Protein AF-0000000072925938 (afdb_homodimer)

Structure (mmCIF, N/CA/C/O backbone):
data_AF-0000000072925938-model_v1
#
loop_
_entity.id
_entity.type
_entity.pdbx_description
1 polymer 'Zn(2)-C6 fungal-type domain-containing protein'
#
loop_
_atom_site.group_PDB
_atom_site.id
_atom_site.type_symbol
_atom_site.label_atom_id
_atom_site.label_alt_id
_atom_site.label_comp_id
_atom_site.label_asym_id
_atom_site.label_entity_id
_atom_site.label_seq_id
_atom_site.pdbx_PDB_ins_code
_atom_site.Cartn_x
_atom_site.Cartn_y
_atom_site.Cartn_z
_atom_site.occupancy
_atom_site.B_iso_or_equiv
_atom_site.auth_seq_id
_atom_site.auth_comp_id
_atom_site.auth_asym_id
_atom_site.auth_atom_id
_atom_site.pdbx_PDB_model_num
ATOM 1 N N . MET A 1 1 ? 4.621 -10.234 61.438 1 23.11 1 MET A N 1
ATOM 2 C CA . MET A 1 1 ? 5.895 -9.688 60.969 1 23.11 1 MET A CA 1
ATOM 3 C C . MET A 1 1 ? 5.965 -9.656 59.469 1 23.11 1 MET A C 1
ATOM 5 O O . MET A 1 1 ? 5.719 -10.672 58.812 1 23.11 1 MET A O 1
ATOM 9 N N . PRO A 1 2 ? 5.773 -8.562 58.719 1 25.73 2 PRO A N 1
ATOM 10 C CA . PRO A 1 2 ? 5.188 -8.398 57.406 1 25.73 2 PRO A CA 1
ATOM 11 C C . PRO A 1 2 ? 6.152 -8.781 56.281 1 25.73 2 PRO A C 1
ATOM 13 O O . PRO A 1 2 ? 7.355 -8.531 56.375 1 25.73 2 PRO A O 1
ATOM 16 N N . ARG A 1 3 ? 5.883 -10.008 55.75 1 31.05 3 ARG A N 1
ATOM 17 C CA . ARG A 1 3 ? 6.832 -10.688 54.875 1 31.05 3 ARG A CA 1
ATOM 18 C C . ARG A 1 3 ? 7.336 -9.758 53.781 1 31.05 3 ARG A C 1
ATOM 20 O O . ARG A 1 3 ? 6.543 -9.18 53.031 1 31.05 3 ARG A O 1
ATOM 27 N N . THR A 1 4 ? 8.453 -9.047 54 1 25.92 4 THR A N 1
ATOM 28 C CA . THR A 1 4 ? 9.188 -8.047 53.25 1 25.92 4 THR A CA 1
ATOM 29 C C . THR A 1 4 ? 9.602 -8.609 51.875 1 25.92 4 THR A C 1
ATOM 31 O O . THR A 1 4 ? 10.406 -9.539 51.812 1 25.92 4 THR A O 1
ATOM 34 N N . THR A 1 5 ? 8.617 -8.797 51.062 1 29.7 5 THR A N 1
ATOM 35 C CA . THR A 1 5 ? 8.609 -9.43 49.75 1 29.7 5 THR A CA 1
ATOM 36 C C . THR A 1 5 ? 9.773 -8.922 48.875 1 29.7 5 THR A C 1
ATOM 38 O O . THR A 1 5 ? 9.883 -7.723 48.625 1 29.7 5 THR A O 1
ATOM 41 N N . GLY A 1 6 ? 10.852 -9.562 49.031 1 28.44 6 GLY A N 1
ATOM 42 C CA . GLY A 1 6 ? 12.18 -9.266 48.531 1 28.44 6 GLY A CA 1
ATOM 43 C C . GLY A 1 6 ? 12.211 -9.047 47.031 1 28.44 6 GLY A C 1
ATOM 44 O O . GLY A 1 6 ? 11.398 -9.617 46.281 1 28.44 6 GLY A O 1
ATOM 45 N N . GLU A 1 7 ? 12.633 -7.898 46.562 1 31.97 7 GLU A N 1
ATOM 46 C CA . GLU A 1 7 ? 12.734 -7.242 45.25 1 31.97 7 GLU A CA 1
ATOM 47 C C . GLU A 1 7 ? 13.57 -8.062 44.281 1 31.97 7 GLU A C 1
ATOM 49 O O . GLU A 1 7 ? 14.656 -8.539 44.625 1 31.97 7 GLU A O 1
ATOM 54 N N . PRO A 1 8 ? 12.898 -8.852 43.375 1 36.12 8 PRO A N 1
ATOM 55 C CA . PRO A 1 8 ? 13.648 -9.734 42.5 1 36.12 8 PRO A CA 1
ATOM 56 C C . PRO A 1 8 ? 14.852 -9.047 41.844 1 36.12 8 PRO A C 1
ATOM 58 O O . PRO A 1 8 ? 14.742 -7.898 41.406 1 36.12 8 PRO A O 1
ATOM 61 N N . ARG A 1 9 ? 16.031 -9.359 42.125 1 37.72 9 ARG A N 1
ATOM 62 C CA . ARG A 1 9 ? 17.344 -8.812 41.781 1 37.72 9 ARG A CA 1
ATOM 63 C C . ARG A 1 9 ? 17.578 -8.859 40.281 1 37.72 9 ARG A C 1
ATOM 65 O O . ARG A 1 9 ? 17.484 -9.922 39.656 1 37.72 9 ARG A O 1
ATOM 72 N N . VAL A 1 10 ? 17.188 -7.906 39.562 1 43.09 10 VAL A N 1
ATOM 73 C CA . VAL A 1 10 ? 17.438 -7.695 38.156 1 43.09 10 VAL A CA 1
ATOM 74 C C . VAL A 1 10 ? 18.922 -7.898 37.844 1 43.09 10 VAL A C 1
ATOM 76 O O . VAL A 1 10 ? 19.766 -7.191 38.406 1 43.09 10 VAL A O 1
ATOM 79 N N . ARG A 1 11 ? 19.406 -9.023 37.375 1 50.69 11 ARG A N 1
ATOM 80 C CA . ARG A 1 11 ? 20.781 -9.461 37.188 1 50.69 11 ARG A CA 1
ATOM 81 C C . ARG A 1 11 ? 21.469 -8.633 36.094 1 50.69 11 ARG A C 1
ATOM 83 O O . ARG A 1 11 ? 21.016 -8.578 34.969 1 50.69 11 ARG A O 1
ATOM 90 N N . ARG A 1 12 ? 22.156 -7.555 36.406 1 53.34 12 ARG A N 1
ATOM 91 C CA . ARG A 1 12 ? 22.906 -6.629 35.562 1 53.34 12 ARG A CA 1
ATOM 92 C C . ARG A 1 12 ? 24.25 -7.211 35.156 1 53.34 12 ARG A C 1
ATOM 94 O O . ARG A 1 12 ? 24.938 -7.836 35.969 1 53.34 12 ARG A O 1
ATOM 101 N N . SER A 1 13 ? 24.531 -7.242 33.969 1 69 13 SER A N 1
ATOM 102 C CA . SER A 1 13 ? 25.797 -7.762 33.469 1 69 13 SER A CA 1
ATOM 103 C C . SER A 1 13 ? 26.953 -6.832 33.812 1 69 13 SER A C 1
ATOM 105 O O . SER A 1 13 ? 26.766 -5.617 33.906 1 69 13 SER A O 1
ATOM 107 N N . CYS A 1 14 ? 28.031 -7.227 34.125 1 69.19 14 CYS A N 1
ATOM 108 C CA . CYS A 1 14 ? 29.188 -6.41 34.5 1 69.19 14 CYS A CA 1
ATOM 109 C C . CYS A 1 14 ? 29.828 -5.781 33.25 1 69.19 14 CYS A C 1
ATOM 111 O O . CYS A 1 14 ? 29.594 -6.223 32.125 1 69.19 14 CYS A O 1
ATOM 113 N N . GLU A 1 15 ? 30.547 -4.754 33.344 1 73.12 15 GLU A N 1
ATOM 114 C CA . GLU A 1 15 ? 31.125 -3.947 32.281 1 73.12 15 GLU A CA 1
ATOM 115 C C . GLU A 1 15 ? 32.062 -4.781 31.406 1 73.12 15 GLU A C 1
ATOM 117 O O . GLU A 1 15 ? 32.062 -4.625 30.188 1 73.12 15 GLU A O 1
ATOM 122 N N . ARG A 1 16 ? 32.688 -5.648 31.906 1 72.44 16 ARG A N 1
ATOM 123 C CA . ARG A 1 16 ? 33.688 -6.41 31.156 1 72.44 16 ARG A CA 1
ATOM 124 C C . ARG A 1 16 ? 33.031 -7.473 30.281 1 72.44 16 ARG A C 1
ATOM 126 O O . ARG A 1 16 ? 33.438 -7.676 29.141 1 72.44 16 ARG A O 1
ATOM 133 N N . CYS A 1 17 ? 32.219 -8.156 30.812 1 70.81 17 CYS A N 1
ATOM 134 C CA . CYS A 1 17 ? 31.5 -9.148 30.031 1 70.81 17 CYS A CA 1
ATOM 135 C C . CYS A 1 17 ? 30.75 -8.484 28.891 1 70.81 17 CYS A C 1
ATOM 137 O O . CYS A 1 17 ? 30.625 -9.062 27.797 1 70.81 17 CYS A O 1
ATOM 139 N N . ARG A 1 18 ? 30.266 -7.242 29.109 1 70.88 18 ARG A N 1
ATOM 140 C CA . ARG A 1 18 ? 29.641 -6.422 28.078 1 70.88 18 ARG A CA 1
ATOM 141 C C . ARG A 1 18 ? 30.641 -6.059 26.984 1 70.88 18 ARG A C 1
ATOM 143 O O . ARG A 1 18 ? 30.312 -6.102 25.797 1 70.88 18 ARG A O 1
ATOM 150 N N . GLU A 1 19 ? 31.766 -5.723 27.281 1 71.75 19 GLU A N 1
ATOM 151 C CA . GLU A 1 19 ? 32.812 -5.309 26.344 1 71.75 19 GLU A CA 1
ATOM 152 C C . GLU A 1 19 ? 33.281 -6.488 25.484 1 71.75 19 GLU A C 1
ATOM 154 O O . GLU A 1 19 ? 33.562 -6.324 24.297 1 71.75 19 GLU A O 1
ATOM 159 N N . LYS A 1 20 ? 33.344 -7.586 26.078 1 69.75 20 LYS A N 1
ATOM 160 C CA . LYS A 1 20 ? 33.875 -8.758 25.375 1 69.75 20 LYS A CA 1
ATOM 161 C C . LYS A 1 20 ? 32.75 -9.586 24.781 1 69.75 20 LYS A C 1
ATOM 163 O O . LYS A 1 20 ? 32.969 -10.664 24.219 1 69.75 20 LYS A O 1
ATOM 168 N N . LYS A 1 21 ? 31.609 -8.953 24.859 1 59.66 21 LYS A N 1
ATOM 169 C CA . LYS A 1 21 ? 30.344 -9.461 24.344 1 59.66 21 LYS A CA 1
ATOM 170 C C . LYS A 1 21 ? 30.172 -10.938 24.672 1 59.66 21 LYS A C 1
ATOM 172 O O . LYS A 1 21 ? 29.734 -11.719 23.812 1 59.66 21 LYS A O 1
ATOM 177 N N . ILE A 1 22 ? 30.469 -11.234 25.875 1 74.38 22 ILE A N 1
ATOM 178 C CA . ILE A 1 22 ? 30.281 -12.602 26.344 1 74.38 22 ILE A CA 1
ATOM 179 C C . ILE A 1 22 ? 29.172 -12.641 27.391 1 74.38 22 ILE A C 1
ATOM 181 O O . ILE A 1 22 ? 28.891 -11.641 28.047 1 74.38 22 ILE A O 1
ATOM 185 N N . LYS A 1 23 ? 28.547 -13.688 27.516 1 69.75 23 LYS A N 1
ATOM 186 C CA . LYS A 1 23 ? 27.453 -13.867 28.469 1 69.75 23 LYS A CA 1
ATOM 187 C C . LYS A 1 23 ? 27.969 -13.844 29.906 1 69.75 23 LYS A C 1
ATOM 189 O O . LYS A 1 23 ? 28.656 -14.766 30.344 1 69.75 23 LYS A O 1
ATOM 194 N N . CYS A 1 24 ? 27.516 -12.695 30.578 1 67.94 24 CYS A N 1
ATOM 195 C CA . CYS A 1 24 ? 28.016 -12.422 31.922 1 67.94 24 CYS A CA 1
ATOM 196 C C . CYS A 1 24 ? 27.188 -13.18 32.969 1 67.94 24 CYS A C 1
ATOM 198 O O . CYS A 1 24 ? 25.969 -13.141 32.938 1 67.94 24 CYS A O 1
ATOM 200 N N . PRO A 1 25 ? 27.562 -13.992 33.812 1 74.88 25 PRO A N 1
ATOM 201 C CA . PRO A 1 25 ? 26.797 -14.695 34.844 1 74.88 25 PRO A CA 1
ATOM 202 C C . PRO A 1 25 ? 26.25 -13.758 35.906 1 74.88 25 PRO A C 1
ATOM 204 O O . PRO A 1 25 ? 25.422 -14.172 36.719 1 74.88 25 PRO A O 1
ATOM 207 N N . ALA A 1 26 ? 26.469 -12.398 35.875 1 66.25 26 ALA A N 1
ATOM 208 C CA . ALA A 1 26 ? 25.984 -11.289 36.688 1 66.25 26 ALA A CA 1
ATOM 209 C C . ALA A 1 26 ? 26.062 -11.633 38.188 1 66.25 26 ALA A C 1
ATOM 211 O O . ALA A 1 26 ? 25.219 -11.195 38.969 1 66.25 26 ALA A O 1
ATOM 212 N N . GLU A 1 27 ? 27.031 -12.414 38.5 1 73.12 27 GLU A N 1
ATOM 213 C CA . GLU A 1 27 ? 27.219 -12.75 39.906 1 73.12 27 GLU A CA 1
ATOM 214 C C . GLU A 1 27 ? 27.844 -11.586 40.688 1 73.12 27 GLU A C 1
ATOM 216 O O . GLU A 1 27 ? 28.656 -10.844 40.125 1 73.12 27 GLU A O 1
ATOM 221 N N . LYS A 1 28 ? 27.266 -11.055 41.906 1 67.94 28 LYS A N 1
ATOM 222 C CA . LYS A 1 28 ? 27.859 -10.047 42.75 1 67.94 28 LYS A CA 1
ATOM 223 C C . LYS A 1 28 ? 28.688 -10.695 43.875 1 67.94 28 LYS A C 1
ATOM 225 O O . LYS A 1 28 ? 28.375 -11.805 44.312 1 67.94 28 LYS A O 1
ATOM 230 N N . PRO A 1 29 ? 29.641 -9.945 44.094 1 64.56 29 PRO A N 1
ATOM 231 C CA . PRO A 1 29 ? 30.141 -8.625 43.719 1 64.56 29 PRO A CA 1
ATOM 232 C C . PRO A 1 29 ? 30.938 -8.656 42.406 1 64.56 29 PRO A C 1
ATOM 234 O O . PRO A 1 29 ? 31.203 -7.609 41.812 1 64.56 29 PRO A O 1
ATOM 237 N N . GLY A 1 30 ? 31.312 -9.852 41.906 1 69.88 30 GLY A N 1
ATOM 238 C CA . GLY A 1 30 ? 32.062 -10 40.688 1 69.88 30 GLY A CA 1
ATOM 239 C C . GLY A 1 30 ? 31.703 -11.258 39.906 1 69.88 30 GLY A C 1
ATOM 240 O O . GLY A 1 30 ? 31.5 -12.32 40.5 1 69.88 30 GLY A O 1
ATOM 241 N N . CYS A 1 31 ? 31.531 -11.141 38.719 1 71.38 31 CYS A N 1
ATOM 242 C CA . CYS A 1 31 ? 31.125 -12.297 37.938 1 71.38 31 CYS A CA 1
ATOM 243 C C . CYS A 1 31 ? 32.281 -13.258 37.719 1 71.38 31 CYS A C 1
ATOM 245 O O . CYS A 1 31 ? 33.438 -12.875 37.844 1 71.38 31 CYS A O 1
ATOM 247 N N . SER A 1 32 ? 32 -14.602 37.562 1 76.81 32 SER A N 1
ATOM 248 C CA . SER A 1 32 ? 32.969 -15.68 37.5 1 76.81 32 SER A CA 1
ATOM 249 C C . SER A 1 32 ? 33.969 -15.43 36.375 1 76.81 32 SER A C 1
ATOM 251 O O . SER A 1 32 ? 35.156 -15.805 36.469 1 76.81 32 SER A O 1
ATOM 253 N N . HIS A 1 33 ? 33.562 -14.734 35.375 1 76.19 33 HIS A N 1
ATOM 254 C CA . HIS A 1 33 ? 34.438 -14.461 34.25 1 76.19 33 HIS A CA 1
ATOM 255 C C . HIS A 1 33 ? 35.531 -13.469 34.625 1 76.19 33 HIS A C 1
ATOM 257 O O . HIS A 1 33 ? 36.688 -13.648 34.281 1 76.19 33 HIS A O 1
ATOM 263 N N . CYS A 1 34 ? 35.094 -12.508 35.25 1 71.19 34 CYS A N 1
ATOM 264 C CA . CYS A 1 34 ? 36.031 -11.5 35.719 1 71.19 34 CYS A CA 1
ATOM 265 C C . CYS A 1 34 ? 36.969 -12.078 36.75 1 71.19 34 CYS A C 1
ATOM 267 O O . CYS A 1 34 ? 38.156 -11.727 36.781 1 71.19 34 CYS A O 1
ATOM 269 N N . ARG A 1 35 ? 36.562 -12.977 37.531 1 76.38 35 ARG A N 1
ATOM 270 C CA . ARG A 1 35 ? 37.375 -13.625 38.562 1 76.38 35 ARG A CA 1
ATOM 271 C C . ARG A 1 35 ? 38.469 -14.461 37.906 1 76.38 35 ARG A C 1
ATOM 273 O O . ARG A 1 35 ? 39.625 -14.43 38.344 1 76.38 35 ARG A O 1
ATOM 280 N N . ILE A 1 36 ? 38.062 -15.281 37 1 74.75 36 ILE A N 1
ATOM 281 C CA . ILE A 1 36 ? 39.031 -16.156 36.344 1 74.75 36 ILE A CA 1
ATOM 282 C C . ILE A 1 36 ? 40.094 -15.305 35.656 1 74.75 36 ILE A C 1
ATOM 284 O O . ILE A 1 36 ? 41.281 -15.656 35.656 1 74.75 36 ILE A O 1
ATOM 288 N N . ALA A 1 37 ? 39.656 -14.203 35.062 1 71.94 37 ALA A N 1
ATOM 289 C CA . ALA A 1 37 ? 40.562 -13.32 34.344 1 71.94 37 ALA A CA 1
ATOM 290 C C . ALA A 1 37 ? 41.281 -12.375 35.281 1 71.94 37 ALA A C 1
ATOM 292 O O . ALA A 1 37 ? 42.094 -11.547 34.844 1 71.94 37 ALA A O 1
ATOM 293 N N . ASN A 1 38 ? 41.188 -12.438 36.625 1 67.38 38 ASN A N 1
ATOM 294 C CA . ASN A 1 38 ? 41.781 -11.641 37.719 1 67.38 38 ASN A CA 1
ATOM 295 C C . ASN A 1 38 ? 41.594 -10.148 37.469 1 67.38 38 ASN A C 1
ATOM 297 O O . ASN A 1 38 ? 42.5 -9.359 37.625 1 67.38 38 ASN A O 1
ATOM 301 N N . GLN A 1 39 ? 40.594 -9.852 36.906 1 64.44 39 GLN A N 1
ATOM 302 C CA . GLN A 1 39 ? 40.344 -8.438 36.656 1 64.44 39 GLN A CA 1
ATOM 303 C C . GLN A 1 39 ? 39.156 -7.953 37.5 1 64.44 39 GLN A C 1
ATOM 305 O O . GLN A 1 39 ? 38.312 -8.758 37.938 1 64.44 39 GLN A O 1
ATOM 310 N N . THR A 1 40 ? 39 -6.637 37.969 1 70.12 40 THR A N 1
ATOM 311 C CA . THR A 1 40 ? 37.969 -6.023 38.812 1 70.12 40 THR A CA 1
ATOM 312 C C . THR A 1 40 ? 36.625 -6.016 38.094 1 70.12 40 THR A C 1
ATOM 314 O O . THR A 1 40 ? 36.531 -5.539 36.938 1 70.12 40 THR A O 1
ATOM 317 N N . CYS A 1 41 ? 35.406 -6.688 38.469 1 65.56 41 CYS A N 1
ATOM 318 C CA . CYS A 1 41 ? 34.031 -6.781 37.969 1 65.56 41 CYS A CA 1
ATOM 319 C C . CYS A 1 41 ? 33.219 -5.551 38.375 1 65.56 41 CYS A C 1
ATOM 321 O O . CYS A 1 41 ? 33.031 -5.273 39.562 1 65.56 41 CYS A O 1
ATOM 323 N N . THR A 1 42 ? 32.969 -4.551 37.688 1 70.5 42 THR A N 1
ATOM 324 C CA . THR A 1 42 ? 32.25 -3.336 38.031 1 70.5 42 THR A CA 1
ATOM 325 C C . THR A 1 42 ? 30.812 -3.391 37.5 1 70.5 42 THR A C 1
ATOM 327 O O . THR A 1 42 ? 30.609 -3.768 36.344 1 70.5 42 THR A O 1
ATOM 330 N N . TYR A 1 43 ? 29.812 -3.33 38.312 1 64.25 43 TYR A N 1
ATOM 331 C CA . TYR A 1 43 ? 28.406 -3.174 37.938 1 64.25 43 TYR A CA 1
ATOM 332 C C . TYR A 1 43 ? 28 -1.704 37.906 1 64.25 43 TYR A C 1
ATOM 334 O O . TYR A 1 43 ? 28.297 -0.962 38.844 1 64.25 43 TYR A O 1
ATOM 342 N N . LEU A 1 44 ? 27.516 -1.13 36.875 1 51.97 44 LEU A N 1
ATOM 343 C CA . LEU A 1 44 ? 27.125 0.279 36.844 1 51.97 44 LEU A CA 1
ATOM 344 C C . LEU A 1 44 ? 25.859 0.516 37.656 1 51.97 44 LEU A C 1
ATOM 346 O O . LEU A 1 44 ? 24.906 -0.258 37.562 1 51.97 44 LEU A O 1
ATOM 350 N N . PRO A 1 45 ? 25.75 1.286 38.75 1 41.75 45 PRO A N 1
ATOM 351 C CA . PRO A 1 45 ? 24.547 1.639 39.5 1 41.75 45 PRO A CA 1
ATOM 352 C C . PRO A 1 45 ? 23.438 2.23 38.625 1 41.75 45 PRO A C 1
ATOM 354 O O . PRO A 1 45 ? 23.719 2.713 37.531 1 41.75 45 PRO A O 1
ATOM 357 N N . ARG A 1 46 ? 22.219 2.125 39.125 1 39.91 46 ARG A N 1
ATOM 358 C CA . ARG A 1 46 ? 21.031 2.82 38.594 1 39.91 46 ARG A CA 1
ATOM 359 C C . ARG A 1 46 ? 21.219 4.332 38.656 1 39.91 46 ARG A C 1
ATOM 361 O O . ARG A 1 46 ? 21.188 4.926 39.75 1 39.91 46 ARG A O 1
ATOM 368 N N . ASN A 1 47 ? 21.922 5.273 38.281 1 27.5 47 ASN A N 1
ATOM 369 C CA . ASN A 1 47 ? 21.812 6.703 38.531 1 27.5 47 ASN A CA 1
ATOM 370 C C . ASN A 1 47 ? 20.453 7.238 38.062 1 27.5 47 ASN A C 1
ATOM 372 O O . ASN A 1 47 ? 20.047 7.027 36.938 1 27.5 47 ASN A O 1
ATOM 376 N N . HIS A 1 48 ? 19.328 7.305 38.969 1 27.36 48 HIS A N 1
ATOM 377 C CA . HIS A 1 48 ? 18.25 8.281 38.906 1 27.36 48 HIS A CA 1
ATOM 378 C C . HIS A 1 48 ? 18.781 9.672 38.562 1 27.36 48 HIS A C 1
ATOM 380 O O . HIS A 1 48 ? 18.062 10.664 38.688 1 27.36 48 HIS A O 1
ATOM 386 N N . VAL A 1 49 ? 19.656 9.938 37.938 1 24.86 49 VAL A N 1
ATOM 387 C CA . VAL A 1 49 ? 20.062 11.336 37.875 1 24.86 49 VAL A CA 1
ATOM 388 C C . VAL A 1 49 ? 18.906 12.172 37.312 1 24.86 49 VAL A C 1
ATOM 390 O O . VAL A 1 49 ? 18.328 11.82 36.281 1 24.86 49 VAL A O 1
ATOM 393 N N . SER A 1 50 ? 17.984 12.797 38.156 1 23.34 50 SER A N 1
ATOM 394 C CA . SER A 1 50 ? 17.391 14.117 38 1 23.34 50 SER A CA 1
ATOM 395 C C . SER A 1 50 ? 18.344 15.094 37.344 1 23.34 50 SER A C 1
ATOM 397 O O . SER A 1 50 ? 18.125 16.312 37.375 1 23.34 50 SER A O 1
ATOM 399 N N . SER A 1 51 ? 19.094 14.711 36.625 1 21.2 51 SER A N 1
ATOM 400 C CA . SER A 1 51 ? 20.25 15.539 36.281 1 21.2 51 SER A CA 1
ATOM 401 C C . SER A 1 51 ? 19.812 16.906 35.75 1 21.2 51 SER A C 1
ATOM 403 O O . SER A 1 51 ? 18.969 16.984 34.844 1 21.2 51 SER A O 1
ATOM 405 N N . ASN A 1 52 ? 19.594 17.859 36.781 1 18.69 52 ASN A N 1
ATOM 406 C CA . ASN A 1 52 ? 19.719 19.297 36.562 1 18.69 52 ASN A CA 1
ATOM 407 C C . ASN A 1 52 ? 20.781 19.625 35.5 1 18.69 52 ASN A C 1
ATOM 409 O O . ASN A 1 52 ? 21.953 19.297 35.688 1 18.69 52 ASN A O 1
ATOM 413 N N . ARG A 1 53 ? 20.391 19.422 34.469 1 21.69 53 ARG A N 1
ATOM 414 C CA . ARG A 1 53 ? 21.203 19.75 33.312 1 21.69 53 ARG A CA 1
ATOM 415 C C . ARG A 1 53 ? 21.984 21.047 33.531 1 21.69 53 ARG A C 1
ATOM 417 O O . ARG A 1 53 ? 21.469 21.984 34.125 1 21.69 53 ARG A O 1
ATOM 424 N N . ARG A 1 54 ? 23.328 21.047 33.438 1 21.3 54 ARG A N 1
ATOM 425 C CA . ARG A 1 54 ? 24.547 21.844 33.469 1 21.3 54 ARG A CA 1
ATOM 426 C C . ARG A 1 54 ? 24.359 23.172 32.75 1 21.3 54 ARG A C 1
ATOM 428 O O . ARG A 1 54 ? 23.844 23.203 31.641 1 21.3 54 ARG A O 1
ATOM 435 N N . SER A 1 55 ? 24.359 24.359 33.438 1 18.08 55 SER A N 1
ATOM 436 C CA . SER A 1 55 ? 24.453 25.781 33.156 1 18.08 55 SER A CA 1
ATOM 437 C C . SER A 1 55 ? 25.656 26.094 32.281 1 18.08 55 SER A C 1
ATOM 439 O O . SER A 1 55 ? 25.906 27.266 31.953 1 18.08 55 SER A O 1
ATOM 441 N N . PHE A 1 56 ? 26.547 25.203 32.062 1 17.64 56 PHE A N 1
ATOM 442 C CA . PHE A 1 56 ? 27.875 25.688 31.75 1 17.64 56 PHE A CA 1
ATOM 443 C C . PHE A 1 56 ? 27.844 26.656 30.594 1 17.64 56 PHE A C 1
ATOM 445 O O . PHE A 1 56 ? 27.312 26.344 29.516 1 17.64 56 PHE A O 1
ATOM 452 N N . ALA A 1 57 ? 27.906 27.891 30.859 1 16.72 57 ALA A N 1
ATOM 453 C CA . ALA A 1 57 ? 28.281 29.188 30.281 1 16.72 57 ALA A CA 1
ATOM 454 C C . ALA A 1 57 ? 29.516 29.062 29.406 1 16.72 57 ALA A C 1
ATOM 456 O O . ALA A 1 57 ? 30.516 28.469 29.828 1 16.72 57 ALA A O 1
ATOM 457 N N . ARG A 1 58 ? 29.375 28.953 28.172 1 18.12 58 ARG A N 1
ATOM 458 C CA . ARG A 1 58 ? 30.344 28.969 27.062 1 18.12 58 ARG A CA 1
ATOM 459 C C . ARG A 1 58 ? 31.438 30 27.328 1 18.12 58 ARG A C 1
ATOM 461 O O . ARG A 1 58 ? 31.234 31.203 27.094 1 18.12 58 ARG A O 1
ATOM 468 N N . SER A 1 59 ? 32.031 30.078 28.422 1 15.98 59 SER A N 1
ATOM 469 C CA . SER A 1 59 ? 33.031 31.141 28.5 1 15.98 59 SER A CA 1
ATOM 470 C C . SER A 1 59 ? 34.031 31.062 27.344 1 15.98 59 SER A C 1
ATOM 472 O O . SER A 1 59 ? 34.688 30.031 27.141 1 15.98 59 SER A O 1
ATOM 474 N N . PHE A 1 60 ? 33.719 31.875 26.438 1 17.69 60 PHE A N 1
ATOM 475 C CA . PHE A 1 60 ? 34.5 32.281 25.281 1 17.69 60 PHE A CA 1
ATOM 476 C C . PHE A 1 60 ? 35.906 32.75 25.703 1 17.69 60 PHE A C 1
ATOM 478 O O . PHE A 1 60 ? 36.312 33.875 25.375 1 17.69 60 PHE A O 1
ATOM 485 N N . ARG A 1 61 ? 36.531 32.281 26.438 1 16.31 61 ARG A N 1
ATOM 486 C CA . ARG A 1 61 ? 37.656 33.156 26.766 1 16.31 61 ARG A CA 1
ATOM 487 C C . ARG A 1 61 ? 38.688 33.188 25.656 1 16.31 61 ARG A C 1
ATOM 489 O O . ARG A 1 61 ? 39.531 34.094 25.562 1 16.31 61 ARG A O 1
ATOM 496 N N . PRO A 1 62 ? 39.062 32.312 24.828 1 16.05 62 PRO A N 1
ATOM 497 C CA . PRO A 1 62 ? 40.531 32.312 24.922 1 16.05 62 PRO A CA 1
ATOM 498 C C . PRO A 1 62 ? 41.125 33.688 24.625 1 16.05 62 PRO A C 1
ATOM 500 O O . PRO A 1 62 ? 40.5 34.531 24 1 16.05 62 PRO A O 1
ATOM 503 N N . LEU A 1 63 ? 42.469 33.938 24.781 1 14.95 63 LEU A N 1
ATOM 504 C CA . LEU A 1 63 ? 43.625 34.781 25.047 1 14.95 63 LEU A CA 1
ATOM 505 C C . LEU A 1 63 ? 44.188 35.375 23.75 1 14.95 63 LEU A C 1
ATOM 507 O O . LEU A 1 63 ? 44.625 36.5 23.734 1 14.95 63 LEU A O 1
ATOM 511 N N . LYS A 1 64 ? 44.594 34.625 22.719 1 15.16 64 LYS A N 1
ATOM 512 C CA . LYS A 1 64 ? 45.938 34.969 22.281 1 15.16 64 LYS A CA 1
ATOM 513 C C . LYS A 1 64 ? 46.062 36.438 21.906 1 15.16 64 LYS A C 1
ATOM 515 O O . LYS A 1 64 ? 45.062 37.062 21.547 1 15.16 64 LYS A O 1
ATOM 520 N N . ALA A 1 65 ? 47.344 36.906 21.25 1 15.4 65 ALA A N 1
ATOM 521 C CA . ALA A 1 65 ? 48.438 37.844 21.234 1 15.4 65 ALA A CA 1
ATOM 522 C C . ALA A 1 65 ? 48.125 39.031 20.344 1 15.4 65 ALA A C 1
ATOM 524 O O . ALA A 1 65 ? 47.219 38.969 19.5 1 15.4 65 ALA A O 1
ATOM 525 N N . GLN A 1 66 ? 49.25 40.031 20.031 1 15.21 66 GLN A N 1
ATOM 526 C CA . GLN A 1 66 ? 49.844 41.344 19.938 1 15.21 66 GLN A CA 1
ATOM 527 C C . GLN A 1 66 ? 49.812 41.875 18.5 1 15.21 66 GLN A C 1
ATOM 529 O O . GLN A 1 66 ? 49.469 43.031 18.25 1 15.21 66 GLN A O 1
ATOM 534 N N . HIS A 1 67 ? 50.625 41.375 17.453 1 14.59 67 HIS A N 1
ATOM 535 C CA . HIS A 1 67 ? 51.594 42.25 16.828 1 14.59 67 HIS A CA 1
ATOM 536 C C . HIS A 1 67 ? 50.906 43.219 15.883 1 14.59 67 HIS A C 1
ATOM 538 O O . HIS A 1 67 ? 49.812 42.969 15.414 1 14.59 67 HIS A O 1
ATOM 544 N N . ALA A 1 68 ? 51.719 44.375 15.32 1 15.55 68 ALA A N 1
ATOM 545 C CA . ALA A 1 68 ? 52 45.781 14.93 1 15.55 68 ALA A CA 1
ATOM 546 C C . ALA A 1 68 ? 51.688 46 13.461 1 15.55 68 ALA A C 1
ATOM 548 O O . ALA A 1 68 ? 51.062 47 13.117 1 15.55 68 ALA A O 1
ATOM 549 N N . SER A 1 69 ? 52.344 45.562 12.289 1 14.51 69 SER A N 1
ATOM 550 C CA . SER A 1 69 ? 53.094 46.531 11.516 1 14.51 69 SER A CA 1
ATOM 551 C C . SER A 1 69 ? 52.25 47.125 10.398 1 14.51 69 SER A C 1
ATOM 553 O O . SER A 1 69 ? 52.344 48.312 10.109 1 14.51 69 SER A O 1
ATOM 555 N N . ILE A 1 70 ? 51.5 46.469 9.414 1 14.75 70 ILE A N 1
ATOM 556 C CA . ILE A 1 70 ? 52.094 46.844 8.133 1 14.75 70 ILE A CA 1
ATOM 557 C C . ILE A 1 70 ? 51.562 48.188 7.68 1 14.75 70 ILE A C 1
ATOM 559 O O . ILE A 1 70 ? 50.469 48.594 8.055 1 14.75 70 ILE A O 1
ATOM 563 N N . SER A 1 71 ? 51.938 48.562 6.246 1 14.76 71 SER A N 1
ATOM 564 C CA . SER A 1 71 ? 52.531 49.656 5.504 1 14.76 71 SER A CA 1
ATOM 565 C C . SER A 1 71 ? 51.469 50.625 4.973 1 14.76 71 SER A C 1
ATOM 567 O O . SER A 1 71 ? 50.281 50.281 4.914 1 14.76 71 SER A O 1
ATOM 569 N N . PRO A 1 72 ? 51.906 51.406 3.762 1 14.82 72 PRO A N 1
ATOM 570 C CA . PRO A 1 72 ? 52.031 52.781 3.316 1 14.82 72 PRO A CA 1
ATOM 571 C C . PRO A 1 72 ? 50.781 53.25 2.545 1 14.82 72 PRO A C 1
ATOM 573 O O . PRO A 1 72 ? 49.906 52.438 2.219 1 14.82 72 PRO A O 1
ATOM 576 N N . THR A 1 73 ? 51.062 54.031 1.238 1 13.91 73 THR A N 1
ATOM 577 C CA . THR A 1 73 ? 51.031 55.375 0.673 1 13.91 73 THR A CA 1
ATOM 578 C C . THR A 1 73 ? 49.969 55.469 -0.417 1 13.91 73 THR A C 1
ATOM 580 O O . THR A 1 73 ? 49.219 56.438 -0.481 1 13.91 73 THR A O 1
ATOM 583 N N . ALA A 1 74 ? 50.094 54.781 -1.78 1 13.87 74 ALA A N 1
ATOM 584 C CA . ALA A 1 74 ? 50.375 55.656 -2.924 1 13.87 74 ALA A CA 1
ATOM 585 C C . ALA A 1 74 ? 49.062 56.312 -3.41 1 13.87 74 ALA A C 1
ATOM 587 O O . ALA A 1 74 ? 47.969 55.781 -3.188 1 13.87 74 ALA A O 1
ATOM 588 N N . SER A 1 75 ? 49.156 57.312 -4.527 1 14.16 75 SER A N 1
ATOM 589 C CA . SER A 1 75 ? 48.906 58.625 -5.121 1 14.16 75 SER A CA 1
ATOM 590 C C . SER A 1 75 ? 47.781 58.562 -6.148 1 14.16 75 SER A C 1
ATOM 592 O O . SER A 1 75 ? 46.875 59.375 -6.105 1 14.16 75 SER A O 1
ATOM 594 N N . SER A 1 76 ? 48.062 58.062 -7.516 1 14.16 76 SER A N 1
ATOM 595 C CA . SER A 1 76 ? 48.094 59.062 -8.578 1 14.16 76 SER A CA 1
ATOM 596 C C . SER A 1 76 ? 46.688 59.281 -9.133 1 14.16 76 SER A C 1
ATOM 598 O O . SER A 1 76 ? 45.75 58.562 -8.805 1 14.16 76 SER A O 1
ATOM 600 N N . HIS A 1 77 ? 46.562 59.156 -10.609 1 14.01 77 HIS A N 1
ATOM 601 C CA . HIS A 1 77 ? 46.469 60.094 -11.695 1 14.01 77 HIS A CA 1
ATOM 602 C C . HIS A 1 77 ? 45.062 60.188 -12.234 1 14.01 77 HIS A C 1
ATOM 604 O O . HIS A 1 77 ? 44.469 61.281 -12.305 1 14.01 77 HIS A O 1
ATOM 610 N N . GLU A 1 78 ? 44.812 59.688 -13.547 1 13.94 78 GLU A N 1
ATOM 611 C CA . GLU A 1 78 ? 44.656 60.562 -14.711 1 13.94 78 GLU A CA 1
ATOM 612 C C . GLU A 1 78 ? 43.188 60.781 -15.023 1 13.94 78 GLU A C 1
ATOM 614 O O . GLU A 1 78 ? 42.312 60.062 -14.531 1 13.94 78 GLU A O 1
ATOM 619 N N . PRO A 1 79 ? 42.938 60.781 -16.406 1 14.27 79 PRO A N 1
ATOM 620 C CA . PRO A 1 79 ? 42.594 61.812 -17.375 1 14.27 79 PRO A CA 1
ATOM 621 C C . PRO A 1 79 ? 41.094 61.875 -17.703 1 14.27 79 PRO A C 1
ATOM 623 O O . PRO A 1 79 ? 40.344 60.969 -17.297 1 14.27 79 PRO A O 1
ATOM 626 N N . ASP A 1 80 ? 40.75 61.844 -19.094 1 13.43 80 ASP A N 1
ATOM 627 C CA . ASP A 1 80 ? 40.312 62.844 -20.047 1 13.43 80 ASP A CA 1
ATOM 628 C C . ASP A 1 80 ? 38.875 62.625 -20.484 1 13.43 80 ASP A C 1
ATOM 630 O O . ASP A 1 80 ? 38.094 63.562 -20.547 1 13.43 80 ASP A O 1
ATOM 634 N N . GLN A 1 81 ? 38.531 61.531 -21.172 1 13.7 81 GLN A N 1
ATOM 635 C CA . GLN A 1 81 ? 38.188 61.812 -22.547 1 13.7 81 GLN A CA 1
ATOM 636 C C . GLN A 1 81 ? 36.781 62.406 -22.625 1 13.7 81 GLN A C 1
ATOM 638 O O . GLN A 1 81 ? 35.969 62.219 -21.719 1 13.7 81 GLN A O 1
ATOM 643 N N . ALA A 1 82 ? 36.312 62.406 -23.938 1 13.88 82 ALA A N 1
ATOM 644 C CA . ALA A 1 82 ? 35.906 63.281 -25.047 1 13.88 82 ALA A CA 1
ATOM 645 C C . ALA A 1 82 ? 34.406 63.5 -25.062 1 13.88 82 ALA A C 1
ATOM 647 O O . ALA A 1 82 ? 33.656 62.719 -24.5 1 13.88 82 ALA A O 1
ATOM 648 N N . PHE A 1 83 ? 33.812 63.844 -26.203 1 13.83 83 PHE A N 1
ATOM 649 C CA . PHE A 1 83 ? 33.25 65 -26.859 1 13.83 83 PHE A CA 1
ATOM 650 C C . PHE A 1 83 ? 31.75 64.875 -27.047 1 13.83 83 PHE A C 1
ATOM 652 O O . PHE A 1 83 ? 30.984 65.75 -26.641 1 13.83 83 PHE A O 1
ATOM 659 N N . GLY A 1 84 ? 31.312 64.312 -28.234 1 13.75 84 GLY A N 1
ATOM 660 C CA . GLY A 1 84 ? 30.75 65.188 -29.25 1 13.75 84 GLY A CA 1
ATOM 661 C C . GLY A 1 84 ? 29.25 65.438 -29.062 1 13.75 84 GLY A C 1
ATOM 662 O O . GLY A 1 84 ? 28.609 64.75 -28.281 1 13.75 84 GLY A O 1
ATOM 663 N N . ASN A 1 85 ? 28.484 65.75 -30.203 1 14.03 85 ASN A N 1
ATOM 664 C CA . ASN A 1 85 ? 27.859 66.875 -30.859 1 14.03 85 ASN A CA 1
ATOM 665 C C . ASN A 1 85 ? 26.344 66.812 -30.812 1 14.03 85 ASN A C 1
ATOM 667 O O . ASN A 1 85 ? 25.672 67.75 -30.453 1 14.03 85 ASN A O 1
ATOM 671 N N . ARG A 1 86 ? 25.75 66 -31.781 1 14.15 86 ARG A N 1
ATOM 672 C CA . ARG A 1 86 ? 25.016 66.688 -32.844 1 14.15 86 ARG A CA 1
ATOM 673 C C . ARG A 1 86 ? 23.656 67.188 -32.312 1 14.15 86 ARG A C 1
ATOM 675 O O . ARG A 1 86 ? 23.094 66.562 -31.391 1 14.15 86 ARG A O 1
ATOM 682 N N . HIS A 1 87 ? 22.828 67.875 -33.125 1 13.91 87 HIS A N 1
ATOM 683 C CA . HIS A 1 87 ? 22.125 69.125 -33.312 1 13.91 87 HIS A CA 1
ATOM 684 C C . HIS A 1 87 ? 20.641 69 -32.969 1 13.91 87 HIS A C 1
ATOM 686 O O . HIS A 1 87 ? 20.125 69.75 -32.156 1 13.91 87 HIS A O 1
ATOM 692 N N . GLN A 1 88 ? 19.719 68.938 -34 1 14.05 88 GLN A N 1
ATOM 693 C CA . GLN A 1 88 ? 18.969 70.125 -34.406 1 14.05 88 GLN A CA 1
ATOM 694 C C . GLN A 1 88 ? 17.578 70.188 -33.781 1 14.05 88 GLN A C 1
ATOM 696 O O . GLN A 1 88 ? 17.141 69.125 -33.219 1 14.05 88 GLN A O 1
ATOM 701 N N . SER A 1 89 ? 16.438 70.375 -34.625 1 14.36 89 SER A N 1
ATOM 702 C CA . SER A 1 89 ? 15.617 71.562 -34.844 1 14.36 89 SER A CA 1
ATOM 703 C C . SER A 1 89 ? 14.266 71.438 -34.125 1 14.36 89 SER A C 1
ATOM 705 O O . SER A 1 89 ? 13.891 70.375 -33.688 1 14.36 89 SER A O 1
ATOM 707 N N . GLN A 1 90 ? 13.062 71.812 -34.875 1 14.51 90 GLN A N 1
ATOM 708 C CA . GLN A 1 90 ? 12.25 73 -34.812 1 14.51 90 GLN A CA 1
ATOM 709 C C . GLN A 1 90 ? 10.93 72.75 -34.094 1 14.51 90 GLN A C 1
ATOM 711 O O . GLN A 1 90 ? 10.586 73.5 -33.156 1 14.51 90 GLN A O 1
ATOM 716 N N . GLU A 1 91 ? 9.812 72.312 -34.875 1 15.12 91 GLU A N 1
ATOM 717 C CA . GLU A 1 91 ? 8.688 73.188 -35.156 1 15.12 91 GLU A CA 1
ATOM 718 C C . GLU A 1 91 ? 7.609 73.062 -34.094 1 15.12 91 GLU A C 1
ATOM 720 O O . GLU A 1 91 ? 7.441 72 -33.5 1 15.12 91 GLU A O 1
ATOM 725 N N . VAL A 1 92 ? 6.727 74.125 -33.781 1 15.9 92 VAL A N 1
ATOM 726 C CA . VAL A 1 92 ? 6.055 75.062 -32.875 1 15.9 92 VAL A CA 1
ATOM 727 C C . VAL A 1 92 ? 4.629 74.625 -32.594 1 15.9 92 VAL A C 1
ATOM 729 O O . VAL A 1 92 ? 4.105 74.812 -31.5 1 15.9 92 VAL A O 1
ATOM 732 N N . ASN A 1 93 ? 3.887 74.062 -33.594 1 15.13 93 ASN A N 1
ATOM 733 C CA . ASN A 1 93 ? 2.662 74.812 -33.844 1 15.13 93 ASN A CA 1
ATOM 734 C C . ASN A 1 93 ? 1.66 74.625 -32.719 1 15.13 93 ASN A C 1
ATOM 736 O O . ASN A 1 93 ? 1.733 73.688 -31.938 1 15.13 93 ASN A O 1
ATOM 740 N N . THR A 1 94 ? 0.368 75.312 -32.75 1 15.7 94 THR A N 1
ATOM 741 C CA . THR A 1 94 ? -0.539 76.312 -32.188 1 15.7 94 THR A CA 1
ATOM 742 C C . THR A 1 94 ? -1.756 75.625 -31.562 1 15.7 94 THR A C 1
ATOM 744 O O . THR A 1 94 ? -2.773 76.312 -31.312 1 15.7 94 THR A O 1
ATOM 747 N N . TRP A 1 95 ? -1.676 74.5 -30.875 1 14.78 95 TRP A N 1
ATOM 748 C CA . TRP A 1 95 ? -2.994 73.938 -30.609 1 14.78 95 TRP A CA 1
ATOM 749 C C . TRP A 1 95 ? -3.783 74.875 -29.656 1 14.78 95 TRP A C 1
ATOM 751 O O . TRP A 1 95 ? -3.365 75.062 -28.516 1 14.78 95 TRP A O 1
ATOM 761 N N . ASN A 1 96 ? -4.57 75.688 -30.156 1 15.03 96 ASN A N 1
ATOM 762 C CA . ASN A 1 96 ? -5.363 76.812 -29.609 1 15.03 96 ASN A CA 1
ATOM 763 C C . ASN A 1 96 ? -6.258 76.312 -28.469 1 15.03 96 ASN A C 1
ATOM 765 O O . ASN A 1 96 ? -6.172 76.875 -27.359 1 15.03 96 ASN A O 1
ATOM 769 N N . SER A 1 97 ? -7.645 76.375 -28.609 1 15.7 97 SER A N 1
ATOM 770 C CA . SER A 1 97 ? -8.562 77.375 -28.062 1 15.7 97 SER A CA 1
ATOM 771 C C . SER A 1 97 ? -9.219 76.875 -26.781 1 15.7 97 SER A C 1
ATOM 773 O O . SER A 1 97 ? -9.172 77.562 -25.75 1 15.7 97 SER A O 1
ATOM 775 N N . HIS A 1 98 ? -10.523 76.312 -26.797 1 15.8 98 HIS A N 1
ATOM 776 C CA . HIS A 1 98 ? -11.695 77.062 -26.344 1 15.8 98 HIS A CA 1
ATOM 777 C C . HIS A 1 98 ? -12.039 76.688 -24.906 1 15.8 98 HIS A C 1
ATOM 779 O O . HIS A 1 98 ? -12.156 77.562 -24.062 1 15.8 98 HIS A O 1
ATOM 785 N N . THR A 1 99 ? -13.18 75.938 -24.578 1 17.39 99 THR A N 1
ATOM 786 C CA . THR A 1 99 ? -14.391 76.5 -23.984 1 17.39 99 THR A CA 1
ATOM 787 C C . THR A 1 99 ? -14.391 76.312 -22.484 1 17.39 99 THR A C 1
ATOM 789 O O . THR A 1 99 ? -13.695 75.438 -21.953 1 17.39 99 THR A O 1
ATOM 792 N N . ASN A 1 100 ? -15.438 76.812 -21.641 1 16.77 100 ASN A N 1
ATOM 793 C CA . ASN A 1 100 ? -15.922 77.688 -20.562 1 16.77 100 ASN A CA 1
ATOM 794 C C . ASN A 1 100 ? -16.328 76.875 -19.344 1 16.77 100 ASN A C 1
ATOM 796 O O . ASN A 1 100 ? -17.031 77.375 -18.453 1 16.77 100 ASN A O 1
ATOM 800 N N . SER A 1 101 ? -15.844 75.688 -19.062 1 18.28 101 SER A N 1
ATOM 801 C CA . SER A 1 101 ? -16.719 75 -18.156 1 18.28 101 SER A CA 1
ATOM 802 C C . SER A 1 101 ? -16.75 75.625 -16.781 1 18.28 101 SER A C 1
ATOM 804 O O . SER A 1 101 ? -15.695 75.938 -16.203 1 18.28 101 SER A O 1
ATOM 806 N N . PRO A 1 102 ? -17.922 76.188 -16.312 1 17.64 102 PRO A N 1
ATOM 807 C CA . PRO A 1 102 ? -18.156 77.062 -15.133 1 17.64 102 PRO A CA 1
ATOM 808 C C . PRO A 1 102 ? -17.766 76.312 -13.828 1 17.64 102 PRO A C 1
ATOM 810 O O . PRO A 1 102 ? -17.781 75.125 -13.766 1 17.64 102 PRO A O 1
ATOM 813 N N . ARG A 1 103 ? -17.125 77 -13.008 1 20.86 103 ARG A N 1
ATOM 814 C CA . ARG A 1 103 ? -16.453 76.938 -11.711 1 20.86 103 ARG A CA 1
ATOM 815 C C . ARG A 1 103 ? -17.469 76.75 -10.586 1 20.86 103 ARG A C 1
ATOM 817 O O . ARG A 1 103 ? -18.094 77.688 -10.117 1 20.86 103 ARG A O 1
ATOM 824 N N . ILE A 1 104 ? -18.391 75.75 -10.703 1 19.5 104 ILE A N 1
ATOM 825 C CA . ILE A 1 104 ? -19.359 75.812 -9.602 1 19.5 104 ILE A CA 1
ATOM 826 C C . ILE A 1 104 ? -18.609 75.75 -8.273 1 19.5 104 ILE A C 1
ATOM 828 O O . ILE A 1 104 ? -17.812 74.812 -8.031 1 19.5 104 ILE A O 1
ATOM 832 N N . HIS A 1 105 ? -18.531 76.812 -7.52 1 19.89 105 HIS A N 1
ATOM 833 C CA . HIS A 1 105 ? -17.891 77.312 -6.297 1 19.89 105 HIS A CA 1
ATOM 834 C C . HIS A 1 105 ? -18.453 76.562 -5.07 1 19.89 105 HIS A C 1
ATOM 836 O O . HIS A 1 105 ? -18.297 77.062 -3.945 1 19.89 105 HIS A O 1
ATOM 842 N N . GLN A 1 106 ? -19.078 75.438 -5.117 1 22.45 106 GLN A N 1
ATOM 843 C CA . GLN A 1 106 ? -19.844 75.125 -3.908 1 22.45 106 GLN A CA 1
ATOM 844 C C . GLN A 1 106 ? -18.953 75.188 -2.674 1 22.45 106 GLN A C 1
ATOM 846 O O . GLN A 1 106 ? -17.844 74.625 -2.689 1 22.45 106 GLN A O 1
ATOM 851 N N . GLN A 1 107 ? -19.172 76.125 -1.755 1 22.33 107 GLN A N 1
ATOM 852 C CA . GLN A 1 107 ? -18.562 76.5 -0.486 1 22.33 107 GLN A CA 1
ATOM 853 C C . GLN A 1 107 ? -18.531 75.375 0.493 1 22.33 107 GLN A C 1
ATOM 855 O O . GLN A 1 107 ? -19.578 74.812 0.862 1 22.33 107 GLN A O 1
ATOM 860 N N . LEU A 1 108 ? -17.609 74.438 0.396 1 26.75 108 LEU A N 1
ATOM 861 C CA . LEU A 1 108 ? -17.438 73.312 1.284 1 26.75 108 LEU A CA 1
ATOM 862 C C . LEU A 1 108 ? -17.359 73.75 2.74 1 26.75 108 LEU A C 1
ATOM 864 O O . LEU A 1 108 ? -16.562 74.625 3.08 1 26.75 108 LEU A O 1
ATOM 868 N N . PRO A 1 109 ? -18.484 73.812 3.5 1 30.88 109 PRO A N 1
ATOM 869 C CA . PRO A 1 109 ? -18.5 74.312 4.875 1 30.88 109 PRO A CA 1
ATOM 870 C C . PRO A 1 109 ? -17.328 73.812 5.711 1 30.88 109 PRO A C 1
ATOM 872 O O . PRO A 1 109 ? -16.734 72.75 5.391 1 30.88 109 PRO A O 1
ATOM 875 N N . PRO A 1 110 ? -16.734 74.625 6.609 1 29.02 110 PRO A N 1
ATOM 876 C CA . PRO A 1 110 ? -15.531 74.375 7.391 1 29.02 110 PRO A CA 1
ATOM 877 C C . PRO A 1 110 ? -15.672 73.188 8.352 1 29.02 110 PRO A C 1
ATOM 879 O O . PRO A 1 110 ? -16.641 73.125 9.109 1 29.02 110 PRO A O 1
ATOM 882 N N . ILE A 1 111 ? -15.438 72 8.086 1 31.11 111 ILE A N 1
ATOM 883 C CA . ILE A 1 111 ? -15.391 70.75 8.844 1 31.11 111 ILE A CA 1
ATOM 884 C C . ILE A 1 111 ? -14.625 70.938 10.148 1 31.11 111 ILE A C 1
ATOM 886 O O . ILE A 1 111 ? -13.398 70.812 10.188 1 31.11 111 ILE A O 1
ATOM 890 N N . THR A 1 112 ? -14.594 72.125 10.758 1 32.62 112 THR A N 1
ATOM 891 C CA . THR A 1 112 ? -13.867 72.375 12.008 1 32.62 112 THR A CA 1
ATOM 892 C C . THR A 1 112 ? -14.305 71.375 13.078 1 32.62 112 THR A C 1
ATOM 894 O O . THR A 1 112 ? -13.617 71.188 14.078 1 32.62 112 THR A O 1
ATOM 897 N N . ALA A 1 113 ? -15.625 71.25 13.391 1 34.06 113 ALA A N 1
ATOM 898 C CA . ALA A 1 113 ? -16.188 70.938 14.695 1 34.06 113 ALA A CA 1
ATOM 899 C C . ALA A 1 113 ? -15.625 69.625 15.219 1 34.06 113 ALA A C 1
ATOM 901 O O . ALA A 1 113 ? -15.242 69.5 16.391 1 34.06 113 ALA A O 1
ATOM 902 N N . MET A 1 114 ? -16.422 68.562 14.891 1 32.56 114 MET A N 1
ATOM 903 C CA . MET A 1 114 ? -16.469 67.312 15.688 1 32.56 114 MET A CA 1
ATOM 904 C C . MET A 1 114 ? -15.117 66.625 15.719 1 32.56 114 MET A C 1
ATOM 906 O O . MET A 1 114 ? -14.844 65.75 14.906 1 32.56 114 MET A O 1
ATOM 910 N N . LEU A 1 115 ? -14.102 67.312 15.672 1 35.97 115 LEU A N 1
ATOM 911 C CA . LEU A 1 115 ? -12.836 66.625 15.977 1 35.97 115 LEU A CA 1
ATOM 912 C C . LEU A 1 115 ? -12.93 65.812 17.281 1 35.97 115 LEU A C 1
ATOM 914 O O . LEU A 1 115 ? -12.828 66.438 18.359 1 35.97 115 LEU A O 1
ATOM 918 N N . SER A 1 116 ? -14.055 65.188 17.531 1 38.28 116 SER A N 1
ATOM 919 C CA . SER A 1 116 ? -14.031 64.25 18.656 1 38.28 116 SER A CA 1
ATOM 920 C C . SER A 1 116 ? -12.609 63.781 18.969 1 38.28 116 SER A C 1
ATOM 922 O O . SER A 1 116 ? -11.852 63.438 18.062 1 38.28 116 SER A O 1
ATOM 924 N N . GLU A 1 117 ? -11.945 64.25 19.891 1 43.16 117 GLU A N 1
ATOM 925 C CA . GLU A 1 117 ? -10.617 63.906 20.391 1 43.16 117 GLU A CA 1
ATOM 926 C C . GLU A 1 117 ? -10.312 62.438 20.234 1 43.16 117 GLU A C 1
ATOM 928 O O . GLU A 1 117 ? -10.656 61.625 21.109 1 43.16 117 GLU A O 1
ATOM 933 N N . THR A 1 118 ? -10.703 61.719 19.281 1 54.31 118 THR A N 1
ATOM 934 C CA . THR A 1 118 ? -10.414 60.312 19.016 1 54.31 118 THR A CA 1
ATOM 935 C C . THR A 1 118 ? -8.984 60 19.422 1 54.31 118 THR A C 1
ATOM 937 O O . THR A 1 118 ? -8.023 60.562 18.891 1 54.31 118 THR A O 1
ATOM 940 N N . SER A 1 119 ? -8.859 59.625 20.719 1 76.81 119 SER A N 1
ATOM 941 C CA . SER A 1 119 ? -7.609 59.219 21.375 1 76.81 119 SER A CA 1
ATOM 942 C C . SER A 1 119 ? -6.781 58.312 20.484 1 76.81 119 SER A C 1
ATOM 944 O O . SER A 1 119 ? -7.312 57.375 19.875 1 76.81 119 SER A O 1
ATOM 946 N N . SER A 1 120 ? -5.781 58.875 19.938 1 88.62 120 SER A N 1
ATOM 947 C CA . SER A 1 120 ? -4.809 58.125 19.141 1 88.62 120 SER A CA 1
ATOM 948 C C . SER A 1 120 ? -3.799 57.406 20.031 1 88.62 120 SER A C 1
ATOM 950 O O . SER A 1 120 ? -3.584 57.812 21.172 1 88.62 120 SER A O 1
ATOM 952 N N . TRP A 1 121 ? -3.387 56.281 19.578 1 92.88 121 TRP A N 1
ATOM 953 C CA . TRP A 1 121 ? -2.396 55.5 20.297 1 92.88 121 TRP A CA 1
ATOM 954 C C . TRP A 1 121 ? -1.101 56.281 20.484 1 92.88 121 TRP A C 1
ATOM 956 O O . TRP A 1 121 ? -0.67 57 19.578 1 92.88 121 TRP A O 1
ATOM 966 N N . SER A 1 122 ? -0.532 56.219 21.609 1 92.81 122 SER A N 1
ATOM 967 C CA . SER A 1 122 ? 0.807 56.688 21.938 1 92.81 122 SER A CA 1
ATOM 968 C C . SER A 1 122 ? 1.399 55.906 23.109 1 92.81 122 SER A C 1
ATOM 970 O O . SER A 1 122 ? 0.671 55.25 23.844 1 92.81 122 SER A O 1
ATOM 972 N N . PRO A 1 123 ? 2.67 55.938 23.25 1 91.81 123 PRO A N 1
ATOM 973 C CA . PRO A 1 123 ? 3.26 55.219 24.391 1 91.81 123 PRO A CA 1
ATOM 974 C C . PRO A 1 123 ? 2.707 55.719 25.734 1 91.81 123 PRO A C 1
ATOM 976 O O . PRO A 1 123 ? 2.689 54.969 26.703 1 91.81 123 PRO A O 1
ATOM 979 N N . ALA A 1 124 ? 2.268 56.906 25.734 1 91.25 124 ALA A N 1
ATOM 980 C CA . ALA A 1 124 ? 1.684 57.469 26.953 1 91.25 124 ALA A CA 1
ATOM 981 C C . ALA A 1 124 ? 0.234 57.031 27.125 1 91.25 124 ALA A C 1
ATOM 983 O O . ALA A 1 124 ? -0.312 57.062 28.234 1 91.25 124 ALA A O 1
ATOM 984 N N . ASN A 1 125 ? -0.314 56.656 26 1 92 125 ASN A N 1
ATOM 985 C CA . ASN A 1 125 ? -1.677 56.125 25.969 1 92 125 ASN A CA 1
ATOM 986 C C . ASN A 1 125 ? -1.766 54.844 25.172 1 92 125 ASN A C 1
ATOM 988 O O . ASN A 1 125 ? -2.416 54.781 24.141 1 92 125 ASN A O 1
ATOM 992 N N . PRO A 1 126 ? -1.26 53.844 25.734 1 93.56 126 PRO A N 1
ATOM 993 C CA . PRO A 1 126 ? -1.082 52.625 24.953 1 93.56 126 PRO A CA 1
ATOM 994 C C . PRO A 1 126 ? -2.34 51.75 24.922 1 93.56 126 PRO A C 1
ATOM 996 O O . PRO A 1 126 ? -2.465 50.875 24.062 1 93.56 126 PRO A O 1
ATOM 999 N N . GLU A 1 127 ? -3.35 52.031 25.781 1 93.06 127 GLU A N 1
ATOM 1000 C CA . GLU A 1 127 ? -4.5 51.156 25.875 1 93.06 127 GLU A CA 1
ATOM 1001 C C . GLU A 1 127 ? -5.621 51.594 24.938 1 93.06 127 GLU A C 1
ATOM 1003 O O . GLU A 1 127 ? -6.047 52.75 24.984 1 93.06 127 GLU A O 1
ATOM 1008 N N . PRO A 1 128 ? -6.047 50.719 24.141 1 92.69 128 PRO A N 1
ATOM 1009 C CA . PRO A 1 128 ? -7.176 51.094 23.266 1 92.69 128 PRO A CA 1
ATOM 1010 C C . PRO A 1 128 ? -8.5 51.156 24.031 1 92.69 128 PRO A C 1
ATOM 1012 O O . PRO A 1 128 ? -8.625 50.562 25.109 1 92.69 128 PRO A O 1
ATOM 1015 N N . PRO A 1 129 ? -9.422 51.812 23.375 1 89.81 129 PRO A N 1
ATOM 1016 C CA . PRO A 1 129 ? -10.758 51.844 23.984 1 89.81 129 PRO A CA 1
ATOM 1017 C C . PRO A 1 129 ? -11.391 50.469 24.078 1 89.81 129 PRO A C 1
ATOM 1019 O O . PRO A 1 129 ? -11.07 49.562 23.281 1 89.81 129 PRO A O 1
ATOM 1022 N N . SER A 1 130 ? -12.305 50.312 24.984 1 86.12 130 SER A N 1
ATOM 1023 C CA . SER A 1 130 ? -12.891 49 25.297 1 86.12 130 SER A CA 1
ATOM 1024 C C . SER A 1 130 ? -13.672 48.438 24.109 1 86.12 130 SER A C 1
ATOM 1026 O O . SER A 1 130 ? -13.75 47.219 23.922 1 86.12 130 SER A O 1
ATOM 1028 N N . ASP A 1 131 ? -14.258 49.25 23.375 1 85.94 131 ASP A N 1
ATOM 1029 C CA . ASP A 1 131 ? -15.047 48.812 22.234 1 85.94 131 ASP A CA 1
ATOM 1030 C C . ASP A 1 131 ? -14.164 48.188 21.156 1 85.94 131 ASP A C 1
ATOM 1032 O O . ASP A 1 131 ? -14.609 47.312 20.422 1 85.94 131 ASP A O 1
ATOM 1036 N N . LEU A 1 132 ? -12.914 48.594 21.156 1 91.12 132 LEU A N 1
ATOM 1037 C CA . LEU A 1 132 ? -11.977 48.094 20.156 1 91.12 132 LEU A CA 1
ATOM 1038 C C . LEU A 1 132 ? -11.523 46.688 20.531 1 91.12 132 LEU A C 1
ATOM 1040 O O . LEU A 1 132 ? -11.094 45.906 19.672 1 91.12 132 LEU A O 1
ATOM 1044 N N . LEU A 1 133 ? -11.609 46.375 21.766 1 90.94 133 LEU A N 1
ATOM 1045 C CA . LEU A 1 133 ? -11.164 45.062 22.219 1 90.94 133 LEU A CA 1
ATOM 1046 C C . LEU A 1 133 ? -12.016 43.938 21.625 1 90.94 133 LEU A C 1
ATOM 1048 O O . LEU A 1 133 ? -11.531 42.844 21.375 1 90.94 133 LEU A O 1
ATOM 1052 N N . THR A 1 134 ? -13.273 44.25 21.375 1 90.75 134 THR A N 1
ATOM 1053 C CA . THR A 1 134 ? -14.164 43.281 20.75 1 90.75 134 THR A CA 1
ATOM 1054 C C . THR A 1 134 ? -13.711 43 19.312 1 90.75 134 THR A C 1
ATOM 1056 O O . THR A 1 134 ? -13.805 41.844 18.859 1 90.75 134 THR A O 1
ATOM 1059 N N . ASP A 1 135 ? -13.258 43.969 18.703 1 93.06 135 ASP A N 1
ATOM 1060 C CA . ASP A 1 135 ? -12.758 43.812 17.344 1 93.06 135 ASP A CA 1
ATOM 1061 C C . ASP A 1 135 ? -11.523 42.906 17.328 1 93.06 135 ASP A C 1
ATOM 1063 O O . ASP A 1 135 ? -11.344 42.094 16.406 1 93.06 135 ASP A O 1
ATOM 1067 N N . PHE A 1 136 ? -10.734 43.062 18.266 1 94.44 136 PHE A N 1
ATOM 1068 C CA . PHE A 1 136 ? -9.523 42.25 18.359 1 94.44 136 PHE A CA 1
ATOM 1069 C C . PHE A 1 136 ? -9.859 40.812 18.625 1 94.44 136 PHE A C 1
ATOM 1071 O O . PHE A 1 136 ? -9.203 39.906 18.109 1 94.44 136 PHE A O 1
ATOM 1078 N N . VAL A 1 137 ? -10.828 40.531 19.438 1 94.19 137 VAL A N 1
ATOM 1079 C CA . VAL A 1 137 ? -11.266 39.188 19.703 1 94.19 137 VAL A CA 1
ATOM 1080 C C . VAL A 1 137 ? -11.82 38.562 18.422 1 94.19 137 VAL A C 1
ATOM 1082 O O . VAL A 1 137 ? -11.578 37.375 18.156 1 94.19 137 VAL A O 1
ATOM 1085 N N . ASN A 1 138 ? -12.547 39.344 17.688 1 92.81 138 ASN A N 1
ATOM 1086 C CA . ASN A 1 138 ? -13.055 38.844 16.406 1 92.81 138 ASN A CA 1
ATOM 1087 C C . ASN A 1 138 ? -11.914 38.531 15.438 1 92.81 138 ASN A C 1
ATOM 1089 O O . ASN A 1 138 ? -11.992 37.562 14.688 1 92.81 138 ASN A O 1
ATOM 1093 N N . ALA A 1 139 ? -10.898 39.344 15.5 1 93.69 139 ALA A N 1
ATOM 1094 C CA . ALA A 1 139 ? -9.727 39.094 14.672 1 93.69 139 ALA A CA 1
ATOM 1095 C C . ALA A 1 139 ? -9.047 37.781 15.102 1 93.69 139 ALA A C 1
ATOM 1097 O O . ALA A 1 139 ? -8.562 37.031 14.258 1 93.69 139 ALA A O 1
ATOM 1098 N N . TYR A 1 140 ? -8.984 37.594 16.344 1 94.88 140 TYR A N 1
ATOM 1099 C CA . TYR A 1 140 ? -8.43 36.344 16.859 1 94.88 140 TYR A CA 1
ATOM 1100 C C . TYR A 1 140 ? -9.234 35.156 16.359 1 94.88 140 TYR A C 1
ATOM 1102 O O . TYR A 1 140 ? -8.664 34.188 15.875 1 94.88 140 TYR A O 1
ATOM 1110 N N . ARG A 1 141 ? -10.516 35.219 16.438 1 93.44 141 ARG A N 1
ATOM 1111 C CA . ARG A 1 141 ? -11.414 34.156 16.031 1 93.44 141 ARG A CA 1
ATOM 1112 C C . ARG A 1 141 ? -11.266 33.844 14.547 1 93.44 141 ARG A C 1
ATOM 1114 O O . ARG A 1 141 ? -11.234 32.688 14.141 1 93.44 141 ARG A O 1
ATOM 1121 N N . GLU A 1 142 ? -11.008 34.812 13.805 1 92 142 GLU A N 1
ATOM 1122 C CA . GLU A 1 142 ? -11.055 34.656 12.352 1 92 142 GLU A CA 1
ATOM 1123 C C . GLU A 1 142 ? -9.672 34.344 11.789 1 92 142 GLU A C 1
ATOM 1125 O O . GLU A 1 142 ? -9.555 33.625 10.781 1 92 142 GLU A O 1
ATOM 1130 N N . LYS A 1 143 ? -8.648 34.875 12.469 1 93.56 143 LYS A N 1
ATOM 1131 C CA . LYS A 1 143 ? -7.352 34.875 11.797 1 93.56 143 LYS A CA 1
ATOM 1132 C C . LYS A 1 143 ? -6.34 34.031 12.578 1 93.56 143 LYS A C 1
ATOM 1134 O O . LYS A 1 143 ? -5.344 33.562 12.016 1 93.56 143 LYS A O 1
ATOM 1139 N N . ILE A 1 144 ? -6.574 33.812 13.805 1 93.31 144 ILE A N 1
ATOM 1140 C CA . ILE A 1 144 ? -5.523 33.219 14.633 1 93.31 144 ILE A CA 1
ATOM 1141 C C . ILE A 1 144 ? -5.984 31.875 15.188 1 93.31 144 ILE A C 1
ATOM 1143 O O . ILE A 1 144 ? -5.195 30.938 15.289 1 93.31 144 ILE A O 1
ATOM 1147 N N . TYR A 1 145 ? -7.254 31.781 15.516 1 92.62 145 TYR A N 1
ATOM 1148 C CA . TYR A 1 145 ? -7.793 30.547 16.078 1 92.62 145 TYR A CA 1
ATOM 1149 C C . TYR A 1 145 ? -7.602 29.375 15.117 1 92.62 145 TYR A C 1
ATOM 1151 O O . TYR A 1 145 ? -8.156 29.375 14.023 1 92.62 145 TYR A O 1
ATOM 1159 N N . PHE A 1 146 ? -6.789 28.422 15.461 1 91.62 146 PHE A N 1
ATOM 1160 C CA . PHE A 1 146 ? -6.352 27.281 14.664 1 91.62 146 PHE A CA 1
ATOM 1161 C C . PHE A 1 146 ? -5.727 27.734 13.352 1 91.62 146 PHE A C 1
ATOM 1163 O O . PHE A 1 146 ? -5.918 27.109 12.312 1 91.62 146 PHE A O 1
ATOM 1170 N N . GLN A 1 147 ? -5.016 28.828 13.5 1 92.38 147 GLN A N 1
ATOM 1171 C CA . GLN A 1 147 ? -4.277 29.359 12.359 1 92.38 147 GLN A CA 1
ATOM 1172 C C . GLN A 1 147 ? -3.057 30.156 12.82 1 92.38 147 GLN A C 1
ATOM 1174 O O . GLN A 1 147 ? -2.842 31.281 12.375 1 92.38 147 GLN A O 1
ATOM 1179 N N . PRO A 1 148 ? -2.445 29.625 13.93 1 91 148 PRO A N 1
ATOM 1180 C CA . PRO A 1 148 ? -2.455 28.172 14.125 1 91 148 PRO A CA 1
ATOM 1181 C C . PRO A 1 148 ? -2.934 27.766 15.516 1 91 148 PRO A C 1
ATOM 1183 O O . PRO A 1 148 ? -3.064 26.578 15.805 1 91 148 PRO A O 1
ATOM 1186 N N . LEU A 1 149 ? -3.256 28.734 16.375 1 94.31 149 LEU A N 1
ATOM 1187 C CA . LEU A 1 149 ? -3.301 28.391 17.797 1 94.31 149 LEU A CA 1
ATOM 1188 C C . LEU A 1 149 ? -4.734 28.406 18.312 1 94.31 149 LEU A C 1
ATOM 1190 O O . LEU A 1 149 ? -5.43 29.422 18.172 1 94.31 149 LEU A O 1
ATOM 1194 N N . PRO A 1 150 ? -5.129 27.344 18.922 1 95.56 150 PRO A N 1
ATOM 1195 C CA . PRO A 1 150 ? -6.363 27.406 19.719 1 95.56 150 PRO A CA 1
ATOM 1196 C C . PRO A 1 150 ? -6.117 27.797 21.172 1 95.56 150 PRO A C 1
ATOM 1198 O O . PRO A 1 150 ? -6.629 27.156 22.094 1 95.56 150 PRO A O 1
ATOM 1201 N N . LEU A 1 151 ? -5.457 28.922 21.375 1 96.69 151 LEU A N 1
ATOM 1202 C CA . LEU A 1 151 ? -4.93 29.328 22.672 1 96.69 151 LEU A CA 1
ATOM 1203 C C . LEU A 1 151 ? -6.059 29.75 23.609 1 96.69 151 LEU A C 1
ATOM 1205 O O . LEU A 1 151 ? -6 29.5 24.812 1 96.69 151 LEU A O 1
ATOM 1209 N N . PHE A 1 152 ? -7.047 30.453 23.031 1 95.62 152 PHE A N 1
ATOM 1210 C CA . PHE A 1 152 ? -8.156 30.969 23.844 1 95.62 152 PHE A CA 1
ATOM 1211 C C . PHE A 1 152 ? -9.492 30.469 23.297 1 95.62 152 PHE A C 1
ATOM 1213 O O . PHE A 1 152 ? -9.641 30.281 22.078 1 95.62 152 PHE A O 1
ATOM 1220 N N . ASP A 1 153 ? -10.344 30.203 24.234 1 92.81 153 ASP A N 1
ATOM 1221 C CA . ASP A 1 153 ? -11.742 30.125 23.812 1 92.81 153 ASP A CA 1
ATOM 1222 C C . ASP A 1 153 ? -12.281 31.5 23.422 1 92.81 153 ASP A C 1
ATOM 1224 O O . ASP A 1 153 ? -12.305 32.406 24.25 1 92.81 153 ASP A O 1
ATOM 1228 N N . PRO A 1 154 ? -12.719 31.641 22.266 1 90.5 154 PRO A N 1
ATOM 1229 C CA . PRO A 1 154 ? -13.094 32.969 21.812 1 90.5 154 PRO A CA 1
ATOM 1230 C C . PRO A 1 154 ? -14.211 33.594 22.641 1 90.5 154 PRO A C 1
ATOM 1232 O O . PRO A 1 154 ? -14.195 34.812 22.906 1 90.5 154 PRO A O 1
ATOM 1235 N N . LYS A 1 155 ? -15.148 32.812 23.062 1 87.5 155 LYS A N 1
ATOM 1236 C CA . LYS A 1 155 ? -16.25 33.344 23.875 1 87.5 155 LYS A CA 1
ATOM 1237 C C . LYS A 1 155 ? -15.742 33.812 25.234 1 87.5 155 LYS A C 1
ATOM 1239 O O . LYS A 1 155 ? -16.141 34.875 25.719 1 87.5 155 LYS A O 1
ATOM 1244 N N . ARG A 1 156 ? -14.898 33.094 25.703 1 88.81 156 ARG A N 1
ATOM 1245 C CA . ARG A 1 156 ? -14.352 33.438 27.016 1 88.81 156 ARG A CA 1
ATOM 1246 C C . ARG A 1 156 ? -13.391 34.625 26.922 1 88.81 156 ARG A C 1
ATOM 1248 O O . ARG A 1 156 ? -13.289 35.438 27.844 1 88.81 156 ARG A O 1
ATOM 1255 N N . LEU A 1 157 ? -12.664 34.656 25.875 1 92.06 157 LEU A N 1
ATOM 1256 C CA . LEU A 1 157 ? -11.711 35.719 25.656 1 92.06 157 LEU A CA 1
ATOM 1257 C C . LEU A 1 157 ? -12.422 37.062 25.594 1 92.06 157 LEU A C 1
ATOM 1259 O O . LEU A 1 157 ? -11.914 38.062 26.094 1 92.06 157 LEU A O 1
ATOM 1263 N N . GLN A 1 158 ? -13.555 37.094 25.016 1 88.88 158 GLN A N 1
ATOM 1264 C CA . GLN A 1 158 ? -14.336 38.312 24.891 1 88.88 158 GLN A CA 1
ATOM 1265 C C . GLN A 1 158 ? -14.703 38.875 26.266 1 88.88 158 GLN A C 1
ATOM 1267 O O . GLN A 1 158 ? -14.672 40.094 26.469 1 88.88 158 GLN A O 1
ATOM 1272 N N . LEU A 1 159 ? -14.898 38 27.156 1 87.5 159 LEU A N 1
ATOM 1273 C CA . LEU A 1 159 ? -15.32 38.406 28.5 1 87.5 159 LEU A CA 1
ATOM 1274 C C . LEU A 1 159 ? -14.125 38.781 29.344 1 87.5 159 LEU A C 1
ATOM 1276 O O . LEU A 1 159 ? -14.242 39.625 30.25 1 87.5 159 LEU A O 1
ATOM 1280 N N . LYS A 1 160 ? -12.984 38.312 28.984 1 88.19 160 LYS A N 1
ATOM 1281 C CA . LYS A 1 160 ? -11.859 38.406 29.906 1 88.19 160 LYS A CA 1
ATOM 1282 C C . LYS A 1 160 ? -10.805 39.375 29.359 1 88.19 160 LYS A C 1
ATOM 1284 O O . LYS A 1 160 ? -9.828 39.688 30.047 1 88.19 160 LYS A O 1
ATOM 1289 N N . THR A 1 161 ? -10.922 39.875 28.281 1 87.44 161 THR A N 1
ATOM 1290 C CA . THR A 1 161 ? -9.875 40.656 27.625 1 87.44 161 THR A CA 1
ATOM 1291 C C . THR A 1 161 ? -9.477 41.844 28.469 1 87.44 161 THR A C 1
ATOM 1293 O O . THR A 1 161 ? -8.297 42.219 28.531 1 87.44 161 THR A O 1
ATOM 1296 N N . GLY A 1 162 ? -10.43 42.406 29.109 1 82.88 162 GLY A N 1
ATOM 1297 C CA . GLY A 1 162 ? -10.156 43.594 29.922 1 82.88 162 GLY A CA 1
ATOM 1298 C C . GLY A 1 162 ? -9.484 43.25 31.234 1 82.88 162 GLY A C 1
ATOM 1299 O O . GLY A 1 162 ? -8.844 44.125 31.844 1 82.88 162 GLY A O 1
ATOM 1300 N N . THR A 1 163 ? -9.547 42.031 31.609 1 88.25 163 THR A N 1
ATOM 1301 C CA . THR A 1 163 ? -9.039 41.656 32.938 1 88.25 163 THR A CA 1
ATOM 1302 C C . THR A 1 163 ? -7.73 40.875 32.812 1 88.25 163 THR A C 1
ATOM 1304 O O . THR A 1 163 ? -7.133 40.5 33.812 1 88.25 163 THR A O 1
ATOM 1307 N N . LEU A 1 164 ? -7.301 40.781 31.688 1 93.75 164 LEU A N 1
ATOM 1308 C CA . LEU A 1 164 ? -6.043 40.062 31.484 1 93.75 164 LEU A CA 1
ATOM 1309 C C . LEU A 1 164 ? -4.863 40.875 31.969 1 93.75 164 LEU A C 1
ATOM 1311 O O . LEU A 1 164 ? -4.902 42.125 31.906 1 93.75 164 LEU A O 1
ATOM 1315 N N . PRO A 1 165 ? -3.891 40.156 32.469 1 96 165 PRO A N 1
ATOM 1316 C CA . PRO A 1 165 ? -2.684 40.906 32.781 1 96 165 PRO A CA 1
ATOM 1317 C C . PRO A 1 165 ? -2.178 41.719 31.594 1 96 165 PRO A C 1
ATOM 1319 O O . PRO A 1 165 ? -2.277 41.281 30.453 1 96 165 PRO A O 1
ATOM 1322 N N . GLN A 1 166 ? -1.531 42.781 31.891 1 95.75 166 GLN A N 1
ATOM 1323 C CA . GLN A 1 166 ? -1.12 43.75 30.875 1 95.75 166 GLN A CA 1
ATOM 1324 C C . GLN A 1 166 ? -0.192 43.094 29.844 1 95.75 166 GLN A C 1
ATOM 1326 O O . GLN A 1 166 ? -0.324 43.312 28.641 1 95.75 166 GLN A O 1
ATOM 1331 N N . TYR A 1 167 ? 0.779 42.281 30.328 1 97.12 167 TYR A N 1
ATOM 1332 C CA . TYR A 1 167 ? 1.742 41.656 29.422 1 97.12 167 TYR A CA 1
ATOM 1333 C C . TYR A 1 167 ? 1.052 40.719 28.453 1 97.12 167 TYR A C 1
ATOM 1335 O O . TYR A 1 167 ? 1.458 40.594 27.297 1 97.12 167 TYR A O 1
ATOM 1343 N N . LEU A 1 168 ? 0.038 40.062 28.906 1 97.88 168 LEU A N 1
ATOM 1344 C CA . LEU A 1 168 ? -0.717 39.156 28.031 1 97.88 168 LEU A CA 1
ATOM 1345 C C . LEU A 1 168 ? -1.588 39.969 27.062 1 97.88 168 LEU A C 1
ATOM 1347 O O . LEU A 1 168 ? -1.664 39.625 25.875 1 97.88 168 LEU A O 1
ATOM 1351 N N . ARG A 1 169 ? -2.242 40.938 27.562 1 96.56 169 ARG A N 1
ATOM 1352 C CA . ARG A 1 169 ? -3.076 41.781 26.734 1 96.56 169 ARG A CA 1
ATOM 1353 C C . ARG A 1 169 ? -2.25 42.438 25.625 1 96.56 169 ARG A C 1
ATOM 1355 O O . ARG A 1 169 ? -2.674 42.5 24.469 1 96.56 169 ARG A O 1
ATOM 1362 N N . TRP A 1 170 ? -1.076 42.938 26 1 97.44 170 TRP A N 1
ATOM 1363 C CA . TRP A 1 170 ? -0.216 43.625 25.031 1 97.44 170 TRP A CA 1
ATOM 1364 C C . TRP A 1 170 ? 0.319 42.625 24 1 97.44 170 TRP A C 1
ATOM 1366 O O . TRP A 1 170 ? 0.469 42.938 22.812 1 97.44 170 TRP A O 1
ATOM 1376 N N . SER A 1 171 ? 0.688 41.375 24.469 1 98 171 SER A N 1
ATOM 1377 C CA . SER A 1 171 ? 1.07 40.344 23.5 1 98 171 SER A CA 1
ATOM 1378 C C . SER A 1 171 ? -0.061 40.062 22.516 1 98 171 SER A C 1
ATOM 1380 O O . SER A 1 171 ? 0.178 39.875 21.328 1 98 171 SER A O 1
ATOM 1382 N N . PHE A 1 172 ? -1.245 40.031 23.062 1 97.25 172 PHE A N 1
ATOM 1383 C CA . PHE A 1 172 ? -2.441 39.75 22.266 1 97.25 172 PHE A CA 1
ATOM 1384 C C . PHE A 1 172 ? -2.686 40.875 21.266 1 97.25 172 PHE A C 1
ATOM 1386 O O . PHE A 1 172 ? -2.969 40.594 20.094 1 97.25 172 PHE A O 1
ATOM 1393 N N . LEU A 1 173 ? -2.568 42.094 21.703 1 96.56 173 LEU A N 1
ATOM 1394 C CA . LEU A 1 173 ? -2.771 43.25 20.828 1 96.56 173 LEU A CA 1
ATOM 1395 C C . LEU A 1 173 ? -1.703 43.312 19.75 1 96.56 173 LEU A C 1
ATOM 1397 O O . LEU A 1 173 ? -2.008 43.594 18.578 1 96.56 173 LEU A O 1
ATOM 1401 N N . ALA A 1 174 ? -0.472 43.031 20.156 1 97.31 174 ALA A N 1
ATOM 1402 C CA . ALA A 1 174 ? 0.63 43.031 19.203 1 97.31 174 ALA A CA 1
ATOM 1403 C C . ALA A 1 174 ? 0.371 42.062 18.047 1 97.31 174 ALA A C 1
ATOM 1405 O O . ALA A 1 174 ? 0.549 42.438 16.875 1 97.31 174 ALA A O 1
ATOM 1406 N N . LEU A 1 175 ? -0.078 40.906 18.391 1 96.94 175 LEU A N 1
ATOM 1407 C CA . LEU A 1 175 ? -0.317 39.906 17.359 1 96.94 175 LEU A CA 1
ATOM 1408 C C . LEU A 1 175 ? -1.543 40.25 16.531 1 96.94 175 LEU A C 1
ATOM 1410 O O . LEU A 1 175 ? -1.513 40.156 15.297 1 96.94 175 LEU A O 1
ATOM 1414 N N . SER A 1 176 ? -2.596 40.688 17.156 1 95.31 176 SER A N 1
ATOM 1415 C CA . SER A 1 176 ? -3.861 40.938 16.469 1 95.31 176 SER A CA 1
ATOM 1416 C C . SER A 1 176 ? -3.748 42.125 15.523 1 95.31 176 SER A C 1
ATOM 1418 O O . SER A 1 176 ? -4.422 42.188 14.5 1 95.31 176 SER A O 1
ATOM 1420 N N . LEU A 1 177 ? -2.867 43.031 15.805 1 95.5 177 LEU A N 1
ATOM 1421 C CA . LEU A 1 177 ? -2.701 44.25 15 1 95.5 177 LEU A CA 1
ATOM 1422 C C . LEU A 1 177 ? -2.111 43.906 13.633 1 95.5 177 LEU A C 1
ATOM 1424 O O . LEU A 1 177 ? -2.186 44.719 12.703 1 95.5 177 LEU A O 1
ATOM 1428 N N . HIS A 1 178 ? -1.582 42.75 13.516 1 93.25 178 HIS A N 1
ATOM 1429 C CA . HIS A 1 178 ? -1.096 42.312 12.219 1 93.25 178 HIS A CA 1
ATOM 1430 C C . HIS A 1 178 ? -2.252 41.969 11.281 1 93.25 178 HIS A C 1
ATOM 1432 O O . HIS A 1 178 ? -2.064 41.844 10.07 1 93.25 178 HIS A O 1
ATOM 1438 N N . TYR A 1 179 ? -3.477 41.875 11.844 1 92.06 179 TYR A N 1
ATOM 1439 C CA . TYR A 1 179 ? -4.578 41.344 11.047 1 92.06 179 TYR A CA 1
ATOM 1440 C C . TYR A 1 179 ? -5.719 42.375 10.961 1 92.06 179 TYR A C 1
ATOM 1442 O O . TYR A 1 179 ? -6.699 42.156 10.25 1 92.06 179 TYR A O 1
ATOM 1450 N N . THR A 1 180 ? -5.609 43.406 11.703 1 91.06 180 THR A N 1
ATOM 1451 C CA . THR A 1 180 ? -6.691 44.375 11.727 1 91.06 180 THR A CA 1
ATOM 1452 C C . THR A 1 180 ? -6.141 45.781 11.672 1 91.06 180 THR A C 1
ATOM 1454 O O . THR A 1 180 ? -4.965 46.031 11.969 1 91.06 180 THR A O 1
ATOM 1457 N N . SER A 1 181 ? -7.055 46.656 11.242 1 90.5 181 SER A N 1
ATOM 1458 C CA . SER A 1 181 ? -6.738 48.062 11.203 1 90.5 181 SER A CA 1
ATOM 1459 C C . SER A 1 181 ? -7.812 48.906 11.906 1 90.5 181 SER A C 1
ATOM 1461 O O . SER A 1 181 ? -9.008 48.656 11.742 1 90.5 181 SER A O 1
ATOM 1463 N N . HIS A 1 182 ? -7.324 49.75 12.742 1 92.38 182 HIS A N 1
ATOM 1464 C CA . HIS A 1 182 ? -8.234 50.594 13.5 1 92.38 182 HIS A CA 1
ATOM 1465 C C . HIS A 1 182 ? -7.766 52.062 13.5 1 92.38 182 HIS A C 1
ATOM 1467 O O . HIS A 1 182 ? -6.562 52.312 13.469 1 92.38 182 HIS A O 1
ATOM 1473 N N . ASN A 1 183 ? -8.727 52.938 13.656 1 90.88 183 ASN A N 1
ATOM 1474 C CA . ASN A 1 183 ? -8.43 54.344 13.656 1 90.88 183 ASN A CA 1
ATOM 1475 C C . ASN A 1 183 ? -7.547 54.75 14.828 1 90.88 183 ASN A C 1
ATOM 1477 O O . ASN A 1 183 ? -6.727 55.656 14.719 1 90.88 183 ASN A O 1
ATOM 1481 N N . PHE A 1 184 ? -7.68 54.031 15.875 1 94.06 184 PHE A N 1
ATOM 1482 C CA . PHE A 1 184 ? -6.902 54.312 17.078 1 94.06 184 PHE A CA 1
ATOM 1483 C C . PHE A 1 184 ? -5.41 54.188 16.797 1 94.06 184 PHE A C 1
ATOM 1485 O O . PHE A 1 184 ? -4.602 54.906 17.375 1 94.06 184 PHE A O 1
ATOM 1492 N N . TYR A 1 185 ? -5.02 53.312 15.875 1 94.69 185 TYR A N 1
ATOM 1493 C CA . TYR A 1 185 ? -3.617 53.031 15.578 1 94.69 185 TYR A CA 1
ATOM 1494 C C . TYR A 1 185 ? -3.223 53.625 14.227 1 94.69 185 TYR A C 1
ATOM 1496 O O . TYR A 1 185 ? -2.152 53.312 13.703 1 94.69 185 TYR A O 1
ATOM 1504 N N . TYR A 1 186 ? -3.98 54.406 13.648 1 91.38 186 TYR A N 1
ATOM 1505 C CA . TYR A 1 186 ? -3.811 54.844 12.266 1 91.38 186 TYR A CA 1
ATOM 1506 C C . TYR A 1 186 ? -2.428 55.438 12.047 1 91.38 186 TYR A C 1
ATOM 1508 O O . TYR A 1 186 ? -2.08 56.469 12.664 1 91.38 186 TYR A O 1
ATOM 1516 N N . GLY A 1 187 ? -1.667 54.812 11.211 1 90.25 187 GLY A N 1
ATOM 1517 C CA . GLY A 1 187 ? -0.348 55.312 10.828 1 90.25 187 GLY A CA 1
ATOM 1518 C C . GLY A 1 187 ? 0.732 54.938 11.828 1 90.25 187 GLY A C 1
ATOM 1519 O O . GLY A 1 187 ? 1.916 55.188 11.586 1 90.25 187 GLY A O 1
ATOM 1520 N N . LEU A 1 188 ? 0.377 54.375 12.93 1 93.44 188 LEU A N 1
ATOM 1521 C CA . LEU A 1 188 ? 1.334 54.094 13.984 1 93.44 188 LEU A CA 1
ATOM 1522 C C . LEU A 1 188 ? 1.298 52.594 14.344 1 93.44 188 LEU A C 1
ATOM 1524 O O . LEU A 1 188 ? 1.686 52.219 15.453 1 93.44 188 LEU A O 1
ATOM 1528 N N . GLU A 1 189 ? 0.777 51.844 13.5 1 94.06 189 GLU A N 1
ATOM 1529 C CA . GLU A 1 189 ? 0.586 50.406 13.766 1 94.06 189 GLU A CA 1
ATOM 1530 C C . GLU A 1 189 ? 1.914 49.719 14.078 1 94.06 189 GLU A C 1
ATOM 1532 O O . GLU A 1 189 ? 2.031 49 15.07 1 94.06 189 GLU A O 1
ATOM 1537 N N . ALA A 1 190 ? 2.902 50 13.312 1 94 190 ALA A N 1
ATOM 1538 C CA . ALA A 1 190 ? 4.199 49.344 13.477 1 94 190 ALA A CA 1
ATOM 1539 C C . ALA A 1 190 ? 4.84 49.719 14.805 1 94 190 ALA A C 1
ATOM 1541 O O . ALA A 1 190 ? 5.43 48.875 15.484 1 94 190 ALA A O 1
ATOM 1542 N N . LYS A 1 191 ? 4.719 50.906 15.102 1 95.06 191 LYS A N 1
ATOM 1543 C CA . LYS A 1 191 ? 5.277 51.375 16.359 1 95.06 191 LYS A CA 1
ATOM 1544 C C . LYS A 1 191 ? 4.547 50.781 17.547 1 95.06 191 LYS A C 1
ATOM 1546 O O . LYS A 1 191 ? 5.164 50.438 18.578 1 95.06 191 LYS A O 1
ATOM 1551 N N . ALA A 1 192 ? 3.27 50.75 17.391 1 96.81 192 ALA A N 1
ATOM 1552 C CA . ALA A 1 192 ? 2.471 50.156 18.453 1 96.81 192 ALA A CA 1
ATOM 1553 C C . ALA A 1 192 ? 2.834 48.688 18.672 1 96.81 192 ALA A C 1
ATOM 1555 O O . ALA A 1 192 ? 2.98 48.219 19.797 1 96.81 192 ALA A O 1
ATOM 1556 N N . ILE A 1 193 ? 2.945 47.969 17.578 1 97.12 193 ILE A N 1
ATOM 1557 C CA . ILE A 1 193 ? 3.309 46.531 17.641 1 97.12 193 ILE A CA 1
ATOM 1558 C C . ILE A 1 193 ? 4.664 46.375 18.344 1 97.12 193 ILE A C 1
ATOM 1560 O O . ILE A 1 193 ? 4.82 45.562 19.234 1 97.12 193 ILE A O 1
ATOM 1564 N N . GLU A 1 194 ? 5.586 47.156 17.984 1 96.38 194 GLU A N 1
ATOM 1565 C CA . GLU A 1 194 ? 6.918 47.094 18.578 1 96.38 194 GLU A CA 1
ATOM 1566 C C . GLU A 1 194 ? 6.879 47.438 20.062 1 96.38 194 GLU A C 1
ATOM 1568 O O . GLU A 1 194 ? 7.527 46.75 20.875 1 96.38 194 GLU A O 1
ATOM 1573 N N . TYR A 1 195 ? 6.145 48.406 20.312 1 97 195 TYR A N 1
ATOM 1574 C CA . TYR A 1 195 ? 6.012 48.812 21.703 1 97 195 TYR A CA 1
ATOM 1575 C C . TYR A 1 195 ? 5.41 47.688 22.547 1 97 195 TYR A C 1
ATOM 1577 O O . TYR A 1 195 ? 5.945 47.344 23.609 1 97 195 TYR A O 1
ATOM 1585 N N . TYR A 1 196 ? 4.27 47.188 22.125 1 97.94 196 TYR A N 1
ATOM 1586 C CA . TYR A 1 196 ? 3.586 46.125 22.859 1 97.94 196 TYR A CA 1
ATOM 1587 C C . TYR A 1 196 ? 4.477 44.906 23 1 97.94 196 TYR A C 1
ATOM 1589 O O . TYR A 1 196 ? 4.586 44.312 24.078 1 97.94 196 TYR A O 1
ATOM 1597 N N . THR A 1 197 ? 5.141 44.5 21.922 1 97.88 197 THR A N 1
ATOM 1598 C CA . THR A 1 197 ? 5.969 43.281 21.906 1 97.88 197 THR A CA 1
ATOM 1599 C C . THR A 1 197 ? 7.152 43.438 22.859 1 97.88 197 THR A C 1
ATOM 1601 O O . THR A 1 197 ? 7.422 42.531 23.656 1 97.88 197 THR A O 1
ATOM 1604 N N . THR A 1 198 ? 7.812 44.531 22.766 1 97 198 THR A N 1
ATOM 1605 C CA . THR A 1 198 ? 9.008 44.75 23.578 1 97 198 THR A CA 1
ATOM 1606 C C . THR A 1 198 ? 8.641 44.844 25.062 1 97 198 THR A C 1
ATOM 1608 O O . THR A 1 198 ? 9.32 44.281 25.906 1 97 198 THR A O 1
ATOM 1611 N N . SER A 1 199 ? 7.621 45.562 25.312 1 97.38 199 SER A N 1
ATOM 1612 C CA . SER A 1 199 ? 7.191 45.75 26.688 1 97.38 199 SER A CA 1
ATOM 1613 C C . SER A 1 199 ? 6.727 44.438 27.312 1 97.38 199 SER A C 1
ATOM 1615 O O . SER A 1 199 ? 7.102 44.125 28.438 1 97.38 199 SER A O 1
ATOM 1617 N N . ALA A 1 200 ? 5.91 43.781 26.609 1 98.19 200 ALA A N 1
ATOM 1618 C CA . ALA A 1 200 ? 5.414 42.5 27.094 1 98.19 200 ALA A CA 1
ATOM 1619 C C . ALA A 1 200 ? 6.547 41.469 27.234 1 98.19 200 ALA A C 1
ATOM 1621 O O . ALA A 1 200 ? 6.613 40.719 28.219 1 98.19 200 ALA A O 1
ATOM 1622 N N . ARG A 1 201 ? 7.426 41.406 26.297 1 97.81 201 ARG A N 1
ATOM 1623 C CA . ARG A 1 201 ? 8.523 40.438 26.266 1 97.81 201 ARG A CA 1
ATOM 1624 C C . ARG A 1 201 ? 9.422 40.594 27.484 1 97.81 201 ARG A C 1
ATOM 1626 O O . ARG A 1 201 ? 9.82 39.625 28.109 1 97.81 201 ARG A O 1
ATOM 1633 N N . SER A 1 202 ? 9.711 41.781 27.766 1 96.44 202 SER A N 1
ATOM 1634 C CA . SER A 1 202 ? 10.594 42.062 28.906 1 96.44 202 SER A CA 1
ATOM 1635 C C . SER A 1 202 ? 10.023 41.469 30.188 1 96.44 202 SER A C 1
ATOM 1637 O O . SER A 1 202 ? 10.742 40.812 30.953 1 96.44 202 SER A O 1
ATOM 1639 N N . VAL A 1 203 ? 8.789 41.656 30.359 1 97.5 203 VAL A N 1
ATOM 1640 C CA . VAL A 1 203 ? 8.133 41.188 31.578 1 97.5 203 VAL A CA 1
ATOM 1641 C C . VAL A 1 203 ? 8.031 39.656 31.562 1 97.5 203 VAL A C 1
ATOM 1643 O O . VAL A 1 203 ? 8.367 39 32.562 1 97.5 203 VAL A O 1
ATOM 1646 N N . VAL A 1 204 ? 7.645 39.125 30.5 1 98.12 204 VAL A N 1
ATOM 1647 C CA . VAL A 1 204 ? 7.324 37.719 30.391 1 98.12 204 VAL A CA 1
ATOM 1648 C C . VAL A 1 204 ? 8.609 36.875 30.438 1 98.12 204 VAL A C 1
ATOM 1650 O O . VAL A 1 204 ? 8.648 35.812 31.062 1 98.12 204 VAL A O 1
ATOM 1653 N N . VAL A 1 205 ? 9.633 37.281 29.781 1 97.06 205 VAL A N 1
ATOM 1654 C CA . VAL A 1 205 ? 10.906 36.562 29.75 1 97.06 205 VAL A CA 1
ATOM 1655 C C . VAL A 1 205 ? 11.508 36.531 31.156 1 97.06 205 VAL A C 1
ATOM 1657 O O . VAL A 1 205 ? 12.07 35.531 31.578 1 97.06 205 VAL A O 1
ATOM 1660 N N . ASP A 1 206 ? 11.375 37.625 31.812 1 96.5 206 ASP A N 1
ATOM 1661 C CA . ASP A 1 206 ? 11.867 37.688 33.188 1 96.5 206 ASP A CA 1
ATOM 1662 C C . ASP A 1 206 ? 11.133 36.656 34.062 1 96.5 206 ASP A C 1
ATOM 1664 O O . ASP A 1 206 ? 11.758 35.969 34.844 1 96.5 206 ASP A O 1
ATOM 1668 N N . MET A 1 207 ? 9.883 36.656 33.906 1 97.19 207 MET A N 1
ATOM 1669 C CA . MET A 1 207 ? 9.07 35.719 34.688 1 97.19 207 MET A CA 1
ATOM 1670 C C . MET A 1 207 ? 9.398 34.281 34.344 1 97.19 207 MET A C 1
ATOM 1672 O O . MET A 1 207 ? 9.492 33.406 35.219 1 97.19 207 MET A O 1
ATOM 1676 N N . ALA A 1 208 ? 9.539 34.031 33.062 1 96.44 208 ALA A N 1
ATOM 1677 C CA . ALA A 1 208 ? 9.859 32.688 32.594 1 96.44 208 ALA A CA 1
ATOM 1678 C C . ALA A 1 208 ? 11.234 32.25 33.094 1 96.44 208 ALA A C 1
ATOM 1680 O O . ALA A 1 208 ? 11.43 31.078 33.438 1 96.44 208 ALA A O 1
ATOM 1681 N N . ALA A 1 209 ? 12.141 33.156 33.031 1 92.81 209 ALA A N 1
ATOM 1682 C CA . ALA A 1 209 ? 13.508 32.844 33.438 1 92.81 209 ALA A CA 1
ATOM 1683 C C . ALA A 1 209 ? 13.555 32.469 34.938 1 92.81 209 ALA A C 1
ATOM 1685 O O . ALA A 1 209 ? 14.406 31.656 35.344 1 92.81 209 ALA A O 1
ATOM 1686 N N . GLU A 1 210 ? 12.695 33 35.656 1 94.31 210 GLU A N 1
ATOM 1687 C CA . GLU A 1 210 ? 12.609 32.656 37.062 1 94.31 210 GLU A CA 1
ATOM 1688 C C . GLU A 1 210 ? 11.867 31.359 37.281 1 94.31 210 GLU A C 1
ATOM 1690 O O . GLU A 1 210 ? 11.789 30.859 38.406 1 94.31 210 GLU A O 1
ATOM 1695 N N . GLY A 1 211 ? 11.32 30.812 36.25 1 91.31 211 GLY A N 1
ATOM 1696 C CA . GLY A 1 211 ? 10.609 29.547 36.344 1 91.31 211 GLY A CA 1
ATOM 1697 C C . GLY A 1 211 ? 9.188 29.703 36.875 1 91.31 211 GLY A C 1
ATOM 1698 O O . GLY A 1 211 ? 8.648 28.781 37.469 1 91.31 211 GLY A O 1
ATOM 1699 N N . LEU A 1 212 ? 8.602 30.844 36.719 1 93.81 212 LEU A N 1
ATOM 1700 C CA . LEU A 1 212 ? 7.238 31.078 37.188 1 93.81 212 LEU A CA 1
ATOM 1701 C C . LEU A 1 212 ? 6.223 30.438 36.25 1 93.81 212 LEU A C 1
ATOM 1703 O O . LEU A 1 212 ? 5.961 30.953 35.188 1 93.81 212 LEU A O 1
ATOM 1707 N N . VAL A 1 213 ? 5.641 29.375 36.781 1 94.19 213 VAL A N 1
ATOM 1708 C CA . VAL A 1 213 ? 4.688 28.625 35.969 1 94.19 213 VAL A CA 1
ATOM 1709 C C . VAL A 1 213 ? 3.303 29.266 36.094 1 94.19 213 VAL A C 1
ATOM 1711 O O . VAL A 1 213 ? 2.518 28.906 36.969 1 94.19 213 VAL A O 1
ATOM 1714 N N . LYS A 1 214 ? 3.029 30.172 35.25 1 95.44 214 LYS A N 1
ATOM 1715 C CA . LYS A 1 214 ? 1.72 30.812 35.156 1 95.44 214 LYS A CA 1
ATOM 1716 C C . LYS A 1 214 ? 1.124 30.625 33.75 1 95.44 214 LYS A C 1
ATOM 1718 O O . LYS A 1 214 ? 1.828 30.75 32.75 1 95.44 214 LYS A O 1
ATOM 1723 N N . LEU A 1 215 ? -0.112 30.359 33.781 1 95.62 215 LEU A N 1
ATOM 1724 C CA . LEU A 1 215 ? -0.81 30.141 32.531 1 95.62 215 LEU A CA 1
ATOM 1725 C C . LEU A 1 215 ? -0.663 31.344 31.594 1 95.62 215 LEU A C 1
ATOM 1727 O O . LEU A 1 215 ? -0.357 31.188 30.422 1 95.62 215 LEU A O 1
ATOM 1731 N N . GLU A 1 216 ? -0.853 32.5 32.156 1 97.19 216 GLU A N 1
ATOM 1732 C CA . GLU A 1 216 ? -0.838 33.719 31.391 1 97.19 216 GLU A CA 1
ATOM 1733 C C . GLU A 1 216 ? 0.55 34 30.812 1 97.19 216 GLU A C 1
ATOM 1735 O O . GLU A 1 216 ? 0.678 34.562 29.719 1 97.19 216 GLU A O 1
ATOM 1740 N N . VAL A 1 217 ? 1.537 33.594 31.5 1 97.88 217 VAL A N 1
ATOM 1741 C CA . VAL A 1 217 ? 2.904 33.75 31.031 1 97.88 217 VAL A CA 1
ATOM 1742 C C . VAL A 1 217 ? 3.141 32.875 29.812 1 97.88 217 VAL A C 1
ATOM 1744 O O . VAL A 1 217 ? 3.688 33.312 28.797 1 97.88 217 VAL A O 1
ATOM 1747 N N . MET A 1 218 ? 2.705 31.625 29.906 1 98 218 MET A N 1
ATOM 1748 C CA . MET A 1 218 ? 2.871 30.688 28.812 1 98 218 MET A CA 1
ATOM 1749 C C . MET A 1 218 ? 2.064 31.125 27.594 1 98 218 MET A C 1
ATOM 1751 O O . MET A 1 218 ? 2.537 31.016 26.469 1 98 218 MET A O 1
ATOM 1755 N N . GLN A 1 219 ? 0.913 31.578 27.844 1 98.12 219 GLN A N 1
ATOM 1756 C CA . GLN A 1 219 ? 0.083 32.094 26.766 1 98.12 219 GLN A CA 1
ATOM 1757 C C . GLN A 1 219 ? 0.752 33.281 26.062 1 98.12 219 GLN A C 1
ATOM 1759 O O . GLN A 1 219 ? 0.75 33.344 24.828 1 98.12 219 GLN A O 1
ATOM 1764 N N . ALA A 1 220 ? 1.304 34.125 26.875 1 98.5 220 ALA A N 1
ATOM 1765 C CA . ALA A 1 220 ? 1.99 35.281 26.312 1 98.5 220 ALA A CA 1
ATOM 1766 C C . ALA A 1 220 ? 3.199 34.875 25.484 1 98.5 220 ALA A C 1
ATOM 1768 O O . ALA A 1 220 ? 3.463 35.438 24.422 1 98.5 220 ALA A O 1
ATOM 1769 N N . LEU A 1 221 ? 3.9 33.875 25.953 1 98.44 221 LEU A N 1
ATOM 1770 C CA . LEU A 1 221 ? 5.055 33.375 25.234 1 98.44 221 LEU A CA 1
ATOM 1771 C C . LEU A 1 221 ? 4.641 32.812 23.859 1 98.44 221 LEU A C 1
ATOM 1773 O O . LEU A 1 221 ? 5.34 33.031 22.875 1 98.44 221 LEU A O 1
ATOM 1777 N N . CYS A 1 222 ? 3.527 32.156 23.797 1 98.19 222 CYS A N 1
ATOM 1778 C CA . CYS A 1 222 ? 3.023 31.625 22.547 1 98.19 222 CYS A CA 1
ATOM 1779 C C . CYS A 1 222 ? 2.717 32.75 21.562 1 98.19 222 CYS A C 1
ATOM 1781 O O . CYS A 1 222 ? 3.084 32.656 20.391 1 98.19 222 CYS A O 1
ATOM 1783 N N . LEU A 1 223 ? 2.062 33.781 22.047 1 98.31 223 LEU A N 1
ATOM 1784 C CA . LEU A 1 223 ? 1.688 34.906 21.188 1 98.31 223 LEU A CA 1
ATOM 1785 C C . LEU A 1 223 ? 2.926 35.656 20.703 1 98.31 223 LEU A C 1
ATOM 1787 O O . LEU A 1 223 ? 3.008 36.031 19.531 1 98.31 223 LEU A O 1
ATOM 1791 N N . LEU A 1 224 ? 3.848 35.844 21.594 1 98.25 224 LEU A N 1
ATOM 1792 C CA . LEU A 1 224 ? 5.074 36.531 21.234 1 98.25 224 LEU A CA 1
ATOM 1793 C C . LEU A 1 224 ? 5.891 35.75 20.234 1 98.25 224 LEU A C 1
ATOM 1795 O O . LEU A 1 224 ? 6.543 36.312 19.359 1 98.25 224 LEU A O 1
ATOM 1799 N N . ALA A 1 225 ? 5.891 34.438 20.375 1 97.19 225 ALA A N 1
ATOM 1800 C CA . ALA A 1 225 ? 6.566 33.562 19.406 1 97.19 225 ALA A CA 1
ATOM 1801 C C . ALA A 1 225 ? 6.023 33.812 18 1 97.19 225 ALA A C 1
ATOM 1803 O O . ALA A 1 225 ? 6.789 33.906 17.031 1 97.19 225 ALA A O 1
ATOM 1804 N N . LEU A 1 226 ? 4.734 33.906 17.906 1 97.19 226 LEU A N 1
ATOM 1805 C CA . LEU A 1 226 ? 4.113 34.125 16.594 1 97.19 226 LEU A CA 1
ATOM 1806 C C . LEU A 1 226 ? 4.469 35.5 16.047 1 97.19 226 LEU A C 1
ATOM 1808 O O . LEU A 1 226 ? 4.742 35.656 14.859 1 97.19 226 LEU A O 1
ATOM 1812 N N . CYS A 1 227 ? 4.449 36.469 16.953 1 96.56 227 CYS A N 1
ATOM 1813 C CA . CYS A 1 227 ? 4.852 37.812 16.547 1 96.56 227 CYS A CA 1
ATOM 1814 C C . CYS A 1 227 ? 6.27 37.812 15.984 1 96.56 227 CYS A C 1
ATOM 1816 O O . CYS A 1 227 ? 6.535 38.438 14.945 1 96.56 227 CYS A O 1
ATOM 1818 N N . ASP A 1 228 ? 7.121 37.125 16.625 1 95.12 228 ASP A N 1
ATOM 1819 C CA . ASP A 1 228 ? 8.516 37.062 16.203 1 95.12 228 ASP A CA 1
ATOM 1820 C C . ASP A 1 228 ? 8.664 36.344 14.875 1 95.12 228 ASP A C 1
ATOM 1822 O O . ASP A 1 228 ? 9.477 36.719 14.031 1 95.12 228 ASP A O 1
ATOM 1826 N N . HIS A 1 229 ? 7.906 35.312 14.688 1 93.75 229 HIS A N 1
ATOM 1827 C CA . HIS A 1 229 ? 7.949 34.625 13.406 1 93.75 229 HIS A CA 1
ATOM 1828 C C . HIS A 1 229 ? 7.457 35.5 12.273 1 93.75 229 HIS A C 1
ATOM 1830 O O . HIS A 1 229 ? 8.023 35.5 11.18 1 93.75 229 HIS A O 1
ATOM 1836 N N . ILE A 1 230 ? 6.398 36.219 12.516 1 94.62 230 ILE A N 1
ATOM 1837 C CA . ILE A 1 230 ? 5.848 37.125 11.516 1 94.62 230 ILE A CA 1
ATOM 1838 C C . ILE A 1 230 ? 6.867 38.219 11.188 1 94.62 230 ILE A C 1
ATOM 1840 O O . ILE A 1 230 ? 6.992 38.625 10.039 1 94.62 230 ILE A O 1
ATOM 1844 N N . ALA A 1 231 ? 7.633 38.625 12.203 1 93.38 231 ALA A N 1
ATOM 1845 C CA . ALA A 1 231 ? 8.625 39.688 12.047 1 93.38 231 ALA A CA 1
ATOM 1846 C C . ALA A 1 231 ? 9.914 39.156 11.438 1 93.38 231 ALA A C 1
ATOM 1848 O O . ALA A 1 231 ? 10.852 39.906 11.164 1 93.38 231 ALA A O 1
ATOM 1849 N N . GLY A 1 232 ? 10.062 37.781 11.297 1 89.69 232 GLY A N 1
ATOM 1850 C CA . GLY A 1 232 ? 11.242 37.188 10.695 1 89.69 232 GLY A CA 1
ATOM 1851 C C . GLY A 1 232 ? 12.344 36.906 11.703 1 89.69 232 GLY A C 1
ATOM 1852 O O . GLY A 1 232 ? 13.5 36.719 11.328 1 89.69 232 GLY A O 1
ATOM 1853 N N . LYS A 1 233 ? 11.977 37.031 12.945 1 91.62 233 LYS A N 1
ATOM 1854 C CA . LYS A 1 233 ? 12.945 36.75 14 1 91.62 233 LYS A CA 1
ATOM 1855 C C . LYS A 1 233 ? 12.805 35.312 14.516 1 91.62 233 LYS A C 1
ATOM 1857 O O . LYS A 1 233 ? 12.422 35.094 15.664 1 91.62 233 LYS A O 1
ATOM 1862 N N . SER A 1 234 ? 13.305 34.406 13.766 1 88.69 234 SER A N 1
ATOM 1863 C CA . SER A 1 234 ? 13.039 32.969 13.984 1 88.69 234 SER A CA 1
ATOM 1864 C C . SER A 1 234 ? 13.758 32.469 15.227 1 88.69 234 SER A C 1
ATOM 1866 O O . SER A 1 234 ? 13.211 31.656 15.984 1 88.69 234 SER A O 1
ATOM 1868 N N . SER A 1 235 ? 14.953 32.875 15.43 1 88 235 SER A N 1
ATOM 1869 C CA . SER A 1 235 ? 15.711 32.406 16.594 1 88 235 SER A CA 1
ATOM 1870 C C . SER A 1 235 ? 15.031 32.812 17.891 1 88 235 SER A C 1
ATOM 1872 O O . SER A 1 235 ? 14.922 31.984 18.812 1 88 235 SER A O 1
ATOM 1874 N N . ARG A 1 236 ? 14.664 34.031 17.891 1 93.19 236 ARG A N 1
ATOM 1875 C CA . ARG A 1 236 ? 13.969 34.5 19.078 1 93.19 236 ARG A CA 1
ATOM 1876 C C . ARG A 1 236 ? 12.648 33.781 19.281 1 93.19 236 ARG A C 1
ATOM 1878 O O . ARG A 1 236 ? 12.281 33.438 20.406 1 93.19 236 ARG A O 1
ATOM 1885 N N . ALA A 1 237 ? 11.938 33.594 18.203 1 93.75 237 ALA A N 1
ATOM 1886 C CA . ALA A 1 237 ? 10.688 32.844 18.266 1 93.75 237 ALA A CA 1
ATOM 1887 C C . ALA A 1 237 ? 10.914 31.438 18.844 1 93.75 237 ALA A C 1
ATOM 1889 O O . ALA A 1 237 ? 10.125 30.969 19.672 1 93.75 237 ALA A O 1
ATOM 1890 N N . TRP A 1 238 ? 11.984 30.812 18.531 1 90.81 238 TRP A N 1
ATOM 1891 C CA . TRP A 1 238 ? 12.32 29.484 19.016 1 90.81 238 TRP A CA 1
ATOM 1892 C C . TRP A 1 238 ? 12.562 29.484 20.516 1 90.81 238 TRP A C 1
ATOM 1894 O O . TRP A 1 238 ? 12.164 28.562 21.219 1 90.81 238 TRP A O 1
ATOM 1904 N N . MET A 1 239 ? 13.172 30.547 20.906 1 91.94 239 MET A N 1
ATOM 1905 C CA . MET A 1 239 ? 13.445 30.656 22.328 1 91.94 239 MET A CA 1
ATOM 1906 C C . MET A 1 239 ? 12.156 30.812 23.125 1 91.94 239 MET A C 1
ATOM 1908 O O . MET A 1 239 ? 12.016 30.25 24.203 1 91.94 239 MET A O 1
ATOM 1912 N N . MET A 1 240 ? 11.281 31.609 22.531 1 95.88 240 MET A N 1
ATOM 1913 C CA . MET A 1 240 ? 9.992 31.781 23.188 1 95.88 240 MET A CA 1
ATOM 1914 C C . MET A 1 240 ? 9.258 30.453 23.297 1 95.88 240 MET A C 1
ATOM 1916 O O . MET A 1 240 ? 8.703 30.125 24.359 1 95.88 240 MET A O 1
ATOM 1920 N N . ILE A 1 241 ? 9.266 29.688 22.234 1 94.44 241 ILE A N 1
ATOM 1921 C CA . ILE A 1 241 ? 8.602 28.391 22.203 1 94.44 241 ILE A CA 1
ATOM 1922 C C . ILE A 1 241 ? 9.273 27.453 23.203 1 94.44 241 ILE A C 1
ATOM 1924 O O . ILE A 1 241 ? 8.602 26.734 23.938 1 94.44 241 ILE A O 1
ATOM 1928 N N . GLY A 1 242 ? 10.57 27.469 23.219 1 91.94 242 GLY A N 1
ATOM 1929 C CA . GLY A 1 242 ? 11.312 26.625 24.141 1 91.94 242 GLY A CA 1
ATOM 1930 C C . GLY A 1 242 ? 11.016 26.938 25.594 1 91.94 242 GLY A C 1
ATOM 1931 O O . GLY A 1 242 ? 10.859 26.016 26.406 1 91.94 242 GLY A O 1
ATOM 1932 N N . MET A 1 243 ? 10.953 28.203 25.891 1 95.38 243 MET A N 1
ATOM 1933 C CA . MET A 1 243 ? 10.633 28.609 27.25 1 95.38 243 MET A CA 1
ATOM 1934 C C . MET A 1 243 ? 9.234 28.156 27.641 1 95.38 243 MET A C 1
ATOM 1936 O O . MET A 1 243 ? 9.023 27.656 28.75 1 95.38 243 MET A O 1
ATOM 1940 N N . ALA A 1 244 ? 8.328 28.359 26.734 1 96.5 244 ALA A N 1
ATOM 1941 C CA . ALA A 1 244 ? 6.957 27.922 27 1 96.5 244 ALA A CA 1
ATOM 1942 C C . ALA A 1 244 ? 6.906 26.422 27.234 1 96.5 244 ALA A C 1
ATOM 1944 O O . ALA A 1 244 ? 6.219 25.953 28.141 1 96.5 244 ALA A O 1
ATOM 1945 N N . ALA A 1 245 ? 7.602 25.672 26.438 1 94.12 245 ALA A N 1
ATOM 1946 C CA . ALA A 1 245 ? 7.621 24.219 26.531 1 94.12 245 ALA A CA 1
ATOM 1947 C C . ALA A 1 245 ? 8.234 23.766 27.859 1 94.12 245 ALA A C 1
ATOM 1949 O O . ALA A 1 245 ? 7.758 22.812 28.469 1 94.12 245 ALA A O 1
ATOM 1950 N N . LYS A 1 246 ? 9.289 24.422 28.25 1 92.62 246 LYS A N 1
ATOM 1951 C CA . LYS A 1 246 ? 9.938 24.078 29.516 1 92.62 246 LYS A CA 1
ATOM 1952 C C . LYS A 1 246 ? 9.031 24.359 30.703 1 92.62 246 LYS A C 1
ATOM 1954 O O . LYS A 1 246 ? 8.969 23.562 31.656 1 92.62 246 LYS A O 1
ATOM 1959 N N . LEU A 1 247 ? 8.438 25.516 30.625 1 95.5 247 LEU A N 1
ATOM 1960 C CA . LEU A 1 247 ? 7.496 25.844 31.703 1 95.5 247 LEU A CA 1
ATOM 1961 C C . LEU A 1 247 ? 6.367 24.828 31.766 1 95.5 247 LEU A C 1
ATOM 1963 O O . LEU A 1 247 ? 5.961 24.406 32.844 1 95.5 247 LEU A O 1
ATOM 1967 N N . GLU A 1 248 ? 5.871 24.469 30.594 1 94.19 248 GLU A N 1
ATOM 1968 C CA . GLU A 1 248 ? 4.816 23.453 30.547 1 94.19 248 GLU A CA 1
ATOM 1969 C C . GLU A 1 248 ? 5.301 22.125 31.125 1 94.19 248 GLU A C 1
ATOM 1971 O O . GLU A 1 248 ? 4.551 21.422 31.812 1 94.19 248 GLU A O 1
ATOM 1976 N N . SER A 1 249 ? 6.48 21.75 30.859 1 89.56 249 SER A N 1
ATOM 1977 C CA . SER A 1 249 ? 7.055 20.531 31.406 1 89.56 249 SER A CA 1
ATOM 1978 C C . SER A 1 249 ? 7.113 20.562 32.938 1 89.56 249 SER A C 1
ATOM 1980 O O . SER A 1 249 ? 6.887 19.547 33.594 1 89.56 249 SER A O 1
ATOM 1982 N N . ILE A 1 250 ? 7.496 21.719 33.406 1 89.44 250 ILE A N 1
ATOM 1983 C CA . ILE A 1 250 ? 7.535 21.891 34.844 1 89.44 250 ILE A CA 1
ATOM 1984 C C . ILE A 1 250 ? 6.129 21.719 35.438 1 89.44 250 ILE A C 1
ATOM 1986 O O . ILE A 1 250 ? 5.945 21.047 36.438 1 89.44 250 ILE A O 1
ATOM 1990 N N . ARG A 1 251 ? 5.215 22.312 34.781 1 90.12 251 ARG A N 1
ATOM 1991 C CA . ARG A 1 251 ? 3.834 22.203 35.25 1 90.12 251 ARG A CA 1
ATOM 1992 C C . ARG A 1 251 ? 3.375 20.75 35.281 1 90.12 251 ARG A C 1
ATOM 1994 O O . ARG A 1 251 ? 2.723 20.312 36.219 1 90.12 251 ARG A O 1
ATOM 2001 N N . LEU A 1 252 ? 3.607 20.047 34.219 1 87.88 252 LEU A N 1
ATOM 2002 C CA . LEU A 1 252 ? 3.205 18.641 34.094 1 87.88 252 LEU A CA 1
ATOM 2003 C C . LEU A 1 252 ? 3.863 17.797 35.188 1 87.88 252 LEU A C 1
ATOM 2005 O O . LEU A 1 252 ? 3.246 16.859 35.719 1 87.88 252 LEU A O 1
ATOM 2009 N N . SER A 1 253 ? 5.066 18.062 35.469 1 83.44 253 SER A N 1
ATOM 2010 C CA . SER A 1 253 ? 5.781 17.328 36.5 1 83.44 253 SER A CA 1
ATOM 2011 C C . SER A 1 253 ? 5.156 17.547 37.875 1 83.44 253 SER A C 1
ATOM 2013 O O . SER A 1 253 ? 5.105 16.641 38.688 1 83.44 253 SER A O 1
ATOM 2015 N N . ASP A 1 254 ? 4.75 18.703 38.062 1 81.19 254 ASP A N 1
ATOM 2016 C CA . ASP A 1 254 ? 4.109 19.062 39.344 1 81.19 254 ASP A CA 1
ATOM 2017 C C . ASP A 1 254 ? 2.73 18.422 39.438 1 81.19 254 ASP A C 1
ATOM 2019 O O . ASP A 1 254 ? 2.295 18.047 40.531 1 81.19 254 ASP A O 1
ATOM 2023 N N . SER A 1 255 ? 2.012 18.438 38.344 1 76.06 255 SER A N 1
ATOM 2024 C CA . SER A 1 255 ? 0.68 17.828 38.312 1 76.06 255 SER A CA 1
ATOM 2025 C C . SER A 1 255 ? 0.746 16.328 38.562 1 76.06 255 SER A C 1
ATOM 2027 O O . SER A 1 255 ? -0.184 15.742 39.125 1 76.06 255 SER A O 1
ATOM 2029 N N . LYS A 1 256 ? 1.615 15.703 37.969 1 67.62 256 LYS A N 1
ATOM 2030 C CA . LYS A 1 256 ? 1.821 14.273 38.219 1 67.62 256 LYS A CA 1
ATOM 2031 C C . LYS A 1 256 ? 1.892 13.953 39.688 1 67.62 256 LYS A C 1
ATOM 2033 O O . LYS A 1 256 ? 1.339 12.945 40.156 1 67.62 256 LYS A O 1
ATOM 2038 N N . VAL A 1 257 ? 2.518 14.844 40.281 1 57.75 257 VAL A N 1
ATOM 2039 C CA . VAL A 1 257 ? 2.711 14.664 41.719 1 57.75 257 VAL A CA 1
ATOM 2040 C C . VAL A 1 257 ? 1.382 14.852 42.438 1 57.75 257 VAL A C 1
ATOM 2042 O O . VAL A 1 257 ? 1.079 14.133 43.406 1 57.75 257 VAL A O 1
ATOM 2045 N N . SER A 1 258 ? 0.625 15.703 41.844 1 61.03 258 SER A N 1
ATOM 2046 C CA . SER A 1 258 ? -0.624 15.992 42.531 1 61.03 258 SER A CA 1
ATOM 2047 C C . SER A 1 258 ? -1.75 15.086 42.062 1 61.03 258 SER A C 1
ATOM 2049 O O . SER A 1 258 ? -2.799 15 42.719 1 61.03 258 SER A O 1
ATOM 2051 N N . GLY A 1 259 ? -1.481 14.195 41.062 1 58.78 259 GLY A N 1
ATOM 2052 C CA . GLY A 1 259 ? -2.477 13.281 40.531 1 58.78 259 GLY A CA 1
ATOM 2053 C C . GLY A 1 259 ? -3.611 13.984 39.812 1 58.78 259 GLY A C 1
ATOM 2054 O O . GLY A 1 259 ? -4.617 13.359 39.469 1 58.78 259 GLY A O 1
ATOM 2055 N N . SER A 1 260 ? -3.676 15.336 39.812 1 55.81 260 SER A N 1
ATOM 2056 C CA . SER A 1 260 ? -4.852 16.016 39.281 1 55.81 260 SER A CA 1
ATOM 2057 C C . SER A 1 260 ? -4.723 16.281 37.781 1 55.81 260 SER A C 1
ATOM 2059 O O . SER A 1 260 ? -3.77 16.938 37.344 1 55.81 260 SER A O 1
ATOM 2061 N N . ARG A 1 261 ? -5.145 15.484 36.938 1 59.38 261 ARG A N 1
ATOM 2062 C CA . ARG A 1 261 ? -5.293 15.844 35.531 1 59.38 261 ARG A CA 1
ATOM 2063 C C . ARG A 1 261 ? -6.145 17.094 35.375 1 59.38 261 ARG A C 1
ATOM 2065 O O . ARG A 1 261 ? -7.301 17.125 35.812 1 59.38 261 ARG A O 1
ATOM 2072 N N . GLN A 1 262 ? -5.512 18.188 35.375 1 59.62 262 GLN A N 1
ATOM 2073 C CA . GLN A 1 262 ? -6.23 19.469 35.375 1 59.62 262 GLN A CA 1
ATOM 2074 C C . GLN A 1 262 ? -7.195 19.547 34.188 1 59.62 262 GLN A C 1
ATOM 2076 O O . GLN A 1 262 ? -6.789 19.391 33.031 1 59.62 262 GLN A O 1
ATOM 2081 N N . SER A 1 263 ? -8.461 19.438 34.469 1 64.88 263 SER A N 1
ATOM 2082 C CA . SER A 1 263 ? -9.617 19.438 33.562 1 64.88 263 SER A CA 1
ATOM 2083 C C . SER A 1 263 ? -9.953 20.844 33.094 1 64.88 263 SER A C 1
ATOM 2085 O O . SER A 1 263 ? -11 21.062 32.5 1 64.88 263 SER A O 1
ATOM 2087 N N . ASP A 1 264 ? -8.961 21.719 33.281 1 86.25 264 ASP A N 1
ATOM 2088 C CA . ASP A 1 264 ? -9.266 23.094 32.875 1 86.25 264 ASP A CA 1
ATOM 2089 C C . ASP A 1 264 ? -9.008 23.297 31.391 1 86.25 264 ASP A C 1
ATOM 2091 O O . ASP A 1 264 ? -7.906 23.031 30.906 1 86.25 264 ASP A O 1
ATOM 2095 N N . ASP A 1 265 ? -9.938 23.766 30.734 1 92.06 265 ASP A N 1
ATOM 2096 C CA . ASP A 1 265 ? -9.883 23.953 29.281 1 92.06 265 ASP A CA 1
ATOM 2097 C C . ASP A 1 265 ? -8.766 24.922 28.891 1 92.06 265 ASP A C 1
ATOM 2099 O O . ASP A 1 265 ? -8.086 24.734 27.891 1 92.06 265 ASP A O 1
ATOM 2103 N N . ALA A 1 266 ? -8.609 25.969 29.703 1 92.88 266 ALA A N 1
ATOM 2104 C CA . ALA A 1 266 ? -7.582 26.953 29.391 1 92.88 266 ALA A CA 1
ATOM 2105 C C . ALA A 1 266 ? -6.188 26.328 29.469 1 92.88 266 ALA A C 1
ATOM 2107 O O . ALA A 1 266 ? -5.316 26.656 28.656 1 92.88 266 ALA A O 1
ATOM 2108 N N . VAL A 1 267 ? -6 25.469 30.391 1 93.38 267 VAL A N 1
ATOM 2109 C CA . VAL A 1 267 ? -4.723 24.781 30.547 1 93.38 267 VAL A CA 1
ATOM 2110 C C . VAL A 1 267 ? -4.496 23.828 29.375 1 93.38 267 VAL A C 1
ATOM 2112 O O . VAL A 1 267 ? -3.395 23.766 28.828 1 93.38 267 VAL A O 1
ATOM 2115 N N . SER A 1 268 ? -5.547 23.172 29.047 1 93.88 268 SER A N 1
ATOM 2116 C CA . SER A 1 268 ? -5.469 22.25 27.922 1 93.88 268 SER A CA 1
ATOM 2117 C C . SER A 1 268 ? -5.129 23 26.625 1 93.88 268 SER A C 1
ATOM 2119 O O . SER A 1 268 ? -4.25 22.578 25.875 1 93.88 268 SER A O 1
ATOM 2121 N N . ARG A 1 269 ? -5.785 24.031 26.422 1 95.69 269 ARG A N 1
ATOM 2122 C CA . ARG A 1 269 ? -5.559 24.828 25.234 1 95.69 269 ARG A CA 1
ATOM 2123 C C . ARG A 1 269 ? -4.121 25.344 25.172 1 95.69 269 ARG A C 1
ATOM 2125 O O . ARG A 1 269 ? -3.5 25.344 24.109 1 95.69 269 ARG A O 1
ATOM 2132 N N . CYS A 1 270 ? -3.674 25.766 26.266 1 96.19 270 CYS A N 1
ATOM 2133 C CA . CYS A 1 270 ? -2.309 26.281 26.328 1 96.19 270 CYS A CA 1
ATOM 2134 C C . CYS A 1 270 ? -1.303 25.172 26.016 1 96.19 270 CYS A C 1
ATOM 2136 O O . CYS A 1 270 ? -0.403 25.359 25.188 1 96.19 270 CYS A O 1
ATOM 2138 N N . HIS A 1 271 ? -1.448 24.031 26.641 1 94.56 271 HIS A N 1
ATOM 2139 C CA . HIS A 1 271 ? -0.573 22.891 26.406 1 94.56 271 HIS A CA 1
ATOM 2140 C C . HIS A 1 271 ? -0.516 22.531 24.922 1 94.56 271 HIS A C 1
ATOM 2142 O O . HIS A 1 271 ? 0.57 22.406 24.359 1 94.56 271 HIS A O 1
ATOM 2148 N N . TRP A 1 272 ? -1.638 22.391 24.375 1 95 272 TRP A N 1
ATOM 2149 C CA . TRP A 1 272 ? -1.711 21.906 23 1 95 272 TRP A CA 1
ATOM 2150 C C . TRP A 1 272 ? -1.274 23 22.031 1 95 272 TRP A C 1
ATOM 2152 O O . TRP A 1 272 ? -0.77 22.703 20.938 1 95 272 TRP A O 1
ATOM 2162 N N . SER A 1 273 ? -1.484 24.281 22.359 1 96.62 273 SER A N 1
ATOM 2163 C CA . SER A 1 273 ? -0.96 25.359 21.531 1 96.62 273 SER A CA 1
ATOM 2164 C C . SER A 1 273 ? 0.564 25.344 21.5 1 96.62 273 SER A C 1
ATOM 2166 O O . SER A 1 273 ? 1.166 25.562 20.438 1 96.62 273 SER A O 1
ATOM 2168 N N . ILE A 1 274 ? 1.188 25.094 22.609 1 95.88 274 ILE A N 1
ATOM 2169 C CA . ILE A 1 274 ? 2.643 24.984 22.641 1 95.88 274 ILE A CA 1
ATOM 2170 C C . ILE A 1 274 ? 3.084 23.797 21.797 1 95.88 274 ILE A C 1
ATOM 2172 O O . ILE A 1 274 ? 4.043 23.906 21.016 1 95.88 274 ILE A O 1
ATOM 2176 N N . ALA A 1 275 ? 2.342 22.734 21.906 1 93.62 275 ALA A N 1
ATOM 2177 C CA . ALA A 1 275 ? 2.648 21.547 21.125 1 93.62 275 ALA A CA 1
ATOM 2178 C C . ALA A 1 275 ? 2.543 21.828 19.625 1 93.62 275 ALA A C 1
ATOM 2180 O O . ALA A 1 275 ? 3.359 21.344 18.844 1 93.62 275 ALA A O 1
ATOM 2181 N N . ILE A 1 276 ? 1.559 22.578 19.25 1 95 276 ILE A N 1
ATOM 2182 C CA . ILE A 1 276 ? 1.362 22.938 17.859 1 95 276 ILE A CA 1
ATOM 2183 C C . ILE A 1 276 ? 2.533 23.797 17.375 1 95 276 ILE A C 1
ATOM 2185 O O . ILE A 1 276 ? 3.061 23.594 16.281 1 95 276 ILE A O 1
ATOM 2189 N N . LEU A 1 277 ? 2.904 24.734 18.188 1 94.19 277 LEU A N 1
ATOM 2190 C CA . LEU A 1 277 ? 4.016 25.609 17.828 1 94.19 277 LEU A CA 1
ATOM 2191 C C . LEU A 1 277 ? 5.297 24.797 17.625 1 94.19 277 LEU A C 1
ATOM 2193 O O . LEU A 1 277 ? 6.043 25.047 16.688 1 94.19 277 LEU A O 1
ATOM 2197 N N . GLU A 1 278 ? 5.496 23.859 18.469 1 90.38 278 GLU A N 1
ATOM 2198 C CA . GLU A 1 278 ? 6.66 22.984 18.312 1 90.38 278 GLU A CA 1
ATOM 2199 C C . GLU A 1 278 ? 6.598 22.203 17.016 1 90.38 278 GLU A C 1
ATOM 2201 O O . GLU A 1 278 ? 7.582 22.141 16.266 1 90.38 278 GLU A O 1
ATOM 2206 N N . SER A 1 279 ? 5.469 21.703 16.781 1 87.88 279 SER A N 1
ATOM 2207 C CA . SER A 1 279 ? 5.293 20.875 15.586 1 87.88 279 SER A CA 1
ATOM 2208 C C . SER A 1 279 ? 5.414 21.703 14.312 1 87.88 279 SER A C 1
ATOM 2210 O O . SER A 1 279 ? 5.852 21.203 13.273 1 87.88 279 SER A O 1
ATOM 2212 N N . THR A 1 280 ? 5.02 22.922 14.414 1 89.88 280 THR A N 1
ATOM 2213 C CA . THR A 1 280 ? 4.98 23.812 13.25 1 89.88 280 THR A CA 1
ATOM 2214 C C . THR A 1 280 ? 6.367 24.375 12.953 1 89.88 280 THR A C 1
ATOM 2216 O O . THR A 1 280 ? 6.785 24.438 11.797 1 89.88 280 THR A O 1
ATOM 2219 N N . PHE A 1 281 ? 7.078 24.688 14.023 1 88.56 281 PHE A N 1
ATOM 2220 C CA . PHE A 1 281 ? 8.266 25.5 13.781 1 88.56 281 PHE A CA 1
ATOM 2221 C C . PHE A 1 281 ? 9.523 24.75 14.219 1 88.56 281 PHE A C 1
ATOM 2223 O O . PHE A 1 281 ? 10.625 25.078 13.773 1 88.56 281 PHE A O 1
ATOM 2230 N N . THR A 1 282 ? 9.32 23.844 15.102 1 81.44 282 THR A N 1
ATOM 2231 C CA . THR A 1 282 ? 10.469 23.078 15.578 1 81.44 282 THR A CA 1
ATOM 2232 C C . THR A 1 282 ? 10.117 21.594 15.719 1 81.44 282 THR A C 1
ATOM 2234 O O . THR A 1 282 ? 10.281 21.016 16.781 1 81.44 282 THR A O 1
ATOM 2237 N N . PRO A 1 283 ? 9.75 20.969 14.711 1 72.94 283 PRO A N 1
ATOM 2238 C CA . PRO A 1 283 ? 9.211 19.609 14.828 1 72.94 283 PRO A CA 1
ATOM 2239 C C . PRO A 1 283 ? 10.242 18.609 15.32 1 72.94 283 PRO A C 1
ATOM 2241 O O . PRO A 1 283 ? 9.883 17.531 15.812 1 72.94 283 PRO A O 1
ATOM 2244 N N . HIS A 1 284 ? 11.43 18.906 15.273 1 69.69 284 HIS A N 1
ATOM 2245 C CA . HIS A 1 284 ? 12.477 18 15.719 1 69.69 284 HIS A CA 1
ATOM 2246 C C . HIS A 1 284 ? 12.625 18.031 17.234 1 69.69 284 HIS A C 1
ATOM 2248 O O . HIS A 1 284 ? 13.281 17.156 17.828 1 69.69 284 HIS A O 1
ATOM 2254 N N . CYS A 1 285 ? 12.016 19 17.812 1 68.94 285 CYS A N 1
ATOM 2255 C CA . CYS A 1 285 ? 12.078 19.125 19.266 1 68.94 285 CYS A CA 1
ATOM 2256 C C . CYS A 1 285 ? 10.711 18.891 19.906 1 68.94 285 CYS A C 1
ATOM 2258 O O . CYS A 1 285 ? 10.359 19.516 20.891 1 68.94 285 CYS A O 1
ATOM 2260 N N . ASN A 1 286 ? 10.055 18 19.203 1 72.75 286 ASN A N 1
ATOM 2261 C CA . ASN A 1 286 ? 8.719 17.766 19.734 1 72.75 286 ASN A CA 1
ATOM 2262 C C . ASN A 1 286 ? 8.766 17.016 21.047 1 72.75 286 ASN A C 1
ATOM 2264 O O . ASN A 1 286 ? 9.234 15.867 21.109 1 72.75 286 ASN A O 1
ATOM 2268 N N . THR A 1 287 ? 8.266 17.609 22.078 1 74.81 287 THR A N 1
ATOM 2269 C CA . THR A 1 287 ? 8.406 17.047 23.406 1 74.81 287 THR A CA 1
ATOM 2270 C C . THR A 1 287 ? 7.039 16.844 24.062 1 74.81 287 THR A C 1
ATOM 2272 O O . THR A 1 287 ? 6.91 16.094 25.031 1 74.81 287 THR A O 1
ATOM 2275 N N . LEU A 1 288 ? 6.051 17.453 23.453 1 81.31 288 LEU A N 1
ATOM 2276 C CA . LEU A 1 288 ? 4.852 17.578 24.266 1 81.31 288 LEU A CA 1
ATOM 2277 C C . LEU A 1 288 ? 3.738 16.688 23.75 1 81.31 288 LEU A C 1
ATOM 2279 O O . LEU A 1 288 ? 2.775 16.406 24.469 1 81.31 288 LEU A O 1
ATOM 2283 N N . PHE A 1 289 ? 3.754 16.234 22.562 1 75.88 289 PHE A N 1
ATOM 2284 C CA . PHE A 1 289 ? 2.646 15.453 22.031 1 75.88 289 PHE A CA 1
ATOM 2285 C C . PHE A 1 289 ? 2.609 14.062 22.656 1 75.88 289 PHE A C 1
ATOM 2287 O O . PHE A 1 289 ? 1.534 13.5 22.844 1 75.88 289 PHE A O 1
ATOM 2294 N N . GLU A 1 290 ? 3.693 13.531 23 1 74.31 290 GLU A N 1
ATOM 2295 C CA . GLU A 1 290 ? 3.707 12.141 23.453 1 74.31 290 GLU A CA 1
ATOM 2296 C C . GLU A 1 290 ? 4.023 12.055 24.938 1 74.31 290 GLU A C 1
ATOM 2298 O O . GLU A 1 290 ? 4.43 10.992 25.438 1 74.31 290 GLU A O 1
ATOM 2303 N N . VAL A 1 291 ? 3.639 13.023 25.562 1 75.62 291 VAL A N 1
ATOM 2304 C CA . VAL A 1 291 ? 3.953 13.008 26.984 1 75.62 291 VAL A CA 1
ATOM 2305 C C . VAL A 1 291 ? 2.889 12.219 27.734 1 75.62 291 VAL A C 1
ATOM 2307 O O . VAL A 1 291 ? 1.703 12.289 27.406 1 75.62 291 VAL A O 1
ATOM 2310 N N . ALA A 1 292 ? 3.18 11.383 28.641 1 69.69 292 ALA A N 1
ATOM 2311 C CA . ALA A 1 292 ? 2.328 10.453 29.375 1 69.69 292 ALA A CA 1
ATOM 2312 C C . ALA A 1 292 ? 1.226 11.203 30.125 1 69.69 292 ALA A C 1
ATOM 2314 O O . ALA A 1 292 ? 0.085 10.734 30.188 1 69.69 292 ALA A O 1
ATOM 2315 N N . HIS A 1 293 ? 1.388 12.359 30.562 1 77.62 293 HIS A N 1
ATOM 2316 C CA . HIS A 1 293 ? 0.413 13.07 31.391 1 77.62 293 HIS A CA 1
ATOM 2317 C C . HIS A 1 293 ? -0.042 14.352 30.703 1 77.62 293 HIS A C 1
ATOM 2319 O O . HIS A 1 293 ? -0.224 15.383 31.375 1 77.62 293 HIS A O 1
ATOM 2325 N N . ALA A 1 294 ? -0.291 14.078 29.438 1 83.88 294 ALA A N 1
ATOM 2326 C CA . ALA A 1 294 ? -0.797 15.242 28.734 1 83.88 294 ALA A CA 1
ATOM 2327 C C . ALA A 1 294 ? -2.24 15.547 29.125 1 83.88 294 ALA A C 1
ATOM 2329 O O . ALA A 1 294 ? -3.012 14.633 29.422 1 83.88 294 ALA A O 1
ATOM 2330 N N . PRO A 1 295 ? -2.518 16.781 29.266 1 87.69 295 PRO A N 1
ATOM 2331 C CA . PRO A 1 295 ? -3.918 17.125 29.531 1 87.69 295 PRO A CA 1
ATOM 2332 C C . PRO A 1 295 ? -4.871 16.609 28.453 1 87.69 295 PRO A C 1
ATOM 2334 O O . PRO A 1 295 ? -4.426 16.188 27.391 1 87.69 295 PRO A O 1
ATOM 2337 N N . ASN A 1 296 ? -6.105 16.578 28.844 1 87.69 296 ASN A N 1
ATOM 2338 C CA . ASN A 1 296 ? -7.117 16.219 27.859 1 87.69 296 ASN A CA 1
ATOM 2339 C C . ASN A 1 296 ? -7.113 17.188 26.672 1 87.69 296 ASN A C 1
ATOM 2341 O O . ASN A 1 296 ? -6.637 18.312 26.797 1 87.69 296 ASN A O 1
ATOM 2345 N N . TYR A 1 297 ? -7.637 16.766 25.641 1 89.94 297 TYR A N 1
ATOM 2346 C CA . TYR A 1 297 ? -7.789 17.672 24.516 1 89.94 297 TYR A CA 1
ATOM 2347 C C . TYR A 1 297 ? -8.75 18.797 24.844 1 89.94 297 TYR A C 1
ATOM 2349 O O . TYR A 1 297 ? -9.672 18.625 25.641 1 89.94 297 TYR A O 1
ATOM 2357 N N . PRO A 1 298 ? -8.422 19.922 24.234 1 90.81 298 PRO A N 1
ATOM 2358 C CA . PRO A 1 298 ? -9.367 21.031 24.438 1 90.81 298 PRO A CA 1
ATOM 2359 C C . PRO A 1 298 ? -10.781 20.688 24 1 90.81 298 PRO A C 1
ATOM 2361 O O . PRO A 1 298 ? -10.969 19.844 23.109 1 90.81 298 PRO A O 1
ATOM 2364 N N . LYS A 1 299 ? -11.695 21.297 24.625 1 87.38 299 LYS A N 1
ATOM 2365 C CA . LYS A 1 299 ? -13.086 21.078 24.266 1 87.38 299 LYS A CA 1
ATOM 2366 C C . LYS A 1 299 ? -13.336 21.469 22.797 1 87.38 299 LYS A C 1
ATOM 2368 O O . LYS A 1 299 ? -12.891 22.516 22.344 1 87.38 299 LYS A O 1
ATOM 2373 N N . SER A 1 300 ? -14.023 20.531 22.156 1 87.56 300 SER A N 1
ATOM 2374 C CA . SER A 1 300 ? -14.32 20.766 20.75 1 87.56 300 SER A CA 1
ATOM 2375 C C . SER A 1 300 ? -15.68 21.438 20.578 1 87.56 300 SER A C 1
ATOM 2377 O O . SER A 1 300 ? -16.594 21.203 21.359 1 87.56 300 SER A O 1
ATOM 2379 N N . VAL A 1 301 ? -15.711 22.328 19.625 1 88.81 301 VAL A N 1
ATOM 2380 C CA . VAL A 1 301 ? -17.016 22.875 19.266 1 88.81 301 VAL A CA 1
ATOM 2381 C C . VAL A 1 301 ? -17.875 21.797 18.609 1 88.81 301 VAL A C 1
ATOM 2383 O O . VAL A 1 301 ? -17.344 20.875 17.984 1 88.81 301 VAL A O 1
ATOM 2386 N N . PRO A 1 302 ? -19.078 21.891 18.828 1 87.69 302 PRO A N 1
ATOM 2387 C CA . PRO A 1 302 ? -19.953 20.891 18.188 1 87.69 302 PRO A CA 1
ATOM 2388 C C . PRO A 1 302 ? -20 21.047 16.672 1 87.69 302 PRO A C 1
ATOM 2390 O O . PRO A 1 302 ? -19.766 22.125 16.141 1 87.69 302 PRO A O 1
ATOM 2393 N N . ARG A 1 303 ? -20.312 19.984 16.094 1 89.62 303 ARG A N 1
ATOM 2394 C CA . ARG A 1 303 ? -20.531 19.984 14.648 1 89.62 303 ARG A CA 1
ATOM 2395 C C . ARG A 1 303 ? -21.703 20.875 14.266 1 89.62 303 ARG A C 1
ATOM 2397 O O . ARG A 1 303 ? -22.719 20.891 14.953 1 89.62 303 ARG A O 1
ATOM 2404 N N . PRO A 1 304 ? -21.438 21.594 13.156 1 89.62 304 PRO A N 1
ATOM 2405 C CA . PRO A 1 304 ? -22.531 22.469 12.742 1 89.62 304 PRO A CA 1
ATOM 2406 C C . PRO A 1 304 ? -23.828 21.703 12.477 1 89.62 304 PRO A C 1
ATOM 2408 O O . PRO A 1 304 ? -23.797 20.609 11.891 1 89.62 304 PRO A O 1
ATOM 2411 N N . THR A 1 305 ? -24.906 22.156 12.93 1 81.44 305 THR A N 1
ATOM 2412 C CA . THR A 1 305 ? -26.219 21.516 12.844 1 81.44 305 THR A CA 1
ATOM 2413 C C . THR A 1 305 ? -26.656 21.391 11.383 1 81.44 305 THR A C 1
ATOM 2415 O O . THR A 1 305 ? -27.5 20.547 11.055 1 81.44 305 THR A O 1
ATOM 2418 N N . THR A 1 306 ? -26.156 22.219 10.547 1 78.56 306 THR A N 1
ATOM 2419 C CA . THR A 1 306 ? -26.531 22.219 9.141 1 78.56 306 THR A CA 1
ATOM 2420 C C . THR A 1 306 ? -26.031 20.953 8.445 1 78.56 306 THR A C 1
ATOM 2422 O O . THR A 1 306 ? -26.5 20.594 7.367 1 78.56 306 THR A O 1
ATOM 2425 N N . LEU A 1 307 ? -25.062 20.328 8.992 1 79.12 307 LEU A N 1
ATOM 2426 C CA . LEU A 1 307 ? -24.453 19.172 8.367 1 79.12 307 LEU A CA 1
ATOM 2427 C C . LEU A 1 307 ? -25.297 17.922 8.602 1 79.12 307 LEU A C 1
ATOM 2429 O O . LEU A 1 307 ? -25.062 16.875 7.973 1 79.12 307 LEU A O 1
ATOM 2433 N N . HIS A 1 308 ? -26.344 18.109 9.406 1 62.59 308 HIS A N 1
ATOM 2434 C CA . HIS A 1 308 ? -27.203 16.969 9.688 1 62.59 308 HIS A CA 1
ATOM 2435 C C . HIS A 1 308 ? -28.109 16.656 8.492 1 62.59 308 HIS A C 1
ATOM 2437 O O . HIS A 1 308 ? -28.75 17.547 7.934 1 62.59 308 HIS A O 1
ATOM 2443 N N . GLY A 1 309 ? -27.797 15.586 7.621 1 56.38 309 GLY A N 1
ATOM 2444 C CA . GLY A 1 309 ? -28.672 15.156 6.539 1 56.38 309 GLY A CA 1
ATOM 2445 C C . GLY A 1 309 ? -28 15.18 5.184 1 56.38 309 GLY A C 1
ATOM 2446 O O . GLY A 1 309 ? -28.641 14.938 4.156 1 56.38 309 GLY A O 1
ATOM 2447 N N . MET A 1 310 ? -26.859 15.742 5.168 1 51.47 310 MET A N 1
ATOM 2448 C CA . MET A 1 310 ? -26.344 15.977 3.82 1 51.47 310 MET A CA 1
ATOM 2449 C C . MET A 1 310 ? -25.922 14.664 3.162 1 51.47 310 MET A C 1
ATOM 2451 O O . MET A 1 310 ? -25.562 13.703 3.85 1 51.47 310 MET A O 1
ATOM 2455 N N . LYS A 1 311 ? -26.234 14.672 1.821 1 50.91 311 LYS A N 1
ATOM 2456 C CA . LYS A 1 311 ? -26.125 13.578 0.854 1 50.91 311 LYS A CA 1
ATOM 2457 C C . LYS A 1 311 ? -24.703 13.047 0.784 1 50.91 311 LYS A C 1
ATOM 2459 O O . LYS A 1 311 ? -23.734 13.82 0.857 1 50.91 311 LYS A O 1
ATOM 2464 N N . ALA A 1 312 ? -24.594 11.875 0.981 1 52.53 312 ALA A N 1
ATOM 2465 C CA . ALA A 1 312 ? -23.312 11.172 0.934 1 52.53 312 ALA A CA 1
ATOM 2466 C C . ALA A 1 312 ? -22.656 11.328 -0.432 1 52.53 312 ALA A C 1
ATOM 2468 O O . ALA A 1 312 ? -23.281 11.086 -1.465 1 52.53 312 ALA A O 1
ATOM 2469 N N . TYR A 1 313 ? -21.656 12.297 -0.688 1 49.75 313 TYR A N 1
ATOM 2470 C CA . TYR A 1 313 ? -20.891 12.625 -1.891 1 49.75 313 TYR A CA 1
ATOM 2471 C C . TYR A 1 313 ? -20.484 11.359 -2.633 1 49.75 313 TYR A C 1
ATOM 2473 O O . TYR A 1 313 ? -20.312 11.375 -3.854 1 49.75 313 TYR A O 1
ATOM 2481 N N . CYS A 1 314 ? -20.266 10.297 -1.954 1 53.53 314 CYS A N 1
ATOM 2482 C CA . CYS A 1 314 ? -19.844 9.109 -2.68 1 53.53 314 CYS A CA 1
ATOM 2483 C C . CYS A 1 314 ? -20.688 7.902 -2.291 1 53.53 314 CYS A C 1
ATOM 2485 O O . CYS A 1 314 ? -20.531 7.363 -1.192 1 53.53 314 CYS A O 1
ATOM 2487 N N . ALA A 1 315 ? -21.688 7.684 -3.217 1 52.41 315 ALA A N 1
ATOM 2488 C CA . ALA A 1 315 ? -22.641 6.605 -2.963 1 52.41 315 ALA A CA 1
ATOM 2489 C C . ALA A 1 315 ? -21.922 5.309 -2.615 1 52.41 315 ALA A C 1
ATOM 2491 O O . ALA A 1 315 ? -22.438 4.484 -1.855 1 52.41 315 ALA A O 1
ATOM 2492 N N . ASP A 1 316 ? -20.734 5.273 -3.242 1 55.12 316 ASP A N 1
ATOM 2493 C CA . ASP A 1 316 ? -20.062 3.994 -3.062 1 55.12 316 ASP A CA 1
ATOM 2494 C C . ASP A 1 316 ? -19.328 3.947 -1.724 1 55.12 316 ASP A C 1
ATOM 2496 O O . ASP A 1 316 ? -18.922 2.875 -1.27 1 55.12 316 ASP A O 1
ATOM 2500 N N . LEU A 1 317 ? -19.125 5.215 -1.243 1 58.56 317 LEU A N 1
ATOM 2501 C CA . LEU A 1 317 ? -18.422 5.227 0.036 1 58.56 317 LEU A CA 1
ATOM 2502 C C . LEU A 1 317 ? -19.375 4.895 1.181 1 58.56 317 LEU A C 1
ATOM 2504 O O . LEU A 1 317 ? -20.453 5.477 1.285 1 58.56 317 LEU A O 1
ATOM 2508 N N . THR A 1 318 ? -19.453 3.654 1.49 1 52.44 318 THR A N 1
ATOM 2509 C CA . THR A 1 318 ? -20.406 3.262 2.523 1 52.44 318 THR A CA 1
ATOM 2510 C C . THR A 1 318 ? -19.906 3.668 3.906 1 52.44 318 THR A C 1
ATOM 2512 O O . THR A 1 318 ? -18.734 3.502 4.215 1 52.44 318 THR A O 1
ATOM 2515 N N . ASP A 1 319 ? -20.547 4.738 4.469 1 51.19 319 ASP A N 1
ATOM 2516 C CA . ASP A 1 319 ? -20.266 5.09 5.859 1 51.19 319 ASP A CA 1
ATOM 2517 C C . ASP A 1 319 ? -20.719 3.975 6.805 1 51.19 319 ASP A C 1
ATOM 2519 O O . ASP A 1 319 ? -20.906 4.207 8 1 51.19 319 ASP A O 1
ATOM 2523 N N . ALA A 1 320 ? -21.078 2.992 6.172 1 48.62 320 ALA A N 1
ATOM 2524 C CA . ALA A 1 320 ? -21.641 1.922 6.988 1 48.62 320 ALA A CA 1
ATOM 2525 C C . ALA A 1 320 ? -20.75 1.612 8.188 1 48.62 320 ALA A C 1
ATOM 2527 O O . ALA A 1 320 ? -21.219 1.137 9.219 1 48.62 320 ALA A O 1
ATOM 2528 N N . TYR A 1 321 ? -19.469 2.018 7.98 1 49.06 321 TYR A N 1
ATOM 2529 C CA . TYR A 1 321 ? -18.578 1.636 9.062 1 49.06 321 TYR A CA 1
ATOM 2530 C C . TYR A 1 321 ? -18.547 2.695 10.156 1 49.06 321 TYR A C 1
ATOM 2532 O O . TYR A 1 321 ? -17.75 2.623 11.086 1 49.06 321 TYR A O 1
ATOM 2540 N N . GLU A 1 322 ? -19.438 3.725 10.086 1 53.88 322 GLU A N 1
ATOM 2541 C CA . GLU A 1 322 ? -19.422 4.926 10.914 1 53.88 322 GLU A CA 1
ATOM 2542 C C . GLU A 1 322 ? -19.859 4.617 12.344 1 53.88 322 GLU A C 1
ATOM 2544 O O . GLU A 1 322 ? -19.453 5.297 13.281 1 53.88 322 GLU A O 1
ATOM 2549 N N . ALA A 1 323 ? -20.719 3.541 12.484 1 50.94 323 ALA A N 1
ATOM 2550 C CA . ALA A 1 323 ? -21.562 3.611 13.664 1 50.94 323 ALA A CA 1
ATOM 2551 C C . ALA A 1 323 ? -20.734 3.494 14.945 1 50.94 323 ALA A C 1
ATOM 2553 O O . ALA A 1 323 ? -21.156 3.975 16 1 50.94 323 ALA A O 1
ATOM 2554 N N . ASN A 1 324 ? -19.391 2.971 14.781 1 57.34 324 ASN A N 1
ATOM 2555 C CA . ASN A 1 324 ? -18.922 2.623 16.109 1 57.34 324 ASN A CA 1
ATOM 2556 C C . ASN A 1 324 ? -17.719 3.473 16.531 1 57.34 324 ASN A C 1
ATOM 2558 O O . ASN A 1 324 ? -17.109 3.234 17.562 1 57.34 324 ASN A O 1
ATOM 2562 N N . VAL A 1 325 ? -17.422 4.516 15.742 1 67.56 325 VAL A N 1
ATOM 2563 C CA . VAL A 1 325 ? -16.25 5.234 16.203 1 67.56 325 VAL A CA 1
ATOM 2564 C C . VAL A 1 325 ? -16.656 6.41 17.078 1 67.56 325 VAL A C 1
ATOM 2566 O O . VAL A 1 325 ? -17.562 7.172 16.734 1 67.56 325 VAL A O 1
ATOM 2569 N N . GLN A 1 326 ? -16.156 6.352 18.328 1 78.75 326 GLN A N 1
ATOM 2570 C CA . GLN A 1 326 ? -16.391 7.48 19.219 1 78.75 326 GLN A CA 1
ATOM 2571 C C . GLN A 1 326 ? -15.891 8.781 18.609 1 78.75 326 GLN A C 1
ATOM 2573 O O . GLN A 1 326 ? -14.773 8.844 18.094 1 78.75 326 GLN A O 1
ATOM 2578 N N . ASP A 1 327 ? -16.766 9.719 18.609 1 87 327 ASP A N 1
ATOM 2579 C CA . ASP A 1 327 ? -16.375 11.031 18.094 1 87 327 ASP A CA 1
ATOM 2580 C C . ASP A 1 327 ? -15.68 11.852 19.172 1 87 327 ASP A C 1
ATOM 2582 O O . ASP A 1 327 ? -16.328 12.406 20.062 1 87 327 ASP A O 1
ATOM 2586 N N . VAL A 1 328 ? -14.43 12.008 19.062 1 88.75 328 VAL A N 1
ATOM 2587 C CA . VAL A 1 328 ? -13.641 12.727 20.062 1 88.75 328 VAL A CA 1
ATOM 2588 C C . VAL A 1 328 ? -13.672 14.219 19.766 1 88.75 328 VAL A C 1
ATOM 2590 O O . VAL A 1 328 ? -13.133 15.023 20.531 1 88.75 328 VAL A O 1
ATOM 2593 N N . GLY A 1 329 ? -14.305 14.602 18.688 1 93 329 GLY A N 1
ATOM 2594 C CA . GLY A 1 329 ? -14.391 16 18.312 1 93 329 GLY A CA 1
ATOM 2595 C C . GLY A 1 329 ? -13.367 16.406 17.281 1 93 329 GLY A C 1
ATOM 2596 O O . GLY A 1 329 ? -12.352 15.734 17.094 1 93 329 GLY A O 1
ATOM 2597 N N . ILE A 1 330 ? -13.617 17.484 16.609 1 95.06 330 ILE A N 1
ATOM 2598 C CA . ILE A 1 330 ? -12.797 17.922 15.477 1 95.06 330 ILE A CA 1
ATOM 2599 C C . ILE A 1 330 ? -11.438 18.391 15.977 1 95.06 330 ILE A C 1
ATOM 2601 O O . ILE A 1 330 ? -10.422 18.203 15.305 1 95.06 330 ILE A O 1
ATOM 2605 N N . VAL A 1 331 ? -11.391 18.984 17.172 1 94.88 331 VAL A N 1
ATOM 2606 C CA . VAL A 1 331 ? -10.148 19.516 17.719 1 94.88 331 VAL A CA 1
ATOM 2607 C C . VAL A 1 331 ? -9.203 18.375 18.062 1 94.88 331 VAL A C 1
ATOM 2609 O O . VAL A 1 331 ? -8.031 18.391 17.672 1 94.88 331 VAL A O 1
ATOM 2612 N N . ALA A 1 332 ? -9.711 17.422 18.734 1 94 332 ALA A N 1
ATOM 2613 C CA . ALA A 1 332 ? -8.898 16.266 19.094 1 94 332 ALA A CA 1
ATOM 2614 C C . ALA A 1 332 ? -8.422 15.523 17.844 1 94 332 ALA A C 1
ATOM 2616 O O . ALA A 1 332 ? -7.277 15.078 17.766 1 94 332 ALA A O 1
ATOM 2617 N N . THR A 1 333 ? -9.328 15.367 16.891 1 95.06 333 THR A N 1
ATOM 2618 C CA . THR A 1 333 ? -8.977 14.727 15.633 1 95.06 333 THR A CA 1
ATOM 2619 C C . THR A 1 333 ? -7.848 15.484 14.938 1 95.06 333 THR A C 1
ATOM 2621 O O . THR A 1 333 ? -6.875 14.875 14.484 1 95.06 333 THR A O 1
ATOM 2624 N N . CYS A 1 334 ? -8.016 16.719 14.922 1 95.69 334 CYS A N 1
ATOM 2625 C CA . CYS A 1 334 ? -7.012 17.562 14.297 1 95.69 334 CYS A CA 1
ATOM 2626 C C . CYS A 1 334 ? -5.668 17.438 15 1 95.69 334 CYS A C 1
ATOM 2628 O O . CYS A 1 334 ? -4.633 17.297 14.352 1 95.69 334 CYS A O 1
ATOM 2630 N N . LEU A 1 335 ? -5.645 17.422 16.297 1 94.56 335 LEU A N 1
ATOM 2631 C CA . LEU A 1 335 ? -4.418 17.328 17.094 1 94.56 335 LEU A CA 1
ATOM 2632 C C . LEU A 1 335 ? -3.738 15.984 16.875 1 94.56 335 LEU A C 1
ATOM 2634 O O . LEU A 1 335 ? -2.51 15.891 16.891 1 94.56 335 LEU A O 1
ATOM 2638 N N . GLY A 1 336 ? -4.531 14.984 16.672 1 93.56 336 GLY A N 1
ATOM 2639 C CA . GLY A 1 336 ? -3.965 13.68 16.359 1 93.56 336 GLY A CA 1
ATOM 2640 C C . GLY A 1 336 ? -3.127 13.688 15.086 1 93.56 336 GLY A C 1
ATOM 2641 O O . GLY A 1 336 ? -2.021 13.148 15.062 1 93.56 336 GLY A O 1
ATOM 2642 N N . TYR A 1 337 ? -3.592 14.312 14.102 1 95.75 337 TYR A N 1
ATOM 2643 C CA . TYR A 1 337 ? -2.885 14.359 12.828 1 95.75 337 TYR A CA 1
ATOM 2644 C C . TYR A 1 337 ? -1.675 15.281 12.906 1 95.75 337 TYR A C 1
ATOM 2646 O O . TYR A 1 337 ? -0.661 15.047 12.242 1 95.75 337 TYR A O 1
ATOM 2654 N N . ILE A 1 338 ? -1.773 16.344 13.727 1 93.94 338 ILE A N 1
ATOM 2655 C CA . ILE A 1 338 ? -0.619 17.203 13.938 1 93.94 338 ILE A CA 1
ATOM 2656 C C . ILE A 1 338 ? 0.507 16.422 14.602 1 93.94 338 ILE A C 1
ATOM 2658 O O . ILE A 1 338 ? 1.677 16.578 14.242 1 93.94 338 ILE A O 1
ATOM 2662 N N . SER A 1 339 ? 0.113 15.586 15.477 1 90.69 339 SER A N 1
ATOM 2663 C CA . SER A 1 339 ? 1.096 14.75 16.156 1 90.69 339 SER A CA 1
ATOM 2664 C C . SER A 1 339 ? 1.826 13.844 15.172 1 90.69 339 SER A C 1
ATOM 2666 O O . SER A 1 339 ? 3.055 13.75 15.203 1 90.69 339 SER A O 1
ATOM 2668 N N . VAL A 1 340 ? 1.103 13.203 14.344 1 93.06 340 VAL A N 1
ATOM 2669 C CA . VAL A 1 340 ? 1.701 12.297 13.367 1 93.06 340 VAL A CA 1
ATOM 2670 C C . VAL A 1 340 ? 2.559 13.094 12.383 1 93.06 340 VAL A C 1
ATOM 2672 O O . VAL A 1 340 ? 3.617 12.625 11.953 1 93.06 340 VAL A O 1
ATOM 2675 N N . TRP A 1 341 ? 2.09 14.25 12.055 1 93.81 341 TRP A N 1
ATOM 2676 C CA . TRP A 1 341 ? 2.875 15.133 11.195 1 93.81 341 TRP A CA 1
ATOM 2677 C C . TRP A 1 341 ? 4.254 15.391 11.797 1 93.81 341 TRP A C 1
ATOM 2679 O O . TRP A 1 341 ? 5.27 15.281 11.109 1 93.81 341 TRP A O 1
ATOM 2689 N N . GLY A 1 342 ? 4.258 15.703 13.086 1 89.75 342 GLY A N 1
ATOM 2690 C CA . GLY A 1 342 ? 5.527 15.906 13.766 1 89.75 342 GLY A CA 1
ATOM 2691 C C . GLY A 1 342 ? 6.445 14.703 13.68 1 89.75 342 GLY A C 1
ATOM 2692 O O . GLY A 1 342 ? 7.652 14.852 13.461 1 89.75 342 GLY A O 1
ATOM 2693 N N . SER A 1 343 ? 5.891 13.539 13.75 1 90.44 343 SER A N 1
ATOM 2694 C CA . SER A 1 343 ? 6.672 12.312 13.68 1 90.44 343 SER A CA 1
ATOM 2695 C C . SER A 1 343 ? 7.238 12.102 12.281 1 90.44 343 SER A C 1
ATOM 2697 O O . SER A 1 343 ? 8.359 11.617 12.125 1 90.44 343 SER A O 1
ATOM 2699 N N . ILE A 1 344 ? 6.5 12.422 11.32 1 93.44 344 ILE A N 1
ATOM 2700 C CA . ILE A 1 344 ? 6.926 12.227 9.938 1 93.44 344 ILE A CA 1
ATOM 2701 C C . ILE A 1 344 ? 8.055 13.195 9.602 1 93.44 344 ILE A C 1
ATOM 2703 O O . ILE A 1 344 ? 9.039 12.82 8.969 1 93.44 344 ILE A O 1
ATOM 2707 N N . ILE A 1 345 ? 7.918 14.398 10.055 1 91.56 345 ILE A N 1
ATOM 2708 C CA . ILE A 1 345 ? 8.969 15.375 9.82 1 91.56 345 ILE A CA 1
ATOM 2709 C C . ILE A 1 345 ? 10.258 14.938 10.516 1 91.56 345 ILE A C 1
ATOM 2711 O O . ILE A 1 345 ? 11.352 15.094 9.969 1 91.56 345 ILE A O 1
ATOM 2715 N N . SER A 1 346 ? 10.102 14.414 11.695 1 87.81 346 SER A N 1
ATOM 2716 C CA . SER A 1 346 ? 11.266 13.867 12.383 1 87.81 346 SER A CA 1
ATOM 2717 C C . SER A 1 346 ? 11.906 12.742 11.586 1 87.81 346 SER A C 1
ATOM 2719 O O . SER A 1 346 ? 13.133 12.656 11.5 1 87.81 346 SER A O 1
ATOM 2721 N N . TYR A 1 347 ? 11.109 11.922 11 1 92.31 347 TYR A N 1
ATOM 2722 C CA . TYR A 1 347 ? 11.594 10.836 10.156 1 92.31 347 TYR A CA 1
ATOM 2723 C C . TYR A 1 347 ? 12.352 11.375 8.953 1 92.31 347 TYR A C 1
ATOM 2725 O O . TYR A 1 347 ? 13.422 10.867 8.609 1 92.31 347 TYR A O 1
ATOM 2733 N N . LEU A 1 348 ? 11.852 12.391 8.336 1 92 348 LEU A N 1
ATOM 2734 C CA . LEU A 1 348 ? 12.523 12.992 7.195 1 92 348 LEU A CA 1
ATOM 2735 C C . LEU A 1 348 ? 13.883 13.555 7.602 1 92 348 LEU A C 1
ATOM 2737 O O . LEU A 1 348 ? 14.859 13.422 6.855 1 92 348 LEU A O 1
ATOM 2741 N N . ARG A 1 349 ? 13.914 14.094 8.703 1 87.94 349 ARG A N 1
ATOM 2742 C CA . ARG A 1 349 ? 15.18 14.641 9.195 1 87.94 349 ARG A CA 1
ATOM 2743 C C . ARG A 1 349 ? 16.188 13.531 9.453 1 87.94 349 ARG A C 1
ATOM 2745 O O . ARG A 1 349 ? 17.391 13.695 9.18 1 87.94 349 ARG A O 1
ATOM 2752 N N . ASP A 1 350 ? 15.664 12.492 9.977 1 87.81 350 ASP A N 1
ATOM 2753 C CA . ASP A 1 350 ? 16.547 11.352 10.203 1 87.81 350 ASP A CA 1
ATOM 2754 C C . ASP A 1 350 ? 17.141 10.852 8.891 1 87.81 350 ASP A C 1
ATOM 2756 O O . ASP A 1 350 ? 18.344 10.555 8.812 1 87.81 350 ASP A O 1
ATOM 2760 N N . ILE A 1 351 ? 16.344 10.742 7.926 1 89.19 351 ILE A N 1
ATOM 2761 C CA . ILE A 1 351 ? 16.812 10.289 6.621 1 89.19 351 ILE A CA 1
ATOM 2762 C C . ILE A 1 351 ? 17.812 11.297 6.055 1 89.19 351 ILE A C 1
ATOM 2764 O O . ILE A 1 351 ? 18.859 10.906 5.523 1 89.19 351 ILE A O 1
ATOM 2768 N N . ARG A 1 352 ? 17.5 12.555 6.215 1 85.69 352 ARG A N 1
ATOM 2769 C CA . ARG A 1 352 ? 18.391 13.609 5.746 1 85.69 352 ARG A CA 1
ATOM 2770 C C . ARG A 1 352 ? 19.75 13.523 6.434 1 85.69 352 ARG A C 1
ATOM 2772 O O . ARG A 1 352 ? 20.781 13.75 5.805 1 85.69 352 ARG A O 1
ATOM 2779 N N . ASN A 1 353 ? 19.688 13.156 7.707 1 84.81 353 ASN A N 1
ATOM 2780 C CA . ASN A 1 353 ? 20.906 13.125 8.508 1 84.81 353 ASN A CA 1
ATOM 2781 C C . ASN A 1 353 ? 21.641 11.789 8.375 1 84.81 353 ASN A C 1
ATOM 2783 O O . ASN A 1 353 ? 22.609 11.531 9.086 1 84.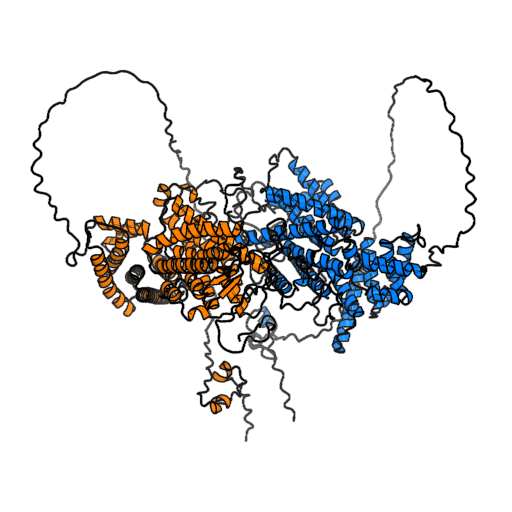81 353 ASN A O 1
ATOM 2787 N N . GLY A 1 354 ? 21.094 10.859 7.578 1 83.94 354 GLY A N 1
ATOM 2788 C CA . GLY A 1 354 ? 21.875 9.688 7.227 1 83.94 354 GLY A CA 1
ATOM 2789 C C . GLY A 1 354 ? 21.297 8.398 7.773 1 83.94 354 GLY A C 1
ATOM 2790 O O . GLY A 1 354 ? 21.953 7.355 7.738 1 83.94 354 GLY A O 1
ATOM 2791 N N . ALA A 1 355 ? 20.156 8.492 8.391 1 84.31 355 ALA A N 1
ATOM 2792 C CA . ALA A 1 355 ? 19.516 7.258 8.844 1 84.31 355 ALA A CA 1
ATOM 2793 C C . ALA A 1 355 ? 19.281 6.305 7.676 1 84.31 355 ALA A C 1
ATOM 2795 O O . ALA A 1 355 ? 18.906 6.73 6.582 1 84.31 355 ALA A O 1
ATOM 2796 N N . ASN A 1 356 ? 19.625 5.016 7.941 1 82.12 356 ASN A N 1
ATOM 2797 C CA . ASN A 1 356 ? 19.469 3.998 6.906 1 82.12 356 ASN A CA 1
ATOM 2798 C C . ASN A 1 356 ? 18.438 2.953 7.289 1 82.12 356 ASN A C 1
ATOM 2800 O O . ASN A 1 356 ? 18.438 2.451 8.414 1 82.12 356 ASN A O 1
ATOM 2804 N N . GLU A 1 357 ? 17.516 2.779 6.367 1 84.88 357 GLU A N 1
ATOM 2805 C CA . GLU A 1 357 ? 16.531 1.719 6.562 1 84.88 357 GLU A CA 1
ATOM 2806 C C . GLU A 1 357 ? 15.93 1.268 5.23 1 84.88 357 GLU A C 1
ATOM 2808 O O . GLU A 1 357 ? 16.031 1.977 4.23 1 84.88 357 GLU A O 1
ATOM 2813 N N . TYR A 1 358 ? 15.484 0.077 5.277 1 87.12 358 TYR A N 1
ATOM 2814 C CA . TYR A 1 358 ? 14.648 -0.4 4.184 1 87.12 358 TYR A CA 1
ATOM 2815 C C . TYR A 1 358 ? 13.172 -0.159 4.484 1 87.12 358 TYR A C 1
ATOM 2817 O O . TYR A 1 358 ? 12.586 -0.839 5.328 1 87.12 358 TYR A O 1
ATOM 2825 N N . PRO A 1 359 ? 12.625 0.809 3.787 1 88.19 359 PRO A N 1
ATOM 2826 C CA . PRO A 1 359 ? 11.305 1.312 4.18 1 88.19 359 PRO A CA 1
ATOM 2827 C C . PRO A 1 359 ? 10.227 0.23 4.145 1 88.19 359 PRO A C 1
ATOM 2829 O O . PRO A 1 359 ? 9.234 0.327 4.863 1 88.19 359 PRO A O 1
ATOM 2832 N N . TRP A 1 360 ? 10.375 -0.832 3.393 1 88.44 360 TRP A N 1
ATOM 2833 C CA . TRP A 1 360 ? 9.32 -1.827 3.25 1 88.44 360 TRP A CA 1
ATOM 2834 C C . TRP A 1 360 ? 9.398 -2.867 4.363 1 88.44 360 TRP A C 1
ATOM 2836 O O . TRP A 1 360 ? 8.492 -3.688 4.52 1 88.44 360 TRP A O 1
ATOM 2846 N N . LEU A 1 361 ? 10.43 -2.871 5.094 1 89.5 361 LEU A N 1
ATOM 2847 C CA . LEU A 1 361 ? 10.562 -3.832 6.184 1 89.5 361 LEU A CA 1
ATOM 2848 C C . LEU A 1 361 ? 9.625 -3.49 7.332 1 89.5 361 LEU A C 1
ATOM 2850 O O . LEU A 1 361 ? 9.344 -2.316 7.582 1 89.5 361 LEU A O 1
ATOM 2854 N N . ALA A 1 362 ? 9.227 -4.465 8.094 1 88.62 362 ALA A N 1
ATOM 2855 C CA . ALA A 1 362 ? 8.273 -4.305 9.188 1 88.62 362 ALA A CA 1
ATOM 2856 C C . ALA A 1 362 ? 8.891 -3.488 10.328 1 88.62 362 ALA A C 1
ATOM 2858 O O . ALA A 1 362 ? 8.172 -2.809 11.062 1 88.62 362 ALA A O 1
ATOM 2859 N N . THR A 1 363 ? 10.18 -3.488 10.422 1 88.69 363 THR A N 1
ATOM 2860 C CA . THR A 1 363 ? 10.859 -2.832 11.523 1 88.69 363 THR A CA 1
ATOM 2861 C C . THR A 1 363 ? 11.281 -1.415 11.141 1 88.69 363 THR A C 1
ATOM 2863 O O . THR A 1 363 ? 11.805 -0.668 11.969 1 88.69 363 THR A O 1
ATOM 2866 N N . SER A 1 364 ? 11.062 -1.078 9.938 1 91.12 364 SER A N 1
ATOM 2867 C CA . SER A 1 364 ? 11.477 0.243 9.484 1 91.12 364 SER A CA 1
ATOM 2868 C C . SER A 1 364 ? 10.609 1.339 10.094 1 91.12 364 SER A C 1
ATOM 2870 O O . SER A 1 364 ? 9.461 1.095 10.461 1 91.12 364 SER A O 1
ATOM 2872 N N . ARG A 1 365 ? 11.172 2.494 10.281 1 93.12 365 ARG A N 1
ATOM 2873 C CA . ARG A 1 365 ? 10.422 3.646 10.766 1 93.12 365 ARG A CA 1
ATOM 2874 C C . ARG A 1 365 ? 9.312 4.027 9.789 1 93.12 365 ARG A C 1
ATOM 2876 O O . ARG A 1 365 ? 8.234 4.453 10.203 1 93.12 365 ARG A O 1
ATOM 2883 N N . HIS A 1 366 ? 9.562 3.893 8.539 1 93.62 366 HIS A N 1
ATOM 2884 C CA . HIS A 1 366 ? 8.539 4.145 7.531 1 93.62 366 HIS A CA 1
ATOM 2885 C C . HIS A 1 366 ? 7.297 3.289 7.777 1 93.62 366 HIS A C 1
ATOM 2887 O O . HIS A 1 366 ? 6.176 3.799 7.766 1 93.62 366 HIS A O 1
ATOM 2893 N N . ASN A 1 367 ? 7.531 2.053 7.961 1 93.44 367 ASN A N 1
ATOM 2894 C CA . ASN A 1 367 ? 6.418 1.141 8.195 1 93.44 367 ASN A CA 1
ATOM 2895 C C . ASN A 1 367 ? 5.715 1.445 9.516 1 93.44 367 ASN A C 1
ATOM 2897 O O . ASN A 1 367 ? 4.492 1.347 9.609 1 93.44 367 ASN A O 1
ATOM 2901 N N . GLN A 1 368 ? 6.473 1.818 10.508 1 93.69 368 GLN A N 1
ATOM 2902 C CA . GLN A 1 368 ? 5.879 2.176 11.797 1 93.69 368 GLN A CA 1
ATOM 2903 C C . GLN A 1 368 ? 4.961 3.385 11.664 1 93.69 368 GLN A C 1
ATOM 2905 O O . GLN A 1 368 ? 3.881 3.42 12.258 1 93.69 368 GLN A O 1
ATOM 2910 N N . LEU A 1 369 ? 5.391 4.324 10.945 1 95.75 369 LEU A N 1
ATOM 2911 C CA . LEU A 1 369 ? 4.594 5.527 10.742 1 95.75 369 LEU A CA 1
ATOM 2912 C C . LEU A 1 369 ? 3.361 5.23 9.898 1 95.75 369 LEU A C 1
ATOM 2914 O O . LEU A 1 369 ? 2.295 5.805 10.117 1 95.75 369 LEU A O 1
ATOM 2918 N N . THR A 1 370 ? 3.525 4.266 8.922 1 95.31 370 THR A N 1
ATOM 2919 C CA . THR A 1 370 ? 2.375 3.838 8.133 1 95.31 370 THR A CA 1
ATOM 2920 C C . THR A 1 370 ? 1.313 3.201 9.023 1 95.31 370 THR A C 1
ATOM 2922 O O . THR A 1 370 ? 0.125 3.502 8.891 1 95.31 370 THR A O 1
ATOM 2925 N N . VAL A 1 371 ? 1.757 2.398 9.938 1 93.56 371 VAL A N 1
ATOM 2926 C CA . VAL A 1 371 ? 0.85 1.741 10.875 1 93.56 371 VAL A CA 1
ATOM 2927 C C . VAL A 1 371 ? 0.196 2.783 11.781 1 93.56 371 VAL A C 1
ATOM 2929 O O . VAL A 1 371 ? -1.004 2.707 12.055 1 93.56 371 VAL A O 1
ATOM 2932 N N . LYS A 1 372 ? 0.984 3.746 12.203 1 93.81 372 LYS A N 1
ATOM 2933 C CA . LYS A 1 372 ? 0.458 4.816 13.047 1 93.81 372 LYS A CA 1
ATOM 2934 C C . LYS A 1 372 ? -0.643 5.59 12.328 1 93.81 372 LYS A C 1
ATOM 2936 O O . LYS A 1 372 ? -1.647 5.961 12.938 1 93.81 372 LYS A O 1
ATOM 2941 N N . LEU A 1 373 ? -0.446 5.844 11.07 1 95.38 373 LEU A N 1
ATOM 2942 C CA . LEU A 1 373 ? -1.445 6.539 10.273 1 95.38 373 LEU A CA 1
ATOM 2943 C C . LEU A 1 373 ? -2.715 5.703 10.141 1 95.38 373 LEU A C 1
ATOM 2945 O O . LEU A 1 373 ? -3.824 6.23 10.25 1 95.38 373 LEU A O 1
ATOM 2949 N N . TYR A 1 374 ? -2.531 4.379 9.945 1 92.06 374 TYR A N 1
ATOM 2950 C CA . TYR A 1 374 ? -3.684 3.492 9.859 1 92.06 374 TYR A CA 1
ATOM 2951 C C . TYR A 1 374 ? -4.465 3.475 11.164 1 92.06 374 TYR A C 1
ATOM 2953 O O . TYR A 1 374 ? -5.695 3.539 11.164 1 92.06 374 TYR A O 1
ATOM 2961 N N . GLU A 1 375 ? -3.785 3.469 12.195 1 90 375 GLU A N 1
ATOM 2962 C CA . GLU A 1 375 ? -4.441 3.451 13.5 1 90 375 GLU A CA 1
ATOM 2963 C C . GLU A 1 375 ? -5.168 4.766 13.766 1 90 375 GLU A C 1
ATOM 2965 O O . GLU A 1 375 ? -6.258 4.773 14.336 1 90 375 GLU A O 1
ATOM 2970 N N . LEU A 1 376 ? -4.52 5.812 13.391 1 92.75 376 LEU A N 1
ATOM 2971 C CA . LEU A 1 376 ? -5.156 7.113 13.547 1 92.75 376 LEU A CA 1
ATOM 2972 C C . LEU A 1 376 ? -6.434 7.199 12.719 1 92.75 376 LEU A C 1
ATOM 2974 O O . LEU A 1 376 ? -7.445 7.727 13.18 1 92.75 376 LEU A O 1
ATOM 2978 N N . GLU A 1 377 ? -6.438 6.684 11.531 1 89.44 377 GLU A N 1
ATOM 2979 C CA . GLU A 1 377 ? -7.621 6.648 10.68 1 89.44 377 GLU A CA 1
ATOM 2980 C C . GLU A 1 377 ? -8.742 5.828 11.312 1 89.44 377 GLU A C 1
ATOM 2982 O O . GLU A 1 377 ? -9.914 6.168 11.18 1 89.44 377 GLU A O 1
ATOM 2987 N N . ASN A 1 378 ? -8.289 4.82 11.961 1 83.56 378 ASN A N 1
ATOM 2988 C CA . ASN A 1 378 ? -9.25 3.908 12.562 1 83.56 378 ASN A CA 1
ATOM 2989 C C . ASN A 1 378 ? -10.039 4.586 13.68 1 83.56 378 ASN A C 1
ATOM 2991 O O . ASN A 1 378 ? -11.188 4.215 13.945 1 83.56 378 ASN A O 1
ATOM 2995 N N . ILE A 1 379 ? -9.453 5.535 14.289 1 85.31 379 ILE A N 1
ATOM 2996 C CA . ILE A 1 379 ? -10.141 6.16 15.414 1 85.31 379 ILE A CA 1
ATOM 2997 C C . ILE A 1 379 ? -10.711 7.508 14.984 1 85.31 379 ILE A C 1
ATOM 2999 O O . ILE A 1 379 ? -11.305 8.227 15.797 1 85.31 379 ILE A O 1
ATOM 3003 N N . THR A 1 380 ? -10.516 7.875 13.75 1 89.62 380 THR A N 1
ATOM 3004 C CA . THR A 1 380 ? -11.062 9.125 13.242 1 89.62 380 THR A CA 1
ATOM 3005 C C . THR A 1 380 ? -12.547 8.969 12.914 1 89.62 380 THR A C 1
ATOM 3007 O O . THR A 1 380 ? -12.93 8.078 12.156 1 89.62 380 THR A O 1
ATOM 3010 N N . SER A 1 381 ? -13.32 9.844 13.523 1 87.06 381 SER A N 1
ATOM 3011 C CA . SER A 1 381 ? -14.758 9.789 13.297 1 87.06 381 SER A CA 1
ATOM 3012 C C . SER A 1 381 ? -15.102 10.141 11.852 1 87.06 381 SER A C 1
ATOM 3014 O O . SER A 1 381 ? -14.602 11.133 11.312 1 87.06 381 SER A O 1
ATOM 3016 N N . HIS A 1 382 ? -16 9.469 11.242 1 80.81 382 HIS A N 1
ATOM 3017 C CA . HIS A 1 382 ? -16.422 9.688 9.867 1 80.81 382 HIS A CA 1
ATOM 3018 C C . HIS A 1 382 ? -17.234 10.969 9.734 1 80.81 382 HIS A C 1
ATOM 3020 O O . HIS A 1 382 ? -17.391 11.508 8.633 1 80.81 382 HIS A O 1
ATOM 3026 N N . ARG A 1 383 ? -17.672 11.414 10.828 1 84 383 ARG A N 1
ATOM 3027 C CA . ARG A 1 383 ? -18.516 12.602 10.828 1 84 383 ARG A CA 1
ATOM 3028 C C . ARG A 1 383 ? -17.75 13.828 10.336 1 84 383 ARG A C 1
ATOM 3030 O O . ARG A 1 383 ? -18.359 14.781 9.836 1 84 383 ARG A O 1
ATOM 3037 N N . HIS A 1 384 ? -16.469 13.734 10.445 1 90.06 384 HIS A N 1
ATOM 3038 C CA . HIS A 1 384 ? -15.656 14.906 10.125 1 90.06 384 HIS A CA 1
ATOM 3039 C C . HIS A 1 384 ? -15.008 14.766 8.75 1 90.06 384 HIS A C 1
ATOM 3041 O O . HIS A 1 384 ? -14.32 15.68 8.289 1 90.06 384 HIS A O 1
ATOM 3047 N N . LEU A 1 385 ? -15.281 13.648 8.148 1 89.06 385 LEU A N 1
ATOM 3048 C CA . LEU A 1 385 ? -14.734 13.469 6.812 1 89.06 385 LEU A CA 1
ATOM 3049 C C . LEU A 1 385 ? -15.539 14.25 5.781 1 89.06 385 LEU A C 1
ATOM 3051 O O . LEU A 1 385 ? -16.703 14.578 6.02 1 89.06 385 LEU A O 1
ATOM 3055 N N . ILE A 1 386 ? -14.945 14.578 4.707 1 86.06 386 ILE A N 1
ATOM 3056 C CA . ILE A 1 386 ? -15.5 15.477 3.701 1 86.06 386 ILE A CA 1
ATOM 3057 C C . ILE A 1 386 ? -16.859 14.953 3.23 1 86.06 386 ILE A C 1
ATOM 3059 O O . ILE A 1 386 ? -17.75 15.734 2.91 1 86.06 386 ILE A O 1
ATOM 3063 N N . ARG A 1 387 ? -17.047 13.719 3.293 1 79.31 387 ARG A N 1
ATOM 3064 C CA . ARG A 1 387 ? -18.297 13.109 2.865 1 79.31 387 ARG A CA 1
ATOM 3065 C C . ARG A 1 387 ? -19.453 13.531 3.77 1 79.31 387 ARG A C 1
ATOM 3067 O O . ARG A 1 387 ? -20.578 13.742 3.303 1 79.31 387 ARG A O 1
ATOM 3074 N N . ASN A 1 388 ? -19.094 13.562 5.016 1 82.06 388 ASN A N 1
ATOM 3075 C CA . ASN A 1 388 ? -20.125 13.867 6 1 82.06 388 ASN A CA 1
ATOM 3076 C C . ASN A 1 388 ? -20.062 15.328 6.438 1 82.06 388 ASN A C 1
ATOM 3078 O O . ASN A 1 388 ? -20.953 15.797 7.148 1 82.06 388 ASN A O 1
ATOM 3082 N N . ALA A 1 389 ? -19.062 15.953 6.047 1 88.88 389 ALA A N 1
ATOM 3083 C CA . ALA A 1 389 ? -18.891 17.391 6.234 1 88.88 389 ALA A CA 1
ATOM 3084 C C . ALA A 1 389 ? -18.484 18.078 4.934 1 88.88 389 ALA A C 1
ATOM 3086 O O . ALA A 1 389 ? -17.328 18.484 4.781 1 88.88 389 ALA A O 1
ATOM 3087 N N . PRO A 1 390 ? -19.531 18.25 4.035 1 88.88 390 PRO A N 1
ATOM 3088 C CA . PRO A 1 390 ? -19.234 18.719 2.682 1 88.88 390 PRO A CA 1
ATOM 3089 C C . PRO A 1 390 ? -18.859 20.203 2.635 1 88.88 390 PRO A C 1
ATOM 3091 O O . PRO A 1 390 ? -19.688 21.031 2.264 1 88.88 390 PRO A O 1
ATOM 3094 N N . PHE A 1 391 ? -17.672 20.5 2.838 1 91.19 391 PHE A N 1
ATOM 3095 C CA . PHE A 1 391 ? -17.109 21.844 2.875 1 91.19 391 PHE A CA 1
ATOM 3096 C C . PHE A 1 391 ? -17.375 22.578 1.564 1 91.19 391 PHE A C 1
ATOM 3098 O O . PHE A 1 391 ? -17.766 23.75 1.569 1 91.19 391 PHE A O 1
ATOM 3105 N N . PRO A 1 392 ? -17.25 21.859 0.41 1 87.06 392 PRO A N 1
ATOM 3106 C CA . PRO A 1 392 ? -17.422 22.578 -0.859 1 87.06 392 PRO A CA 1
ATOM 3107 C C . PRO A 1 392 ? -18.875 23.016 -1.099 1 87.06 392 PRO A C 1
ATOM 3109 O O . PRO A 1 392 ? -19.125 23.891 -1.92 1 87.06 392 PRO A O 1
ATOM 3112 N N . ASP A 1 393 ? -19.797 22.453 -0.352 1 86.31 393 ASP A N 1
ATOM 3113 C CA . ASP A 1 393 ? -21.203 22.75 -0.577 1 86.31 393 ASP A CA 1
ATOM 3114 C C . ASP A 1 393 ? -21.719 23.781 0.417 1 86.31 393 ASP A C 1
ATOM 3116 O O . ASP A 1 393 ? -22.875 24.234 0.323 1 86.31 393 ASP A O 1
ATOM 3120 N N . GLN A 1 394 ? -20.859 24.219 1.32 1 91.25 394 GLN A N 1
ATOM 3121 C CA . GLN A 1 394 ? -21.297 25.172 2.334 1 91.25 394 GLN A CA 1
ATOM 3122 C C . GLN A 1 394 ? -21.156 26.609 1.83 1 91.25 394 GLN A C 1
ATOM 3124 O O . GLN A 1 394 ? -20.156 26.953 1.203 1 91.25 394 GLN A O 1
ATOM 3129 N N . PRO A 1 395 ? -22.219 27.328 2.07 1 92.12 395 PRO A N 1
ATOM 3130 C CA . PRO A 1 395 ? -22.078 28.75 1.708 1 92.12 395 PRO A CA 1
ATOM 3131 C C . PRO A 1 395 ? -21.062 29.484 2.584 1 92.12 395 PRO A C 1
ATOM 3133 O O . PRO A 1 395 ? -20.859 29.109 3.744 1 92.12 395 PRO A O 1
ATOM 3136 N N . PRO A 1 396 ? -20.469 30.547 2.102 1 93.62 396 PRO A N 1
ATOM 3137 C CA . PRO A 1 396 ? -19.453 31.281 2.848 1 93.62 396 PRO A CA 1
ATOM 3138 C C . PRO A 1 396 ? -19.969 31.797 4.191 1 93.62 396 PRO A C 1
ATOM 3140 O O . PRO A 1 396 ? -19.203 31.875 5.16 1 93.62 396 PRO A O 1
ATOM 3143 N N . SER A 1 397 ? -21.219 32.156 4.262 1 93.19 397 SER A N 1
ATOM 3144 C CA . SER A 1 397 ? -21.781 32.656 5.512 1 93.19 397 SER A CA 1
ATOM 3145 C C . SER A 1 397 ? -21.75 31.578 6.598 1 93.19 397 SER A C 1
ATOM 3147 O O . SER A 1 397 ? -21.422 31.875 7.75 1 93.19 397 SER A O 1
ATOM 3149 N N . GLU A 1 398 ? -22.031 30.406 6.168 1 92.56 398 GLU A N 1
ATOM 3150 C CA . GLU A 1 398 ? -22 29.297 7.105 1 92.56 398 GLU A CA 1
ATOM 3151 C C . GLU A 1 398 ? -20.578 29 7.57 1 92.56 398 GLU A C 1
ATOM 3153 O O . GLU A 1 398 ? -20.344 28.719 8.742 1 92.56 398 GLU A O 1
ATOM 3158 N N . LEU A 1 399 ? -19.641 29.094 6.699 1 94.62 399 LEU A N 1
ATOM 3159 C CA . LEU A 1 399 ? -18.234 28.828 7.012 1 94.62 399 LEU A CA 1
ATOM 3160 C C . LEU A 1 399 ? -17.688 29.875 7.98 1 94.62 399 LEU A C 1
ATOM 3162 O O . LEU A 1 399 ? -16.938 29.547 8.898 1 94.62 399 LEU A O 1
ATOM 3166 N N . SER A 1 400 ? -18.172 31.078 7.836 1 92.12 400 SER A N 1
ATOM 3167 C CA . SER A 1 400 ? -17.75 32.156 8.719 1 92.12 400 SER A CA 1
ATOM 3168 C C . SER A 1 400 ? -18.391 32.062 10.094 1 92.12 400 SER A C 1
ATOM 3170 O O . SER A 1 400 ? -17.75 32.312 11.117 1 92.12 400 SER A O 1
ATOM 3172 N N . GLU A 1 401 ? -19.641 31.609 10.094 1 92.38 401 GLU A N 1
ATOM 3173 C CA . GLU A 1 401 ? -20.391 31.5 11.344 1 92.38 401 GLU A CA 1
ATOM 3174 C C . GLU A 1 401 ? -19.844 30.375 12.211 1 92.38 401 GLU A C 1
ATOM 3176 O O . GLU A 1 401 ? -19.859 30.469 13.445 1 92.38 401 GLU A O 1
ATOM 3181 N N . ASN A 1 402 ? -19.422 29.375 11.555 1 94.12 402 ASN A N 1
ATOM 3182 C CA . ASN A 1 402 ? -18.906 28.219 12.281 1 94.12 402 ASN A CA 1
ATOM 3183 C C . ASN A 1 402 ? -17.422 28.016 12.039 1 94.12 402 ASN A C 1
ATOM 3185 O O . ASN A 1 402 ? -16.953 26.891 11.883 1 94.12 402 ASN A O 1
ATOM 3189 N N . ARG A 1 403 ? -16.75 29.078 12 1 93.75 403 ARG A N 1
ATOM 3190 C CA . ARG A 1 403 ? -15.328 29.062 11.68 1 93.75 403 ARG A CA 1
ATOM 3191 C C . ARG A 1 403 ? -14.547 28.234 12.695 1 93.75 403 ARG A C 1
ATOM 3193 O O . ARG A 1 403 ? -13.547 27.594 12.344 1 93.75 403 ARG A O 1
ATOM 3200 N N . GLU A 1 404 ? -15.016 28.172 13.922 1 93.56 404 GLU A N 1
ATOM 3201 C CA . GLU A 1 404 ? -14.328 27.438 14.977 1 93.56 404 GLU A CA 1
ATOM 3202 C C . GLU A 1 404 ? -14.328 25.938 14.695 1 93.56 404 GLU A C 1
ATOM 3204 O O . GLU A 1 404 ? -13.484 25.203 15.203 1 93.56 404 GLU A O 1
ATOM 3209 N N . TYR A 1 405 ? -15.227 25.5 13.891 1 95.25 405 TYR A N 1
ATOM 3210 C CA . TYR A 1 405 ? -15.266 24.109 13.445 1 95.25 405 TYR A CA 1
ATOM 3211 C C . TYR A 1 405 ? -14.469 23.922 12.164 1 95.25 405 TYR A C 1
ATOM 3213 O O . TYR A 1 405 ? -13.703 22.969 12.023 1 95.25 405 TYR A O 1
ATOM 3221 N N . TRP A 1 406 ? -14.594 24.828 11.305 1 96.25 406 TRP A N 1
ATOM 3222 C CA . TRP A 1 406 ? -14.094 24.625 9.953 1 96.25 406 TRP A CA 1
ATOM 3223 C C . TRP A 1 406 ? -12.586 24.859 9.883 1 96.25 406 TRP A C 1
ATOM 3225 O O . TRP A 1 406 ? -11.891 24.25 9.07 1 96.25 406 TRP A O 1
ATOM 3235 N N . ALA A 1 407 ? -12.062 25.766 10.727 1 96.31 407 ALA A N 1
ATOM 3236 C CA . ALA A 1 407 ? -10.625 26.016 10.719 1 96.31 407 ALA A CA 1
ATOM 3237 C C . ALA A 1 407 ? -9.844 24.75 11.078 1 96.31 407 ALA A C 1
ATOM 3239 O O . ALA A 1 407 ? -8.977 24.312 10.32 1 96.31 407 ALA A O 1
ATOM 3240 N N . PRO A 1 408 ? -10.219 24.125 12.211 1 96.5 408 PRO A N 1
ATOM 3241 C CA . PRO A 1 408 ? -9.523 22.875 12.492 1 96.5 408 PRO A CA 1
ATOM 3242 C C . PRO A 1 408 ? -9.875 21.766 11.492 1 96.5 408 PRO A C 1
ATOM 3244 O O . PRO A 1 408 ? -9.055 20.891 11.219 1 96.5 408 PRO A O 1
ATOM 3247 N N . TRP A 1 409 ? -11.047 21.766 10.891 1 96.88 409 TRP A N 1
ATOM 3248 C CA . TRP A 1 409 ? -11.445 20.797 9.891 1 96.88 409 TRP A CA 1
ATOM 3249 C C . TRP A 1 409 ? -10.539 20.859 8.672 1 96.88 409 TRP A C 1
ATOM 3251 O O . TRP A 1 409 ? -10.062 19.828 8.18 1 96.88 409 TRP A O 1
ATOM 3261 N N . VAL A 1 410 ? -10.273 22.078 8.203 1 97.5 410 VAL A N 1
ATOM 3262 C CA . VAL A 1 410 ? -9.414 22.266 7.039 1 97.5 410 VAL A CA 1
ATOM 3263 C C . VAL A 1 410 ? -8.008 21.75 7.344 1 97.5 410 VAL A C 1
ATOM 3265 O O . VAL A 1 410 ? -7.414 21.031 6.531 1 97.5 410 VAL A O 1
ATOM 3268 N N . LEU A 1 411 ? -7.566 22.109 8.492 1 97.62 411 LEU A N 1
ATOM 3269 C CA . LEU A 1 411 ? -6.234 21.656 8.883 1 97.62 411 LEU A CA 1
ATOM 3270 C C . LEU A 1 411 ? -6.176 20.141 8.953 1 97.62 411 LEU A C 1
ATOM 3272 O O . LEU A 1 411 ? -5.23 19.531 8.453 1 97.62 411 LEU A O 1
ATOM 3276 N N . PHE A 1 412 ? -7.168 19.594 9.531 1 96.88 412 PHE A N 1
ATOM 3277 C CA . PHE A 1 412 ? -7.273 18.141 9.656 1 96.88 412 PHE A CA 1
ATOM 3278 C C . PHE A 1 412 ? -7.289 17.484 8.281 1 96.88 412 PHE A C 1
ATOM 3280 O O . PHE A 1 412 ? -6.535 16.547 8.031 1 96.88 412 PHE A O 1
ATOM 3287 N N . GLN A 1 413 ? -8.094 17.953 7.391 1 97.31 413 GLN A N 1
ATOM 3288 C CA . GLN A 1 413 ? -8.219 17.359 6.062 1 97.31 413 GLN A CA 1
ATOM 3289 C C . GLN A 1 413 ? -6.91 17.469 5.285 1 97.31 413 GLN A C 1
ATOM 3291 O O . GLN A 1 413 ? -6.5 16.516 4.621 1 97.31 413 GLN A O 1
ATOM 3296 N N . VAL A 1 414 ? -6.289 18.578 5.387 1 98.12 414 VAL A N 1
ATOM 3297 C CA . VAL A 1 414 ? -5.027 18.781 4.68 1 98.12 414 VAL A CA 1
ATOM 3298 C C . VAL A 1 414 ? -3.963 17.844 5.238 1 98.12 414 VAL A C 1
ATOM 3300 O O . VAL A 1 414 ? -3.254 17.188 4.477 1 98.12 414 VAL A O 1
ATOM 3303 N N . LEU A 1 415 ? -3.912 17.766 6.535 1 97.88 415 LEU A N 1
ATOM 3304 C CA . LEU A 1 415 ? -2.877 16.953 7.152 1 97.88 415 LEU A CA 1
ATOM 3305 C C . LEU A 1 415 ? -3.145 15.461 6.918 1 97.88 415 LEU A C 1
ATOM 3307 O O . LEU A 1 415 ? -2.209 14.672 6.785 1 97.88 415 LEU A O 1
ATOM 3311 N N . MET A 1 416 ? -4.395 15.078 6.859 1 97.38 416 MET A N 1
ATOM 3312 C CA . MET A 1 416 ? -4.742 13.688 6.598 1 97.38 416 MET A CA 1
ATOM 3313 C C . MET A 1 416 ? -4.148 13.219 5.273 1 97.38 416 MET A C 1
ATOM 3315 O O . MET A 1 416 ? -3.65 12.094 5.176 1 97.38 416 MET A O 1
ATOM 3319 N N . HIS A 1 417 ? -4.113 14.047 4.328 1 97.62 417 HIS A N 1
ATOM 3320 C CA . HIS A 1 417 ? -3.572 13.703 3.02 1 97.62 417 HIS A CA 1
ATOM 3321 C C . HIS A 1 417 ? -2.084 14.031 2.939 1 97.62 417 HIS A C 1
ATOM 3323 O O . HIS A 1 417 ? -1.301 13.242 2.408 1 97.62 417 HIS A O 1
ATOM 3329 N N . ALA A 1 418 ? -1.713 15.133 3.488 1 98.19 418 ALA A N 1
ATOM 3330 C CA . ALA A 1 418 ? -0.319 15.555 3.379 1 98.19 418 ALA A CA 1
ATOM 3331 C C . ALA A 1 418 ? 0.612 14.57 4.074 1 98.19 418 ALA A C 1
ATOM 3333 O O . ALA A 1 418 ? 1.727 14.32 3.609 1 98.19 418 ALA A O 1
ATOM 3334 N N . THR A 1 419 ? 0.176 14.055 5.195 1 97.44 419 THR A N 1
ATOM 3335 C CA . THR A 1 419 ? 1.015 13.109 5.922 1 97.44 419 THR A CA 1
ATOM 3336 C C . THR A 1 419 ? 1.292 11.875 5.07 1 97.44 419 THR A C 1
ATOM 3338 O O . THR A 1 419 ? 2.426 11.391 5.02 1 97.44 419 THR A O 1
ATOM 3341 N N . GLN A 1 420 ? 0.3 11.391 4.375 1 96.88 420 GLN A N 1
ATOM 3342 C CA . GLN A 1 420 ? 0.465 10.242 3.496 1 96.88 420 GLN A CA 1
ATOM 3343 C C . GLN A 1 420 ? 1.355 10.578 2.305 1 96.88 420 GLN A C 1
ATOM 3345 O O . GLN A 1 420 ? 2.217 9.789 1.92 1 96.88 420 GLN A O 1
ATOM 3350 N N . ALA A 1 421 ? 1.158 11.695 1.755 1 97.5 421 ALA A N 1
ATOM 3351 C CA . ALA A 1 421 ? 1.939 12.117 0.596 1 97.5 421 ALA A CA 1
ATOM 3352 C C . ALA A 1 421 ? 3.418 12.258 0.951 1 97.5 421 ALA A C 1
ATOM 3354 O O . ALA A 1 421 ? 4.281 11.742 0.239 1 97.5 421 ALA A O 1
ATOM 3355 N N . ILE A 1 422 ? 3.678 12.852 2.055 1 97.19 422 ILE A N 1
ATOM 3356 C CA . ILE A 1 422 ? 5.047 13.18 2.432 1 97.19 422 ILE A CA 1
ATOM 3357 C C . ILE A 1 422 ? 5.773 11.922 2.898 1 97.19 422 ILE A C 1
ATOM 3359 O O . ILE A 1 422 ? 6.957 11.734 2.613 1 97.19 422 ILE A O 1
ATOM 3363 N N . LEU A 1 423 ? 5.062 11.094 3.615 1 96.56 423 LEU A N 1
ATOM 3364 C CA . LEU A 1 423 ? 5.664 9.828 4.039 1 96.56 423 LEU A CA 1
ATOM 3365 C C . LEU A 1 423 ? 6.109 9.008 2.834 1 96.56 423 LEU A C 1
ATOM 3367 O O . LEU A 1 423 ? 7.113 8.297 2.9 1 96.56 423 LEU A O 1
ATOM 3371 N N . ASN A 1 424 ? 5.402 9.133 1.737 1 95.06 424 ASN A N 1
ATOM 3372 C CA . ASN A 1 424 ? 5.684 8.375 0.525 1 95.06 424 ASN A CA 1
ATOM 3373 C C . ASN A 1 424 ? 6.371 9.234 -0.53 1 95.06 424 ASN A C 1
ATOM 3375 O O . ASN A 1 424 ? 6.316 8.922 -1.722 1 95.06 424 ASN A O 1
ATOM 3379 N N . ASN A 1 425 ? 6.988 10.336 -0.137 1 94.69 425 ASN A N 1
ATOM 3380 C CA . ASN A 1 425 ? 7.684 11.227 -1.062 1 94.69 425 ASN A CA 1
ATOM 3381 C C . ASN A 1 425 ? 8.805 10.5 -1.803 1 94.69 425 ASN A C 1
ATOM 3383 O O . ASN A 1 425 ? 9.727 9.969 -1.179 1 94.69 425 ASN A O 1
ATOM 3387 N N . PRO A 1 426 ? 8.727 10.477 -3.113 1 87.19 426 PRO A N 1
ATOM 3388 C CA . PRO A 1 426 ? 9.703 9.703 -3.883 1 87.19 426 PRO A CA 1
ATOM 3389 C C . PRO A 1 426 ? 11.133 10.18 -3.658 1 87.19 426 PRO A C 1
ATOM 3391 O O . PRO A 1 426 ? 12.07 9.367 -3.697 1 87.19 426 PRO A O 1
ATOM 3394 N N . PHE A 1 427 ? 11.383 11.43 -3.459 1 89.19 427 PHE A N 1
ATOM 3395 C CA . PHE A 1 427 ? 12.719 11.953 -3.193 1 89.19 427 PHE A CA 1
ATOM 3396 C C . PHE A 1 427 ? 13.281 11.375 -1.903 1 89.19 427 PHE A C 1
ATOM 3398 O O . PHE A 1 427 ? 14.438 10.938 -1.864 1 89.19 427 PHE A O 1
ATOM 3405 N N . VAL A 1 428 ? 12.438 11.375 -0.932 1 89.25 428 VAL A N 1
ATOM 3406 C CA . VAL A 1 428 ? 12.852 10.852 0.368 1 89.25 428 VAL A CA 1
ATOM 3407 C C . VAL A 1 428 ? 13.141 9.359 0.258 1 89.25 428 VAL A C 1
ATOM 3409 O O . VAL A 1 428 ? 14.141 8.875 0.792 1 89.25 428 VAL A O 1
ATOM 3412 N N . GLN A 1 429 ? 12.297 8.641 -0.454 1 84.38 429 GLN A N 1
ATOM 3413 C CA . GLN A 1 429 ? 12.453 7.195 -0.589 1 84.38 429 GLN A CA 1
ATOM 3414 C C . GLN A 1 429 ? 13.703 6.852 -1.397 1 84.38 429 GLN A C 1
ATOM 3416 O O . GLN A 1 429 ? 14.391 5.867 -1.106 1 84.38 429 GLN A O 1
ATOM 3421 N N . LEU A 1 430 ? 13.945 7.641 -2.324 1 79.56 430 LEU A N 1
ATOM 3422 C CA . LEU A 1 430 ? 15.141 7.434 -3.127 1 79.56 430 LEU A CA 1
ATOM 3423 C C . LEU A 1 430 ? 16.406 7.66 -2.295 1 79.56 430 LEU A C 1
ATOM 3425 O O . LEU A 1 430 ? 17.375 6.91 -2.408 1 79.56 430 LEU A O 1
ATOM 3429 N N . VAL A 1 431 ? 16.359 8.68 -1.52 1 78.75 431 VAL A N 1
ATOM 3430 C CA . VAL A 1 431 ? 17.5 8.977 -0.654 1 78.75 431 VAL A CA 1
ATOM 3431 C C . VAL A 1 431 ? 17.688 7.848 0.356 1 78.75 431 VAL A C 1
ATOM 3433 O O . VAL A 1 431 ? 18.812 7.402 0.595 1 78.75 431 VAL A O 1
ATOM 3436 N N . ALA A 1 432 ? 16.625 7.367 0.898 1 76.19 432 ALA A N 1
ATOM 3437 C CA . ALA A 1 432 ? 16.688 6.285 1.875 1 76.19 432 ALA A CA 1
ATOM 3438 C C . ALA A 1 432 ? 17.266 5.016 1.252 1 76.19 432 ALA A C 1
ATOM 3440 O O . ALA A 1 432 ? 18.062 4.316 1.875 1 76.19 432 ALA A O 1
ATOM 3441 N N . LEU A 1 433 ? 16.844 4.727 0.109 1 71.81 433 LEU A N 1
ATOM 3442 C CA . LEU A 1 433 ? 17.266 3.504 -0.567 1 71.81 433 LEU A CA 1
ATOM 3443 C C . LEU A 1 433 ? 18.734 3.578 -0.961 1 71.81 433 LEU A C 1
ATOM 3445 O O . LEU A 1 433 ? 19.469 2.594 -0.839 1 71.81 433 LEU A O 1
ATOM 3449 N N . ARG A 1 434 ? 19.062 4.609 -1.381 1 67 434 ARG A N 1
ATOM 3450 C CA . ARG A 1 434 ? 20.438 4.801 -1.785 1 67 434 ARG A CA 1
ATOM 3451 C C . ARG A 1 434 ? 21.391 4.617 -0.602 1 67 434 ARG A C 1
ATOM 3453 O O . ARG A 1 434 ? 22.453 3.998 -0.736 1 67 434 ARG A O 1
ATOM 3460 N N . ARG A 1 435 ? 21.016 5.031 0.395 1 65.62 435 ARG A N 1
ATOM 3461 C CA . ARG A 1 435 ? 21.828 4.941 1.603 1 65.62 435 ARG A CA 1
ATOM 3462 C C . ARG A 1 435 ? 21.906 3.502 2.096 1 65.62 435 ARG A C 1
ATOM 3464 O O . ARG A 1 435 ? 22.938 3.088 2.643 1 65.62 435 ARG A O 1
ATOM 3471 N N . ALA A 1 436 ? 20.875 2.777 1.892 1 62.78 436 ALA A N 1
ATOM 3472 C CA . ALA A 1 436 ? 20.828 1.391 2.35 1 62.78 436 ALA A CA 1
ATOM 3473 C C . ALA A 1 436 ? 21.656 0.489 1.432 1 62.78 436 ALA A C 1
ATOM 3475 O O . ALA A 1 436 ? 21.844 -0.694 1.722 1 62.78 436 ALA A O 1
ATOM 3476 N N . GLY A 1 437 ? 22.359 0.998 0.537 1 57.75 437 GLY A N 1
ATOM 3477 C CA . GLY A 1 437 ? 23.266 0.263 -0.33 1 57.75 437 GLY A CA 1
ATOM 3478 C C . GLY A 1 437 ? 22.547 -0.615 -1.338 1 57.75 437 GLY A C 1
ATOM 3479 O O . GLY A 1 437 ? 23.188 -1.411 -2.037 1 57.75 437 GLY A O 1
ATOM 3480 N N . ARG A 1 438 ? 21.328 -0.796 -1.07 1 55.94 438 ARG A N 1
ATOM 3481 C CA . ARG A 1 438 ? 20.625 -1.689 -1.995 1 55.94 438 ARG A CA 1
ATOM 3482 C C . ARG A 1 438 ? 20.094 -0.924 -3.203 1 55.94 438 ARG A C 1
ATOM 3484 O O . ARG A 1 438 ? 19.516 0.146 -3.055 1 55.94 438 ARG A O 1
ATOM 3491 N N . ASN A 1 439 ? 20.703 -1.263 -4.258 1 54.75 439 ASN A N 1
ATOM 3492 C CA . ASN A 1 439 ? 20.359 -0.572 -5.492 1 54.75 439 ASN A CA 1
ATOM 3493 C C . ASN A 1 439 ? 18.891 -0.808 -5.875 1 54.75 439 ASN A C 1
ATOM 3495 O O . ASN A 1 439 ? 18.375 -0.15 -6.777 1 54.75 439 ASN A O 1
ATOM 3499 N N . PHE A 1 440 ? 18.234 -1.84 -5.109 1 61.66 440 PHE A N 1
ATOM 3500 C CA . PHE A 1 440 ? 16.938 -2.09 -5.719 1 61.66 440 PHE A CA 1
ATOM 3501 C C . PHE A 1 440 ? 15.836 -2.117 -4.656 1 61.66 440 PHE A C 1
ATOM 3503 O O . PHE A 1 440 ? 16.094 -2.455 -3.5 1 61.66 440 PHE A O 1
ATOM 3510 N N . GLN A 1 441 ? 14.836 -1.399 -5.031 1 72.5 441 GLN A N 1
ATOM 3511 C CA . GLN A 1 441 ? 13.594 -1.469 -4.27 1 72.5 441 GLN A CA 1
ATOM 3512 C C . GLN A 1 441 ? 12.57 -2.367 -4.961 1 72.5 441 GLN A C 1
ATOM 3514 O O . GLN A 1 441 ? 12.57 -2.488 -6.188 1 72.5 441 GLN A O 1
ATOM 3519 N N . PRO A 1 442 ? 11.883 -3.08 -4.066 1 83 442 PRO A N 1
ATOM 3520 C CA . PRO A 1 442 ? 10.797 -3.854 -4.672 1 83 442 PRO A CA 1
ATOM 3521 C C . PRO A 1 442 ? 9.891 -3.002 -5.559 1 83 442 PRO A C 1
ATOM 3523 O O . PRO A 1 442 ? 9.477 -1.913 -5.152 1 83 442 PRO A O 1
ATOM 3526 N N . ARG A 1 443 ? 9.648 -3.439 -6.684 1 83.81 443 ARG A N 1
ATOM 3527 C CA . ARG A 1 443 ? 8.883 -2.695 -7.676 1 83.81 443 ARG A CA 1
ATOM 3528 C C . ARG A 1 443 ? 7.473 -2.408 -7.18 1 83.81 443 ARG A C 1
ATOM 3530 O O . ARG A 1 443 ? 6.949 -1.311 -7.383 1 83.81 443 ARG A O 1
ATOM 3537 N N . SER A 1 444 ? 6.93 -3.355 -6.578 1 86.94 444 SER A N 1
ATOM 3538 C CA . SER A 1 444 ? 5.574 -3.17 -6.07 1 86.94 444 SER A CA 1
ATOM 3539 C C . SER A 1 444 ? 5.535 -2.117 -4.965 1 86.94 444 SER A C 1
ATOM 3541 O O . SER A 1 444 ? 4.582 -1.338 -4.879 1 86.94 444 SER A O 1
ATOM 3543 N N . PHE A 1 445 ? 6.566 -2.053 -4.137 1 88.31 445 PHE A N 1
ATOM 3544 C CA . PHE A 1 445 ? 6.648 -1.038 -3.092 1 88.31 445 PHE A CA 1
ATOM 3545 C C . PHE A 1 445 ? 6.789 0.353 -3.697 1 88.31 445 PHE A C 1
ATOM 3547 O O . PHE A 1 445 ? 6.109 1.291 -3.277 1 88.31 445 PHE A O 1
ATOM 3554 N N . LEU A 1 446 ? 7.605 0.424 -4.738 1 85.06 446 LEU A N 1
ATOM 3555 C CA . LEU A 1 446 ? 7.832 1.706 -5.398 1 85.06 446 LEU A CA 1
ATOM 3556 C C . LEU A 1 446 ? 6.559 2.195 -6.082 1 85.06 446 LEU A C 1
ATOM 3558 O O . LEU A 1 446 ? 6.227 3.381 -6.008 1 85.06 446 LEU A O 1
ATOM 3562 N N . GLN A 1 447 ? 5.922 1.276 -6.691 1 87.31 447 GLN A N 1
ATOM 3563 C CA . GLN A 1 447 ? 4.684 1.652 -7.363 1 87.31 447 GLN A CA 1
ATOM 3564 C C . GLN A 1 447 ? 3.652 2.17 -6.363 1 87.31 447 GLN A C 1
ATOM 3566 O O . GLN A 1 447 ? 3.008 3.193 -6.605 1 87.31 447 GLN A O 1
ATOM 3571 N N . ASN A 1 448 ? 3.543 1.508 -5.277 1 87.62 448 ASN A N 1
ATOM 3572 C CA . ASN A 1 448 ? 2.604 1.923 -4.238 1 87.62 448 ASN A CA 1
ATOM 3573 C C . ASN A 1 448 ? 2.973 3.287 -3.664 1 87.62 448 ASN A C 1
ATOM 3575 O O . ASN A 1 448 ? 2.096 4.121 -3.422 1 87.62 448 ASN A O 1
ATOM 3579 N N . THR A 1 449 ? 4.223 3.525 -3.447 1 88.69 449 THR A N 1
ATOM 3580 C CA . THR A 1 449 ? 4.715 4.773 -2.875 1 88.69 449 THR A CA 1
ATOM 3581 C C . THR A 1 449 ? 4.422 5.949 -3.805 1 88.69 449 THR A C 1
ATOM 3583 O O . THR A 1 449 ? 3.932 6.988 -3.365 1 88.69 449 THR A O 1
ATOM 3586 N N . VAL A 1 450 ? 4.656 5.746 -5.047 1 88.06 450 VAL A N 1
ATOM 3587 C CA . VAL A 1 450 ? 4.449 6.809 -6.023 1 88.06 450 VAL A CA 1
ATOM 3588 C C . VAL A 1 450 ? 2.953 7.086 -6.176 1 88.06 450 VAL A C 1
ATOM 3590 O O . VAL A 1 450 ? 2.533 8.242 -6.207 1 88.06 450 VAL A O 1
ATOM 3593 N N . ASP A 1 451 ? 2.172 6.07 -6.195 1 89.38 451 ASP A N 1
ATOM 3594 C CA . ASP A 1 451 ? 0.728 6.23 -6.328 1 89.38 451 ASP A CA 1
ATOM 3595 C C . ASP A 1 451 ? 0.146 6.984 -5.137 1 89.38 451 ASP A C 1
ATOM 3597 O O . ASP A 1 451 ? -0.688 7.875 -5.305 1 89.38 451 ASP A O 1
ATOM 3601 N N . GLN A 1 452 ? 0.625 6.633 -3.988 1 92.88 452 GLN A N 1
ATOM 3602 C CA . GLN A 1 452 ? 0.141 7.289 -2.781 1 92.88 452 GLN A CA 1
ATOM 3603 C C . GLN A 1 452 ? 0.571 8.758 -2.742 1 92.88 452 GLN A C 1
ATOM 3605 O O . GLN A 1 452 ? -0.227 9.633 -2.41 1 92.88 452 GLN A O 1
ATOM 3610 N N . ALA A 1 453 ? 1.799 9.008 -3.092 1 95.06 453 ALA A N 1
ATOM 3611 C CA . ALA A 1 453 ? 2.314 10.375 -3.082 1 95.06 453 ALA A CA 1
ATOM 3612 C C . ALA A 1 453 ? 1.516 11.266 -4.027 1 95.06 453 ALA A C 1
ATOM 3614 O O . ALA A 1 453 ? 1.077 12.352 -3.643 1 95.06 453 ALA A O 1
ATOM 3615 N N . LEU A 1 454 ? 1.231 10.742 -5.211 1 92.19 454 LEU A N 1
ATOM 3616 C CA . LEU A 1 454 ? 0.542 11.531 -6.227 1 92.19 454 LEU A CA 1
ATOM 3617 C C . LEU A 1 454 ? -0.924 11.734 -5.855 1 92.19 454 LEU A C 1
ATOM 3619 O O . LEU A 1 454 ? -1.446 12.844 -5.953 1 92.19 454 LEU A O 1
ATOM 3623 N N . PHE A 1 455 ? -1.534 10.688 -5.352 1 92.56 455 PHE A N 1
ATOM 3624 C CA . PHE A 1 455 ? -2.947 10.742 -4.992 1 92.56 455 PHE A CA 1
ATOM 3625 C C . PHE A 1 455 ? -3.184 11.758 -3.879 1 92.56 455 PHE A C 1
ATOM 3627 O O . PHE A 1 455 ? -4.055 12.617 -3.992 1 92.56 455 PHE A O 1
ATOM 3634 N N . HIS A 1 456 ? -2.432 11.688 -2.922 1 95.81 456 HIS A N 1
ATOM 3635 C CA . HIS A 1 456 ? -2.662 12.531 -1.75 1 95.81 456 HIS A CA 1
ATOM 3636 C C . HIS A 1 456 ? -2.174 13.953 -1.988 1 95.81 456 HIS A C 1
ATOM 3638 O O . HIS A 1 456 ? -2.758 14.906 -1.472 1 95.81 456 HIS A O 1
ATOM 3644 N N . ALA A 1 457 ? -1.115 14.148 -2.768 1 97.25 457 ALA A N 1
ATOM 3645 C CA . ALA A 1 457 ? -0.704 15.5 -3.121 1 97.25 457 ALA A CA 1
ATOM 3646 C C . ALA A 1 457 ? -1.787 16.219 -3.928 1 97.25 457 ALA A C 1
ATOM 3648 O O . ALA A 1 457 ? -2.021 17.406 -3.746 1 97.25 457 ALA A O 1
ATOM 3649 N N . GLU A 1 458 ? -2.391 15.477 -4.77 1 95.25 458 GLU A N 1
ATOM 3650 C CA . GLU A 1 458 ? -3.486 16.047 -5.543 1 95.25 458 GLU A CA 1
ATOM 3651 C C . GLU A 1 458 ? -4.648 16.453 -4.641 1 95.25 458 GLU A C 1
ATOM 3653 O O . GLU A 1 458 ? -5.285 17.484 -4.863 1 95.25 458 GLU A O 1
ATOM 3658 N N . TRP A 1 459 ? -4.91 15.633 -3.67 1 96.62 459 TRP A N 1
ATOM 3659 C CA . TRP A 1 459 ? -5.98 15.953 -2.73 1 96.62 459 TRP A CA 1
ATOM 3660 C C . TRP A 1 459 ? -5.68 17.25 -1.984 1 96.62 459 TRP A C 1
ATOM 3662 O O . TRP A 1 459 ? -6.578 18.062 -1.745 1 96.62 459 TRP A O 1
ATOM 3672 N N . VAL A 1 460 ? -4.473 17.438 -1.566 1 98.12 460 VAL A N 1
ATOM 3673 C CA . VAL A 1 460 ? -4.109 18.656 -0.87 1 98.12 460 VAL A CA 1
ATOM 3674 C C . VAL A 1 460 ? -4.352 19.859 -1.78 1 98.12 460 VAL A C 1
ATOM 3676 O O . VAL A 1 460 ? -4.891 20.891 -1.342 1 98.12 460 VAL A O 1
ATOM 3679 N N . SER A 1 461 ? -3.998 19.703 -3.066 1 97.25 461 SER A N 1
ATOM 3680 C CA . SER A 1 461 ? -4.254 20.781 -4.027 1 97.25 461 SER A CA 1
ATOM 3681 C C . SER A 1 461 ? -5.746 21.062 -4.16 1 97.25 461 SER A C 1
ATOM 3683 O O . SER A 1 461 ? -6.16 22.219 -4.25 1 97.25 461 SER A O 1
ATOM 3685 N N . ARG A 1 462 ? -6.484 20.047 -4.125 1 96.56 462 ARG A N 1
ATOM 3686 C CA . ARG A 1 462 ? -7.934 20.203 -4.238 1 96.56 462 ARG A CA 1
ATOM 3687 C C . ARG A 1 462 ? -8.508 20.906 -3.018 1 96.56 462 ARG A C 1
ATOM 3689 O O . ARG A 1 462 ? -9.398 21.75 -3.145 1 96.56 462 ARG A O 1
ATOM 3696 N N . LEU A 1 463 ? -8.023 20.562 -1.9 1 97.06 463 LEU A N 1
ATOM 3697 C CA . LEU A 1 463 ? -8.508 21.188 -0.669 1 97.06 463 LEU A CA 1
ATOM 3698 C C . LEU A 1 463 ? -8.18 22.688 -0.651 1 97.06 463 LEU A C 1
ATOM 3700 O O . LEU A 1 463 ? -9.016 23.5 -0.24 1 97.06 463 LEU A O 1
ATOM 3704 N N . VAL A 1 464 ? -7.023 22.969 -1.1 1 97.12 464 VAL A N 1
ATOM 3705 C CA . VAL A 1 464 ? -6.613 24.375 -1.19 1 97.12 464 VAL A CA 1
ATOM 3706 C C . VAL A 1 464 ? -7.516 25.109 -2.172 1 97.12 464 VAL A C 1
ATOM 3708 O O . VAL A 1 464 ? -7.938 26.234 -1.906 1 97.12 464 VAL A O 1
ATOM 3711 N N . ARG A 1 465 ? -7.793 24.5 -3.234 1 95.62 465 ARG A N 1
ATOM 3712 C CA . ARG A 1 465 ? -8.68 25.094 -4.23 1 95.62 465 ARG A CA 1
ATOM 3713 C C . ARG A 1 465 ? -10.078 25.297 -3.658 1 95.62 465 ARG A C 1
ATOM 3715 O O . ARG A 1 465 ? -10.703 26.328 -3.912 1 95.62 465 ARG A O 1
ATOM 3722 N N . MET A 1 466 ? -10.531 24.359 -2.885 1 95.38 466 MET A N 1
ATOM 3723 C CA . MET A 1 466 ? -11.844 24.469 -2.256 1 95.38 466 MET A CA 1
ATOM 3724 C C . MET A 1 466 ? -11.898 25.688 -1.332 1 95.38 466 MET A C 1
ATOM 3726 O O . MET A 1 466 ? -12.906 26.391 -1.288 1 95.38 466 MET A O 1
ATOM 3730 N N . CYS A 1 467 ? -10.828 25.875 -0.598 1 96.75 467 CYS A N 1
ATOM 3731 C CA . CYS A 1 467 ? -10.773 27.031 0.295 1 96.75 467 CYS A CA 1
ATOM 3732 C C . CYS A 1 467 ? -10.836 28.328 -0.491 1 96.75 467 CYS A C 1
ATOM 3734 O O . CYS A 1 467 ? -11.539 29.266 -0.103 1 96.75 467 CYS A O 1
ATOM 3736 N N . ALA A 1 468 ? -10.148 28.391 -1.596 1 95.25 468 ALA A N 1
ATOM 3737 C CA . ALA A 1 468 ? -10.156 29.578 -2.441 1 95.25 468 ALA A CA 1
ATOM 3738 C C . ALA A 1 468 ? -11.531 29.812 -3.057 1 95.25 468 ALA A C 1
ATOM 3740 O O . ALA A 1 468 ? -12.039 30.938 -3.064 1 95.25 468 ALA A O 1
ATOM 3741 N N . ASP A 1 469 ? -12.125 28.75 -3.494 1 93.44 469 ASP A N 1
ATOM 3742 C CA . ASP A 1 469 ? -13.422 28.844 -4.152 1 93.44 469 ASP A CA 1
ATOM 3743 C C . ASP A 1 469 ? -14.5 29.312 -3.176 1 93.44 469 ASP A C 1
ATOM 3745 O O . ASP A 1 469 ? -15.43 30.016 -3.564 1 93.44 469 ASP A O 1
ATOM 3749 N N . ARG A 1 470 ? -14.32 28.922 -1.951 1 95.19 470 ARG A N 1
ATOM 3750 C CA . ARG A 1 470 ? -15.328 29.266 -0.951 1 95.19 470 ARG A CA 1
ATOM 3751 C C . ARG A 1 470 ? -14.922 30.516 -0.17 1 95.19 470 ARG A C 1
ATOM 3753 O O . ARG A 1 470 ? -15.562 30.859 0.831 1 95.19 470 ARG A O 1
ATOM 3760 N N . GLN A 1 471 ? -13.883 31.125 -0.551 1 93.44 471 GLN A N 1
ATOM 3761 C CA . GLN A 1 471 ? -13.367 32.344 0.077 1 93.44 471 GLN A CA 1
ATOM 3762 C C . GLN A 1 471 ? -13.109 32.125 1.564 1 93.44 471 GLN A C 1
ATOM 3764 O O . GLN A 1 471 ? -13.445 32.969 2.391 1 93.44 471 GLN A O 1
ATOM 3769 N N . PHE A 1 472 ? -12.75 30.938 1.84 1 95.94 472 PHE A N 1
ATOM 3770 C CA . PHE A 1 472 ? -12.328 30.625 3.201 1 95.94 472 PHE A CA 1
ATOM 3771 C C . PHE A 1 472 ? -10.852 30.922 3.395 1 95.94 472 PHE A C 1
ATOM 3773 O O . PHE A 1 472 ? -9.992 30.203 2.881 1 95.94 472 PHE A O 1
ATOM 3780 N N . GLU A 1 473 ? -10.539 31.922 4.164 1 93.25 473 GLU A N 1
ATOM 3781 C CA . GLU A 1 473 ? -9.164 32.375 4.301 1 93.25 473 GLU A CA 1
ATOM 3782 C C . GLU A 1 473 ? -8.359 31.453 5.219 1 93.25 473 GLU A C 1
ATOM 3784 O O . GLU A 1 473 ? -8.773 31.188 6.348 1 93.25 473 GLU A O 1
ATOM 3789 N N . VAL A 1 474 ? -7.27 30.938 4.676 1 95.62 474 VAL A N 1
ATOM 3790 C CA . VAL A 1 474 ? -6.359 30.094 5.441 1 95.62 474 VAL A CA 1
ATOM 3791 C C . VAL A 1 474 ? -5.059 30.844 5.719 1 95.62 474 VAL A C 1
ATOM 3793 O O . VAL A 1 474 ? -4.34 31.219 4.789 1 95.62 474 VAL A O 1
ATOM 3796 N N . ASN A 1 475 ? -4.746 31.078 6.98 1 94.38 475 ASN A N 1
ATOM 3797 C CA . ASN A 1 475 ? -3.537 31.781 7.395 1 94.38 475 ASN A CA 1
ATOM 3798 C C . ASN A 1 475 ? -2.619 30.875 8.219 1 94.38 475 ASN A C 1
ATOM 3800 O O . ASN A 1 475 ? -1.67 31.359 8.844 1 94.38 475 ASN A O 1
ATOM 3804 N N . ASP A 1 476 ? -2.814 29.656 8.227 1 96.31 476 ASP A N 1
ATOM 3805 C CA . ASP A 1 476 ? -2.109 28.688 9.062 1 96.31 476 ASP A CA 1
ATOM 3806 C C . ASP A 1 476 ? -0.759 28.328 8.461 1 96.31 476 ASP A C 1
ATOM 3808 O O . ASP A 1 476 ? -0.699 27.719 7.383 1 96.31 476 ASP A O 1
ATOM 3812 N N . PRO A 1 477 ? 0.331 28.578 9.156 1 95.38 477 PRO A N 1
ATOM 3813 C CA . PRO A 1 477 ? 1.643 28.219 8.617 1 95.38 477 PRO A CA 1
ATOM 3814 C C . PRO A 1 477 ? 1.845 26.703 8.523 1 95.38 477 PRO A C 1
ATOM 3816 O O . PRO A 1 477 ? 2.635 26.234 7.695 1 95.38 477 PRO A O 1
ATOM 3819 N N . LEU A 1 478 ? 1.201 25.984 9.375 1 95.88 478 LEU A N 1
ATOM 3820 C CA . LEU A 1 478 ? 1.303 24.531 9.289 1 95.88 478 LEU A CA 1
ATOM 3821 C C . LEU A 1 478 ? 0.708 24.016 7.984 1 95.88 478 LEU A C 1
ATOM 3823 O O . LEU A 1 478 ? 1.257 23.094 7.363 1 95.88 478 LEU A O 1
ATOM 3827 N N . VAL A 1 479 ? -0.43 24.562 7.562 1 97.62 479 VAL A N 1
ATOM 3828 C CA . VAL A 1 479 ? -1.001 24.219 6.262 1 97.62 479 VAL A CA 1
ATOM 3829 C C . VAL A 1 479 ? -0.025 24.609 5.156 1 97.62 479 VAL A C 1
ATOM 3831 O O . VAL A 1 479 ? 0.164 23.859 4.195 1 97.62 479 VAL A O 1
ATOM 3834 N N . GLY A 1 480 ? 0.529 25.797 5.34 1 97.31 480 GLY A N 1
ATOM 3835 C CA . GLY A 1 480 ? 1.525 26.219 4.371 1 97.31 480 GLY A CA 1
ATOM 3836 C C . GLY A 1 480 ? 2.668 25.234 4.211 1 97.31 480 GLY A C 1
ATOM 3837 O O . GLY A 1 480 ? 3.064 24.906 3.09 1 97.31 480 GLY A O 1
ATOM 3838 N N . GLN A 1 481 ? 3.127 24.766 5.301 1 95.81 481 GLN A N 1
ATOM 3839 C CA . GLN A 1 481 ? 4.219 23.797 5.277 1 95.81 481 GLN A CA 1
ATOM 3840 C C . GLN A 1 481 ? 3.781 22.484 4.625 1 95.81 481 GLN A C 1
ATOM 3842 O O . GLN A 1 481 ? 4.547 21.875 3.877 1 95.81 481 GLN A O 1
ATOM 3847 N N . ALA A 1 482 ? 2.645 22.031 4.992 1 97.25 482 ALA A N 1
ATOM 3848 C CA . ALA A 1 482 ? 2.111 20.812 4.398 1 97.25 482 ALA A CA 1
ATOM 3849 C C . ALA A 1 482 ? 1.992 20.938 2.885 1 97.25 482 ALA A C 1
ATOM 3851 O O . ALA A 1 482 ? 2.363 20.031 2.145 1 97.25 482 ALA A O 1
ATOM 3852 N N . VAL A 1 483 ? 1.531 22.062 2.428 1 98.44 483 VAL A N 1
ATOM 3853 C CA . VAL A 1 483 ? 1.376 22.312 1 1 98.44 483 VAL A CA 1
ATOM 3854 C C . VAL A 1 483 ? 2.748 22.375 0.333 1 98.44 483 VAL A C 1
ATOM 3856 O O . VAL A 1 483 ? 2.941 21.828 -0.755 1 98.44 483 VAL A O 1
ATOM 3859 N N . ALA A 1 484 ? 3.648 23 1 1 97.69 484 ALA A N 1
ATOM 3860 C CA . ALA A 1 484 ? 5.004 23.078 0.457 1 97.69 484 ALA A CA 1
ATOM 3861 C C . ALA A 1 484 ? 5.594 21.688 0.276 1 97.69 484 ALA A C 1
ATOM 3863 O O . ALA A 1 484 ? 6.277 21.422 -0.715 1 97.69 484 ALA A O 1
ATOM 3864 N N . GLY A 1 485 ? 5.383 20.891 1.242 1 97.06 485 GLY A N 1
ATOM 3865 C CA . GLY A 1 485 ? 5.828 19.516 1.106 1 97.06 485 GLY A CA 1
ATOM 3866 C C . GLY A 1 485 ? 5.227 18.812 -0.094 1 97.06 485 GLY A C 1
ATOM 3867 O O . GLY A 1 485 ? 5.93 18.109 -0.826 1 97.06 485 GLY A O 1
ATOM 3868 N N . CYS A 1 486 ? 3.965 18.969 -0.294 1 98 486 CYS A N 1
ATOM 3869 C CA . CYS A 1 486 ? 3.281 18.328 -1.417 1 98 486 CYS A CA 1
ATOM 3870 C C . CYS A 1 486 ? 3.752 18.922 -2.742 1 98 486 CYS A C 1
ATOM 3872 O O . CYS A 1 486 ? 3.805 18.219 -3.754 1 98 486 CYS A O 1
ATOM 3874 N N . VAL A 1 487 ? 4.129 20.141 -2.721 1 97.81 487 VAL A N 1
ATOM 3875 C CA . VAL A 1 487 ? 4.648 20.828 -3.902 1 97.81 487 VAL A CA 1
ATOM 3876 C C . VAL A 1 487 ? 5.938 20.141 -4.363 1 97.81 487 VAL A C 1
ATOM 3878 O O . VAL A 1 487 ? 6.199 20.047 -5.566 1 97.81 487 VAL A O 1
ATOM 3881 N N . SER A 1 488 ? 6.734 19.734 -3.455 1 96.56 488 SER A N 1
ATOM 3882 C CA . SER A 1 488 ? 7.961 19.047 -3.82 1 96.56 488 SER A CA 1
ATOM 3883 C C . SER A 1 488 ? 7.664 17.812 -4.66 1 96.56 488 SER A C 1
ATOM 3885 O O . SER A 1 488 ? 8.414 17.484 -5.578 1 96.56 488 SER A O 1
ATOM 3887 N N . ILE A 1 489 ? 6.602 17.094 -4.383 1 96.81 489 ILE A N 1
ATOM 3888 C CA . ILE A 1 489 ? 6.176 15.922 -5.129 1 96.81 489 ILE A CA 1
ATOM 3889 C C . ILE A 1 489 ? 5.676 16.344 -6.512 1 96.81 489 ILE A C 1
ATOM 3891 O O . ILE A 1 489 ? 6.098 15.781 -7.527 1 96.81 489 ILE A O 1
ATOM 3895 N N . LEU A 1 490 ? 4.828 17.359 -6.477 1 97 490 LEU A N 1
ATOM 3896 C CA . LEU A 1 490 ? 4.227 17.828 -7.719 1 97 490 LEU A CA 1
ATOM 3897 C C . LEU A 1 490 ? 5.289 18.406 -8.648 1 97 490 LEU A C 1
ATOM 3899 O O . LEU A 1 490 ? 5.219 18.234 -9.867 1 97 490 LEU A O 1
ATOM 3903 N N . TRP A 1 491 ? 6.219 19.031 -8.055 1 96.19 491 TRP A N 1
ATOM 3904 C CA . TRP A 1 491 ? 7.297 19.594 -8.852 1 96.19 491 TRP A CA 1
ATOM 3905 C C . TRP A 1 491 ? 8.078 18.5 -9.578 1 96.19 491 TRP A C 1
ATOM 3907 O O . TRP A 1 491 ? 8.406 18.656 -10.758 1 96.19 491 TRP A O 1
ATOM 3917 N N . ILE A 1 492 ? 8.328 17.438 -8.969 1 92.06 492 ILE A N 1
ATOM 3918 C CA . ILE A 1 492 ? 9.07 16.328 -9.562 1 92.06 492 ILE A CA 1
ATOM 3919 C C . ILE A 1 492 ? 8.25 15.711 -10.695 1 92.06 492 ILE A C 1
ATOM 3921 O O . ILE A 1 492 ? 8.766 15.5 -11.797 1 92.06 492 ILE A O 1
ATOM 3925 N N . PHE A 1 493 ? 7 15.531 -10.508 1 92.94 493 PHE A N 1
ATOM 3926 C CA . PHE A 1 493 ? 6.207 14.719 -11.422 1 92.94 493 PHE A CA 1
ATOM 3927 C C . PHE A 1 493 ? 5.695 15.562 -12.586 1 92.94 493 PHE A C 1
ATOM 3929 O O . PHE A 1 493 ? 5.148 15.023 -13.555 1 92.94 493 PHE A O 1
ATOM 3936 N N . GLN A 1 494 ? 5.863 16.859 -12.484 1 93.31 494 GLN A N 1
ATOM 3937 C CA . GLN A 1 494 ? 5.523 17.672 -13.648 1 93.31 494 GLN A CA 1
ATOM 3938 C C . GLN A 1 494 ? 6.418 17.328 -14.836 1 93.31 494 GLN A C 1
ATOM 3940 O O . GLN A 1 494 ? 6.09 17.641 -15.984 1 93.31 494 GLN A O 1
ATOM 3945 N N . PHE A 1 495 ? 7.52 16.625 -14.516 1 88.75 495 PHE A N 1
ATOM 3946 C CA . PHE A 1 495 ? 8.484 16.266 -15.555 1 88.75 495 PHE A CA 1
ATOM 3947 C C . PHE A 1 495 ? 8.336 14.797 -15.938 1 88.75 495 PHE A C 1
ATOM 3949 O O . PHE A 1 495 ? 9.211 14.234 -16.609 1 88.75 495 PHE A O 1
ATOM 3956 N N . ALA A 1 496 ? 7.293 14.133 -15.461 1 83.38 496 ALA A N 1
ATOM 3957 C CA . ALA A 1 496 ? 7.062 12.734 -15.805 1 83.38 496 ALA A CA 1
ATOM 3958 C C . ALA A 1 496 ? 6.828 12.57 -17.312 1 83.38 496 ALA A C 1
ATOM 3960 O O . ALA A 1 496 ? 6.32 13.484 -17.969 1 83.38 496 ALA A O 1
ATOM 3961 N N . ARG A 1 497 ? 7.152 11.461 -17.828 1 78 497 ARG A N 1
ATOM 3962 C CA . ARG A 1 497 ? 6.949 11.164 -19.234 1 78 497 ARG A CA 1
ATOM 3963 C C . ARG A 1 497 ? 5.465 10.992 -19.547 1 78 497 ARG A C 1
ATOM 3965 O O . ARG A 1 497 ? 5.008 11.352 -20.641 1 78 497 ARG A O 1
ATOM 3972 N N . ASP A 1 498 ? 4.836 10.414 -18.625 1 76.75 498 ASP A N 1
ATOM 3973 C CA . ASP A 1 498 ? 3.389 10.281 -18.781 1 76.75 498 ASP A CA 1
ATOM 3974 C C . ASP A 1 498 ? 2.713 11.648 -18.812 1 76.75 498 ASP A C 1
ATOM 3976 O O . ASP A 1 498 ? 2.656 12.352 -17.797 1 76.75 498 ASP A O 1
ATOM 3980 N N . ARG A 1 499 ? 2.072 11.992 -19.859 1 82.81 499 ARG A N 1
ATOM 3981 C CA . ARG A 1 499 ? 1.512 13.328 -20.078 1 82.81 499 ARG A CA 1
ATOM 3982 C C . ARG A 1 499 ? 0.341 13.586 -19.125 1 82.81 499 ARG A C 1
ATOM 3984 O O . ARG A 1 499 ? 0.162 14.703 -18.641 1 82.81 499 ARG A O 1
ATOM 3991 N N . LYS A 1 500 ? -0.401 12.516 -18.891 1 82.25 500 LYS A N 1
ATOM 3992 C CA . LYS A 1 500 ? -1.538 12.703 -18 1 82.25 500 LYS A CA 1
ATOM 3993 C C . LYS A 1 500 ? -1.076 13.078 -16.594 1 82.25 500 LYS A C 1
ATOM 3995 O O . LYS A 1 500 ? -1.643 13.984 -15.969 1 82.25 500 LYS A O 1
ATOM 4000 N N . VAL A 1 501 ? -0.007 12.43 -16.234 1 88.5 501 VAL A N 1
ATOM 4001 C CA . VAL A 1 501 ? 0.533 12.68 -14.906 1 88.5 501 VAL A CA 1
ATOM 4002 C C . VAL A 1 501 ? 1.22 14.047 -14.883 1 88.5 501 VAL A C 1
ATOM 4004 O O . VAL A 1 501 ? 1.016 14.828 -13.953 1 88.5 501 VAL A O 1
ATOM 4007 N N . SER A 1 502 ? 1.98 14.383 -15.898 1 90.44 502 SER A N 1
ATOM 4008 C CA . SER A 1 502 ? 2.748 15.617 -15.93 1 90.44 502 SER A CA 1
ATOM 4009 C C . SER A 1 502 ? 1.832 16.844 -15.984 1 90.44 502 SER A C 1
ATOM 4011 O O . SER A 1 502 ? 2.061 17.828 -15.289 1 90.44 502 SER A O 1
ATOM 4013 N N . GLU A 1 503 ? 0.778 16.75 -16.75 1 91.31 503 GLU A N 1
ATOM 4014 C CA . GLU A 1 503 ? -0.145 17.875 -16.891 1 91.31 503 GLU A CA 1
ATOM 4015 C C . GLU A 1 503 ? -0.929 18.109 -15.594 1 91.31 503 GLU A C 1
ATOM 4017 O O . GLU A 1 503 ? -1.096 19.25 -15.164 1 91.31 503 GLU A O 1
ATOM 4022 N N . LYS A 1 504 ? -1.322 17.047 -15.047 1 91.38 504 LYS A N 1
ATOM 4023 C CA . LYS A 1 504 ? -2.055 17.172 -13.789 1 91.38 504 LYS A CA 1
ATOM 4024 C C . LYS A 1 504 ? -1.16 17.719 -12.68 1 91.38 504 LYS A C 1
ATOM 4026 O O . LYS A 1 504 ? -1.597 18.547 -11.875 1 91.38 504 LYS A O 1
ATOM 4031 N N . ALA A 1 505 ? 0.062 17.234 -12.672 1 94 505 ALA A N 1
ATOM 4032 C CA . ALA A 1 505 ? 1.018 17.719 -11.68 1 94 505 ALA A CA 1
ATOM 4033 C C . ALA A 1 505 ? 1.291 19.203 -11.859 1 94 505 ALA A C 1
ATOM 4035 O O . ALA A 1 505 ? 1.371 19.953 -10.875 1 94 505 ALA A O 1
ATOM 4036 N N . LYS A 1 506 ? 1.351 19.625 -13.055 1 95.19 506 LYS A N 1
ATOM 4037 C CA . LYS A 1 506 ? 1.599 21.031 -13.359 1 95.19 506 LYS A CA 1
ATOM 4038 C C . LYS A 1 506 ? 0.423 21.906 -12.922 1 95.19 506 LYS A C 1
ATOM 4040 O O . LYS A 1 506 ? 0.619 22.984 -12.352 1 95.19 506 LYS A O 1
ATOM 4045 N N . GLU A 1 507 ? -0.709 21.406 -13.203 1 95.69 507 GLU A N 1
ATOM 4046 C CA . GLU A 1 507 ? -1.907 22.141 -12.805 1 95.69 507 GLU A CA 1
ATOM 4047 C C . GLU A 1 507 ? -1.999 22.266 -11.289 1 95.69 507 GLU A C 1
ATOM 4049 O O . GLU A 1 507 ? -2.227 23.359 -10.766 1 95.69 507 GLU A O 1
ATOM 4054 N N . ASN A 1 508 ? -1.842 21.219 -10.633 1 96.69 508 ASN A N 1
ATOM 4055 C CA . ASN A 1 508 ? -1.901 21.203 -9.172 1 96.69 508 ASN A CA 1
ATOM 4056 C C . ASN A 1 508 ? -0.789 22.047 -8.562 1 96.69 508 ASN A C 1
ATOM 4058 O O . ASN A 1 508 ? -0.993 22.703 -7.535 1 96.69 508 ASN A O 1
ATOM 4062 N N . LEU A 1 509 ? 0.367 22.016 -9.188 1 97.44 509 LEU A N 1
ATOM 4063 C CA . LEU A 1 509 ? 1.486 22.844 -8.742 1 97.44 509 LEU A CA 1
ATOM 4064 C C . LEU A 1 509 ? 1.129 24.328 -8.797 1 97.44 509 LEU A C 1
ATOM 4066 O O . LEU A 1 509 ? 1.406 25.062 -7.855 1 97.44 509 LEU A O 1
ATOM 4070 N N . GLY A 1 510 ? 0.495 24.672 -9.828 1 96.75 510 GLY A N 1
ATOM 4071 C CA . GLY A 1 510 ? 0.075 26.047 -9.961 1 96.75 510 GLY A CA 1
ATOM 4072 C C . GLY A 1 510 ? -0.874 26.484 -8.859 1 96.75 510 GLY A C 1
ATOM 4073 O O . GLY A 1 510 ? -0.742 27.594 -8.328 1 96.75 510 GLY A O 1
ATOM 4074 N N . ILE A 1 511 ? -1.78 25.641 -8.523 1 97.56 511 ILE A N 1
ATOM 4075 C CA . ILE A 1 511 ? -2.752 25.922 -7.473 1 97.56 511 ILE A CA 1
ATOM 4076 C C . ILE A 1 511 ? -2.031 26.094 -6.137 1 97.56 511 ILE A C 1
ATOM 4078 O O . ILE A 1 511 ? -2.289 27.047 -5.402 1 97.56 511 ILE A O 1
ATOM 4082 N N . CYS A 1 512 ? -1.142 25.203 -5.844 1 98.12 512 CYS A N 1
ATOM 4083 C CA . CYS A 1 512 ? -0.424 25.219 -4.574 1 98.12 512 CYS A CA 1
ATOM 4084 C C . CYS A 1 512 ? 0.521 26.422 -4.5 1 98.12 512 CYS A C 1
ATOM 4086 O O . CYS A 1 512 ? 0.666 27.031 -3.443 1 98.12 512 CYS A O 1
ATOM 4088 N N . GLU A 1 513 ? 1.135 26.797 -5.625 1 97.38 513 GLU A N 1
ATOM 4089 C CA . GLU A 1 513 ? 2.035 27.953 -5.656 1 97.38 513 GLU A CA 1
ATOM 4090 C C . GLU A 1 513 ? 1.286 29.25 -5.359 1 97.38 513 GLU A C 1
ATOM 4092 O O . GLU A 1 513 ? 1.777 30.094 -4.613 1 97.38 513 GLU A O 1
ATOM 4097 N N . THR A 1 514 ? 0.157 29.344 -5.938 1 97.38 514 THR A N 1
ATOM 4098 C CA . THR A 1 514 ? -0.662 30.516 -5.691 1 97.38 514 THR A CA 1
ATOM 4099 C C . THR A 1 514 ? -1.039 30.625 -4.215 1 97.38 514 THR A C 1
ATOM 4101 O O . THR A 1 514 ? -0.999 31.703 -3.631 1 97.38 514 THR A O 1
ATOM 4104 N N . PHE A 1 515 ? -1.407 29.594 -3.699 1 98.12 515 PHE A N 1
ATOM 4105 C CA . PHE A 1 515 ? -1.766 29.531 -2.289 1 98.12 515 PHE A CA 1
ATOM 4106 C C . PHE A 1 515 ? -0.582 29.922 -1.411 1 98.12 515 PHE A C 1
ATOM 4108 O O . PHE A 1 515 ? -0.729 30.719 -0.479 1 98.12 515 PHE A O 1
ATOM 4115 N N . LEU A 1 516 ? 0.589 29.359 -1.684 1 98.19 516 LEU A N 1
ATOM 4116 C CA . LEU A 1 516 ? 1.789 29.641 -0.9 1 98.19 516 LEU A CA 1
ATOM 4117 C C . LEU A 1 516 ? 2.215 31.094 -1.052 1 98.19 516 LEU A C 1
ATOM 4119 O O . LEU A 1 516 ? 2.711 31.703 -0.1 1 98.19 516 LEU A O 1
ATOM 4123 N N . GLU A 1 517 ? 2.055 31.641 -2.213 1 97.38 517 GLU A N 1
ATOM 4124 C CA . GLU A 1 517 ? 2.379 33.031 -2.434 1 97.38 517 GLU A CA 1
ATOM 4125 C C . GLU A 1 517 ? 1.536 33.938 -1.54 1 97.38 517 GLU A C 1
ATOM 4127 O O . GLU A 1 517 ? 2.041 34.938 -0.987 1 97.38 517 GLU A O 1
ATOM 4132 N N . ARG A 1 518 ? 0.36 33.562 -1.443 1 96.12 518 ARG A N 1
ATOM 4133 C CA . ARG A 1 518 ? -0.517 34.344 -0.575 1 96.12 518 ARG A CA 1
ATOM 4134 C C . ARG A 1 518 ? -0.075 34.25 0.881 1 96.12 518 ARG A C 1
ATOM 4136 O O . ARG A 1 518 ? -0.01 35.25 1.586 1 96.12 518 ARG A O 1
ATOM 4143 N N . LEU A 1 519 ? 0.224 33.062 1.35 1 96.19 519 LEU A N 1
ATOM 4144 C CA . LEU A 1 519 ? 0.627 32.844 2.734 1 96.19 519 LEU A CA 1
ATOM 4145 C C . LEU A 1 519 ? 1.995 33.469 3.006 1 96.19 519 LEU A C 1
ATOM 4147 O O . LEU A 1 519 ? 2.309 33.812 4.148 1 96.19 519 LEU A O 1
ATOM 4151 N N . SER A 1 520 ? 2.803 33.562 1.978 1 95.44 520 SER A N 1
ATOM 4152 C CA . SER A 1 520 ? 4.168 34.062 2.102 1 95.44 520 SER A CA 1
ATOM 4153 C C . SER A 1 520 ? 4.191 35.531 2.506 1 95.44 520 SER A C 1
ATOM 4155 O O . SER A 1 520 ? 5.195 36.031 3.023 1 95.44 520 SER A O 1
ATOM 4157 N N . ARG A 1 521 ? 3.141 36.188 2.338 1 93.31 521 ARG A N 1
ATOM 4158 C CA . ARG A 1 521 ? 3.043 37.594 2.723 1 93.31 521 ARG A CA 1
ATOM 4159 C C . ARG A 1 521 ? 3.07 37.75 4.238 1 93.31 521 ARG A C 1
ATOM 4161 O O . ARG A 1 521 ? 3.553 38.781 4.758 1 93.31 521 ARG A O 1
ATOM 4168 N N . LYS A 1 522 ? 2.658 36.781 4.84 1 92.06 522 LYS A N 1
ATOM 4169 C CA . LYS A 1 522 ? 2.561 36.875 6.293 1 92.06 522 LYS A CA 1
ATOM 4170 C C . LYS A 1 522 ? 3.695 36.094 6.961 1 92.06 522 LYS A C 1
ATOM 4172 O O . LYS A 1 522 ? 4.109 36.406 8.07 1 92.06 522 LYS A O 1
ATOM 4177 N N . TRP A 1 523 ? 4.078 35.031 6.383 1 94.38 523 TRP A N 1
ATOM 4178 C CA . TRP A 1 523 ? 5.023 34.125 7.023 1 94.38 523 TRP A CA 1
ATOM 4179 C C . TRP A 1 523 ? 6.336 34.062 6.25 1 94.38 523 TRP A C 1
ATOM 4181 O O . TRP A 1 523 ? 6.422 33.438 5.207 1 94.38 523 TRP A O 1
ATOM 4191 N N . PRO A 1 524 ? 7.379 34.562 6.812 1 91.75 524 PRO A N 1
ATOM 4192 C CA . PRO A 1 524 ? 8.664 34.656 6.109 1 91.75 524 PRO A CA 1
ATOM 4193 C C . PRO A 1 524 ? 9.219 33.281 5.746 1 91.75 524 PRO A C 1
ATOM 4195 O O . PRO A 1 524 ? 9.859 33.125 4.703 1 91.75 524 PRO A O 1
ATOM 4198 N N . HIS A 1 525 ? 9.07 32.281 6.594 1 90.25 525 HIS A N 1
ATOM 4199 C CA . HIS A 1 525 ? 9.609 30.984 6.27 1 90.25 525 HIS A CA 1
ATOM 4200 C C . HIS A 1 525 ? 8.898 30.375 5.066 1 90.25 525 HIS A C 1
ATOM 4202 O O . HIS A 1 525 ? 9.477 29.562 4.344 1 90.25 525 HIS A O 1
ATOM 4208 N N . ILE A 1 526 ? 7.656 30.672 4.828 1 94.88 526 ILE A N 1
ATOM 4209 C CA . ILE A 1 526 ? 6.934 30.234 3.645 1 94.88 526 ILE A CA 1
ATOM 4210 C C . ILE A 1 526 ? 7.43 30.984 2.418 1 94.88 526 ILE A C 1
ATOM 4212 O O . ILE A 1 526 ? 7.504 30.438 1.32 1 94.88 526 ILE A O 1
ATOM 4216 N N . ALA A 1 527 ? 7.766 32.281 2.66 1 94.31 527 ALA A N 1
ATOM 4217 C CA . ALA A 1 527 ? 8.336 33.062 1.573 1 94.31 527 ALA A CA 1
ATOM 4218 C C . ALA A 1 527 ? 9.625 32.438 1.055 1 94.31 527 ALA A C 1
ATOM 4220 O O . ALA A 1 527 ? 9.898 32.469 -0.149 1 94.31 527 ALA A O 1
ATOM 4221 N N . GLU A 1 528 ? 10.375 31.953 1.908 1 92.69 528 GLU A N 1
ATOM 4222 C CA . GLU A 1 528 ? 11.602 31.266 1.521 1 92.69 528 GLU A CA 1
ATOM 4223 C C . GLU A 1 528 ? 11.297 30.062 0.639 1 92.69 528 GLU A C 1
ATOM 4225 O O . GLU A 1 528 ? 12.031 29.781 -0.315 1 92.69 528 GLU A O 1
ATOM 4230 N N . LYS A 1 529 ? 10.273 29.312 0.97 1 94.94 529 LYS A N 1
ATOM 4231 C CA . LYS A 1 529 ? 9.891 28.141 0.181 1 94.94 529 LYS A CA 1
ATOM 4232 C C . LYS A 1 529 ? 9.469 28.547 -1.229 1 94.94 529 LYS A C 1
ATOM 4234 O O . LYS A 1 529 ? 9.797 27.859 -2.199 1 94.94 529 LYS A O 1
ATOM 4239 N N . VAL A 1 530 ? 8.758 29.625 -1.3 1 95.38 530 VAL A N 1
ATOM 4240 C CA . VAL A 1 530 ? 8.32 30.125 -2.598 1 95.38 530 VAL A CA 1
ATOM 4241 C C . VAL A 1 530 ? 9.539 30.516 -3.436 1 95.38 530 VAL A C 1
ATOM 4243 O O . VAL A 1 530 ? 9.578 30.266 -4.641 1 95.38 530 VAL A O 1
ATOM 4246 N N . GLU A 1 531 ? 10.5 31.094 -2.787 1 93.62 531 GLU A N 1
ATOM 4247 C CA . GLU A 1 531 ? 11.719 31.484 -3.486 1 93.62 531 GLU A CA 1
ATOM 4248 C C . GLU A 1 531 ? 12.484 30.266 -3.98 1 93.62 531 GLU A C 1
ATOM 4250 O O . GLU A 1 531 ? 13.055 30.281 -5.074 1 93.62 531 GLU A O 1
ATOM 4255 N N . ILE A 1 532 ? 12.5 29.281 -3.191 1 93.44 532 ILE A N 1
ATOM 4256 C CA . ILE A 1 532 ? 13.164 28.031 -3.582 1 93.44 532 ILE A CA 1
ATOM 4257 C C . ILE A 1 532 ? 12.477 27.453 -4.82 1 93.44 532 ILE A C 1
ATOM 4259 O O . ILE A 1 532 ? 13.148 27.031 -5.766 1 93.44 532 ILE A O 1
ATOM 4263 N N . LEU A 1 533 ? 11.195 27.438 -4.828 1 93.94 533 LEU A N 1
ATOM 4264 C CA . LEU A 1 533 ? 10.438 26.922 -5.957 1 93.94 533 LEU A CA 1
ATOM 4265 C C . LEU A 1 533 ? 10.711 27.719 -7.223 1 93.94 533 LEU A C 1
ATOM 4267 O O . LEU A 1 533 ? 10.852 27.156 -8.305 1 93.94 533 LEU A O 1
ATOM 4271 N N . ARG A 1 534 ? 10.773 28.984 -7.078 1 92.44 534 ARG A N 1
ATOM 4272 C CA . ARG A 1 534 ? 11.078 29.844 -8.211 1 92.44 534 ARG A CA 1
ATOM 4273 C C . ARG A 1 534 ? 12.469 29.547 -8.766 1 92.44 534 ARG A C 1
ATOM 4275 O O . ARG A 1 534 ? 12.656 29.5 -9.984 1 92.44 534 ARG A O 1
ATOM 4282 N N . THR A 1 535 ? 13.367 29.359 -7.871 1 91.25 535 THR A N 1
ATOM 4283 C CA . THR A 1 535 ? 14.742 29.062 -8.266 1 91.25 535 THR A CA 1
ATOM 4284 C C . THR A 1 535 ? 14.82 27.719 -8.977 1 91.25 535 THR A C 1
ATOM 4286 O O . THR A 1 535 ? 15.523 27.594 -9.984 1 91.25 535 THR A O 1
ATOM 4289 N N . LEU A 1 536 ? 14.109 26.75 -8.477 1 90.88 536 LEU A N 1
ATOM 4290 C CA . LEU A 1 536 ? 14.078 25.422 -9.102 1 90.88 536 LEU A CA 1
ATOM 4291 C C . LEU A 1 536 ? 13.5 25.516 -10.516 1 90.88 536 LEU A C 1
ATOM 4293 O O . LEU A 1 536 ? 14.031 24.906 -11.445 1 90.88 536 LEU A O 1
ATOM 4297 N N . ASN A 1 537 ? 12.492 26.281 -10.648 1 88.06 537 ASN A N 1
ATOM 4298 C CA . ASN A 1 537 ? 11.852 26.453 -11.945 1 88.06 537 ASN A CA 1
ATOM 4299 C C . ASN A 1 537 ? 12.781 27.141 -12.945 1 88.06 537 ASN A C 1
ATOM 4301 O O . ASN A 1 537 ? 12.836 26.75 -14.117 1 88.06 537 ASN A O 1
ATOM 4305 N N . ILE A 1 538 ? 13.484 28.047 -12.477 1 85.56 538 ILE A N 1
ATOM 4306 C CA . ILE A 1 538 ? 14.406 28.781 -13.336 1 85.56 538 ILE A CA 1
ATOM 4307 C C . ILE A 1 538 ? 15.547 27.875 -13.781 1 85.56 538 ILE A C 1
ATOM 4309 O O . ILE A 1 538 ? 15.938 27.875 -14.945 1 85.56 538 ILE A O 1
ATOM 4313 N N . LYS A 1 539 ? 15.984 27.094 -12.953 1 83.5 539 LYS A N 1
ATOM 4314 C CA . LYS A 1 539 ? 17.094 26.188 -13.258 1 83.5 539 LYS A CA 1
ATOM 4315 C C . LYS A 1 539 ? 16.688 25.172 -14.328 1 83.5 539 LYS A C 1
ATOM 4317 O O . LYS A 1 539 ? 17.469 24.891 -15.242 1 83.5 539 LYS A O 1
ATOM 4322 N N . VAL A 1 540 ? 15.594 24.594 -14.195 1 82.25 540 VAL A N 1
ATOM 4323 C CA . VAL A 1 540 ? 15.148 23.578 -15.141 1 82.25 540 VAL A CA 1
ATOM 4324 C C . VAL A 1 540 ? 14.883 24.219 -16.5 1 82.25 540 VAL A C 1
ATOM 4326 O O . VAL A 1 540 ? 15.18 23.625 -17.547 1 82.25 540 VAL A O 1
ATOM 4329 N N . LYS A 1 541 ? 14.344 25.391 -16.516 1 78.69 541 LYS A N 1
ATOM 4330 C CA . LYS A 1 541 ? 14.086 26.094 -17.766 1 78.69 541 LYS A CA 1
ATOM 4331 C C . LYS A 1 541 ? 15.383 26.422 -18.484 1 78.69 541 LYS A C 1
ATOM 4333 O O . LYS A 1 541 ? 15.461 26.312 -19.719 1 78.69 541 LYS A O 1
ATOM 4338 N N . LYS A 1 542 ? 16.375 26.75 -17.797 1 75.81 542 LYS A N 1
ATOM 4339 C CA . LYS A 1 542 ? 17.672 27.078 -18.375 1 75.81 542 LYS A CA 1
ATOM 4340 C C . LYS A 1 542 ? 18.312 25.844 -18.984 1 75.81 542 LYS A C 1
ATOM 4342 O O . LYS A 1 542 ? 18.922 25.922 -20.062 1 75.81 542 LYS A O 1
ATOM 4347 N N . LYS A 1 543 ? 18.188 24.797 -18.375 1 72.06 543 LYS A N 1
ATOM 4348 C CA . LYS A 1 543 ? 18.797 23.562 -18.859 1 72.06 543 LYS A CA 1
ATOM 4349 C C . LYS A 1 543 ? 18.062 23.047 -20.109 1 72.06 543 LYS A C 1
ATOM 4351 O O . LYS A 1 543 ? 18.688 22.516 -21.031 1 72.06 543 LYS A O 1
ATOM 4356 N N . ARG A 1 544 ? 16.812 23.109 -20.109 1 69.25 544 ARG A N 1
ATOM 4357 C CA . ARG A 1 544 ? 16.031 22.641 -21.25 1 69.25 544 ARG A CA 1
ATOM 4358 C C . ARG A 1 544 ? 16.266 23.531 -22.469 1 69.25 544 ARG A C 1
ATOM 4360 O O . ARG A 1 544 ? 16.125 23.078 -23.609 1 69.25 544 ARG A O 1
ATOM 4367 N N . GLN A 1 545 ? 16.594 24.766 -22.344 1 62.09 545 GLN A N 1
ATOM 4368 C CA . GLN A 1 545 ? 16.859 25.688 -23.438 1 62.09 545 GLN A CA 1
ATOM 4369 C C . GLN A 1 545 ? 18.281 25.516 -23.984 1 62.09 545 GLN A C 1
ATOM 4371 O O . GLN A 1 545 ? 18.594 26.016 -25.062 1 62.09 545 GLN A O 1
ATOM 4376 N N . SER A 1 546 ? 19.109 24.781 -23.266 1 59.41 546 SER A N 1
ATOM 4377 C CA . SER A 1 546 ? 20.453 24.578 -23.781 1 59.41 546 SER A CA 1
ATOM 4378 C C . SER A 1 546 ? 20.453 23.578 -24.938 1 59.41 546 SER A C 1
ATOM 4380 O O . SER A 1 546 ? 19.766 22.547 -24.875 1 59.41 546 SER A O 1
ATOM 4382 N N . PRO A 1 547 ? 20.875 24 -26.25 1 54.09 547 PRO A N 1
ATOM 4383 C CA . PRO A 1 547 ? 20.875 23.219 -27.484 1 54.09 547 PRO A CA 1
ATOM 4384 C C . PRO A 1 547 ? 21.328 21.781 -27.266 1 54.09 547 PRO A C 1
ATOM 4386 O O . PRO A 1 547 ? 21.031 20.891 -28.078 1 54.09 547 PRO A O 1
ATOM 4389 N N . GLN A 1 548 ? 22.297 21.609 -26.516 1 48.31 548 GLN A N 1
ATOM 4390 C CA . GLN A 1 548 ? 22.859 20.266 -26.391 1 48.31 548 GLN A CA 1
ATOM 4391 C C . GLN A 1 548 ? 21.844 19.281 -25.844 1 48.31 548 GLN A C 1
ATOM 4393 O O . GLN A 1 548 ? 22 18.062 -25.984 1 48.31 548 GLN A O 1
ATOM 4398 N N . ASP A 1 549 ? 21.062 19.75 -25.047 1 49.41 549 ASP A N 1
ATOM 4399 C CA . ASP A 1 549 ? 20.094 18.875 -24.406 1 49.41 549 ASP A CA 1
ATOM 4400 C C . ASP A 1 549 ? 18.75 18.891 -25.156 1 49.41 549 ASP A C 1
ATOM 4402 O O . ASP A 1 549 ? 17.891 19.734 -24.875 1 49.41 549 ASP A O 1
ATOM 4406 N N . ASP A 1 550 ? 18.828 18.828 -26.391 1 43.56 550 ASP A N 1
ATOM 4407 C CA . ASP A 1 550 ? 17.719 18.766 -27.328 1 43.56 550 ASP A CA 1
ATOM 4408 C C . ASP A 1 550 ? 16.5 18.109 -26.672 1 43.56 550 ASP A C 1
ATOM 4410 O O . ASP A 1 550 ? 15.453 17.953 -27.312 1 43.56 550 ASP A O 1
ATOM 4414 N N . GLU A 1 551 ? 16.578 17.109 -25.766 1 45.25 551 GLU A N 1
ATOM 4415 C CA . GLU A 1 551 ? 15.438 16.219 -25.594 1 45.25 551 GLU A CA 1
ATOM 4416 C C . GLU A 1 551 ? 14.422 16.812 -24.609 1 45.25 551 GLU A C 1
ATOM 4418 O O . GLU A 1 551 ? 14.602 16.703 -23.391 1 45.25 551 GLU A O 1
ATOM 4423 N N . SER A 1 552 ? 13.773 17.938 -24.906 1 47.31 552 SER A N 1
ATOM 4424 C CA . SER A 1 552 ? 12.586 18.562 -24.328 1 47.31 552 SER A CA 1
ATOM 4425 C C . SER A 1 552 ? 11.781 17.562 -23.516 1 47.31 552 SER A C 1
ATOM 4427 O O . SER A 1 552 ? 10.969 17.953 -22.672 1 47.31 552 SER A O 1
ATOM 4429 N N . SER A 1 553 ? 11.734 16.359 -23.984 1 52.62 553 SER A N 1
ATOM 4430 C CA . SER A 1 553 ? 10.852 15.289 -23.531 1 52.62 553 SER A CA 1
ATOM 4431 C C . SER A 1 553 ? 11.547 14.383 -22.531 1 52.62 553 SER A C 1
ATOM 4433 O O . SER A 1 553 ? 11.078 13.273 -22.25 1 52.62 553 SER A O 1
ATOM 4435 N N . SER A 1 554 ? 12.672 15.039 -21.875 1 62.81 554 SER A N 1
ATOM 4436 C CA . SER A 1 554 ? 13.469 14.117 -21.078 1 62.81 554 SER A CA 1
ATOM 4437 C C . SER A 1 554 ? 12.922 14 -19.656 1 62.81 554 SER A C 1
ATOM 4439 O O . SER A 1 554 ? 12.617 15.008 -19.016 1 62.81 554 SER A O 1
ATOM 4441 N N . ALA A 1 555 ? 12.422 12.977 -19.219 1 72.44 555 ALA A N 1
ATOM 4442 C CA . ALA A 1 555 ? 11.984 12.625 -17.859 1 72.44 555 ALA A CA 1
ATOM 4443 C C . ALA A 1 555 ? 13.141 12.711 -16.875 1 72.44 555 ALA A C 1
ATOM 4445 O O . ALA A 1 555 ? 12.984 12.406 -15.688 1 72.44 555 ALA A O 1
ATOM 4446 N N . THR A 1 556 ? 14.32 13.398 -17.312 1 74.62 556 THR A N 1
ATOM 4447 C CA . THR A 1 556 ? 15.469 13.531 -16.438 1 74.62 556 THR A CA 1
ATOM 4448 C C . THR A 1 556 ? 15.633 14.969 -15.961 1 74.62 556 THR A C 1
ATOM 4450 O O . THR A 1 556 ? 15.594 15.898 -16.766 1 74.62 556 THR A O 1
ATOM 4453 N N . ILE A 1 557 ? 15.773 15.164 -14.688 1 80 557 ILE A N 1
ATOM 4454 C CA . ILE A 1 557 ? 15.891 16.5 -14.117 1 80 557 ILE A CA 1
ATOM 4455 C C . ILE A 1 557 ? 17.109 16.578 -13.203 1 80 557 ILE A C 1
ATOM 4457 O O . ILE A 1 557 ? 17.531 15.562 -12.633 1 80 557 ILE A O 1
ATOM 4461 N N . GLN A 1 558 ? 17.688 17.781 -13.148 1 82.25 558 GLN A N 1
ATOM 4462 C CA . GLN A 1 558 ? 18.812 18.047 -12.266 1 82.25 558 GLN A CA 1
ATOM 4463 C C . GLN A 1 558 ? 18.484 19.172 -11.281 1 82.25 558 GLN A C 1
ATOM 4465 O O . GLN A 1 558 ? 17.906 20.188 -11.664 1 82.25 558 GLN A O 1
ATOM 4470 N N . PHE A 1 559 ? 18.703 18.938 -10.031 1 83.94 559 PHE A N 1
ATOM 4471 C CA . PHE A 1 559 ? 18.422 19.922 -8.992 1 83.94 559 PHE A CA 1
ATOM 4472 C C . PHE A 1 559 ? 19.312 19.672 -7.773 1 83.94 559 PHE A C 1
ATOM 4474 O O . PHE A 1 559 ? 19.969 18.641 -7.68 1 83.94 559 PHE A O 1
ATOM 4481 N N . GLU A 1 560 ? 19.391 20.703 -6.945 1 83.69 560 GLU A N 1
ATOM 4482 C CA . GLU A 1 560 ? 20.109 20.562 -5.68 1 83.69 560 GLU A CA 1
ATOM 4483 C C . GLU A 1 560 ? 19.234 19.891 -4.625 1 83.69 560 GLU A C 1
ATOM 4485 O O . GLU A 1 560 ? 18.188 20.438 -4.238 1 83.69 560 GLU A O 1
ATOM 4490 N N . PRO A 1 561 ? 19.578 18.781 -4.066 1 85.88 561 PRO A N 1
ATOM 4491 C CA . PRO A 1 561 ? 18.781 18.062 -3.066 1 85.88 561 PRO A CA 1
ATOM 4492 C C . PRO A 1 561 ? 18.469 18.922 -1.838 1 85.88 561 PRO A C 1
ATOM 4494 O O . PRO A 1 561 ? 17.422 18.75 -1.22 1 85.88 561 PRO A O 1
ATOM 4497 N N . ASP A 1 562 ? 19.375 19.828 -1.529 1 87.5 562 ASP A N 1
ATOM 4498 C CA . ASP A 1 562 ? 19.156 20.656 -0.344 1 87.5 562 ASP A CA 1
ATOM 4499 C C . ASP A 1 562 ? 17.938 21.547 -0.512 1 87.5 562 ASP A C 1
ATOM 4501 O O . ASP A 1 562 ? 17.234 21.844 0.461 1 87.5 562 ASP A O 1
ATOM 4505 N N . MET A 1 563 ? 17.656 21.953 -1.714 1 91.06 563 MET A N 1
ATOM 4506 C CA . MET A 1 563 ? 16.469 22.75 -1.962 1 91.06 563 MET A CA 1
ATOM 4507 C C . MET A 1 563 ? 15.203 21.938 -1.713 1 91.06 563 MET A C 1
ATOM 4509 O O . MET A 1 563 ? 14.227 22.453 -1.16 1 91.06 563 MET A O 1
ATOM 4513 N N . MET A 1 564 ? 15.273 20.672 -2.115 1 91.69 564 MET A N 1
ATOM 4514 C CA . MET A 1 564 ? 14.133 19.781 -1.872 1 91.69 564 MET A CA 1
ATOM 4515 C C . MET A 1 564 ? 13.938 19.547 -0.378 1 91.69 564 MET A C 1
ATOM 4517 O O . MET A 1 564 ? 12.812 19.562 0.113 1 91.69 564 MET A O 1
ATOM 4521 N N . TRP A 1 565 ? 15.023 19.375 0.276 1 91.44 565 TRP A N 1
ATOM 4522 C CA . TRP A 1 565 ? 14.953 19.172 1.721 1 91.44 565 TRP A CA 1
ATOM 4523 C C . TRP A 1 565 ? 14.383 20.422 2.406 1 91.44 565 TRP A C 1
ATOM 4525 O O . TRP A 1 565 ? 13.633 20.297 3.383 1 91.44 565 TRP A O 1
ATOM 4535 N N . GLU A 1 566 ? 14.695 21.562 1.921 1 91.88 566 GLU A N 1
ATOM 4536 C CA . GLU A 1 566 ? 14.203 22.797 2.521 1 91.88 566 GLU A CA 1
ATOM 4537 C C . GLU A 1 566 ? 12.703 22.969 2.299 1 91.88 566 GLU A C 1
ATOM 4539 O O . GLU A 1 566 ? 12.016 23.578 3.123 1 91.88 566 GLU A O 1
ATOM 4544 N N . LEU A 1 567 ? 12.219 22.453 1.179 1 93.75 567 LEU A N 1
ATOM 4545 C CA . LEU A 1 567 ? 10.773 22.484 0.956 1 93.75 567 LEU A CA 1
ATOM 4546 C C . LEU A 1 567 ? 10.055 21.578 1.963 1 93.75 567 LEU A C 1
ATOM 4548 O O . LEU A 1 567 ? 8.922 21.859 2.348 1 93.75 567 LEU A O 1
ATOM 4552 N N . LEU A 1 568 ? 10.766 20.531 2.367 1 92.56 568 LEU A N 1
ATOM 4553 C CA . LEU A 1 568 ? 10.164 19.531 3.256 1 92.56 568 LEU A CA 1
ATOM 4554 C C . LEU A 1 568 ? 10.359 19.922 4.715 1 92.56 568 LEU A C 1
ATOM 4556 O O . LEU A 1 568 ? 9.547 19.562 5.574 1 92.56 568 LEU A O 1
ATOM 4560 N N . ASP A 1 569 ? 11.328 20.672 5.027 1 85.94 569 ASP A N 1
ATOM 4561 C CA . ASP A 1 569 ? 11.68 21.062 6.391 1 85.94 569 ASP A CA 1
ATOM 4562 C C . ASP A 1 569 ? 11.055 22.406 6.75 1 85.94 569 ASP A C 1
ATOM 4564 O O . ASP A 1 569 ? 11.289 23.422 6.07 1 85.94 569 ASP A O 1
ATOM 4568 N N . PRO A 1 570 ? 10.398 22.391 7.855 1 81.81 570 PRO A N 1
ATOM 4569 C CA . PRO A 1 570 ? 9.805 23.672 8.258 1 81.81 570 PRO A CA 1
ATOM 4570 C C . PRO A 1 570 ? 10.844 24.688 8.727 1 81.81 570 PRO A C 1
ATOM 4572 O O . PRO A 1 570 ? 10.57 25.891 8.773 1 81.81 570 PRO A O 1
ATOM 4575 N N . ALA A 1 571 ? 12.047 24.25 9 1 76.12 571 ALA A N 1
ATOM 4576 C CA . ALA A 1 571 ? 13.07 25.172 9.508 1 76.12 571 ALA A CA 1
ATOM 4577 C C . ALA A 1 571 ? 13.625 26.047 8.391 1 76.12 571 ALA A C 1
ATOM 4579 O O . ALA A 1 571 ? 13.758 25.594 7.25 1 76.12 571 ALA A O 1
ATOM 4580 N N . MET A 1 572 ? 13.844 27.266 8.719 1 70.75 572 MET A N 1
ATOM 4581 C CA . MET A 1 572 ? 14.453 28.188 7.766 1 70.75 572 MET A CA 1
ATOM 4582 C C . MET A 1 572 ? 15.961 27.984 7.695 1 70.75 572 MET A C 1
ATOM 4584 O O . MET A 1 572 ? 16.625 27.844 8.727 1 70.75 572 MET A O 1
ATOM 4588 N N . SER A 1 573 ? 16.391 27.812 6.566 1 67.5 573 SER A N 1
ATOM 4589 C CA . SER A 1 573 ? 17.828 27.656 6.418 1 67.5 573 SER A CA 1
ATOM 4590 C C . SER A 1 573 ? 18.531 29 6.273 1 67.5 573 SER A C 1
ATOM 4592 O O . SER A 1 573 ? 19.672 29.156 6.707 1 67.5 573 SER A O 1
ATOM 4594 N N . GLY A 1 574 ? 17.828 30.031 5.836 1 69.88 574 GLY A N 1
ATOM 4595 C CA . GLY A 1 574 ? 18.422 31.328 5.598 1 69.88 574 GLY A CA 1
ATOM 4596 C C . GLY A 1 574 ? 19.328 31.375 4.395 1 69.88 574 GLY A C 1
ATOM 4597 O O . GLY A 1 574 ? 19.984 32.375 4.129 1 69.88 574 GLY A O 1
ATOM 4598 N N . VAL A 1 575 ? 19.391 30.219 3.674 1 72.25 575 VAL A N 1
ATOM 4599 C CA . VAL A 1 575 ? 20.25 30.156 2.496 1 72.25 575 VAL A CA 1
ATOM 4600 C C . VAL A 1 575 ? 19.594 30.906 1.337 1 72.25 575 VAL A C 1
ATOM 4602 O O . VAL A 1 575 ? 18.406 30.734 1.068 1 72.25 575 VAL A O 1
ATOM 4605 N N . ASP A 1 576 ? 20.312 31.797 0.827 1 76.25 576 ASP A N 1
ATOM 4606 C CA . ASP A 1 576 ? 19.844 32.5 -0.355 1 76.25 576 ASP A CA 1
ATOM 4607 C C . ASP A 1 576 ? 20.156 31.719 -1.629 1 76.25 576 ASP A C 1
ATOM 4609 O O . ASP A 1 576 ? 21.156 31.984 -2.299 1 76.25 576 ASP A O 1
ATOM 4613 N N . TRP A 1 577 ? 19.266 30.922 -2.08 1 76.31 577 TRP A N 1
ATOM 4614 C CA . TRP A 1 577 ? 19.469 30.016 -3.205 1 76.31 577 TRP A CA 1
ATOM 4615 C C . TRP A 1 577 ? 19.516 30.781 -4.52 1 76.31 577 TRP A C 1
ATOM 4617 O O . TRP A 1 577 ? 20.266 30.406 -5.43 1 76.31 577 TRP A O 1
ATOM 4627 N N . ALA A 1 578 ? 18.734 31.844 -4.684 1 74 578 ALA A N 1
ATOM 4628 C CA . ALA A 1 578 ? 18.719 32.625 -5.918 1 74 578 ALA A CA 1
ATOM 4629 C C . ALA A 1 578 ? 20.094 33.219 -6.219 1 74 578 ALA A C 1
ATOM 4631 O O . ALA A 1 578 ? 20.578 33.125 -7.344 1 74 578 ALA A O 1
ATOM 4632 N N . SER A 1 579 ? 20.703 33.688 -5.227 1 75.75 579 SER A N 1
ATOM 4633 C CA . SER A 1 579 ? 22.016 34.281 -5.387 1 75.75 579 SER A CA 1
ATOM 4634 C C . SER A 1 579 ? 23.078 33.188 -5.648 1 75.75 579 SER A C 1
ATOM 4636 O O . SER A 1 579 ? 24 33.406 -6.449 1 75.75 579 SER A O 1
ATOM 4638 N N . LEU A 1 580 ? 22.906 32.062 -5.043 1 74.62 580 LEU A N 1
ATOM 4639 C CA . LEU A 1 580 ? 23.859 30.984 -5.199 1 74.62 580 LEU A CA 1
ATOM 4640 C C . LEU A 1 580 ? 23.797 30.391 -6.602 1 74.62 580 LEU A C 1
ATOM 4642 O O . LEU A 1 580 ? 24.828 30.031 -7.184 1 74.62 580 LEU A O 1
ATOM 4646 N N . CYS A 1 581 ? 22.641 30.312 -7.141 1 70.12 581 CYS A N 1
ATOM 4647 C CA . CYS A 1 581 ? 22.453 29.719 -8.461 1 70.12 581 CYS A CA 1
ATOM 4648 C C . CYS A 1 581 ? 22.906 30.688 -9.555 1 70.12 581 CYS A C 1
ATOM 4650 O O . CYS A 1 581 ? 23.359 30.25 -10.617 1 70.12 581 CYS A O 1
ATOM 4652 N N . LYS A 1 582 ? 22.844 31.969 -9.391 1 69.38 582 LYS A N 1
ATOM 4653 C CA . LYS A 1 582 ? 23.328 32.969 -10.344 1 69.38 582 LYS A CA 1
ATOM 4654 C C . LYS A 1 582 ? 24.844 33.031 -10.359 1 69.38 582 LYS A C 1
ATOM 4656 O O . LYS A 1 582 ? 25.453 33.25 -11.414 1 69.38 582 LYS A O 1
ATOM 4661 N N . ALA A 1 583 ? 25.469 32.938 -9.188 1 61.62 583 ALA A N 1
ATOM 4662 C CA . ALA A 1 583 ? 26.906 33.062 -9.102 1 61.62 583 ALA A CA 1
ATOM 4663 C C . ALA A 1 583 ? 27.609 31.891 -9.773 1 61.62 583 ALA A C 1
ATOM 4665 O O . ALA A 1 583 ? 28.828 31.938 -10.016 1 61.62 583 ALA A O 1
ATOM 4666 N N . GLY A 1 584 ? 26.984 30.984 -10.578 1 57.25 584 GLY A N 1
ATOM 4667 C CA . GLY A 1 584 ? 27.578 29.922 -11.391 1 57.25 584 GLY A CA 1
ATOM 4668 C C . GLY A 1 584 ? 28.484 29 -10.609 1 57.25 584 GLY A C 1
ATOM 4669 O O . GLY A 1 584 ? 29.203 28.188 -11.195 1 57.25 584 GLY A O 1
ATOM 4670 N N . GLY A 1 585 ? 28.938 29.281 -9.438 1 44.81 585 GLY A N 1
ATOM 4671 C CA . GLY A 1 585 ? 30.062 28.625 -8.805 1 44.81 585 GLY A CA 1
ATOM 4672 C C . GLY A 1 585 ? 29.812 27.156 -8.477 1 44.81 585 GLY A C 1
ATOM 4673 O O . GLY A 1 585 ? 28.859 26.562 -8.984 1 44.81 585 GLY A O 1
ATOM 4674 N N . THR A 1 586 ? 30.656 26.547 -7.445 1 46 586 THR A N 1
ATOM 4675 C CA . THR A 1 586 ? 31 25.25 -6.891 1 46 586 THR A CA 1
ATOM 4676 C C . THR A 1 586 ? 29.734 24.5 -6.484 1 46 586 THR A C 1
ATOM 4678 O O . THR A 1 586 ? 29.797 23.328 -6.102 1 46 586 THR A O 1
ATOM 4681 N N . TYR A 1 587 ? 28.766 25.062 -6.324 1 47.19 587 TYR A N 1
ATOM 4682 C CA . TYR A 1 587 ? 27.609 24.344 -5.805 1 47.19 587 TYR A CA 1
ATOM 4683 C C . TYR A 1 587 ? 26.984 23.453 -6.883 1 47.19 587 TYR A C 1
ATOM 4685 O O . TYR A 1 587 ? 26.062 22.688 -6.609 1 47.19 587 TYR A O 1
ATOM 4693 N N . ALA A 1 588 ? 27.359 23.766 -8.18 1 48.59 588 ALA A N 1
ATOM 4694 C CA . ALA A 1 588 ? 27.094 22.844 -9.281 1 48.59 588 ALA A CA 1
ATOM 4695 C C . ALA A 1 588 ? 27.5 21.422 -8.93 1 48.59 588 ALA A C 1
ATOM 4697 O O . ALA A 1 588 ? 26.922 20.453 -9.438 1 48.59 588 ALA A O 1
ATOM 4698 N N . ALA A 1 589 ? 28.578 21.281 -8.141 1 46.91 589 ALA A N 1
ATOM 4699 C CA . ALA A 1 589 ? 29.188 19.984 -7.82 1 46.91 589 ALA A CA 1
ATOM 4700 C C . ALA A 1 589 ? 28.234 19.109 -7.004 1 46.91 589 ALA A C 1
ATOM 4702 O O . ALA A 1 589 ? 28.438 17.906 -6.875 1 46.91 589 ALA A O 1
ATOM 4703 N N . THR A 1 590 ? 27.047 19.688 -6.465 1 62.69 590 THR A N 1
ATOM 4704 C CA . THR A 1 590 ? 26.25 18.828 -5.598 1 62.69 590 THR A CA 1
ATOM 4705 C C . THR A 1 590 ? 24.859 18.594 -6.191 1 62.69 590 THR A C 1
ATOM 4707 O O . THR A 1 590 ? 23.906 18.281 -5.469 1 62.69 590 THR A O 1
ATOM 4710 N N . SER A 1 591 ? 24.828 18.703 -7.461 1 73.69 591 SER A N 1
ATOM 4711 C CA . SER A 1 591 ? 23.531 18.516 -8.109 1 73.69 591 SER A CA 1
ATOM 4712 C C . SER A 1 591 ? 23.203 17.031 -8.266 1 73.69 591 SER A C 1
ATOM 4714 O O . SER A 1 591 ? 24.109 16.203 -8.352 1 73.69 591 SER A O 1
ATOM 4716 N N . ALA A 1 592 ? 21.938 16.797 -8.031 1 73.69 592 ALA A N 1
ATOM 4717 C CA . ALA A 1 592 ? 21.438 15.438 -8.234 1 73.69 592 ALA A CA 1
ATOM 4718 C C . ALA A 1 592 ? 20.625 15.336 -9.523 1 73.69 592 ALA A C 1
ATOM 4720 O O . ALA A 1 592 ? 19.984 16.297 -9.93 1 73.69 592 ALA A O 1
ATOM 4721 N N . THR A 1 593 ? 20.828 14.227 -10.18 1 76.06 593 THR A N 1
ATOM 4722 C CA . THR A 1 593 ? 20.062 13.938 -11.383 1 76.06 593 THR A CA 1
ATOM 4723 C C . THR A 1 593 ? 19.109 12.758 -11.141 1 76.06 593 THR A C 1
ATOM 4725 O O . THR A 1 593 ? 19.531 11.719 -10.625 1 76.06 593 THR A O 1
ATOM 4728 N N . ILE A 1 594 ? 17.844 13.031 -11.422 1 74.31 594 ILE A N 1
ATOM 4729 C CA . ILE A 1 594 ? 16.875 11.938 -11.25 1 74.31 594 ILE A CA 1
ATOM 4730 C C . ILE A 1 594 ? 16.078 11.75 -12.531 1 74.31 594 ILE A C 1
ATOM 4732 O O . ILE A 1 594 ? 15.766 12.719 -13.227 1 74.31 594 ILE A O 1
ATOM 4736 N N . LYS A 1 595 ? 15.859 10.492 -12.844 1 76.31 595 LYS A N 1
ATOM 4737 C CA . LYS A 1 595 ? 14.883 10.164 -13.875 1 76.31 595 LYS A CA 1
ATOM 4738 C C . LYS A 1 595 ? 13.5 9.922 -13.273 1 76.31 595 LYS A C 1
ATOM 4740 O O . LYS A 1 595 ? 13.32 9 -12.484 1 76.31 595 LYS A O 1
ATOM 4745 N N . VAL A 1 596 ? 12.594 10.688 -13.719 1 81.62 596 VAL A N 1
ATOM 4746 C CA . VAL A 1 596 ? 11.258 10.633 -13.125 1 81.62 596 VAL A CA 1
ATOM 4747 C C . VAL A 1 596 ? 10.461 9.492 -13.758 1 81.62 596 VAL A C 1
ATOM 4749 O O . VAL A 1 596 ? 10.281 9.453 -14.977 1 81.62 596 VAL A O 1
ATOM 4752 N N . ALA A 1 597 ? 10.078 8.508 -12.875 1 76.19 597 ALA A N 1
ATOM 4753 C CA . ALA A 1 597 ? 9.281 7.363 -13.32 1 76.19 597 ALA A CA 1
ATOM 4754 C C . ALA A 1 597 ? 7.973 7.273 -12.539 1 76.19 597 ALA A C 1
ATOM 4756 O O . ALA A 1 597 ? 7.938 7.551 -11.336 1 76.19 597 ALA A O 1
ATOM 4757 N N . THR A 1 598 ? 6.918 6.918 -13.32 1 79.25 598 THR A N 1
ATOM 4758 C CA . THR A 1 598 ? 5.617 6.793 -12.672 1 79.25 598 THR A CA 1
ATOM 4759 C C . THR A 1 598 ? 5.184 5.328 -12.609 1 79.25 598 THR A C 1
ATOM 4761 O O . THR A 1 598 ? 4.25 4.984 -11.883 1 79.25 598 THR A O 1
ATOM 4764 N N . LYS A 1 599 ? 5.883 4.551 -13.438 1 78.88 599 LYS A N 1
ATOM 4765 C CA . LYS A 1 599 ? 5.504 3.143 -13.516 1 78.88 599 LYS A CA 1
ATOM 4766 C C . LYS A 1 599 ? 6.684 2.234 -13.18 1 78.88 599 LYS A C 1
ATOM 4768 O O . LYS A 1 599 ? 7.766 2.381 -13.75 1 78.88 599 LYS A O 1
ATOM 4773 N N . PHE A 1 600 ? 6.426 1.355 -12.273 1 78.62 600 PHE A N 1
ATOM 4774 C CA . PHE A 1 600 ? 7.457 0.416 -11.852 1 78.62 600 PHE A CA 1
ATOM 4775 C C . PHE A 1 600 ? 7.023 -1.021 -12.109 1 78.62 600 PHE A C 1
ATOM 4777 O O . PHE A 1 600 ? 7.855 -1.93 -12.148 1 78.62 600 PHE A O 1
ATOM 4784 N N . ILE A 1 601 ? 5.762 -1.219 -12.219 1 77.56 601 ILE A N 1
ATOM 4785 C CA . ILE A 1 601 ? 5.18 -2.486 -12.648 1 77.56 601 ILE A CA 1
ATOM 4786 C C . ILE A 1 601 ? 4.57 -2.332 -14.039 1 77.56 601 ILE A C 1
ATOM 4788 O O . ILE A 1 601 ? 3.984 -1.294 -14.352 1 77.56 601 ILE A O 1
ATOM 4792 N N . HIS A 1 602 ? 4.777 -3.316 -14.789 1 77.31 602 HIS A N 1
ATOM 4793 C CA . HIS A 1 602 ? 4.23 -3.262 -16.141 1 77.31 602 HIS A CA 1
ATOM 4794 C C . HIS A 1 602 ? 2.73 -2.982 -16.125 1 77.31 602 HIS A C 1
ATOM 4796 O O . HIS A 1 602 ? 1.986 -3.625 -15.375 1 77.31 602 HIS A O 1
ATOM 4802 N N . PRO A 1 603 ? 2.34 -1.963 -16.891 1 73.06 603 PRO A N 1
ATOM 4803 C CA . PRO A 1 603 ? 0.913 -1.631 -16.906 1 73.06 603 PRO A CA 1
ATOM 4804 C C . PRO A 1 603 ? 0.069 -2.67 -17.641 1 73.06 603 PRO A C 1
ATOM 4806 O O . PRO A 1 603 ? 0.601 -3.461 -18.422 1 73.06 603 PRO A O 1
ATOM 4809 N N . ILE A 1 604 ? -1.198 -2.738 -17.359 1 69.25 604 ILE A N 1
ATOM 4810 C CA . ILE A 1 604 ? -2.102 -3.701 -17.969 1 69.25 604 ILE A CA 1
ATOM 4811 C C . ILE A 1 604 ? -2.314 -3.338 -19.438 1 69.25 604 ILE A C 1
ATOM 4813 O O . ILE A 1 604 ? -2.285 -4.211 -20.312 1 69.25 604 ILE A O 1
ATOM 4817 N N . ASN A 1 605 ? -2.732 -2.002 -19.75 1 61.38 605 ASN A N 1
ATOM 4818 C CA . ASN A 1 605 ? -2.963 -1.57 -21.125 1 61.38 605 ASN A CA 1
ATOM 4819 C C . ASN A 1 605 ? -1.711 -0.942 -21.734 1 61.38 605 ASN A C 1
ATOM 4821 O O . ASN A 1 605 ? -1.168 0.021 -21.188 1 61.38 605 ASN A O 1
ATOM 4825 N N . SER A 1 606 ? -0.935 -1.715 -22.594 1 57.31 606 SER A N 1
ATOM 4826 C CA . SER A 1 606 ? 0.297 -1.233 -23.203 1 57.31 606 SER A CA 1
ATOM 4827 C C . SER A 1 606 ? 0.012 -0.129 -24.219 1 57.31 606 SER A C 1
ATOM 4829 O O . SER A 1 606 ? 0.938 0.472 -24.766 1 57.31 606 SER A O 1
ATOM 4831 N N . ASP A 1 607 ? -1.117 -0.014 -24.766 1 48.72 607 ASP A N 1
ATOM 4832 C CA . ASP 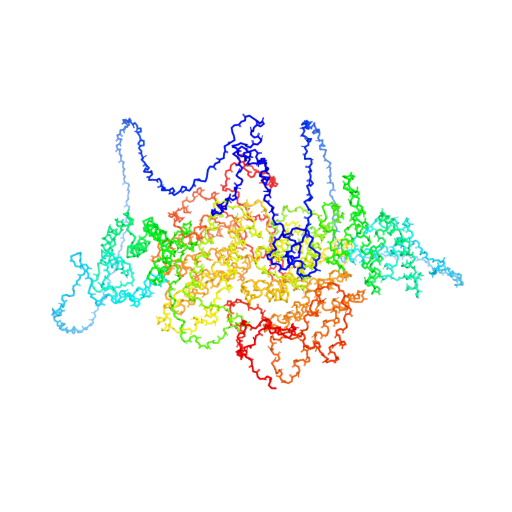A 1 607 ? -1.287 0.836 -25.938 1 48.72 607 ASP A CA 1
ATOM 4833 C C . ASP A 1 607 ? -0.839 2.268 -25.641 1 48.72 607 ASP A C 1
ATOM 4835 O O . ASP A 1 607 ? -0.859 3.119 -26.531 1 48.72 607 ASP A O 1
ATOM 4839 N N . GLU A 1 608 ? -0.79 2.652 -24.578 1 45.25 608 GLU A N 1
ATOM 4840 C CA . GLU A 1 608 ? -0.549 4.09 -24.656 1 45.25 608 GLU A CA 1
ATOM 4841 C C . GLU A 1 608 ? 0.797 4.391 -25.312 1 45.25 608 GLU A C 1
ATOM 4843 O O . GLU A 1 608 ? 0.851 4.949 -26.406 1 45.25 608 GLU A O 1
ATOM 4848 N N . ASP A 1 609 ? 1.862 5.199 -24.594 1 43.94 609 ASP A N 1
ATOM 4849 C CA . ASP A 1 609 ? 2.865 6.047 -25.234 1 43.94 609 ASP A CA 1
ATOM 4850 C C . ASP A 1 609 ? 4.074 5.227 -25.672 1 43.94 609 ASP A C 1
ATOM 4852 O O . ASP A 1 609 ? 5.012 5.023 -24.891 1 43.94 609 ASP A O 1
ATOM 4856 N N . ASN A 1 610 ? 3.902 4.344 -26.531 1 40.5 610 ASN A N 1
ATOM 4857 C CA . ASN A 1 610 ? 5.023 3.654 -27.156 1 40.5 610 ASN A CA 1
ATOM 4858 C C . ASN A 1 610 ? 5.984 4.637 -27.812 1 40.5 610 ASN A C 1
ATOM 4860 O O . ASN A 1 610 ? 6.176 4.602 -29.031 1 40.5 610 ASN A O 1
ATOM 4864 N N . ALA A 1 611 ? 6.129 5.844 -27.516 1 38.16 611 ALA A N 1
ATOM 4865 C CA . ALA A 1 611 ? 7.246 6.438 -28.234 1 38.16 611 ALA A CA 1
ATOM 4866 C C . ALA A 1 611 ? 8.555 5.715 -27.922 1 38.16 611 ALA A C 1
ATOM 4868 O O . ALA A 1 611 ? 8.898 5.531 -26.75 1 38.16 611 ALA A O 1
ATOM 4869 N N . PRO A 1 612 ? 9.141 5.012 -28.922 1 37.19 612 PRO A N 1
ATOM 4870 C CA . PRO A 1 612 ? 10.438 4.344 -28.797 1 37.19 612 PRO A CA 1
ATOM 4871 C C . PRO A 1 612 ? 11.484 5.207 -28.094 1 37.19 612 PRO A C 1
ATOM 4873 O O . PRO A 1 612 ? 11.68 6.367 -28.469 1 37.19 612 PRO A O 1
ATOM 4876 N N . MET A 1 613 ? 11.648 5.254 -26.875 1 36.03 613 MET A N 1
ATOM 4877 C CA . MET A 1 613 ? 12.781 6.055 -26.422 1 36.03 613 MET A CA 1
ATOM 4878 C C . MET A 1 613 ? 14.102 5.371 -26.766 1 36.03 613 MET A C 1
ATOM 4880 O O . MET A 1 613 ? 14.188 4.141 -26.75 1 36.03 613 MET A O 1
ATOM 4884 N N . GLU A 1 614 ? 14.969 6.051 -27.438 1 31.11 614 GLU A N 1
ATOM 4885 C CA . GLU A 1 614 ? 16.375 5.684 -27.547 1 31.11 614 GLU A CA 1
ATOM 4886 C C . GLU A 1 614 ? 16.938 5.238 -26.203 1 31.11 614 GLU A C 1
ATOM 4888 O O . GLU A 1 614 ? 16.625 5.824 -25.172 1 31.11 614 GLU A O 1
ATOM 4893 N N . ASN A 1 615 ? 17.312 4.047 -26.156 1 30.88 615 ASN A N 1
ATOM 4894 C CA . ASN A 1 615 ? 17.953 3.316 -25.062 1 30.88 615 ASN A CA 1
ATOM 4895 C C . ASN A 1 615 ? 19 4.168 -24.359 1 30.88 615 ASN A C 1
ATOM 4897 O O . ASN A 1 615 ? 20.188 4.07 -24.672 1 30.88 615 ASN A O 1
ATOM 4901 N N . VAL A 1 616 ? 18.938 5.434 -24.234 1 27.69 616 VAL A N 1
ATOM 4902 C CA . VAL A 1 616 ? 20.062 6.023 -23.516 1 27.69 616 VAL A CA 1
ATOM 4903 C C . VAL A 1 616 ? 20.094 5.469 -22.094 1 27.69 616 VAL A C 1
ATOM 4905 O O . VAL A 1 616 ? 19.094 5.473 -21.391 1 27.69 616 VAL A O 1
ATOM 4908 N N . SER A 1 617 ? 21.016 4.617 -21.812 1 28.67 617 SER A N 1
ATOM 4909 C CA . SER A 1 617 ? 21.422 4.004 -20.562 1 28.67 617 SER A CA 1
ATOM 4910 C C . SER A 1 617 ? 21.469 5.031 -19.422 1 28.67 617 SER A C 1
ATOM 4912 O O . SER A 1 617 ? 22.484 5.688 -19.219 1 28.67 617 SER A O 1
ATOM 4914 N N . HIS A 1 618 ? 20.594 5.934 -19.438 1 27.2 618 HIS A N 1
ATOM 4915 C CA . HIS A 1 618 ? 20.828 6.898 -18.359 1 27.2 618 HIS A CA 1
ATOM 4916 C C . HIS A 1 618 ? 20.469 6.305 -17 1 27.2 618 HIS A C 1
ATOM 4918 O O . HIS A 1 618 ? 19.469 5.609 -16.875 1 27.2 618 HIS A O 1
ATOM 4924 N N . ASN A 1 619 ? 21.5 6.074 -16.266 1 28.45 619 ASN A N 1
ATOM 4925 C CA . ASN A 1 619 ? 21.453 5.672 -14.867 1 28.45 619 ASN A CA 1
ATOM 4926 C C . ASN A 1 619 ? 20.609 6.633 -14.031 1 28.45 619 ASN A C 1
ATOM 4928 O O . ASN A 1 619 ? 20.75 7.852 -14.156 1 28.45 619 ASN A O 1
ATOM 4932 N N . LEU A 1 620 ? 19.594 6.344 -13.727 1 30.09 620 LEU A N 1
ATOM 4933 C CA . LEU A 1 620 ? 18.688 7.219 -13.008 1 30.09 620 LEU A CA 1
ATOM 4934 C C . LEU A 1 620 ? 19.422 8.047 -11.969 1 30.09 620 LEU A C 1
ATOM 4936 O O . LEU A 1 620 ? 19.109 9.227 -11.766 1 30.09 620 LEU A O 1
ATOM 4940 N N . PHE A 1 621 ? 20.141 7.336 -11.008 1 30.06 621 PHE A N 1
ATOM 4941 C CA . PHE A 1 621 ? 20.641 8.039 -9.836 1 30.06 621 PHE A CA 1
ATOM 4942 C C . PHE A 1 621 ? 22.156 8.234 -9.938 1 30.06 621 PHE A C 1
ATOM 4944 O O . PHE A 1 621 ? 22.922 7.309 -9.68 1 30.06 621 PHE A O 1
ATOM 4951 N N . ASP A 1 622 ? 22.703 8.938 -10.82 1 28.77 622 ASP A N 1
ATOM 4952 C CA . ASP A 1 622 ? 24.109 9.305 -10.727 1 28.77 622 ASP A CA 1
ATOM 4953 C C . ASP A 1 622 ? 24.328 10.344 -9.625 1 28.77 622 ASP A C 1
ATOM 4955 O O . ASP A 1 622 ? 24.25 11.547 -9.875 1 28.77 622 ASP A O 1
ATOM 4959 N N . LEU A 1 623 ? 24.094 10 -8.445 1 28.17 623 LEU A N 1
ATOM 4960 C CA . LEU A 1 623 ? 24.484 10.961 -7.418 1 28.17 623 LEU A CA 1
ATOM 4961 C C . LEU A 1 623 ? 26 10.953 -7.207 1 28.17 623 LEU A C 1
ATOM 4963 O O . LEU A 1 623 ? 26.484 10.383 -6.23 1 28.17 623 LEU A O 1
ATOM 4967 N N . GLU A 1 624 ? 26.984 10.812 -8.078 1 28.2 624 GLU A N 1
ATOM 4968 C CA . GLU A 1 624 ? 28.422 10.766 -7.914 1 28.2 624 GLU A CA 1
ATOM 4969 C C . GLU A 1 624 ? 28.922 11.922 -7.043 1 28.2 624 GLU A C 1
ATOM 4971 O O . GLU A 1 624 ? 29.828 11.75 -6.23 1 28.2 624 GLU A O 1
ATOM 4976 N N . ASP A 1 625 ? 28.828 13.133 -7.453 1 27.2 625 ASP A N 1
ATOM 4977 C CA . ASP A 1 625 ? 29.703 14.219 -7.027 1 27.2 625 ASP A CA 1
ATOM 4978 C C . ASP A 1 625 ? 29.516 14.531 -5.547 1 27.2 625 ASP A C 1
ATOM 4980 O O . ASP A 1 625 ? 30.078 15.5 -5.031 1 27.2 625 ASP A O 1
ATOM 4984 N N . ILE A 1 626 ? 28.609 14.289 -4.938 1 26 626 ILE A N 1
ATOM 4985 C CA . ILE A 1 626 ? 28.625 15.078 -3.711 1 26 626 ILE A CA 1
ATOM 4986 C C . ILE A 1 626 ? 29.625 14.477 -2.725 1 26 626 ILE A C 1
ATOM 4988 O O . ILE A 1 626 ? 30.188 15.188 -1.887 1 26 626 ILE A O 1
ATOM 4992 N N . TYR A 1 627 ? 29.781 13.078 -2.219 1 27.55 627 TYR A N 1
ATOM 4993 C CA . TYR A 1 627 ? 30.719 12.914 -1.115 1 27.55 627 TYR A CA 1
ATOM 4994 C C . TYR A 1 627 ? 32.125 12.617 -1.634 1 27.55 627 TYR A C 1
ATOM 4996 O O . TYR A 1 627 ? 32.281 12.062 -2.725 1 27.55 627 TYR A O 1
ATOM 5004 N N . GLY A 1 628 ? 33.375 13.172 -1.234 1 24.97 628 GLY A N 1
ATOM 5005 C CA . GLY A 1 628 ? 34.812 12.883 -1.267 1 24.97 628 GLY A CA 1
ATOM 5006 C C . GLY A 1 628 ? 35.125 11.398 -1.351 1 24.97 628 GLY A C 1
ATOM 5007 O O . GLY A 1 628 ? 34.219 10.562 -1.299 1 24.97 628 GLY A O 1
ATOM 5008 N N . GLU A 1 629 ? 36.594 10.906 -0.755 1 25.67 629 GLU A N 1
ATOM 5009 C CA . GLU A 1 629 ? 37.406 9.703 -0.982 1 25.67 629 GLU A CA 1
ATOM 5010 C C . GLU A 1 629 ? 36.531 8.453 -1.01 1 25.67 629 GLU A C 1
ATOM 5012 O O . GLU A 1 629 ? 36.562 7.688 -1.974 1 25.67 629 GLU A O 1
ATOM 5017 N N . PRO A 1 630 ? 37.156 7.391 0.106 1 23.48 630 PRO A N 1
ATOM 5018 C CA . PRO A 1 630 ? 37.25 5.93 0.163 1 23.48 630 PRO A CA 1
ATOM 5019 C C . PRO A 1 630 ? 35.906 5.238 -0.039 1 23.48 630 PRO A C 1
ATOM 5021 O O . PRO A 1 630 ? 35.844 4.012 0.021 1 23.48 630 PRO A O 1
ATOM 5024 N N . PHE A 1 631 ? 35.125 5.707 0.432 1 21.95 631 PHE A N 1
ATOM 5025 C CA . PHE A 1 631 ? 34.156 4.711 0.904 1 21.95 631 PHE A CA 1
ATOM 5026 C C . PHE A 1 631 ? 33.562 3.926 -0.263 1 21.95 631 PHE A C 1
ATOM 5028 O O . PHE A 1 631 ? 33.281 2.734 -0.131 1 21.95 631 PHE A O 1
ATOM 5035 N N . LEU A 1 632 ? 32.75 4.508 -0.98 1 23.64 632 LEU A N 1
ATOM 5036 C CA . LEU A 1 632 ? 31.875 3.559 -1.665 1 23.64 632 LEU A CA 1
ATOM 5037 C C . LEU A 1 632 ? 32.594 2.953 -2.875 1 23.64 632 LEU A C 1
ATOM 5039 O O . LEU A 1 632 ? 32.656 3.582 -3.934 1 23.64 632 LEU A O 1
ATOM 5043 N N . ASP A 1 633 ? 33.781 2.492 -2.928 1 22.64 633 ASP A N 1
ATOM 5044 C CA . ASP A 1 633 ? 34.5 1.824 -4 1 22.64 633 ASP A CA 1
ATOM 5045 C C . ASP A 1 633 ? 33.562 1.05 -4.914 1 22.64 633 ASP A C 1
ATOM 5047 O O . ASP A 1 633 ? 32.375 0.846 -4.574 1 22.64 633 ASP A O 1
ATOM 5051 N N . GLN A 1 634 ? 34.062 -0.423 -5.281 1 22.55 634 GLN A N 1
ATOM 5052 C CA . GLN A 1 634 ? 33.938 -1.203 -6.508 1 22.55 634 GLN A CA 1
ATOM 5053 C C . GLN A 1 634 ? 32.5 -1.683 -6.707 1 22.55 634 GLN A C 1
ATOM 5055 O O . GLN A 1 634 ? 32.219 -2.48 -7.605 1 22.55 634 GLN A O 1
ATOM 5060 N N . PHE A 1 635 ? 31.797 -1.459 -5.836 1 22.94 635 PHE A N 1
ATOM 5061 C CA . PHE A 1 635 ? 30.922 -2.555 -6.227 1 22.94 635 PHE A CA 1
ATOM 5062 C C . PHE A 1 635 ? 30.375 -2.336 -7.633 1 22.94 635 PHE A C 1
ATOM 5064 O O . PHE A 1 635 ? 29.516 -3.094 -8.102 1 22.94 635 PHE A O 1
ATOM 5071 N N . PHE A 1 636 ? 30.109 -1.022 -7.965 1 26.89 636 PHE A N 1
ATOM 5072 C CA . PHE A 1 636 ? 29.5 -0.943 -9.289 1 26.89 636 PHE A CA 1
ATOM 5073 C C . PHE A 1 636 ? 30.562 -1.099 -10.375 1 26.89 636 PHE A C 1
ATOM 5075 O O . PHE A 1 636 ? 31.734 -0.807 -10.156 1 26.89 636 PHE A O 1
ATOM 5082 N N . SER A 1 637 ? 30.531 -1.969 -11.289 1 26.06 637 SER A N 1
ATOM 5083 C CA . SER A 1 637 ? 31.578 -2.223 -12.273 1 26.06 637 SER A CA 1
ATOM 5084 C C . SER A 1 637 ? 32.219 -0.922 -12.758 1 26.06 637 SER A C 1
ATOM 5086 O O . SER A 1 637 ? 31.594 0.14 -12.688 1 26.06 637 SER A O 1
ATOM 5088 N N . ASP A 1 638 ? 33.594 -0.922 -12.977 1 24.95 638 ASP A N 1
ATOM 5089 C CA . ASP A 1 638 ? 34.719 -0.131 -13.438 1 24.95 638 ASP A CA 1
ATOM 5090 C C . ASP A 1 638 ? 34.375 0.669 -14.688 1 24.95 638 ASP A C 1
ATOM 5092 O O . ASP A 1 638 ? 35.125 1.539 -15.109 1 24.95 638 ASP A O 1
ATOM 5096 N N . SER A 1 639 ? 33.719 0.234 -15.609 1 24.41 639 SER A N 1
ATOM 5097 C CA . SER A 1 639 ? 34 0.854 -16.906 1 24.41 639 SER A CA 1
ATOM 5098 C C . SER A 1 639 ? 33.719 2.352 -16.859 1 24.41 639 SER A C 1
ATOM 5100 O O . SER A 1 639 ? 34.062 3.074 -17.812 1 24.41 639 SER A O 1
ATOM 5102 N N . LEU A 1 640 ? 32.656 2.883 -16.391 1 23.36 640 LEU A N 1
ATOM 5103 C CA . LEU A 1 640 ? 32.625 4.258 -16.875 1 23.36 640 LEU A CA 1
ATOM 5104 C C . LEU A 1 640 ? 33.531 5.156 -16.047 1 23.36 640 LEU A C 1
ATOM 5106 O O . LEU A 1 640 ? 33.438 6.387 -16.125 1 23.36 640 LEU A O 1
ATOM 5110 N N . LEU A 1 641 ? 34.5 4.43 -15.25 1 21.64 641 LEU A N 1
ATOM 5111 C CA . LEU A 1 641 ? 35.5 5.293 -14.641 1 21.64 641 LEU A CA 1
ATOM 5112 C C . LEU A 1 641 ? 36.562 5.73 -15.664 1 21.64 641 LEU A C 1
ATOM 5114 O O . LEU A 1 641 ? 37.406 4.938 -16.062 1 21.64 641 LEU A O 1
ATOM 5118 N N . VAL A 1 642 ? 36.281 6.391 -16.828 1 21.06 642 VAL A N 1
ATOM 5119 C CA . VAL A 1 642 ? 37.438 6.828 -17.578 1 21.06 642 VAL A CA 1
ATOM 5120 C C . VAL A 1 642 ? 38.344 7.676 -16.672 1 21.06 642 VAL A C 1
ATOM 5122 O O . VAL A 1 642 ? 37.938 8.07 -15.578 1 21.06 642 VAL A O 1
ATOM 5125 N N . ASN A 1 643 ? 38.938 8.969 -17.219 1 16.44 643 ASN A N 1
ATOM 5126 C CA . ASN A 1 643 ? 40.156 9.727 -17.078 1 16.44 643 ASN A CA 1
ATOM 5127 C C . ASN A 1 643 ? 40.188 10.555 -15.789 1 16.44 643 ASN A C 1
ATOM 5129 O O . ASN A 1 643 ? 40.25 11.781 -15.844 1 16.44 643 ASN A O 1
ATOM 5133 N N . ILE A 1 644 ? 39.656 10.367 -14.648 1 16.38 644 ILE A N 1
ATOM 5134 C CA . ILE A 1 644 ? 40.25 11.422 -13.836 1 16.38 644 ILE A CA 1
ATOM 5135 C C . ILE A 1 644 ? 41.719 11.086 -13.555 1 16.38 644 ILE A C 1
ATOM 5137 O O . ILE A 1 644 ? 42 10.117 -12.844 1 16.38 644 ILE A O 1
ATOM 5141 N N . SER A 1 645 ? 42.625 11.336 -14.695 1 17.16 645 SER A N 1
ATOM 5142 C CA . SER A 1 645 ? 43.906 11.875 -14.258 1 17.16 645 SER A CA 1
ATOM 5143 C C . SER A 1 645 ? 43.75 13.242 -13.609 1 17.16 645 SER A C 1
ATOM 5145 O O . SER A 1 645 ? 42.906 14.047 -14.047 1 17.16 645 SER A O 1
ATOM 5147 N N . MET B 1 1 ? 16.984 -28.562 65.625 1 23.41 1 MET B N 1
ATOM 5148 C CA . MET B 1 1 ? 16.156 -29.094 64.562 1 23.41 1 MET B CA 1
ATOM 5149 C C . MET B 1 1 ? 16.188 -28.156 63.344 1 23.41 1 MET B C 1
ATOM 5151 O O . MET B 1 1 ? 15.844 -26.984 63.469 1 23.41 1 MET B O 1
ATOM 5155 N N . PRO B 1 2 ? 17.047 -28.281 62.5 1 26.59 2 PRO B N 1
ATOM 5156 C CA . PRO B 1 2 ? 17.75 -27.281 61.688 1 26.59 2 PRO B CA 1
ATOM 5157 C C . PRO B 1 2 ? 16.875 -26.719 60.562 1 26.59 2 PRO B C 1
ATOM 5159 O O . PRO B 1 2 ? 15.992 -27.406 60.062 1 26.59 2 PRO B O 1
ATOM 5162 N N . ARG B 1 3 ? 16.609 -25.453 60.781 1 31.31 3 ARG B N 1
ATOM 5163 C CA . ARG B 1 3 ? 15.578 -24.672 60.094 1 31.31 3 ARG B CA 1
ATOM 5164 C C . ARG B 1 3 ? 15.75 -24.734 58.594 1 31.31 3 ARG B C 1
ATOM 5166 O O . ARG B 1 3 ? 16.75 -24.234 58.031 1 31.31 3 ARG B O 1
ATOM 5173 N N . THR B 1 4 ? 15.508 -25.922 58.031 1 27.16 4 THR B N 1
ATOM 5174 C CA . THR B 1 4 ? 15.758 -26.344 56.656 1 27.16 4 THR B CA 1
ATOM 5175 C C . THR B 1 4 ? 15.156 -25.359 55.656 1 27.16 4 THR B C 1
ATOM 5177 O O . THR B 1 4 ? 13.945 -25.094 55.688 1 27.16 4 THR B O 1
ATOM 5180 N N . THR B 1 5 ? 15.883 -24.328 55.5 1 30.31 5 THR B N 1
ATOM 5181 C CA . THR B 1 5 ? 15.516 -23.141 54.719 1 30.31 5 THR B CA 1
ATOM 5182 C C . THR B 1 5 ? 14.93 -23.516 53.375 1 30.31 5 THR B C 1
ATOM 5184 O O . THR B 1 5 ? 15.609 -24.141 52.531 1 30.31 5 THR B O 1
ATOM 5187 N N . GLY B 1 6 ? 13.75 -23.953 53.469 1 27.42 6 GLY B N 1
ATOM 5188 C CA . GLY B 1 6 ? 12.922 -24.516 52.406 1 27.42 6 GLY B CA 1
ATOM 5189 C C . GLY B 1 6 ? 12.922 -23.672 51.125 1 27.42 6 GLY B C 1
ATOM 5190 O O . GLY B 1 6 ? 12.984 -22.453 51.188 1 27.42 6 GLY B O 1
ATOM 5191 N N . GLU B 1 7 ? 13.586 -24.156 50.188 1 32.53 7 GLU B N 1
ATOM 5192 C CA . GLU B 1 7 ? 13.805 -23.656 48.844 1 32.53 7 GLU B CA 1
ATOM 5193 C C . GLU B 1 7 ? 12.516 -23.109 48.25 1 32.53 7 GLU B C 1
ATOM 5195 O O . GLU B 1 7 ? 11.445 -23.703 48.406 1 32.53 7 GLU B O 1
ATOM 5200 N N . PRO B 1 8 ? 12.43 -21.812 48.219 1 35.38 8 PRO B N 1
ATOM 5201 C CA . PRO B 1 8 ? 11.164 -21.234 47.781 1 35.38 8 PRO B CA 1
ATOM 5202 C C . PRO B 1 8 ? 10.625 -21.906 46.5 1 35.38 8 PRO B C 1
ATOM 5204 O O . PRO B 1 8 ? 11.383 -22.156 45.562 1 35.38 8 PRO B O 1
ATOM 5207 N N . ARG B 1 9 ? 9.703 -22.734 46.625 1 36.38 9 ARG B N 1
ATOM 5208 C CA . ARG B 1 9 ? 9.023 -23.547 45.625 1 36.38 9 ARG B CA 1
ATOM 5209 C C . ARG B 1 9 ? 8.508 -22.688 44.469 1 36.38 9 ARG B C 1
ATOM 5211 O O . ARG B 1 9 ? 7.734 -21.75 44.688 1 36.38 9 ARG B O 1
ATOM 5218 N N . VAL B 1 10 ? 9.391 -22.344 43.594 1 43.53 10 VAL B N 1
ATOM 5219 C CA . VAL B 1 10 ? 8.922 -21.688 42.375 1 43.53 10 VAL B CA 1
ATOM 5220 C C . VAL B 1 10 ? 7.656 -22.375 41.875 1 43.53 10 VAL B C 1
ATOM 5222 O O . VAL B 1 10 ? 7.676 -23.578 41.562 1 43.53 10 VAL B O 1
ATOM 5225 N N . ARG B 1 11 ? 6.445 -22.047 42.312 1 48.25 11 ARG B N 1
ATOM 5226 C CA . ARG B 1 11 ? 5.129 -22.641 42.094 1 48.25 11 ARG B CA 1
ATOM 5227 C C . ARG B 1 11 ? 4.785 -22.703 40.625 1 48.25 11 ARG B C 1
ATOM 5229 O O . ARG B 1 11 ? 4.738 -21.672 39.938 1 48.25 11 ARG B O 1
ATOM 5236 N N . ARG B 1 12 ? 5.223 -23.656 39.969 1 53.06 12 ARG B N 1
ATOM 5237 C CA . ARG B 1 12 ? 4.91 -23.938 38.562 1 53.06 12 ARG B CA 1
ATOM 5238 C C . ARG B 1 12 ? 3.441 -24.312 38.406 1 53.06 12 ARG B C 1
ATOM 5240 O O . ARG B 1 12 ? 2.887 -25.062 39.219 1 53.06 12 ARG B O 1
ATOM 5247 N N . SER B 1 13 ? 2.793 -23.578 37.625 1 67.75 13 SER B N 1
ATOM 5248 C CA . SER B 1 13 ? 1.383 -23.859 37.344 1 67.75 13 SER B CA 1
ATOM 5249 C C . SER B 1 13 ? 1.205 -25.172 36.594 1 67.75 13 SER B C 1
ATOM 5251 O O . SER B 1 13 ? 2.066 -25.547 35.812 1 67.75 13 SER B O 1
ATOM 5253 N N . CYS B 1 14 ? 0.429 -26 36.906 1 67 14 CYS B N 1
ATOM 5254 C CA . CYS B 1 14 ? 0.163 -27.266 36.219 1 67 14 CYS B CA 1
ATOM 5255 C C . CYS B 1 14 ? -0.442 -27.031 34.844 1 67 14 CYS B C 1
ATOM 5257 O O . CYS B 1 14 ? -0.934 -25.938 34.562 1 67 14 CYS B O 1
ATOM 5259 N N . GLU B 1 15 ? -0.416 -27.922 34 1 71.62 15 GLU B N 1
ATOM 5260 C CA . GLU B 1 15 ? -0.845 -27.812 32.594 1 71.62 15 GLU B CA 1
ATOM 5261 C C . GLU B 1 15 ? -2.312 -27.391 32.5 1 71.62 15 GLU B C 1
ATOM 5263 O O . GLU B 1 15 ? -2.684 -26.594 31.656 1 71.62 15 GLU B O 1
ATOM 5268 N N . ARG B 1 16 ? -3.098 -27.797 33.312 1 71.81 16 ARG B N 1
ATOM 5269 C CA . ARG B 1 16 ? -4.527 -27.516 33.25 1 71.81 16 ARG B CA 1
ATOM 5270 C C . ARG B 1 16 ? -4.824 -26.094 33.688 1 71.81 16 ARG B C 1
ATOM 5272 O O . ARG B 1 16 ? -5.648 -25.391 33.094 1 71.81 16 ARG B O 1
ATOM 5279 N N . CYS B 1 17 ? -4.301 -25.75 34.75 1 71.06 17 CYS B N 1
ATOM 5280 C CA . CYS B 1 17 ? -4.492 -24.359 35.188 1 71.06 17 CYS B CA 1
ATOM 5281 C C . CYS B 1 17 ? -3.959 -23.375 34.156 1 71.06 17 CYS B C 1
ATOM 5283 O O . CYS B 1 17 ? -4.527 -22.297 33.969 1 71.06 17 CYS B O 1
ATOM 5285 N N . ARG B 1 18 ? -2.922 -23.781 33.469 1 70.44 18 ARG B N 1
ATOM 5286 C CA . ARG B 1 18 ? -2.389 -23 32.375 1 70.44 18 ARG B CA 1
ATOM 5287 C C . ARG B 1 18 ? -3.373 -22.953 31.203 1 70.44 18 ARG B C 1
ATOM 5289 O O . ARG B 1 18 ? -3.574 -21.906 30.578 1 70.44 18 ARG B O 1
ATOM 5296 N N . GLU B 1 19 ? -4.051 -23.984 30.891 1 68.62 19 GLU B N 1
ATOM 5297 C CA . GLU B 1 19 ? -5.012 -24.094 29.797 1 68.62 19 GLU B CA 1
ATOM 5298 C C . GLU B 1 19 ? -6.281 -23.297 30.094 1 68.62 19 GLU B C 1
ATOM 5300 O O . GLU B 1 19 ? -6.871 -22.688 29.203 1 68.62 19 GLU B O 1
ATOM 5305 N N . LYS B 1 20 ? -6.691 -23.25 31.25 1 68.94 20 LYS B N 1
ATOM 5306 C CA . LYS B 1 20 ? -7.926 -22.594 31.656 1 68.94 20 LYS B CA 1
ATOM 5307 C C . LYS B 1 20 ? -7.645 -21.172 32.156 1 68.94 20 LYS B C 1
ATOM 5309 O O . LYS B 1 20 ? -8.555 -20.484 32.625 1 68.94 20 LYS B O 1
ATOM 5314 N N . LYS B 1 21 ? -6.43 -20.75 31.984 1 58.75 21 LYS B N 1
ATOM 5315 C CA . LYS B 1 21 ? -5.895 -19.453 32.375 1 58.75 21 LYS B CA 1
ATOM 5316 C C . LYS B 1 21 ? -6.41 -19.031 33.75 1 58.75 21 LYS B C 1
ATOM 5318 O O . LYS B 1 21 ? -6.766 -17.875 33.969 1 58.75 21 LYS B O 1
ATOM 5323 N N . ILE B 1 22 ? -6.445 -19.969 34.625 1 73.31 22 ILE B N 1
ATOM 5324 C CA . ILE B 1 22 ? -6.793 -19.656 36.031 1 73.31 22 ILE B CA 1
ATOM 5325 C C . ILE B 1 22 ? -5.543 -19.719 36.875 1 73.31 22 ILE B C 1
ATOM 5327 O O . ILE B 1 22 ? -4.562 -20.375 36.531 1 73.31 22 ILE B O 1
ATOM 5331 N N . LYS B 1 23 ? -5.523 -19.016 37.938 1 70.75 23 LYS B N 1
ATOM 5332 C CA . LYS B 1 23 ? -4.41 -18.984 38.906 1 70.75 23 LYS B CA 1
ATOM 5333 C C . LYS B 1 23 ? -4.23 -20.312 39.594 1 70.75 23 LYS B C 1
ATOM 5335 O O . LYS B 1 23 ? -5.047 -20.703 40.438 1 70.75 23 LYS B O 1
ATOM 5340 N N . CYS B 1 24 ? -3.172 -21.016 39.156 1 67.88 24 CYS B N 1
ATOM 5341 C CA . CYS B 1 24 ? -2.895 -22.359 39.656 1 67.88 24 CYS B CA 1
ATOM 5342 C C . CYS B 1 24 ? -2.238 -22.297 41.031 1 67.88 24 CYS B C 1
ATOM 5344 O O . CYS B 1 24 ? -1.281 -21.562 41.25 1 67.88 24 CYS B O 1
ATOM 5346 N N . PRO B 1 25 ? -2.674 -22.844 42.094 1 74.44 25 PRO B N 1
ATOM 5347 C CA . PRO B 1 25 ? -2.027 -22.828 43.406 1 74.44 25 PRO B CA 1
ATOM 5348 C C . PRO B 1 25 ? -0.715 -23.609 43.438 1 74.44 25 PRO B C 1
ATOM 5350 O O . PRO B 1 25 ? 0.034 -23.547 44.406 1 74.44 25 PRO B O 1
ATOM 5353 N N . ALA B 1 26 ? -0.245 -24.203 42.312 1 68.5 26 ALA B N 1
ATOM 5354 C CA . ALA B 1 26 ? 1.017 -24.891 42.062 1 68.5 26 ALA B CA 1
ATOM 5355 C C . ALA B 1 26 ? 1.342 -25.891 43.188 1 68.5 26 ALA B C 1
ATOM 5357 O O . ALA B 1 26 ? 2.512 -26.094 43.5 1 68.5 26 ALA B O 1
ATOM 5358 N N . GLU B 1 27 ? 0.265 -26.438 43.75 1 73.19 27 GLU B N 1
ATOM 5359 C CA . GLU B 1 27 ? 0.483 -27.453 44.781 1 73.19 27 GLU B CA 1
ATOM 5360 C C . GLU B 1 27 ? 0.889 -28.781 44.188 1 73.19 27 GLU B C 1
ATOM 5362 O O . GLU B 1 27 ? 0.442 -29.141 43.094 1 73.19 27 GLU B O 1
ATOM 5367 N N . LYS B 1 28 ? 2.059 -29.516 44.656 1 68.88 28 LYS B N 1
ATOM 5368 C CA . LYS B 1 28 ? 2.422 -30.875 44.25 1 68.88 28 LYS B CA 1
ATOM 5369 C C . LYS B 1 28 ? 1.863 -31.906 45.25 1 68.88 28 LYS B C 1
ATOM 5371 O O . LYS B 1 28 ? 1.706 -31.609 46.438 1 68.88 28 LYS B O 1
ATOM 5376 N N . PRO B 1 29 ? 1.613 -32.938 44.656 1 64.69 29 PRO B N 1
ATOM 5377 C CA . PRO B 1 29 ? 1.749 -33.5 43.281 1 64.69 29 PRO B CA 1
ATOM 5378 C C . PRO B 1 29 ? 0.646 -33 42.344 1 64.69 29 PRO B C 1
ATOM 5380 O O . PRO B 1 29 ? 0.756 -33.156 41.125 1 64.69 29 PRO B O 1
ATOM 5383 N N . GLY B 1 30 ? -0.404 -32.438 42.875 1 69.56 30 GLY B N 1
ATOM 5384 C CA . GLY B 1 30 ? -1.514 -31.922 42.094 1 69.56 30 GLY B CA 1
ATOM 5385 C C . GLY B 1 30 ? -2.115 -30.656 42.656 1 69.56 30 GLY B C 1
ATOM 5386 O O . GLY B 1 30 ? -2.238 -30.531 43.906 1 69.56 30 GLY B O 1
ATOM 5387 N N . CYS B 1 31 ? -2.316 -29.719 41.875 1 71.88 31 CYS B N 1
ATOM 5388 C CA . CYS B 1 31 ? -2.867 -28.469 42.375 1 71.88 31 CYS B CA 1
ATOM 5389 C C . CYS B 1 31 ? -4.328 -28.641 42.781 1 71.88 31 CYS B C 1
ATOM 5391 O O . CYS B 1 31 ? -4.992 -29.578 42.312 1 71.88 31 CYS B O 1
ATOM 5393 N N . SER B 1 32 ? -4.836 -27.875 43.812 1 75.88 32 SER B N 1
ATOM 5394 C CA . SER B 1 32 ? -6.184 -28 44.344 1 75.88 32 SER B CA 1
ATOM 5395 C C . SER B 1 32 ? -7.238 -27.891 43.25 1 75.88 32 SER B C 1
ATOM 5397 O O . SER B 1 32 ? -8.305 -28.516 43.344 1 75.88 32 SER B O 1
ATOM 5399 N N . HIS B 1 33 ? -6.918 -27.188 42.219 1 74.88 33 HIS B N 1
ATOM 5400 C CA . HIS B 1 33 ? -7.883 -27.047 41.125 1 74.88 33 HIS B CA 1
ATOM 5401 C C . HIS B 1 33 ? -8.039 -28.344 40.344 1 74.88 33 HIS B C 1
ATOM 5403 O O . HIS B 1 33 ? -9.156 -28.75 40 1 74.88 33 HIS B O 1
ATOM 5409 N N . CYS B 1 34 ? -6.957 -28.859 40.062 1 70.44 34 CYS B N 1
ATOM 5410 C CA . CYS B 1 34 ? -7 -30.156 39.375 1 70.44 34 CYS B CA 1
ATOM 5411 C C . CYS B 1 34 ? -7.617 -31.219 40.281 1 70.44 34 CYS B C 1
ATOM 5413 O O . CYS B 1 34 ? -8.344 -32.094 39.812 1 70.44 34 CYS B O 1
ATOM 5415 N N . ARG B 1 35 ? -7.453 -31.188 41.531 1 75.94 35 ARG B N 1
ATOM 5416 C CA . ARG B 1 35 ? -8.039 -32.125 42.5 1 75.94 35 ARG B CA 1
ATOM 5417 C C . ARG B 1 35 ? -9.562 -32 42.5 1 75.94 35 ARG B C 1
ATOM 5419 O O . ARG B 1 35 ? -10.273 -33.031 42.5 1 75.94 35 ARG B O 1
ATOM 5426 N N . ILE B 1 36 ? -9.969 -30.766 42.625 1 73.56 36 ILE B N 1
ATOM 5427 C CA . ILE B 1 36 ? -11.414 -30.562 42.656 1 73.56 36 ILE B CA 1
ATOM 5428 C C . ILE B 1 36 ? -12.039 -31.031 41.375 1 73.56 36 ILE B C 1
ATOM 5430 O O . ILE B 1 36 ? -13.133 -31.594 41.344 1 73.56 36 ILE B O 1
ATOM 5434 N N . ALA B 1 37 ? -11.25 -30.859 40.312 1 70.69 37 ALA B N 1
ATOM 5435 C CA . ALA B 1 37 ? -11.773 -31.219 39 1 70.69 37 ALA B CA 1
ATOM 5436 C C . ALA B 1 37 ? -11.453 -32.688 38.656 1 70.69 37 ALA B C 1
ATOM 5438 O O . ALA B 1 37 ? -11.812 -33.156 37.594 1 70.69 37 ALA B O 1
ATOM 5439 N N . ASN B 1 38 ? -10.938 -33.531 39.406 1 68.62 38 ASN B N 1
ATOM 5440 C CA . ASN B 1 38 ? -10.562 -34.938 39.312 1 68.62 38 ASN B CA 1
ATOM 5441 C C . ASN B 1 38 ? -9.742 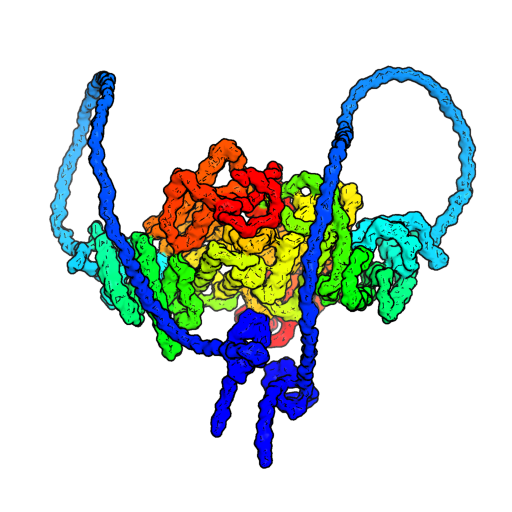-35.188 38.031 1 68.62 38 ASN B C 1
ATOM 5443 O O . ASN B 1 38 ? -9.984 -36.188 37.344 1 68.62 38 ASN B O 1
ATOM 5447 N N . GLN B 1 39 ? -9.008 -34.25 37.688 1 65.44 39 GLN B N 1
ATOM 5448 C CA . GLN B 1 39 ? -8.148 -34.469 36.531 1 65.44 39 GLN B CA 1
ATOM 5449 C C . GLN B 1 39 ? -6.684 -34.531 36.938 1 65.44 39 GLN B C 1
ATOM 5451 O O . GLN B 1 39 ? -6.297 -34.031 37.969 1 65.44 39 GLN B O 1
ATOM 5456 N N . THR B 1 40 ? -5.832 -35.281 36.094 1 70 40 THR B N 1
ATOM 5457 C CA . THR B 1 40 ? -4.41 -35.5 36.344 1 70 40 THR B CA 1
ATOM 5458 C C . THR B 1 40 ? -3.621 -34.219 36.188 1 70 40 THR B C 1
ATOM 5460 O O . THR B 1 40 ? -3.725 -33.531 35.156 1 70 40 THR B O 1
ATOM 5463 N N . CYS B 1 41 ? -2.941 -33.531 37.188 1 66.38 41 CYS B N 1
ATOM 5464 C CA . CYS B 1 41 ? -2.117 -32.344 37.219 1 66.38 41 CYS B CA 1
ATOM 5465 C C . CYS B 1 41 ? -0.719 -32.625 36.688 1 66.38 41 CYS B C 1
ATOM 5467 O O . CYS B 1 41 ? 0.006 -33.438 37.25 1 66.38 41 CYS B O 1
ATOM 5469 N N . THR B 1 42 ? -0.328 -32.438 35.438 1 70.94 42 THR B N 1
ATOM 5470 C CA . THR B 1 42 ? 0.98 -32.719 34.844 1 70.94 42 THR B CA 1
ATOM 5471 C C . THR B 1 42 ? 1.854 -31.453 34.875 1 70.94 42 THR B C 1
ATOM 5473 O O . THR B 1 42 ? 1.395 -30.375 34.5 1 70.94 42 THR B O 1
ATOM 5476 N N . TYR B 1 43 ? 3.047 -31.453 35.469 1 65.56 43 TYR B N 1
ATOM 5477 C CA . TYR B 1 43 ? 4.047 -30.406 35.406 1 65.56 43 TYR B CA 1
ATOM 5478 C C . TYR B 1 43 ? 5.125 -30.734 34.375 1 65.56 43 TYR B C 1
ATOM 5480 O O . TYR B 1 43 ? 5.652 -31.844 34.344 1 65.56 43 TYR B O 1
ATOM 5488 N N . LEU B 1 44 ? 5.43 -30 33.219 1 52.38 44 LEU B N 1
ATOM 5489 C CA . LEU B 1 44 ? 6.438 -30.297 32.188 1 52.38 44 LEU B CA 1
ATOM 5490 C C . LEU B 1 44 ? 7.844 -30.188 32.781 1 52.38 44 LEU B C 1
ATOM 5492 O O . LEU B 1 44 ? 8.125 -29.25 33.531 1 52.38 44 LEU B O 1
ATOM 5496 N N . PRO B 1 45 ? 8.836 -31.203 32.469 1 41.66 45 PRO B N 1
ATOM 5497 C CA . PRO B 1 45 ? 10.211 -31.25 32.969 1 41.66 45 PRO B CA 1
ATOM 5498 C C . PRO B 1 45 ? 11.102 -30.188 32.312 1 41.66 45 PRO B C 1
ATOM 5500 O O . PRO B 1 45 ? 10.805 -29.703 31.234 1 41.66 45 PRO B O 1
ATOM 5503 N N . ARG B 1 46 ? 12.219 -29.719 32.906 1 41.72 46 ARG B N 1
ATOM 5504 C CA . ARG B 1 46 ? 13.312 -28.828 32.5 1 41.72 46 ARG B CA 1
ATOM 5505 C C . ARG B 1 46 ? 14.156 -29.453 31.391 1 41.72 46 ARG B C 1
ATOM 5507 O O . ARG B 1 46 ? 14.836 -30.453 31.625 1 41.72 46 ARG B O 1
ATOM 5514 N N . ASN B 1 47 ? 14.258 -29.781 30.109 1 27.27 47 ASN B N 1
ATOM 5515 C CA . ASN B 1 47 ? 15.359 -30.359 29.344 1 27.27 47 ASN B CA 1
ATOM 5516 C C . ASN B 1 47 ? 16.531 -29.406 29.25 1 27.27 47 ASN B C 1
ATOM 5518 O O . ASN B 1 47 ? 16.391 -28.281 28.734 1 27.27 47 ASN B O 1
ATOM 5522 N N . HIS B 1 48 ? 17.719 -29.438 30.109 1 28.06 48 HIS B N 1
ATOM 5523 C CA . HIS B 1 48 ? 19.031 -28.812 30.156 1 28.06 48 HIS B CA 1
ATOM 5524 C C . HIS B 1 48 ? 19.844 -29.125 28.906 1 28.06 48 HIS B C 1
ATOM 5526 O O . HIS B 1 48 ? 21.062 -29.25 28.969 1 28.06 48 HIS B O 1
ATOM 5532 N N . VAL B 1 49 ? 19.625 -29.109 27.641 1 27.22 49 VAL B N 1
ATOM 5533 C CA . VAL B 1 49 ? 20.641 -29.594 26.703 1 27.22 49 VAL B CA 1
ATOM 5534 C C . VAL B 1 49 ? 21.844 -28.656 26.734 1 27.22 49 VAL B C 1
ATOM 5536 O O . VAL B 1 49 ? 21.703 -27.453 26.547 1 27.22 49 VAL B O 1
ATOM 5539 N N . SER B 1 50 ? 23.062 -28.984 27.297 1 23.98 50 SER B N 1
ATOM 5540 C CA . SER B 1 50 ? 24.422 -28.5 27.5 1 23.98 50 SER B CA 1
ATOM 5541 C C . SER B 1 50 ? 25.156 -28.344 26.172 1 23.98 50 SER B C 1
ATOM 5543 O O . SER B 1 50 ? 26.391 -28.344 26.125 1 23.98 50 SER B O 1
ATOM 5545 N N . SER B 1 51 ? 24.766 -27.781 25.125 1 22.02 51 SER B N 1
ATOM 5546 C CA . SER B 1 51 ? 25.531 -27.938 23.891 1 22.02 51 SER B CA 1
ATOM 5547 C C . SER B 1 51 ? 26.891 -27.281 24.016 1 22.02 51 SER B C 1
ATOM 5549 O O . SER B 1 51 ? 27 -26.125 24.453 1 22.02 51 SER B O 1
ATOM 5551 N N . ASN B 1 52 ? 27.969 -28.109 24.062 1 19.56 52 ASN B N 1
ATOM 5552 C CA . ASN B 1 52 ? 29.422 -27.984 24.109 1 19.56 52 ASN B CA 1
ATOM 5553 C C . ASN B 1 52 ? 29.953 -27.203 22.906 1 19.56 52 ASN B C 1
ATOM 5555 O O . ASN B 1 52 ? 29.891 -27.688 21.766 1 19.56 52 ASN B O 1
ATOM 5559 N N . ARG B 1 53 ? 30.031 -25.969 22.875 1 21.88 53 ARG B N 1
ATOM 5560 C CA . ARG B 1 53 ? 30.297 -24.938 21.875 1 21.88 53 ARG B CA 1
ATOM 5561 C C . ARG B 1 53 ? 31.781 -24.859 21.547 1 21.88 53 ARG B C 1
ATOM 5563 O O . ARG B 1 53 ? 32.219 -23.922 20.875 1 21.88 53 ARG B O 1
ATOM 5570 N N . ARG B 1 54 ? 32.719 -25.797 22.109 1 20.36 54 ARG B N 1
ATOM 5571 C CA . ARG B 1 54 ? 33.969 -25.078 22.359 1 20.36 54 ARG B CA 1
ATOM 5572 C C . ARG B 1 54 ? 34.594 -24.625 21.047 1 20.36 54 ARG B C 1
ATOM 5574 O O . ARG B 1 54 ? 34.969 -23.453 20.906 1 20.36 54 ARG B O 1
ATOM 5581 N N . SER B 1 55 ? 35.375 -25.516 20.266 1 17.53 55 SER B N 1
ATOM 5582 C CA . SER B 1 55 ? 36.812 -25.453 20.156 1 17.53 55 SER B CA 1
ATOM 5583 C C . SER B 1 55 ? 37.25 -24.578 19 1 17.53 55 SER B C 1
ATOM 5585 O O . SER B 1 55 ? 38.156 -23.75 19.141 1 17.53 55 SER B O 1
ATOM 5587 N N . PHE B 1 56 ? 37.219 -25.078 17.672 1 17.12 56 PHE B N 1
ATOM 5588 C CA . PHE B 1 56 ? 38.375 -25.219 16.797 1 17.12 56 PHE B CA 1
ATOM 5589 C C . PHE B 1 56 ? 38.688 -23.891 16.094 1 17.12 56 PHE B C 1
ATOM 5591 O O . PHE B 1 56 ? 37.906 -23.422 15.281 1 17.12 56 PHE B O 1
ATOM 5598 N N . ALA B 1 57 ? 39.469 -23.047 16.672 1 18.09 57 ALA B N 1
ATOM 5599 C CA . ALA B 1 57 ? 39.938 -21.688 16.438 1 18.09 57 ALA B CA 1
ATOM 5600 C C . ALA B 1 57 ? 40.656 -21.562 15.094 1 18.09 57 ALA B C 1
ATOM 5602 O O . ALA B 1 57 ? 40.406 -20.641 14.336 1 18.09 57 ALA B O 1
ATOM 5603 N N . ARG B 1 58 ? 41.938 -22.156 14.891 1 17.59 58 ARG B N 1
ATOM 5604 C CA . ARG B 1 58 ? 43.125 -21.359 14.734 1 17.59 58 ARG B CA 1
ATOM 5605 C C . ARG B 1 58 ? 43.375 -21 13.266 1 17.59 58 ARG B C 1
ATOM 5607 O O . ARG B 1 58 ? 43.562 -19.828 12.938 1 17.59 58 ARG B O 1
ATOM 5614 N N . SER B 1 59 ? 44.188 -21.797 12.422 1 17.52 59 SER B N 1
ATOM 5615 C CA . SER B 1 59 ? 45.531 -21.547 11.867 1 17.52 59 SER B CA 1
ATOM 5616 C C . SER B 1 59 ? 45.438 -21.094 10.414 1 17.52 59 SER B C 1
ATOM 5618 O O . SER B 1 59 ? 46.469 -20.922 9.758 1 17.52 59 SER B O 1
ATOM 5620 N N . PHE B 1 60 ? 44.281 -20.938 9.789 1 16.86 60 PHE B N 1
ATOM 5621 C CA . PHE B 1 60 ? 44.438 -21.25 8.367 1 16.86 60 PHE B CA 1
ATOM 5622 C C . PHE B 1 60 ? 45.25 -20.188 7.66 1 16.86 60 PHE B C 1
ATOM 5624 O O . PHE B 1 60 ? 44.969 -19 7.738 1 16.86 60 PHE B O 1
ATOM 5631 N N . ARG B 1 61 ? 46.531 -20.422 7.465 1 18.06 61 ARG B N 1
ATOM 5632 C CA . ARG B 1 61 ? 47.688 -19.766 6.855 1 18.06 61 ARG B CA 1
ATOM 5633 C C . ARG B 1 61 ? 47.375 -19.297 5.445 1 18.06 61 ARG B C 1
ATOM 5635 O O . ARG B 1 61 ? 46.656 -19.984 4.695 1 18.06 61 ARG B O 1
ATOM 5642 N N . PRO B 1 62 ? 47.75 -18.078 5.125 1 19.14 62 PRO B N 1
ATOM 5643 C CA . PRO B 1 62 ? 47.438 -17.141 4.035 1 19.14 62 PRO B CA 1
ATOM 5644 C C . PRO B 1 62 ? 48.031 -17.578 2.701 1 19.14 62 PRO B C 1
ATOM 5646 O O . PRO B 1 62 ? 49.281 -17.609 2.549 1 19.14 62 PRO B O 1
ATOM 5649 N N . LEU B 1 63 ? 47.812 -18.828 2.334 1 16.42 63 LEU B N 1
ATOM 5650 C CA . LEU B 1 63 ? 48.656 -19.266 1.218 1 16.42 63 LEU B CA 1
ATOM 5651 C C . LEU B 1 63 ? 48.562 -18.281 0.055 1 16.42 63 LEU B C 1
ATOM 5653 O O . LEU B 1 63 ? 47.469 -17.766 -0.236 1 16.42 63 LEU B O 1
ATOM 5657 N N . LYS B 1 64 ? 49.688 -17.75 -0.393 1 17.81 64 LYS B N 1
ATOM 5658 C CA . LYS B 1 64 ? 50.375 -16.891 -1.337 1 17.81 64 LYS B CA 1
ATOM 5659 C C . LYS B 1 64 ? 50.031 -17.234 -2.777 1 17.81 64 LYS B C 1
ATOM 5661 O O . LYS B 1 64 ? 50.438 -18.281 -3.287 1 17.81 64 LYS B O 1
ATOM 5666 N N . ALA B 1 65 ? 48.781 -17.062 -3.131 1 16.22 65 ALA B N 1
ATOM 5667 C CA . ALA B 1 65 ? 48.312 -17.594 -4.402 1 16.22 65 ALA B CA 1
ATOM 5668 C C . ALA B 1 65 ? 49.188 -17.125 -5.562 1 16.22 65 ALA B C 1
ATOM 5670 O O . ALA B 1 65 ? 49.406 -15.914 -5.723 1 16.22 65 ALA B O 1
ATOM 5671 N N . GLN B 1 66 ? 50.031 -17.766 -6.074 1 16.56 66 GLN B N 1
ATOM 5672 C CA . GLN B 1 66 ? 51.062 -17.625 -7.102 1 16.56 66 GLN B CA 1
ATOM 5673 C C . GLN B 1 66 ? 50.438 -17.281 -8.453 1 16.56 66 GLN B C 1
ATOM 5675 O O . GLN B 1 66 ? 51 -16.5 -9.227 1 16.56 66 GLN B O 1
ATOM 5680 N N . HIS B 1 67 ? 49.219 -17.734 -8.898 1 15.77 67 HIS B N 1
ATOM 5681 C CA . HIS B 1 67 ? 49.438 -18.359 -10.203 1 15.77 67 HIS B CA 1
ATOM 5682 C C . HIS B 1 67 ? 49.312 -17.344 -11.32 1 15.77 67 HIS B C 1
ATOM 5684 O O . HIS B 1 67 ? 49.344 -17.688 -12.5 1 15.77 67 HIS B O 1
ATOM 5690 N N . ALA B 1 68 ? 49.688 -16.156 -11.391 1 16.48 68 ALA B N 1
ATOM 5691 C CA . ALA B 1 68 ? 49.156 -15.172 -12.32 1 16.48 68 ALA B CA 1
ATOM 5692 C C . ALA B 1 68 ? 49.5 -15.523 -13.766 1 16.48 68 ALA B C 1
ATOM 5694 O O . ALA B 1 68 ? 49.281 -14.734 -14.68 1 16.48 68 ALA B O 1
ATOM 5695 N N . SER B 1 69 ? 49.781 -16.641 -14.328 1 16.23 69 SER B N 1
ATOM 5696 C CA . SER B 1 69 ? 50.5 -16.5 -15.586 1 16.23 69 SER B CA 1
ATOM 5697 C C . SER B 1 69 ? 49.562 -16.188 -16.734 1 16.23 69 SER B C 1
ATOM 5699 O O . SER B 1 69 ? 50 -15.992 -17.875 1 16.23 69 SER B O 1
ATOM 5701 N N . ILE B 1 70 ? 48.375 -15.594 -16.688 1 16.78 70 ILE B N 1
ATOM 5702 C CA . ILE B 1 70 ? 47.5 -15.93 -17.797 1 16.78 70 ILE B CA 1
ATOM 5703 C C . ILE B 1 70 ? 47.969 -15.234 -19.078 1 16.78 70 ILE B C 1
ATOM 5705 O O . ILE B 1 70 ? 48.094 -14.008 -19.094 1 16.78 70 ILE B O 1
ATOM 5709 N N . SER B 1 71 ? 48.406 -15.938 -20.25 1 16.02 71 SER B N 1
ATOM 5710 C CA . SER B 1 71 ? 48.906 -15.594 -21.578 1 16.02 71 SER B CA 1
ATOM 5711 C C . SER B 1 71 ? 47.781 -15.219 -22.531 1 16.02 71 SER B C 1
ATOM 5713 O O . SER B 1 71 ? 46.938 -16.047 -22.828 1 16.02 71 SER B O 1
ATOM 5715 N N . PRO B 1 72 ? 47.125 -14.227 -22.609 1 17.11 72 PRO B N 1
ATOM 5716 C CA . PRO B 1 72 ? 46 -14.055 -23.516 1 17.11 72 PRO B CA 1
ATOM 5717 C C . PRO B 1 72 ? 46.406 -14.062 -24.984 1 17.11 72 PRO B C 1
ATOM 5719 O O . PRO B 1 72 ? 47.219 -13.234 -25.406 1 17.11 72 PRO B O 1
ATOM 5722 N N . THR B 1 73 ? 46.406 -15.086 -25.781 1 15.21 73 THR B N 1
ATOM 5723 C CA . THR B 1 73 ? 46.688 -15.016 -27.203 1 15.21 73 THR B CA 1
ATOM 5724 C C . THR B 1 73 ? 45.562 -14.336 -27.953 1 15.21 73 THR B C 1
ATOM 5726 O O . THR B 1 73 ? 44.406 -14.289 -27.469 1 15.21 73 THR B O 1
ATOM 5729 N N . ALA B 1 74 ? 45.625 -13.867 -29.484 1 15.95 74 ALA B N 1
ATOM 5730 C CA . ALA B 1 74 ? 45.438 -12.891 -30.562 1 15.95 74 ALA B CA 1
ATOM 5731 C C . ALA B 1 74 ? 44.312 -13.297 -31.484 1 15.95 74 ALA B C 1
ATOM 5733 O O . ALA B 1 74 ? 43.938 -12.57 -32.406 1 15.95 74 ALA B O 1
ATOM 5734 N N . SER B 1 75 ? 43.469 -14.438 -31.281 1 15.05 75 SER B N 1
ATOM 5735 C CA . SER B 1 75 ? 43.094 -14.922 -32.594 1 15.05 75 SER B CA 1
ATOM 5736 C C . SER B 1 75 ? 42 -14.062 -33.219 1 15.05 75 SER B C 1
ATOM 5738 O O . SER B 1 75 ? 41.281 -13.352 -32.5 1 15.05 75 SER B O 1
ATOM 5740 N N . SER B 1 76 ? 41.75 -14.172 -34.719 1 17.03 76 SER B N 1
ATOM 5741 C CA . SER B 1 76 ? 41.375 -13.516 -35.969 1 17.03 76 SER B CA 1
ATOM 5742 C C . SER B 1 76 ? 39.875 -13.734 -36.25 1 17.03 76 SER B C 1
ATOM 5744 O O . SER B 1 76 ? 39.406 -13.344 -37.312 1 17.03 76 SER B O 1
ATOM 5746 N N . HIS B 1 77 ? 38.906 -13.383 -35.5 1 15.61 77 HIS B N 1
ATOM 5747 C CA . HIS B 1 77 ? 37.562 -13.891 -35.781 1 15.61 77 HIS B CA 1
ATOM 5748 C C . HIS B 1 77 ? 36.938 -13.219 -37 1 15.61 77 HIS B C 1
ATOM 5750 O O . HIS B 1 77 ? 36.875 -11.984 -37.062 1 15.61 77 HIS B O 1
ATOM 5756 N N . GLU B 1 78 ? 36.938 -13.93 -38.062 1 17.38 78 GLU B N 1
ATOM 5757 C CA . GLU B 1 78 ? 36.406 -13.648 -39.406 1 17.38 78 GLU B CA 1
ATOM 5758 C C . GLU B 1 78 ? 34.875 -13.625 -39.375 1 17.38 78 GLU B C 1
ATOM 5760 O O . GLU B 1 78 ? 34.25 -14.602 -38.969 1 17.38 78 GLU B O 1
ATOM 5765 N N . PRO B 1 79 ? 34.375 -12.602 -39.219 1 15.77 79 PRO B N 1
ATOM 5766 C CA . PRO B 1 79 ? 32.938 -12.469 -39.094 1 15.77 79 PRO B CA 1
ATOM 5767 C C . PRO B 1 79 ? 32.188 -12.891 -40.344 1 15.77 79 PRO B C 1
ATOM 5769 O O . PRO B 1 79 ? 32.75 -12.859 -41.438 1 15.77 79 PRO B O 1
ATOM 5772 N N . ASP B 1 80 ? 31.109 -13.438 -40.062 1 14.97 80 ASP B N 1
ATOM 5773 C CA . ASP B 1 80 ? 29.953 -14.133 -40.656 1 14.97 80 ASP B CA 1
ATOM 5774 C C . ASP B 1 80 ? 29.172 -13.227 -41.594 1 14.97 80 ASP B C 1
ATOM 5776 O O . ASP B 1 80 ? 29.219 -12 -41.469 1 14.97 80 ASP B O 1
ATOM 5780 N N . GLN B 1 81 ? 28.562 -13.922 -42.344 1 15.98 81 GLN B N 1
ATOM 5781 C CA . GLN B 1 81 ? 27.828 -14.227 -43.562 1 15.98 81 GLN B CA 1
ATOM 5782 C C . GLN B 1 81 ? 26.391 -13.719 -43.5 1 15.98 81 GLN B C 1
ATOM 5784 O O . GLN B 1 81 ? 25.609 -14.18 -42.656 1 15.98 81 GLN B O 1
ATOM 5789 N N . ALA B 1 82 ? 26.203 -12.555 -43.812 1 14.86 82 ALA B N 1
ATOM 5790 C CA . ALA B 1 82 ? 24.984 -11.781 -43.969 1 14.86 82 ALA B CA 1
ATOM 5791 C C . ALA B 1 82 ? 23.969 -12.516 -44.844 1 14.86 82 ALA B C 1
ATOM 5793 O O . ALA B 1 82 ? 24.344 -13.133 -45.844 1 14.86 82 ALA B O 1
ATOM 5794 N N . PHE B 1 83 ? 22.703 -12.578 -44.562 1 15.2 83 PHE B N 1
ATOM 5795 C CA . PHE B 1 83 ? 21.422 -13.273 -44.75 1 15.2 83 PHE B CA 1
ATOM 5796 C C . PHE B 1 83 ? 20.781 -12.906 -46.062 1 15.2 83 PHE B C 1
ATOM 5798 O O . PHE B 1 83 ? 20.391 -13.789 -46.844 1 15.2 83 PHE B O 1
ATOM 5805 N N . GLY B 1 84 ? 20.219 -11.773 -46.219 1 14.85 84 GLY B N 1
ATOM 5806 C CA . GLY B 1 84 ? 18.797 -11.727 -46.531 1 14.85 84 GLY B CA 1
ATOM 5807 C C . GLY B 1 84 ? 18.5 -11.727 -48.031 1 14.85 84 GLY B C 1
ATOM 5808 O O . GLY B 1 84 ? 19.359 -11.383 -48.844 1 14.85 84 GLY B O 1
ATOM 5809 N N . ASN B 1 85 ? 17.344 -12.172 -48.281 1 15.33 85 ASN B N 1
ATOM 5810 C CA . ASN B 1 85 ? 16.531 -12.875 -49.25 1 15.33 85 ASN B CA 1
ATOM 5811 C C . ASN B 1 85 ? 15.875 -11.898 -50.219 1 15.33 85 ASN B C 1
ATOM 5813 O O . ASN B 1 85 ? 14.875 -12.234 -50.875 1 15.33 85 ASN B O 1
ATOM 5817 N N . ARG B 1 86 ? 16.266 -10.734 -50.531 1 15.02 86 ARG B N 1
ATOM 5818 C CA . ARG B 1 86 ? 15.211 -10.047 -51.281 1 15.02 86 ARG B CA 1
ATOM 5819 C C . ARG B 1 86 ? 14.859 -10.797 -52.562 1 15.02 86 ARG B C 1
ATOM 5821 O O . ARG B 1 86 ? 15.688 -11.539 -53.094 1 15.02 86 ARG B O 1
ATOM 5828 N N . HIS B 1 87 ? 13.711 -10.539 -53.188 1 15.07 87 HIS B N 1
ATOM 5829 C CA . HIS B 1 87 ? 12.617 -10.992 -54.031 1 15.07 87 HIS B CA 1
ATOM 5830 C C . HIS B 1 87 ? 12.914 -10.734 -55.5 1 15.07 87 HIS B C 1
ATOM 5832 O O . HIS B 1 87 ? 12.062 -10.969 -56.344 1 15.07 87 HIS B O 1
ATOM 5838 N N . GLN B 1 88 ? 13.977 -10.148 -55.844 1 14.34 88 GLN B N 1
ATOM 5839 C CA . GLN B 1 88 ? 13.672 -9.539 -57.125 1 14.34 88 GLN B CA 1
ATOM 5840 C C . GLN B 1 88 ? 13.281 -10.594 -58.156 1 14.34 88 GLN B C 1
ATOM 5842 O O . GLN B 1 88 ? 13.734 -11.734 -58.094 1 14.34 88 GLN B O 1
ATOM 5847 N N . SER B 1 89 ? 12.594 -10.219 -59.25 1 15.8 89 SER B N 1
ATOM 5848 C CA . SER B 1 89 ? 11.641 -10.422 -60.344 1 15.8 89 SER B CA 1
ATOM 5849 C C . SER B 1 89 ? 12.32 -11.016 -61.562 1 15.8 89 SER B C 1
ATOM 5851 O O . SER B 1 89 ? 11.656 -11.562 -62.438 1 15.8 89 SER B O 1
ATOM 5853 N N . GLN B 1 90 ? 13.5 -10.602 -61.781 1 14.41 90 GLN B N 1
ATOM 5854 C CA . GLN B 1 90 ? 13.555 -10.32 -63.219 1 14.41 90 GLN B CA 1
ATOM 5855 C C . GLN B 1 90 ? 13.305 -11.578 -64.062 1 14.41 90 GLN B C 1
ATOM 5857 O O . GLN B 1 90 ? 13.383 -12.695 -63.5 1 14.41 90 GLN B O 1
ATOM 5862 N N . GLU B 1 91 ? 14.039 -11.641 -65.125 1 15.3 91 GLU B N 1
ATOM 5863 C CA . GLU B 1 91 ? 13.867 -11.641 -66.625 1 15.3 91 GLU B CA 1
ATOM 5864 C C . GLU B 1 91 ? 14.047 -13.047 -67.188 1 15.3 91 GLU B C 1
ATOM 5866 O O . GLU B 1 91 ? 13.305 -13.453 -68.062 1 15.3 91 GLU B O 1
ATOM 5871 N N . VAL B 1 92 ? 15.039 -13.805 -66.875 1 14.66 92 VAL B N 1
ATOM 5872 C CA . VAL B 1 92 ? 15.656 -14.125 -68.188 1 14.66 92 VAL B CA 1
ATOM 5873 C C . VAL B 1 92 ? 14.797 -15.141 -68.938 1 14.66 92 VAL B C 1
ATOM 5875 O O . VAL B 1 92 ? 14.016 -15.875 -68.312 1 14.66 92 VAL B O 1
ATOM 5878 N N . ASN B 1 93 ? 15.344 -15.539 -70.062 1 15.23 93 ASN B N 1
ATOM 5879 C CA . ASN B 1 93 ? 15.266 -15.859 -71.5 1 15.23 93 ASN B CA 1
ATOM 5880 C C . ASN B 1 93 ? 14.977 -17.344 -71.688 1 15.23 93 ASN B C 1
ATOM 5882 O O . ASN B 1 93 ? 14.945 -18.125 -70.75 1 15.23 93 ASN B O 1
ATOM 5886 N N . THR B 1 94 ? 15.852 -18.047 -72.312 1 15.69 94 THR B N 1
ATOM 5887 C CA . THR B 1 94 ? 15.75 -18.578 -73.688 1 15.69 94 THR B CA 1
ATOM 5888 C C . THR B 1 94 ? 15.5 -20.094 -73.625 1 15.69 94 THR B C 1
ATOM 5890 O O . THR B 1 94 ? 14.672 -20.594 -74.375 1 15.69 94 THR B O 1
ATOM 5893 N N . TRP B 1 95 ? 16.438 -20.891 -73.125 1 14.64 95 TRP B N 1
ATOM 5894 C CA . TRP B 1 95 ? 16.828 -21.797 -74.188 1 14.64 95 TRP B CA 1
ATOM 5895 C C . TRP B 1 95 ? 15.875 -22.984 -74.25 1 14.64 95 TRP B C 1
ATOM 5897 O O . TRP B 1 95 ? 15.164 -23.281 -73.312 1 14.64 95 TRP B O 1
ATOM 5907 N N . ASN B 1 96 ? 16.438 -24.109 -74.688 1 15.57 96 ASN B N 1
ATOM 5908 C CA . ASN B 1 96 ? 16.297 -25.016 -75.812 1 15.57 96 ASN B CA 1
ATOM 5909 C C . ASN B 1 96 ? 15.57 -26.312 -75.438 1 15.57 96 ASN B C 1
ATOM 5911 O O . ASN B 1 96 ? 14.602 -26.703 -76.062 1 15.57 96 ASN B O 1
ATOM 5915 N N . SER B 1 97 ? 16.281 -27.312 -74.938 1 15.27 97 SER B N 1
ATOM 5916 C CA . SER B 1 97 ? 16.391 -28.5 -75.75 1 15.27 97 SER B CA 1
ATOM 5917 C C . SER B 1 97 ? 15.328 -29.531 -75.375 1 15.27 97 SER B C 1
ATOM 5919 O O . SER B 1 97 ? 14.148 -29.344 -75.75 1 15.27 97 SER B O 1
ATOM 5921 N N . HIS B 1 98 ? 15.781 -30.719 -74.875 1 15.57 98 HIS B N 1
ATOM 5922 C CA . HIS B 1 98 ? 15.781 -32 -75.625 1 15.57 98 HIS B CA 1
ATOM 5923 C C . HIS B 1 98 ? 14.688 -32.906 -75.062 1 15.57 98 HIS B C 1
ATOM 5925 O O . HIS B 1 98 ? 13.859 -33.406 -75.875 1 15.57 98 HIS B O 1
ATOM 5931 N N . THR B 1 99 ? 15.016 -33.906 -74.25 1 15.71 99 THR B N 1
ATOM 5932 C CA . THR B 1 99 ? 14.969 -35.312 -74.688 1 15.71 99 THR B CA 1
ATOM 5933 C C . THR B 1 99 ? 13.672 -35.969 -74.188 1 15.71 99 THR B C 1
ATOM 5935 O O . THR B 1 99 ? 12.969 -35.438 -73.375 1 15.71 99 THR B O 1
ATOM 5938 N N . ASN B 1 100 ? 13.688 -37.344 -73.812 1 16.17 100 ASN B N 1
ATOM 5939 C CA . ASN B 1 100 ? 13.281 -38.656 -74.375 1 16.17 100 ASN B CA 1
ATOM 5940 C C . ASN B 1 100 ? 12.312 -39.375 -73.438 1 16.17 100 ASN B C 1
ATOM 5942 O O . ASN B 1 100 ? 11.508 -40.188 -73.875 1 16.17 100 ASN B O 1
ATOM 5946 N N . SER B 1 101 ? 12.328 -39.375 -72.062 1 16.14 101 SER B N 1
ATOM 5947 C CA . SER B 1 101 ? 12.312 -40.781 -71.625 1 16.14 101 SER B CA 1
ATOM 5948 C C . SER B 1 101 ? 10.883 -41.281 -71.438 1 16.14 101 SER B C 1
ATOM 5950 O O . SER B 1 101 ? 10.117 -40.75 -70.625 1 16.14 101 SER B O 1
ATOM 5952 N N . PRO B 1 102 ? 10.273 -42 -72.188 1 17.03 102 PRO B N 1
ATOM 5953 C CA . PRO B 1 102 ? 8.867 -42.438 -72.125 1 17.03 102 PRO B CA 1
ATOM 5954 C C . PRO B 1 102 ? 8.523 -43.25 -70.938 1 17.03 102 PRO B C 1
ATOM 5956 O O . PRO B 1 102 ? 7.574 -42.938 -70.188 1 17.03 102 PRO B O 1
ATOM 5959 N N . ARG B 1 103 ? 8.641 -44.688 -71.125 1 18.75 103 ARG B N 1
ATOM 5960 C CA . ARG B 1 103 ? 7.562 -45.656 -71.312 1 18.75 103 ARG B CA 1
ATOM 5961 C C . ARG B 1 103 ? 7.219 -46.344 -70 1 18.75 103 ARG B C 1
ATOM 5963 O O . ARG B 1 103 ? 6.18 -46.969 -69.875 1 18.75 103 ARG B O 1
ATOM 5970 N N . ILE B 1 104 ? 8.07 -46.656 -68.875 1 18.47 104 ILE B N 1
ATOM 5971 C CA . ILE B 1 104 ? 8.148 -48.031 -68.438 1 18.47 104 ILE B CA 1
ATOM 5972 C C . ILE B 1 104 ? 6.922 -48.406 -67.625 1 18.47 104 ILE B C 1
ATOM 5974 O O . ILE B 1 104 ? 6.473 -47.625 -66.812 1 18.47 104 ILE B O 1
ATOM 5978 N N . HIS B 1 105 ? 6.285 -49.75 -67.625 1 20.28 105 HIS B N 1
ATOM 5979 C CA . HIS B 1 105 ? 5.117 -50.625 -67.5 1 20.28 105 HIS B CA 1
ATOM 5980 C C . HIS B 1 105 ? 4.984 -51.125 -66.062 1 20.28 105 HIS B C 1
ATOM 5982 O O . HIS B 1 105 ? 4.023 -51.812 -65.75 1 20.28 105 HIS B O 1
ATOM 5988 N N . GLN B 1 106 ? 5.938 -51.062 -65 1 21.2 106 GLN B N 1
ATOM 5989 C CA . GLN B 1 106 ? 6.07 -52.281 -64.188 1 21.2 106 GLN B CA 1
ATOM 5990 C C . GLN B 1 106 ? 4.828 -52.5 -63.344 1 21.2 106 GLN B C 1
ATOM 5992 O O . GLN B 1 106 ? 4.172 -51.531 -62.938 1 21.2 106 GLN B O 1
ATOM 5997 N N . GLN B 1 107 ? 4.359 -53.812 -63.125 1 24.19 107 GLN B N 1
ATOM 5998 C CA . GLN B 1 107 ? 3.352 -54.719 -62.562 1 24.19 107 GLN B CA 1
ATOM 5999 C C . GLN B 1 107 ? 3.291 -54.625 -61.062 1 24.19 107 GLN B C 1
ATOM 6001 O O . GLN B 1 107 ? 4.277 -54.906 -60.375 1 24.19 107 GLN B O 1
ATOM 6006 N N . LEU B 1 108 ? 2.572 -53.75 -60.406 1 25.23 108 LEU B N 1
ATOM 6007 C CA . LEU B 1 108 ? 2.564 -53.531 -58.969 1 25.23 108 LEU B CA 1
ATOM 6008 C C . LEU B 1 108 ? 2.084 -54.781 -58.219 1 25.23 108 LEU B C 1
ATOM 6010 O O . LEU B 1 108 ? 1.016 -55.312 -58.5 1 25.23 108 LEU B O 1
ATOM 6014 N N . PRO B 1 109 ? 2.984 -55.594 -57.656 1 30.56 109 PRO B N 1
ATOM 6015 C CA . PRO B 1 109 ? 2.701 -56.906 -57.031 1 30.56 109 PRO B CA 1
ATOM 6016 C C . PRO B 1 109 ? 1.619 -56.812 -55.969 1 30.56 109 PRO B C 1
ATOM 6018 O O . PRO B 1 109 ? 1.354 -55.719 -55.438 1 30.56 109 PRO B O 1
ATOM 6021 N N . PRO B 1 110 ? 0.831 -57.875 -55.594 1 29.92 110 PRO B N 1
ATOM 6022 C CA . PRO B 1 110 ? -0.353 -58.094 -54.75 1 29.92 110 PRO B CA 1
ATOM 6023 C C . PRO B 1 110 ? -0.112 -57.688 -53.281 1 29.92 110 PRO B C 1
ATOM 6025 O O . PRO B 1 110 ? 0.998 -57.844 -52.781 1 29.92 110 PRO B O 1
ATOM 6028 N N . ILE B 1 111 ? -0.741 -56.812 -52.562 1 31.58 111 ILE B N 1
ATOM 6029 C CA . ILE B 1 111 ? -0.813 -56.094 -51.281 1 31.58 111 ILE B CA 1
ATOM 6030 C C . ILE B 1 111 ? -1.005 -57.094 -50.156 1 31.58 111 ILE B C 1
ATOM 6032 O O . ILE B 1 111 ? -2.057 -57.125 -49.5 1 31.58 111 ILE B O 1
ATOM 6036 N N . THR B 1 112 ? -0.962 -58.438 -50.375 1 32.03 112 THR B N 1
ATOM 6037 C CA . THR B 1 112 ? -1.223 -59.406 -49.281 1 32.03 112 THR B CA 1
ATOM 6038 C C . THR B 1 112 ? -0.342 -59.125 -48.094 1 32.03 112 THR B C 1
ATOM 6040 O O . THR B 1 112 ? -0.635 -59.562 -46.969 1 32.03 112 THR B O 1
ATOM 6043 N N . ALA B 1 113 ? 0.941 -58.969 -48.156 1 32.91 113 ALA B N 1
ATOM 6044 C CA . ALA B 1 113 ? 2.018 -59.406 -47.281 1 32.91 113 ALA B CA 1
ATOM 6045 C C . ALA B 1 113 ? 1.998 -58.625 -45.969 1 32.91 113 ALA B C 1
ATOM 6047 O O . ALA B 1 113 ? 2.225 -59.219 -44.906 1 32.91 113 ALA B O 1
ATOM 6048 N N . MET B 1 114 ? 2.4 -57.344 -46.031 1 31.97 114 MET B N 1
ATOM 6049 C CA . MET B 1 114 ? 3.121 -56.812 -44.875 1 31.97 114 MET B CA 1
ATOM 6050 C C . MET B 1 114 ? 2.176 -56.594 -43.688 1 31.97 114 MET B C 1
ATOM 6052 O O . MET B 1 114 ? 1.624 -55.5 -43.531 1 31.97 114 MET B O 1
ATOM 6056 N N . LEU B 1 115 ? 1.148 -57.25 -43.469 1 36.12 115 LEU B N 1
ATOM 6057 C CA . LEU B 1 115 ? 0.506 -57.281 -42.156 1 36.12 115 LEU B CA 1
ATOM 6058 C C . LEU B 1 115 ? 1.547 -57.281 -41.062 1 36.12 115 LEU B C 1
ATOM 6060 O O . LEU B 1 115 ? 2.1 -58.312 -40.719 1 36.12 115 LEU B O 1
ATOM 6064 N N . SER B 1 116 ? 2.525 -56.5 -41.156 1 37.78 116 SER B N 1
ATOM 6065 C CA . SER B 1 116 ? 3.48 -56.375 -40.062 1 37.78 116 SER B CA 1
ATOM 6066 C C . SER B 1 116 ? 2.795 -56.531 -38.719 1 37.78 116 SER B C 1
ATOM 6068 O O . SER B 1 116 ? 1.741 -55.906 -38.469 1 37.78 116 SER B O 1
ATOM 6070 N N . GLU B 1 117 ? 2.734 -57.531 -38.062 1 42.84 117 GLU B N 1
ATOM 6071 C CA . GLU B 1 117 ? 2.26 -57.875 -36.719 1 42.84 117 GLU B CA 1
ATOM 6072 C C . GLU B 1 117 ? 2.375 -56.688 -35.75 1 42.84 117 GLU B C 1
ATOM 6074 O O . GLU B 1 117 ? 3.441 -56.469 -35.188 1 42.84 117 GLU B O 1
ATOM 6079 N N . THR B 1 118 ? 2.057 -55.5 -36.062 1 54 118 THR B N 1
ATOM 6080 C CA . THR B 1 118 ? 2.064 -54.312 -35.188 1 54 118 THR B CA 1
ATOM 6081 C C . THR B 1 118 ? 1.616 -54.688 -33.781 1 54 118 THR B C 1
ATOM 6083 O O . THR B 1 118 ? 0.484 -55.125 -33.562 1 54 118 THR B O 1
ATOM 6086 N N . SER B 1 119 ? 2.572 -55.094 -32.969 1 76.25 119 SER B N 1
ATOM 6087 C CA . SER B 1 119 ? 2.426 -55.531 -31.594 1 76.25 119 SER B CA 1
ATOM 6088 C C . SER B 1 119 ? 1.567 -54.562 -30.797 1 76.25 119 SER B C 1
ATOM 6090 O O . SER B 1 119 ? 1.748 -53.344 -30.891 1 76.25 119 SER B O 1
ATOM 6092 N N . SER B 1 120 ? 0.357 -54.875 -30.594 1 88.75 120 SER B N 1
ATOM 6093 C CA . SER B 1 120 ? -0.572 -54.156 -29.734 1 88.75 120 SER B CA 1
ATOM 6094 C C . SER B 1 120 ? -0.284 -54.406 -28.25 1 88.75 120 SER B C 1
ATOM 6096 O O . SER B 1 120 ? 0.319 -55.438 -27.906 1 88.75 120 SER B O 1
ATOM 6098 N N . TRP B 1 121 ? -0.541 -53.406 -27.5 1 93 121 TRP B N 1
ATOM 6099 C CA . TRP B 1 121 ? -0.339 -53.5 -26.062 1 93 121 TRP B CA 1
ATOM 6100 C C . TRP B 1 121 ? -1.217 -54.594 -25.469 1 93 121 TRP B C 1
ATOM 6102 O O . TRP B 1 121 ? -2.369 -54.781 -25.875 1 93 121 TRP B O 1
ATOM 6112 N N . SER B 1 122 ? -0.689 -55.375 -24.609 1 93 122 SER B N 1
ATOM 6113 C CA . SER B 1 122 ? -1.384 -56.344 -23.75 1 93 122 SER B CA 1
ATOM 6114 C C . SER B 1 122 ? -0.624 -56.562 -22.453 1 93 122 SER B C 1
ATOM 6116 O O . SER B 1 122 ? 0.566 -56.25 -22.359 1 93 122 SER B O 1
ATOM 6118 N N . PRO B 1 123 ? -1.286 -57.031 -21.438 1 92.31 123 PRO B N 1
ATOM 6119 C CA . PRO B 1 123 ? -0.566 -57.344 -20.203 1 92.31 123 PRO B CA 1
ATOM 6120 C C . PRO B 1 123 ? 0.598 -58.281 -20.406 1 92.31 123 PRO B C 1
ATOM 6122 O O . PRO B 1 123 ? 1.573 -58.281 -19.656 1 92.31 123 PRO B O 1
ATOM 6125 N N . ALA B 1 124 ? 0.495 -59.062 -21.406 1 91.44 124 ALA B N 1
ATOM 6126 C CA . ALA B 1 124 ? 1.562 -60 -21.734 1 91.44 124 ALA B CA 1
ATOM 6127 C C . ALA B 1 124 ? 2.684 -59.312 -22.516 1 91.44 124 ALA B C 1
ATOM 6129 O O . ALA B 1 124 ? 3.814 -59.812 -22.547 1 91.44 124 ALA B O 1
ATOM 6130 N N . ASN B 1 125 ? 2.299 -58.25 -23.109 1 92 125 ASN B N 1
ATOM 6131 C CA . ASN B 1 125 ? 3.246 -57.406 -23.859 1 92 125 ASN B CA 1
ATOM 6132 C C . ASN B 1 125 ? 3.117 -55.938 -23.484 1 92 125 ASN B C 1
ATOM 6134 O O . ASN B 1 125 ? 2.738 -55.125 -24.312 1 92 125 ASN B O 1
ATOM 6138 N N . PRO B 1 126 ? 3.521 -55.656 -22.359 1 93.81 126 PRO B N 1
ATOM 6139 C CA . PRO B 1 126 ? 3.221 -54.344 -21.812 1 93.81 126 PRO B CA 1
ATOM 6140 C C . PRO B 1 126 ? 4.211 -53.281 -22.281 1 93.81 126 PRO B C 1
ATOM 6142 O O . PRO B 1 126 ? 3.926 -52.062 -22.188 1 93.81 126 PRO B O 1
ATOM 6145 N N . GLU B 1 127 ? 5.359 -53.688 -22.891 1 93 127 GLU B N 1
ATOM 6146 C CA . GLU B 1 127 ? 6.391 -52.688 -23.219 1 93 127 GLU B CA 1
ATOM 6147 C C . GLU B 1 127 ? 6.219 -52.156 -24.625 1 93 127 GLU B C 1
ATOM 6149 O O . GLU B 1 127 ? 6.129 -52.938 -25.578 1 93 127 GLU B O 1
ATOM 6154 N N . PRO B 1 128 ? 6.156 -50.906 -24.75 1 92.81 128 PRO B N 1
ATOM 6155 C CA . PRO B 1 128 ? 6.07 -50.344 -26.109 1 92.81 128 PRO B CA 1
ATOM 6156 C C . PRO B 1 128 ? 7.398 -50.406 -26.859 1 92.81 128 PRO B C 1
ATOM 6158 O O . PRO B 1 128 ? 8.461 -50.531 -26.234 1 92.81 128 PRO B O 1
ATOM 6161 N N . PRO B 1 129 ? 7.246 -50.281 -28.156 1 89.69 129 PRO B N 1
ATOM 6162 C CA . PRO B 1 129 ? 8.477 -50.219 -28.953 1 89.69 129 PRO B CA 1
ATOM 6163 C C . PRO B 1 129 ? 9.352 -49.031 -28.609 1 89.69 129 PRO B C 1
ATOM 6165 O O . PRO B 1 129 ? 8.844 -48 -28.156 1 89.69 129 PRO B O 1
ATOM 6168 N N . SER B 1 130 ? 10.602 -49.125 -28.891 1 85.94 130 SER B N 1
ATOM 6169 C CA . SER B 1 130 ? 11.586 -48.125 -28.484 1 85.94 130 SER B CA 1
ATOM 6170 C C . SER B 1 130 ? 11.344 -46.812 -29.172 1 85.94 130 SER B C 1
ATOM 6172 O O . SER B 1 130 ? 11.641 -45.75 -28.625 1 85.94 130 SER B O 1
ATOM 6174 N N . ASP B 1 131 ? 10.867 -46.844 -30.312 1 85.94 131 ASP B N 1
ATOM 6175 C CA . ASP B 1 131 ? 10.625 -45.625 -31.078 1 85.94 131 ASP B CA 1
ATOM 6176 C C . ASP B 1 131 ? 9.508 -44.812 -30.438 1 85.94 131 ASP B C 1
ATOM 6178 O O . ASP B 1 131 ? 9.5 -43.562 -30.531 1 85.94 131 ASP B O 1
ATOM 6182 N N . LEU B 1 132 ? 8.641 -45.5 -29.734 1 91.25 132 LEU B N 1
ATOM 6183 C CA . LEU B 1 132 ? 7.52 -44.812 -29.109 1 91.25 132 LEU B CA 1
ATOM 6184 C C . LEU B 1 132 ? 7.969 -44.094 -27.844 1 91.25 132 LEU B C 1
ATOM 6186 O O . LEU B 1 132 ? 7.316 -43.156 -27.391 1 91.25 132 LEU B O 1
ATOM 6190 N N . LEU B 1 133 ? 9.023 -44.5 -27.281 1 91 133 LEU B N 1
ATOM 6191 C CA . LEU B 1 133 ? 9.516 -43.906 -26.062 1 91 133 LEU B CA 1
ATOM 6192 C C . LEU B 1 133 ? 9.922 -42.469 -26.297 1 91 133 LEU B C 1
ATOM 6194 O O . LEU B 1 133 ? 9.781 -41.625 -25.391 1 91 133 LEU B O 1
ATOM 6198 N N . THR B 1 134 ? 10.383 -42.156 -27.484 1 90.75 134 THR B N 1
ATOM 6199 C CA . THR B 1 134 ? 10.742 -40.781 -27.828 1 90.75 134 THR B CA 1
ATOM 6200 C C . THR B 1 134 ? 9.508 -39.906 -27.844 1 90.75 134 THR B C 1
ATOM 6202 O O . THR B 1 134 ? 9.578 -38.75 -27.422 1 90.75 134 THR B O 1
ATOM 6205 N N . ASP B 1 135 ? 8.461 -40.438 -28.281 1 93.19 135 ASP B N 1
ATOM 6206 C CA . ASP B 1 135 ? 7.211 -39.688 -28.297 1 93.19 135 ASP B CA 1
ATOM 6207 C C . ASP B 1 135 ? 6.75 -39.375 -26.875 1 93.19 135 ASP B C 1
ATOM 6209 O O . ASP B 1 135 ? 6.219 -38.281 -26.609 1 93.19 135 ASP B O 1
ATOM 6213 N N . PHE B 1 136 ? 6.93 -40.281 -26.047 1 94.56 136 PHE B N 1
ATOM 6214 C CA . PHE B 1 136 ? 6.535 -40.062 -24.656 1 94.56 136 PHE B CA 1
ATOM 6215 C C . PHE B 1 136 ? 7.402 -39 -23.984 1 94.56 136 PHE B C 1
ATOM 6217 O O . PHE B 1 136 ? 6.914 -38.219 -23.172 1 94.56 136 PHE B O 1
ATOM 6224 N N . VAL B 1 137 ? 8.641 -38.969 -24.281 1 94.19 137 VAL B N 1
ATOM 6225 C CA . VAL B 1 137 ? 9.539 -37.969 -23.75 1 94.19 137 VAL B CA 1
ATOM 6226 C C . VAL B 1 137 ? 9.117 -36.594 -24.266 1 94.19 137 VAL B C 1
ATOM 6228 O O . VAL B 1 137 ? 9.133 -35.594 -23.516 1 94.19 137 VAL B O 1
ATOM 6231 N N . ASN B 1 138 ? 8.734 -36.562 -25.516 1 92.75 138 ASN B N 1
ATOM 6232 C CA . ASN B 1 138 ? 8.242 -35.281 -26.062 1 92.75 138 ASN B CA 1
ATOM 6233 C C . ASN B 1 138 ? 6.949 -34.844 -25.375 1 92.75 138 ASN B C 1
ATOM 6235 O O . ASN B 1 138 ? 6.746 -33.656 -25.156 1 92.75 138 ASN B O 1
ATOM 6239 N N . ALA B 1 139 ? 6.137 -35.812 -25.078 1 93.81 139 ALA B N 1
ATOM 6240 C CA . ALA B 1 139 ? 4.914 -35.5 -24.344 1 93.81 139 ALA B CA 1
ATOM 6241 C C . ALA B 1 139 ? 5.234 -34.938 -22.953 1 93.81 139 ALA B C 1
ATOM 6243 O O . ALA B 1 139 ? 4.566 -34.031 -22.469 1 93.81 139 ALA B O 1
ATOM 6244 N N . TYR B 1 140 ? 6.195 -35.531 -22.344 1 95 140 TYR B N 1
ATOM 6245 C CA . TYR B 1 140 ? 6.637 -35.031 -21.047 1 95 140 TYR B CA 1
ATOM 6246 C C . TYR B 1 140 ? 7.113 -33.594 -21.156 1 95 140 TYR B C 1
ATOM 6248 O O . TYR B 1 140 ? 6.727 -32.719 -20.359 1 95 140 TYR B O 1
ATOM 6256 N N . ARG B 1 141 ? 7.91 -33.281 -22.125 1 93.5 141 ARG B N 1
ATOM 6257 C CA . ARG B 1 141 ? 8.477 -31.969 -22.344 1 93.5 141 ARG B CA 1
ATOM 6258 C C . ARG B 1 141 ? 7.375 -30.938 -22.594 1 93.5 141 ARG B C 1
ATOM 6260 O O . ARG B 1 141 ? 7.422 -29.828 -22.062 1 93.5 141 ARG B O 1
ATOM 6267 N N . GLU B 1 142 ? 6.363 -31.344 -23.203 1 92.06 142 GLU B N 1
ATOM 6268 C CA . GLU B 1 142 ? 5.359 -30.391 -23.672 1 92.06 142 GLU B CA 1
ATOM 6269 C C . GLU B 1 142 ? 4.223 -30.25 -22.672 1 92.06 142 GLU B C 1
ATOM 6271 O O . GLU B 1 142 ? 3.625 -29.172 -22.547 1 92.06 142 GLU B O 1
ATOM 6276 N N . LYS B 1 143 ? 3.951 -31.359 -21.953 1 93.62 143 LYS B N 1
ATOM 6277 C CA . LYS B 1 143 ? 2.691 -31.359 -21.219 1 93.62 143 LYS B CA 1
ATOM 6278 C C . LYS B 1 143 ? 2.938 -31.469 -19.719 1 93.62 143 LYS B C 1
ATOM 6280 O O . LYS B 1 143 ? 2.076 -31.109 -18.906 1 93.62 143 LYS B O 1
ATOM 6285 N N . ILE B 1 144 ? 4.074 -31.922 -19.328 1 93.5 144 ILE B N 1
ATOM 6286 C CA . ILE B 1 144 ? 4.246 -32.25 -17.922 1 93.5 144 ILE B CA 1
ATOM 6287 C C . ILE B 1 144 ? 5.355 -31.406 -17.312 1 93.5 144 ILE B C 1
ATOM 6289 O O . ILE B 1 144 ? 5.262 -30.969 -16.172 1 93.5 144 ILE B O 1
ATOM 6293 N N . TYR B 1 145 ? 6.383 -31.125 -18.094 1 92.81 145 TYR B N 1
ATOM 6294 C CA . TYR B 1 145 ? 7.508 -30.328 -17.594 1 92.81 145 TYR B CA 1
ATOM 6295 C C . TYR B 1 145 ? 7.047 -28.953 -17.141 1 92.81 145 TYR B C 1
ATOM 6297 O O . TYR B 1 145 ? 6.57 -28.156 -17.953 1 92.81 145 TYR B O 1
ATOM 6305 N N . PHE B 1 146 ? 7.117 -28.656 -15.883 1 91.81 146 PHE B N 1
ATOM 6306 C CA . PHE B 1 146 ? 6.621 -27.469 -15.203 1 91.81 146 PHE B CA 1
ATOM 6307 C C . PHE B 1 146 ? 5.133 -27.266 -15.469 1 91.81 146 PHE B C 1
ATOM 6309 O O . PHE B 1 146 ? 4.672 -26.141 -15.633 1 91.81 146 PHE B O 1
ATOM 6316 N N . GLN B 1 147 ? 4.477 -28.422 -15.5 1 92.44 147 GLN B N 1
ATOM 6317 C CA . GLN B 1 147 ? 3.027 -28.406 -15.664 1 92.44 147 GLN B CA 1
ATOM 6318 C C . GLN B 1 147 ? 2.396 -29.641 -15.039 1 92.44 147 GLN B C 1
ATOM 6320 O O . GLN B 1 147 ? 1.582 -30.312 -15.672 1 92.44 147 GLN B O 1
ATOM 6325 N N . PRO B 1 148 ? 3.006 -30.047 -13.875 1 91.19 148 PRO B N 1
ATOM 6326 C CA . PRO B 1 148 ? 3.609 -29.031 -12.992 1 91.19 148 PRO B CA 1
ATOM 6327 C C . PRO B 1 148 ? 5.055 -29.375 -12.625 1 91.19 148 PRO B C 1
ATOM 6329 O O . PRO B 1 148 ? 5.727 -28.578 -11.961 1 91.19 148 PRO B O 1
ATOM 6332 N N . LEU B 1 149 ? 5.602 -30.5 -13.086 1 94.62 149 LEU B N 1
ATOM 6333 C CA . LEU B 1 149 ? 6.789 -31.016 -12.422 1 94.62 149 LEU B CA 1
ATOM 6334 C C . LEU B 1 149 ? 8.016 -30.891 -13.32 1 94.62 149 LEU B C 1
ATOM 6336 O O . LEU B 1 149 ? 8.008 -31.391 -14.453 1 94.62 149 LEU B O 1
ATOM 6340 N N . PRO B 1 150 ? 9.047 -30.297 -12.812 1 95.69 150 PRO B N 1
ATOM 6341 C CA . PRO B 1 150 ? 10.344 -30.422 -13.484 1 95.69 150 PRO B CA 1
ATOM 6342 C C . PRO B 1 150 ? 11.156 -31.625 -13.008 1 95.69 150 PRO B C 1
ATOM 6344 O O . PRO B 1 150 ? 12.344 -31.484 -12.703 1 95.69 150 PRO B O 1
ATOM 6347 N N . LEU B 1 151 ? 10.562 -32.781 -13.062 1 96.81 151 LEU B N 1
ATOM 6348 C CA . LEU B 1 151 ? 11.094 -34 -12.438 1 96.81 151 LEU B CA 1
ATOM 6349 C C . LEU B 1 151 ? 12.32 -34.5 -13.188 1 96.81 151 LEU B C 1
ATOM 6351 O O . LEU B 1 151 ? 13.266 -35 -12.57 1 96.81 151 LEU B O 1
ATOM 6355 N N . PHE B 1 152 ? 12.266 -34.406 -14.516 1 95.69 152 PHE B N 1
ATOM 6356 C CA . PHE B 1 152 ? 13.352 -34.938 -15.352 1 95.69 152 PHE B CA 1
ATOM 6357 C C . PHE B 1 152 ? 13.891 -33.844 -16.266 1 95.69 152 PHE B C 1
ATOM 6359 O O . PHE B 1 152 ? 13.141 -32.938 -16.688 1 95.69 152 PHE B O 1
ATOM 6366 N N . ASP B 1 153 ? 15.188 -33.906 -16.422 1 92.75 153 ASP B N 1
ATOM 6367 C CA . ASP B 1 153 ? 15.719 -33.188 -17.562 1 92.75 153 ASP B CA 1
ATOM 6368 C C . ASP B 1 153 ? 15.32 -33.844 -18.875 1 92.75 153 ASP B C 1
ATOM 6370 O O . ASP B 1 153 ? 15.656 -35 -19.109 1 92.75 153 ASP B O 1
ATOM 6374 N N . PRO B 1 154 ? 14.656 -33.188 -19.703 1 90.69 154 PRO B N 1
ATOM 6375 C CA . PRO B 1 154 ? 14.117 -33.844 -20.891 1 90.69 154 PRO B CA 1
ATOM 6376 C C . PRO B 1 154 ? 15.203 -34.438 -21.781 1 90.69 154 PRO B C 1
ATOM 6378 O O . PRO B 1 154 ? 15.016 -35.531 -22.344 1 90.69 154 PRO B O 1
ATOM 6381 N N . LYS B 1 155 ? 16.344 -33.812 -21.891 1 87.56 155 LYS B N 1
ATOM 6382 C CA . LYS B 1 155 ? 17.422 -34.344 -22.719 1 87.56 155 LYS B CA 1
ATOM 6383 C C . LYS B 1 155 ? 17.984 -35.625 -22.125 1 87.56 155 LYS B C 1
ATOM 6385 O O . LYS B 1 155 ? 18.234 -36.594 -22.844 1 87.56 155 LYS B O 1
ATOM 6390 N N . ARG B 1 156 ? 18.062 -35.594 -20.906 1 88.81 156 ARG B N 1
ATOM 6391 C CA . ARG B 1 156 ? 18.609 -36.75 -20.234 1 88.81 156 ARG B CA 1
ATOM 6392 C C . ARG B 1 156 ? 17.594 -37.906 -20.203 1 88.81 156 ARG B C 1
ATOM 6394 O O . ARG B 1 156 ? 17.969 -39.062 -20.266 1 88.81 156 ARG B O 1
ATOM 6401 N N . LEU B 1 157 ? 16.391 -37.562 -20.047 1 92.31 157 LEU B N 1
ATOM 6402 C CA . LEU B 1 157 ? 15.32 -38.531 -20.031 1 92.31 157 LEU B CA 1
ATOM 6403 C C . LEU B 1 157 ? 15.266 -39.312 -21.344 1 92.31 157 LEU B C 1
ATOM 6405 O O . LEU B 1 157 ? 15.023 -40.531 -21.344 1 92.31 157 LEU B O 1
ATOM 6409 N N . GLN B 1 158 ? 15.516 -38.656 -22.391 1 88.94 158 GLN B N 1
ATOM 6410 C CA . GLN B 1 158 ? 15.5 -39.281 -23.703 1 88.94 158 GLN B CA 1
ATOM 6411 C C . GLN B 1 158 ? 16.562 -40.375 -23.812 1 88.94 158 GLN B C 1
ATOM 6413 O O . GLN B 1 158 ? 16.312 -41.438 -24.391 1 88.94 158 GLN B O 1
ATOM 6418 N N . LEU B 1 159 ? 17.625 -40.156 -23.141 1 87.5 159 LEU B N 1
ATOM 6419 C CA . LEU B 1 159 ? 18.734 -41.094 -23.203 1 87.5 159 LEU B CA 1
ATOM 6420 C C . LEU B 1 159 ? 18.547 -42.25 -22.234 1 87.5 159 LEU B C 1
ATOM 6422 O O . LEU B 1 159 ? 19.031 -43.344 -22.469 1 87.5 159 LEU B O 1
ATOM 6426 N N . LYS B 1 160 ? 17.75 -42 -21.234 1 87.94 160 LYS B N 1
ATOM 6427 C CA . LYS B 1 160 ? 17.734 -42.969 -20.141 1 87.94 160 LYS B CA 1
ATOM 6428 C C . LYS B 1 160 ? 16.406 -43.719 -20.078 1 87.94 160 LYS B C 1
ATOM 6430 O O . LYS B 1 160 ? 16.234 -44.625 -19.266 1 87.94 160 LYS B O 1
ATOM 6435 N N . THR B 1 161 ? 15.508 -43.438 -20.844 1 87.69 161 THR B N 1
ATOM 6436 C CA . THR B 1 161 ? 14.156 -44 -20.719 1 87.69 16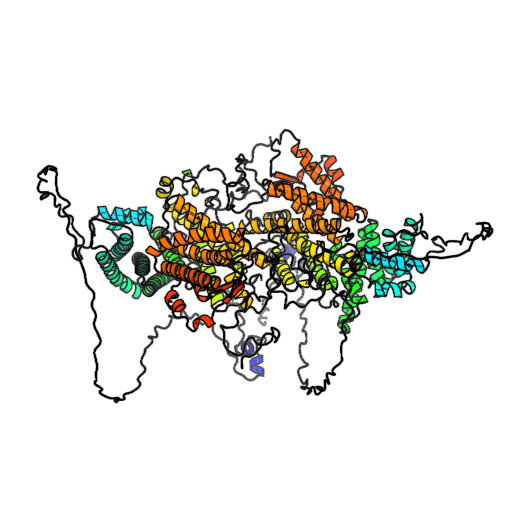1 THR B CA 1
ATOM 6437 C C . THR B 1 161 ? 14.18 -45.531 -20.797 1 87.69 161 THR B C 1
ATOM 6439 O O . THR B 1 161 ? 13.414 -46.188 -20.094 1 87.69 161 THR B O 1
ATOM 6442 N N . GLY B 1 162 ? 15.047 -46 -21.594 1 82.94 162 GLY B N 1
ATOM 6443 C CA . GLY B 1 162 ? 15.125 -47.469 -21.766 1 82.94 162 GLY B CA 1
ATOM 6444 C C . GLY B 1 162 ? 15.812 -48.156 -20.594 1 82.94 162 GLY B C 1
ATOM 6445 O O . GLY B 1 162 ? 15.609 -49.344 -20.375 1 82.94 162 GLY B O 1
ATOM 6446 N N . THR B 1 163 ? 16.516 -47.406 -19.828 1 88.19 163 THR B N 1
ATOM 6447 C CA . THR B 1 163 ? 17.312 -48.031 -18.766 1 88.19 163 THR B CA 1
ATOM 6448 C C . THR B 1 163 ? 16.703 -47.75 -17.406 1 88.19 163 THR B C 1
ATOM 6450 O O . THR B 1 163 ? 17.219 -48.219 -16.375 1 88.19 163 THR B O 1
ATOM 6453 N N . LEU B 1 164 ? 15.641 -47.156 -17.406 1 93.81 164 LEU B N 1
ATOM 6454 C CA . LEU B 1 164 ? 14.977 -46.875 -16.141 1 93.81 164 LEU B CA 1
ATOM 6455 C C . LEU B 1 164 ? 14.375 -48.156 -15.555 1 93.81 164 LEU B C 1
ATOM 6457 O O . LEU B 1 164 ? 13.969 -49.062 -16.297 1 93.81 164 LEU B O 1
ATOM 6461 N N . PRO B 1 165 ? 14.414 -48.156 -14.227 1 96.06 165 PRO B N 1
ATOM 6462 C CA . PRO B 1 165 ? 13.695 -49.312 -13.648 1 96.06 165 PRO B CA 1
ATOM 6463 C C . PRO B 1 165 ? 12.258 -49.406 -14.148 1 96.06 165 PRO B C 1
ATOM 6465 O O . PRO B 1 165 ? 11.602 -48.406 -14.383 1 96.06 165 PRO B O 1
ATOM 6468 N N . GLN B 1 166 ? 11.758 -50.594 -14.148 1 95.75 166 GLN B N 1
ATOM 6469 C CA . GLN B 1 166 ? 10.453 -50.875 -14.742 1 95.75 166 GLN B CA 1
ATOM 6470 C C . GLN B 1 166 ? 9.352 -50.062 -14.047 1 95.75 166 GLN B C 1
ATOM 6472 O O . GLN B 1 166 ? 8.461 -49.531 -14.703 1 95.75 166 GLN B O 1
ATOM 6477 N N . TYR B 1 167 ? 9.375 -50 -12.695 1 97.25 167 TYR B N 1
ATOM 6478 C CA . TYR B 1 167 ? 8.32 -49.312 -11.961 1 97.25 167 TYR B CA 1
ATOM 6479 C C . TYR B 1 167 ? 8.312 -47.844 -12.281 1 97.25 167 TYR B C 1
ATOM 6481 O O . TYR B 1 167 ? 7.25 -47.219 -12.32 1 97.25 167 TYR B O 1
ATOM 6489 N N . LEU B 1 168 ? 9.477 -47.281 -12.508 1 97.88 168 LEU B N 1
ATOM 6490 C CA . LEU B 1 168 ? 9.547 -45.875 -12.891 1 97.88 168 LEU B CA 1
ATOM 6491 C C . LEU B 1 168 ? 9.094 -45.656 -14.336 1 97.88 168 LEU B C 1
ATOM 6493 O O . LEU B 1 168 ? 8.352 -44.719 -14.633 1 97.88 168 LEU B O 1
ATOM 6497 N N . ARG B 1 169 ? 9.539 -46.5 -15.195 1 96.56 169 ARG B N 1
ATOM 6498 C CA . ARG B 1 169 ? 9.133 -46.438 -16.594 1 96.56 169 ARG B CA 1
ATOM 6499 C C . ARG B 1 169 ? 7.625 -46.562 -16.734 1 96.56 169 ARG B C 1
ATOM 6501 O O . ARG B 1 169 ? 7 -45.812 -17.5 1 96.56 169 ARG B O 1
ATOM 6508 N N . TRP B 1 170 ? 7.055 -47.5 -16 1 97.5 170 TRP B N 1
ATOM 6509 C CA . TRP B 1 170 ? 5.613 -47.719 -16.078 1 97.5 170 TRP B CA 1
ATOM 6510 C C . TRP B 1 170 ? 4.848 -46.531 -15.492 1 97.5 170 TRP B C 1
ATOM 6512 O O . TRP B 1 170 ? 3.779 -46.188 -15.984 1 97.5 170 TRP B O 1
ATOM 6522 N N . SER B 1 171 ? 5.348 -45.969 -14.367 1 98 171 SER B N 1
ATOM 6523 C CA . SER B 1 171 ? 4.734 -44.75 -13.844 1 98 171 SER B CA 1
ATOM 6524 C C . SER B 1 171 ? 4.762 -43.625 -14.875 1 98 171 SER B C 1
ATOM 6526 O O . SER B 1 171 ? 3.787 -42.906 -15.016 1 98 171 SER B O 1
ATOM 6528 N N . PHE B 1 172 ? 5.867 -43.562 -15.547 1 97.19 172 PHE B N 1
ATOM 6529 C CA . PHE B 1 172 ? 6.07 -42.531 -16.578 1 97.19 172 PHE B CA 1
ATOM 6530 C C . PHE B 1 172 ? 5.117 -42.75 -17.75 1 97.19 172 PHE B C 1
ATOM 6532 O O . PHE B 1 172 ? 4.492 -41.781 -18.219 1 97.19 172 PHE B O 1
ATOM 6539 N N . LEU B 1 173 ? 4.988 -43.969 -18.188 1 96.56 173 LEU B N 1
ATOM 6540 C CA . LEU B 1 173 ? 4.102 -44.312 -19.297 1 96.56 173 LEU B CA 1
ATOM 6541 C C . LEU B 1 173 ? 2.645 -44.062 -18.922 1 96.56 173 LEU B C 1
ATOM 6543 O O . LEU B 1 173 ? 1.875 -43.5 -19.719 1 96.56 173 LEU B O 1
ATOM 6547 N N . ALA B 1 174 ? 2.322 -44.438 -17.688 1 97.31 174 ALA B N 1
ATOM 6548 C CA . ALA B 1 174 ? 0.952 -44.25 -17.219 1 97.31 174 ALA B CA 1
ATOM 6549 C C . ALA B 1 174 ? 0.55 -42.781 -17.281 1 97.31 174 ALA B C 1
ATOM 6551 O O . ALA B 1 174 ? -0.53 -42.438 -17.766 1 97.31 174 ALA B O 1
ATOM 6552 N N . LEU B 1 175 ? 1.425 -41.938 -16.828 1 97 175 LEU B N 1
ATOM 6553 C CA . LEU B 1 175 ? 1.114 -40.5 -16.797 1 97 175 LEU B CA 1
ATOM 6554 C C . LEU B 1 175 ? 1.102 -39.938 -18.219 1 97 175 LEU B C 1
ATOM 6556 O O . LEU B 1 175 ? 0.197 -39.188 -18.578 1 97 175 LEU B O 1
ATOM 6560 N N . SER B 1 176 ? 2.051 -40.312 -19.047 1 95.31 176 SER B N 1
ATOM 6561 C CA . SER B 1 176 ? 2.209 -39.719 -20.375 1 95.31 176 SER B CA 1
ATOM 6562 C C . SER B 1 176 ? 1.064 -40.125 -21.297 1 95.31 176 SER B C 1
ATOM 6564 O O . SER B 1 176 ? 0.68 -39.375 -22.188 1 95.31 176 SER B O 1
ATOM 6566 N N . LEU B 1 177 ? 0.48 -41.25 -21.031 1 95.5 177 LEU B N 1
ATOM 6567 C CA . LEU B 1 177 ? -0.594 -41.781 -21.875 1 95.5 177 LEU B CA 1
ATOM 6568 C C . LEU B 1 177 ? -1.855 -40.938 -21.719 1 95.5 177 LEU B C 1
ATOM 6570 O O . LEU B 1 177 ? -2.758 -41 -22.562 1 95.5 177 LEU B O 1
ATOM 6574 N N . HIS B 1 178 ? -1.896 -40.125 -20.703 1 93.31 178 HIS B N 1
ATOM 6575 C CA . HIS B 1 178 ? -3.018 -39.219 -20.562 1 93.31 178 HIS B CA 1
ATOM 6576 C C . HIS B 1 178 ? -2.926 -38.062 -21.562 1 93.31 178 HIS B C 1
ATOM 6578 O O . HIS B 1 178 ? -3.906 -37.344 -21.797 1 93.31 178 HIS B O 1
ATOM 6584 N N . TYR B 1 179 ? -1.752 -37.938 -22.234 1 92.06 179 TYR B N 1
ATOM 6585 C CA . TYR B 1 179 ? -1.539 -36.75 -23.062 1 92.06 179 TYR B CA 1
ATOM 6586 C C . TYR B 1 179 ? -1.246 -37.125 -24.516 1 92.06 179 TYR B C 1
ATOM 6588 O O . TYR B 1 179 ? -1.132 -36.25 -25.375 1 92.06 179 TYR B O 1
ATOM 6596 N N . THR B 1 180 ? -1.067 -38.375 -24.734 1 91 180 THR B N 1
ATOM 6597 C CA . THR B 1 180 ? -0.716 -38.812 -26.078 1 91 180 THR B CA 1
ATOM 6598 C C . THR B 1 180 ? -1.529 -40.031 -26.484 1 91 180 THR B C 1
ATOM 6600 O O . THR B 1 180 ? -2.068 -40.75 -25.625 1 91 180 THR B O 1
ATOM 6603 N N . SER B 1 181 ? -1.575 -40.156 -27.797 1 90.62 181 SER B N 1
ATOM 6604 C CA . SER B 1 181 ? -2.24 -41.312 -28.375 1 90.62 181 SER B CA 1
ATOM 6605 C C . SER B 1 181 ? -1.344 -42.031 -29.391 1 90.62 181 SER B C 1
ATOM 6607 O O . SER B 1 181 ? -0.68 -41.375 -30.203 1 90.62 181 SER B O 1
ATOM 6609 N N . HIS B 1 182 ? -1.264 -43.312 -29.203 1 92.38 182 HIS B N 1
ATOM 6610 C CA . HIS B 1 182 ? -0.428 -44.125 -30.078 1 92.38 182 HIS B CA 1
ATOM 6611 C C . HIS B 1 182 ? -1.163 -45.375 -30.547 1 92.38 182 HIS B C 1
ATOM 6613 O O . HIS B 1 182 ? -1.979 -45.938 -29.812 1 92.38 182 HIS B O 1
ATOM 6619 N N . ASN B 1 183 ? -0.764 -45.812 -31.703 1 91.06 183 ASN B N 1
ATOM 6620 C CA . ASN B 1 183 ? -1.393 -47 -32.281 1 91.06 183 ASN B CA 1
ATOM 6621 C C . ASN B 1 183 ? -1.161 -48.25 -31.422 1 91.06 183 ASN B C 1
ATOM 6623 O O . ASN B 1 183 ? -2.016 -49.125 -31.359 1 91.06 183 ASN B O 1
ATOM 6627 N N . PHE B 1 184 ? -0.072 -48.25 -30.766 1 94 184 PHE B N 1
ATOM 6628 C CA . PHE B 1 184 ? 0.279 -49.406 -29.906 1 94 184 PHE B CA 1
ATOM 6629 C C . PHE B 1 184 ? -0.773 -49.594 -28.828 1 94 184 PHE B C 1
ATOM 6631 O O . PHE B 1 184 ? -1.043 -50.719 -28.422 1 94 184 PHE B O 1
ATOM 6638 N N . TYR B 1 185 ? -1.419 -48.531 -28.344 1 94.75 185 TYR B N 1
ATOM 6639 C CA . TYR B 1 185 ? -2.383 -48.562 -27.25 1 94.75 185 TYR B CA 1
ATOM 6640 C C . TYR B 1 185 ? -3.803 -48.375 -27.766 1 94.75 185 TYR B C 1
ATOM 6642 O O . TYR B 1 185 ? -4.73 -48.156 -26.969 1 94.75 185 TYR B O 1
ATOM 6650 N N . TYR B 1 186 ? -4.031 -48.406 -29 1 91.69 186 TYR B N 1
ATOM 6651 C CA . TYR B 1 186 ? -5.293 -48.031 -29.594 1 91.69 186 TYR B CA 1
ATOM 6652 C C . TYR B 1 186 ? -6.461 -48.781 -28.984 1 91.69 186 TYR B C 1
ATOM 6654 O O . TYR B 1 186 ? -6.523 -50 -29.062 1 91.69 186 TYR B O 1
ATOM 6662 N N . GLY B 1 187 ? -7.352 -48.062 -28.375 1 90.5 187 GLY B N 1
ATOM 6663 C CA . GLY B 1 187 ? -8.57 -48.594 -27.797 1 90.5 187 GLY B CA 1
ATOM 6664 C C . GLY B 1 187 ? -8.344 -49.219 -26.422 1 90.5 187 GLY B C 1
ATOM 6665 O O . GLY B 1 187 ? -9.305 -49.625 -25.766 1 90.5 187 GLY B O 1
ATOM 6666 N N . LEU B 1 188 ? -7.145 -49.312 -25.984 1 93.44 188 LEU B N 1
ATOM 6667 C CA . LEU B 1 188 ? -6.832 -49.969 -24.734 1 93.44 188 LEU B CA 1
ATOM 6668 C C . LEU B 1 188 ? -6.074 -49.031 -23.797 1 93.44 188 LEU B C 1
ATOM 6670 O O . LEU B 1 188 ? -5.359 -49.469 -22.891 1 93.44 188 LEU B O 1
ATOM 6674 N N . GLU B 1 189 ? -6.148 -47.812 -24.062 1 94 189 GLU B N 1
ATOM 6675 C CA . GLU B 1 189 ? -5.391 -46.812 -23.328 1 94 189 GLU B CA 1
ATOM 6676 C C . GLU B 1 189 ? -5.727 -46.844 -21.828 1 94 189 GLU B C 1
ATOM 6678 O O . GLU B 1 189 ? -4.828 -46.906 -20.984 1 94 189 GLU B O 1
ATOM 6683 N N . ALA B 1 190 ? -6.965 -46.938 -21.5 1 94.06 190 ALA B N 1
ATOM 6684 C CA . ALA B 1 190 ? -7.402 -46.906 -20.109 1 94.06 190 ALA B CA 1
ATOM 6685 C C . ALA B 1 190 ? -6.91 -48.156 -19.375 1 94.06 190 ALA B C 1
ATOM 6687 O O . ALA B 1 190 ? -6.484 -48.062 -18.219 1 94.06 190 ALA B O 1
ATOM 6688 N N . LYS B 1 191 ? -6.992 -49.188 -20.016 1 95.19 191 LYS B N 1
ATOM 6689 C CA . LYS B 1 191 ? -6.539 -50.438 -19.422 1 95.19 191 LYS B CA 1
ATOM 6690 C C . LYS B 1 191 ? -5.027 -50.438 -19.203 1 95.19 191 LYS B C 1
ATOM 6692 O O . LYS B 1 191 ? -4.535 -50.938 -18.203 1 95.19 191 LYS B O 1
ATOM 6697 N N . ALA B 1 192 ? -4.383 -49.938 -20.203 1 96.81 192 ALA B N 1
ATOM 6698 C CA . ALA B 1 192 ? -2.93 -49.844 -20.094 1 96.81 192 ALA B CA 1
ATOM 6699 C C . ALA B 1 192 ? -2.527 -48.938 -18.922 1 96.81 192 ALA B C 1
ATOM 6701 O O . ALA B 1 192 ? -1.628 -49.281 -18.156 1 96.81 192 ALA B O 1
ATOM 6702 N N . ILE B 1 193 ? -3.168 -47.812 -18.812 1 97.12 193 ILE B N 1
ATOM 6703 C CA . ILE B 1 193 ? -2.887 -46.875 -17.734 1 97.12 193 ILE B CA 1
ATOM 6704 C C . ILE B 1 193 ? -3.125 -47.562 -16.391 1 97.12 193 ILE B C 1
ATOM 6706 O O . ILE B 1 193 ? -2.285 -47.5 -15.484 1 97.12 193 ILE B O 1
ATOM 6710 N N . GLU B 1 194 ? -4.176 -48.25 -16.25 1 96.5 194 GLU B N 1
ATOM 6711 C CA . GLU B 1 194 ? -4.504 -48.938 -15.016 1 96.5 194 GLU B CA 1
ATOM 6712 C C . GLU B 1 194 ? -3.475 -50.031 -14.703 1 96.5 194 GLU B C 1
ATOM 6714 O O . GLU B 1 194 ? -3.045 -50.156 -13.555 1 96.5 194 GLU B O 1
ATOM 6719 N N . TYR B 1 195 ? -3.158 -50.688 -15.703 1 97.06 195 TYR B N 1
ATOM 6720 C CA . TYR B 1 195 ? -2.172 -51.75 -15.539 1 97.06 195 TYR B CA 1
ATOM 6721 C C . TYR B 1 195 ? -0.838 -51.188 -15.062 1 97.06 195 TYR B C 1
ATOM 6723 O O . TYR B 1 195 ? -0.26 -51.688 -14.094 1 97.06 195 TYR B O 1
ATOM 6731 N N . TYR B 1 196 ? -0.323 -50.219 -15.789 1 97.94 196 TYR B N 1
ATOM 6732 C CA . TYR B 1 196 ? 0.958 -49.594 -15.445 1 97.94 196 TYR B CA 1
ATOM 6733 C C . TYR B 1 196 ? 0.923 -49 -14.039 1 97.94 196 TYR B C 1
ATOM 6735 O O . TYR B 1 196 ? 1.845 -49.219 -13.25 1 97.94 196 TYR B O 1
ATOM 6743 N N . THR B 1 197 ? -0.139 -48.312 -13.688 1 97.81 197 THR B N 1
ATOM 6744 C CA . THR B 1 197 ? -0.259 -47.625 -12.406 1 97.81 197 THR B CA 1
ATOM 6745 C C . THR B 1 197 ? -0.301 -48.625 -11.258 1 97.81 197 THR B C 1
ATOM 6747 O O . THR B 1 197 ? 0.423 -48.469 -10.273 1 97.81 197 THR B O 1
ATOM 6750 N N . THR B 1 198 ? -1.103 -49.625 -11.414 1 97.06 198 THR B N 1
ATOM 6751 C CA . THR B 1 198 ? -1.268 -50.625 -10.352 1 97.06 198 THR B CA 1
ATOM 6752 C C . THR B 1 198 ? 0.018 -51.406 -10.148 1 97.06 198 THR B C 1
ATOM 6754 O O . THR B 1 198 ? 0.433 -51.656 -9.016 1 97.06 198 THR B O 1
ATOM 6757 N N . SER B 1 199 ? 0.584 -51.781 -11.234 1 97.44 199 SER B N 1
ATOM 6758 C CA . SER B 1 199 ? 1.806 -52.594 -11.172 1 97.44 199 SER B CA 1
ATOM 6759 C C . SER B 1 199 ? 2.953 -51.781 -10.562 1 97.44 199 SER B C 1
ATOM 6761 O O . SER B 1 199 ? 3.674 -52.281 -9.695 1 97.44 199 SER B O 1
ATOM 6763 N N . ALA B 1 200 ? 3.131 -50.625 -11.047 1 98.12 200 ALA B N 1
ATOM 6764 C CA . ALA B 1 200 ? 4.195 -49.781 -10.523 1 98.12 200 ALA B CA 1
ATOM 6765 C C . ALA B 1 200 ? 3.945 -49.406 -9.062 1 98.12 200 ALA B C 1
ATOM 6767 O O . ALA B 1 200 ? 4.871 -49.438 -8.242 1 98.12 200 ALA B O 1
ATOM 6768 N N . ARG B 1 201 ? 2.75 -49.094 -8.68 1 97.81 201 ARG B N 1
ATOM 6769 C CA . ARG B 1 201 ? 2.385 -48.688 -7.332 1 97.81 201 ARG B CA 1
ATOM 6770 C C . ARG B 1 201 ? 2.705 -49.781 -6.32 1 97.81 201 ARG B C 1
ATOM 6772 O O . ARG B 1 201 ? 3.24 -49.5 -5.246 1 97.81 201 ARG B O 1
ATOM 6779 N N . SER B 1 202 ? 2.371 -50.938 -6.676 1 96.56 202 SER B N 1
ATOM 6780 C CA . SER B 1 202 ? 2.611 -52.062 -5.766 1 96.56 202 SER B CA 1
ATOM 6781 C C . SER B 1 202 ? 4.09 -52.156 -5.402 1 96.56 202 SER B C 1
ATOM 6783 O O . SER B 1 202 ? 4.438 -52.312 -4.23 1 96.56 202 SER B O 1
ATOM 6785 N N . VAL B 1 203 ? 4.898 -52 -6.352 1 97.56 203 VAL B N 1
ATOM 6786 C CA . VAL B 1 203 ? 6.336 -52.156 -6.148 1 97.56 203 VAL B CA 1
ATOM 6787 C C . VAL B 1 203 ? 6.859 -50.938 -5.371 1 97.56 203 VAL B C 1
ATOM 6789 O O . VAL B 1 203 ? 7.598 -51.094 -4.395 1 97.56 203 VAL B O 1
ATOM 6792 N N . VAL B 1 204 ? 6.457 -49.812 -5.746 1 98.12 204 VAL B N 1
ATOM 6793 C CA . VAL B 1 204 ? 7.008 -48.562 -5.227 1 98.12 204 VAL B CA 1
ATOM 6794 C C . VAL B 1 204 ? 6.539 -48.344 -3.787 1 98.12 204 VAL B C 1
ATOM 6796 O O . VAL B 1 204 ? 7.312 -47.906 -2.936 1 98.12 204 VAL B O 1
ATOM 6799 N N . VAL B 1 205 ? 5.316 -48.594 -3.475 1 97.12 205 VAL B N 1
ATOM 6800 C CA . VAL B 1 205 ? 4.777 -48.438 -2.129 1 97.12 205 VAL B CA 1
ATOM 6801 C C . VAL B 1 205 ? 5.473 -49.375 -1.166 1 97.12 205 VAL B C 1
ATOM 6803 O O . VAL B 1 205 ? 5.773 -49.031 -0.026 1 97.12 205 VAL B O 1
ATOM 6806 N N . ASP B 1 206 ? 5.695 -50.562 -1.658 1 96.56 206 ASP B N 1
ATOM 6807 C CA . ASP B 1 206 ? 6.418 -51.5 -0.833 1 96.56 206 ASP B CA 1
ATOM 6808 C C . ASP B 1 206 ? 7.82 -51 -0.507 1 96.56 206 ASP B C 1
ATOM 6810 O O . ASP B 1 206 ? 8.273 -51.125 0.636 1 96.56 206 ASP B O 1
ATOM 6814 N N . MET B 1 207 ? 8.453 -50.531 -1.483 1 97.19 207 MET B N 1
ATOM 6815 C CA . MET B 1 207 ? 9.812 -50 -1.292 1 97.19 207 MET B CA 1
ATOM 6816 C C . MET B 1 207 ? 9.805 -48.812 -0.36 1 97.19 207 MET B C 1
ATOM 6818 O O . MET B 1 207 ? 10.68 -48.688 0.503 1 97.19 207 MET B O 1
ATOM 6822 N N . ALA B 1 208 ? 8.867 -47.938 -0.541 1 96.38 208 ALA B N 1
ATOM 6823 C CA . ALA B 1 208 ? 8.742 -46.75 0.29 1 96.38 208 ALA B CA 1
ATOM 6824 C C . ALA B 1 208 ? 8.43 -47.094 1.738 1 96.38 208 ALA B C 1
ATOM 6826 O O . ALA B 1 208 ? 8.953 -46.5 2.668 1 96.38 208 ALA B O 1
ATOM 6827 N N . ALA B 1 209 ? 7.574 -48.062 1.895 1 92.75 209 ALA B N 1
ATOM 6828 C CA . ALA B 1 209 ? 7.184 -48.5 3.23 1 92.75 209 ALA B CA 1
ATOM 6829 C C . ALA B 1 209 ? 8.383 -49.062 4.004 1 92.75 209 ALA B C 1
ATOM 6831 O O . ALA B 1 209 ? 8.438 -48.938 5.234 1 92.75 209 ALA B O 1
ATOM 6832 N N . GLU B 1 210 ? 9.258 -49.594 3.312 1 94.44 210 GLU B N 1
ATOM 6833 C CA . GLU B 1 210 ? 10.469 -50.094 3.934 1 94.44 210 GLU B CA 1
ATOM 6834 C C . GLU B 1 210 ? 11.477 -49 4.195 1 94.44 210 GLU B C 1
ATOM 6836 O O . GLU B 1 210 ? 12.516 -49.219 4.812 1 94.44 210 GLU B O 1
ATOM 6841 N N . GLY B 1 211 ? 11.195 -47.812 3.75 1 91.69 211 GLY B N 1
ATOM 6842 C CA . GLY B 1 211 ? 12.07 -46.688 3.955 1 91.69 211 GLY B CA 1
ATOM 6843 C C . GLY B 1 211 ? 13.25 -46.656 2.998 1 91.69 211 GLY B C 1
ATOM 6844 O O . GLY B 1 211 ? 14.312 -46.12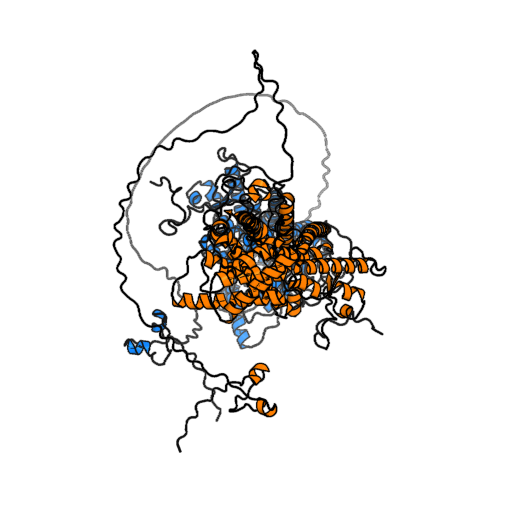5 3.33 1 91.69 211 GLY B O 1
ATOM 6845 N N . LEU B 1 212 ? 13.133 -47.25 1.84 1 93.94 212 LEU B N 1
ATOM 6846 C CA . LEU B 1 212 ? 14.211 -47.281 0.857 1 93.94 212 LEU B CA 1
ATOM 6847 C C . LEU B 1 212 ? 14.312 -45.938 0.123 1 93.94 212 LEU B C 1
ATOM 6849 O O . LEU B 1 212 ? 13.492 -45.656 -0.752 1 93.94 212 LEU B O 1
ATOM 6853 N N . VAL B 1 213 ? 15.375 -45.25 0.472 1 94.25 213 VAL B N 1
ATOM 6854 C CA . VAL B 1 213 ? 15.562 -43.938 -0.113 1 94.25 213 VAL B CA 1
ATOM 6855 C C . VAL B 1 213 ? 16.266 -44.062 -1.461 1 94.25 213 VAL B C 1
ATOM 6857 O O . VAL B 1 213 ? 17.5 -44.062 -1.529 1 94.25 213 VAL B O 1
ATOM 6860 N N . LYS B 1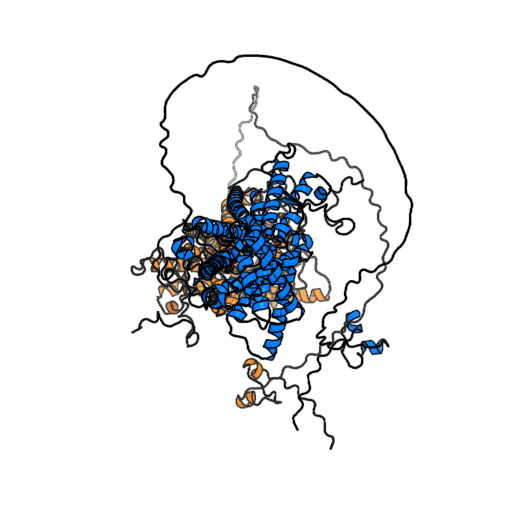 214 ? 15.516 -44.188 -2.475 1 95.44 214 LYS B N 1
ATOM 6861 C CA . LYS B 1 214 ? 16.016 -44.219 -3.846 1 95.44 214 LYS B CA 1
ATOM 6862 C C . LYS B 1 214 ? 15.391 -43.125 -4.688 1 95.44 214 LYS B C 1
ATOM 6864 O O . LYS B 1 214 ? 14.188 -42.875 -4.586 1 95.44 214 LYS B O 1
ATOM 6869 N N . LEU B 1 215 ? 16.219 -42.562 -5.457 1 95.62 215 LEU B N 1
ATOM 6870 C CA . LEU B 1 215 ? 15.758 -41.469 -6.301 1 95.62 215 LEU B CA 1
ATOM 6871 C C . LEU B 1 215 ? 14.609 -41.906 -7.195 1 95.62 215 LEU B C 1
ATOM 6873 O O . LEU B 1 215 ? 13.594 -41.219 -7.297 1 95.62 215 LEU B O 1
ATOM 6877 N N . GLU B 1 216 ? 14.789 -43.062 -7.781 1 97.12 216 GLU B N 1
ATOM 6878 C CA . GLU B 1 216 ? 13.812 -43.562 -8.742 1 97.12 216 GLU B CA 1
ATOM 6879 C C . GLU B 1 216 ? 12.477 -43.875 -8.055 1 97.12 216 GLU B C 1
ATOM 6881 O O . GLU B 1 216 ? 11.414 -43.719 -8.664 1 97.12 216 GLU B O 1
ATOM 6886 N N . VAL B 1 217 ? 12.531 -44.25 -6.852 1 97.88 217 VAL B N 1
ATOM 6887 C CA . VAL B 1 217 ? 11.312 -44.531 -6.094 1 97.88 217 VAL B CA 1
ATOM 6888 C C . VAL B 1 217 ? 10.555 -43.219 -5.848 1 97.88 217 VAL B C 1
ATOM 6890 O O . VAL B 1 217 ? 9.336 -43.156 -6.051 1 97.88 217 VAL B O 1
ATOM 6893 N N . MET B 1 218 ? 11.273 -42.188 -5.449 1 98 218 MET B N 1
ATOM 6894 C CA . MET B 1 218 ? 10.656 -40.906 -5.188 1 98 218 MET B CA 1
ATOM 6895 C C . MET B 1 218 ? 10.086 -40.312 -6.469 1 98 218 MET B C 1
ATOM 6897 O O . MET B 1 218 ? 9 -39.719 -6.461 1 98 218 MET B O 1
ATOM 6901 N N . GLN B 1 219 ? 10.805 -40.438 -7.496 1 98.06 219 GLN B N 1
ATOM 6902 C CA . GLN B 1 219 ? 10.328 -39.969 -8.789 1 98.06 219 GLN B CA 1
ATOM 6903 C C . GLN B 1 219 ? 9.047 -40.688 -9.195 1 98.06 219 GLN B C 1
ATOM 6905 O O . GLN B 1 219 ? 8.102 -40.062 -9.68 1 98.06 219 GLN B O 1
ATOM 6910 N N . ALA B 1 220 ? 9.047 -41.969 -8.984 1 98.5 220 ALA B N 1
ATOM 6911 C CA . ALA B 1 220 ? 7.867 -42.75 -9.32 1 98.5 220 ALA B CA 1
ATOM 6912 C C . ALA B 1 220 ? 6.668 -42.312 -8.477 1 98.5 220 ALA B C 1
ATOM 6914 O O . ALA B 1 220 ? 5.547 -42.219 -8.977 1 98.5 220 ALA B O 1
ATOM 6915 N N . LEU B 1 221 ? 6.91 -42.062 -7.234 1 98.44 221 LEU B N 1
ATOM 6916 C CA . LEU B 1 221 ? 5.844 -41.594 -6.344 1 98.44 221 LEU B CA 1
ATOM 6917 C C . LEU B 1 221 ? 5.242 -40.281 -6.836 1 98.44 221 LEU B C 1
ATOM 6919 O O . LEU B 1 221 ? 4.023 -40.125 -6.789 1 98.44 221 LEU B O 1
ATOM 6923 N N . CYS B 1 222 ? 6.07 -39.406 -7.316 1 98.19 222 CYS B N 1
ATOM 6924 C CA . CYS B 1 222 ? 5.598 -38.125 -7.84 1 98.19 222 CYS B CA 1
ATOM 6925 C C . CYS B 1 222 ? 4.695 -38.344 -9.047 1 98.19 222 CYS B C 1
ATOM 6927 O O . CYS B 1 222 ? 3.627 -37.75 -9.141 1 98.19 222 CYS B O 1
ATOM 6929 N N . LEU B 1 223 ? 5.117 -39.219 -9.938 1 98.31 223 LEU B N 1
ATOM 6930 C CA . LEU B 1 223 ? 4.352 -39.469 -11.148 1 98.31 223 LEU B CA 1
ATOM 6931 C C . LEU B 1 223 ? 3.023 -40.156 -10.812 1 98.31 223 LEU B C 1
ATOM 6933 O O . LEU B 1 223 ? 1.984 -39.812 -11.375 1 98.31 223 LEU B O 1
ATOM 6937 N N . LEU B 1 224 ? 3.084 -41.062 -9.922 1 98.25 224 LEU B N 1
ATOM 6938 C CA . LEU B 1 224 ? 1.876 -41.781 -9.523 1 98.25 224 LEU B CA 1
ATOM 6939 C C . LEU B 1 224 ? 0.895 -40.875 -8.82 1 98.25 224 LEU B C 1
ATOM 6941 O O . LEU B 1 224 ? -0.321 -41 -8.977 1 98.25 224 LEU B O 1
ATOM 6945 N N . ALA B 1 225 ? 1.411 -39.938 -8.031 1 97.25 225 ALA B N 1
ATOM 6946 C CA . ALA B 1 225 ? 0.557 -38.938 -7.383 1 97.25 225 ALA B CA 1
ATOM 6947 C C . ALA B 1 225 ? -0.241 -38.156 -8.422 1 97.25 225 ALA B C 1
ATOM 6949 O O . ALA B 1 225 ? -1.441 -37.938 -8.25 1 97.25 225 ALA B O 1
ATOM 6950 N N . LEU B 1 226 ? 0.416 -37.781 -9.477 1 97.19 226 LEU B N 1
ATOM 6951 C CA . LEU B 1 226 ? -0.257 -37.031 -10.531 1 97.19 226 LEU B CA 1
ATOM 6952 C C . LEU B 1 226 ? -1.303 -37.875 -11.234 1 97.19 226 LEU B C 1
ATOM 6954 O O . LEU B 1 226 ? -2.402 -37.406 -11.531 1 97.19 226 LEU B O 1
ATOM 6958 N N . CYS B 1 227 ? -0.927 -39.156 -11.484 1 96.56 227 CYS B N 1
ATOM 6959 C CA . CYS B 1 227 ? -1.888 -40.062 -12.086 1 96.56 227 CYS B CA 1
ATOM 6960 C C . CYS B 1 227 ? -3.141 -40.188 -11.227 1 96.56 227 CYS B C 1
ATOM 6962 O O . CYS B 1 227 ? -4.258 -40.156 -11.742 1 96.56 227 CYS B O 1
ATOM 6964 N N . ASP B 1 228 ? -2.945 -40.281 -9.961 1 95.19 228 ASP B N 1
ATOM 6965 C CA . ASP B 1 228 ? -4.066 -40.438 -9.039 1 95.19 228 ASP B CA 1
ATOM 6966 C C . ASP B 1 228 ? -4.922 -39.156 -9 1 95.19 228 ASP B C 1
ATOM 6968 O O . ASP B 1 228 ? -6.148 -39.25 -8.914 1 95.19 228 ASP B O 1
ATOM 6972 N N . HIS B 1 229 ? -4.309 -38.031 -9.062 1 93.69 229 HIS B N 1
ATOM 6973 C CA . HIS B 1 229 ? -5.066 -36.781 -9.094 1 93.69 229 HIS B CA 1
ATOM 6974 C C . HIS B 1 229 ? -5.902 -36.688 -10.359 1 93.69 229 HIS B C 1
ATOM 6976 O O . HIS B 1 229 ? -7.051 -36.25 -10.32 1 93.69 229 HIS B O 1
ATOM 6982 N N . ILE B 1 230 ? -5.32 -37.031 -11.461 1 94.5 230 ILE B N 1
ATOM 6983 C CA . ILE B 1 230 ? -6.027 -37 -12.734 1 94.5 230 ILE B CA 1
ATOM 6984 C C . ILE B 1 230 ? -7.207 -37.969 -12.703 1 94.5 230 ILE B C 1
ATOM 6986 O O . ILE B 1 230 ? -8.273 -37.688 -13.25 1 94.5 230 ILE B O 1
ATOM 6990 N N . ALA B 1 231 ? -7.016 -39.094 -12 1 93.31 231 ALA B N 1
ATOM 6991 C CA . ALA B 1 231 ? -8.047 -40.094 -11.914 1 93.31 231 ALA B CA 1
ATOM 6992 C C . ALA B 1 231 ? -9.094 -39.75 -10.859 1 93.31 231 ALA B C 1
ATOM 6994 O O . ALA B 1 231 ? -10.078 -40.469 -10.68 1 93.31 231 ALA B O 1
ATOM 6995 N N . GLY B 1 232 ? -8.875 -38.656 -10.047 1 89.56 232 GLY B N 1
ATOM 6996 C CA . GLY B 1 232 ? -9.828 -38.25 -9.039 1 89.56 232 GLY B CA 1
ATOM 6997 C C . GLY B 1 232 ? -9.648 -38.938 -7.703 1 89.56 232 GLY B C 1
ATOM 6998 O O . GLY B 1 232 ? -10.547 -38.938 -6.863 1 89.56 232 GLY B O 1
ATOM 6999 N N . LYS B 1 233 ? -8.523 -39.594 -7.59 1 91.62 233 LYS B N 1
ATOM 7000 C CA . LYS B 1 233 ? -8.227 -40.281 -6.332 1 91.62 233 LYS B CA 1
ATOM 7001 C C . LYS B 1 233 ? -7.316 -39.406 -5.453 1 91.62 233 LYS B C 1
ATOM 7003 O O . LYS B 1 233 ? -6.16 -39.781 -5.219 1 91.62 233 LYS B O 1
ATOM 7008 N N . SER B 1 234 ? -7.883 -38.438 -4.836 1 88.56 234 SER B N 1
ATOM 7009 C CA . SER B 1 234 ? -7.117 -37.406 -4.16 1 88.56 234 SER B CA 1
ATOM 7010 C C . SER B 1 234 ? -6.453 -37.906 -2.895 1 88.56 234 SER B C 1
ATOM 7012 O O . SER B 1 234 ? -5.312 -37.562 -2.594 1 88.56 234 SER B O 1
ATOM 7014 N N . SER B 1 235 ? -7.125 -38.75 -2.143 1 88.06 235 SER B N 1
ATOM 7015 C CA . SER B 1 235 ? -6.562 -39.281 -0.904 1 88.06 235 SER B CA 1
ATOM 7016 C C . SER B 1 235 ? -5.312 -40.094 -1.174 1 88.06 235 SER B C 1
ATOM 7018 O O . SER B 1 235 ? -4.309 -39.969 -0.473 1 88.06 235 SER B O 1
ATOM 7020 N N . ARG B 1 236 ? -5.477 -40.906 -2.146 1 93.25 236 ARG B N 1
ATOM 7021 C CA . ARG B 1 236 ? -4.332 -41.75 -2.516 1 93.25 236 ARG B CA 1
ATOM 7022 C C . ARG B 1 236 ? -3.176 -40.875 -3.018 1 93.25 236 ARG B C 1
ATOM 7024 O O . ARG B 1 236 ? -2.016 -41.156 -2.705 1 93.25 236 ARG B O 1
ATOM 7031 N N . ALA B 1 237 ? -3.506 -39.938 -3.82 1 93.62 237 ALA B N 1
ATOM 7032 C CA . ALA B 1 237 ? -2.49 -39 -4.312 1 93.62 237 ALA B CA 1
ATOM 7033 C C . ALA B 1 237 ? -1.757 -38.312 -3.156 1 93.62 237 ALA B C 1
ATOM 7035 O O . ALA B 1 237 ? -0.532 -38.188 -3.186 1 93.62 237 ALA B O 1
ATOM 7036 N N . TRP B 1 238 ? -2.42 -38 -2.113 1 90.75 238 TRP B N 1
ATOM 7037 C CA . TRP B 1 238 ? -1.847 -37.344 -0.937 1 90.75 238 TRP B CA 1
ATOM 7038 C C . TRP B 1 238 ? -0.867 -38.281 -0.227 1 90.75 238 TRP B C 1
ATOM 7040 O O . TRP B 1 238 ? 0.182 -37.844 0.248 1 90.75 238 TRP B O 1
ATOM 7050 N N . MET B 1 239 ? -1.271 -39.469 -0.227 1 91.81 239 MET B N 1
ATOM 7051 C CA . MET B 1 239 ? -0.406 -40.469 0.427 1 91.81 239 MET B CA 1
ATOM 7052 C C . MET B 1 239 ? 0.896 -40.625 -0.347 1 91.81 239 MET B C 1
ATOM 7054 O O . MET B 1 239 ? 1.966 -40.781 0.251 1 91.81 239 MET B O 1
ATOM 7058 N N . MET B 1 240 ? 0.718 -40.656 -1.66 1 95.81 240 MET B N 1
ATOM 7059 C CA . MET B 1 240 ? 1.921 -40.781 -2.48 1 95.81 240 MET B CA 1
ATOM 7060 C C . MET B 1 240 ? 2.855 -39.594 -2.246 1 95.81 240 MET B C 1
ATOM 7062 O O . MET B 1 240 ? 4.066 -39.781 -2.102 1 95.81 240 MET B O 1
ATOM 7066 N N . ILE B 1 241 ? 2.287 -38.406 -2.203 1 94.44 241 ILE B N 1
ATOM 7067 C CA . ILE B 1 241 ? 3.066 -37.188 -1.979 1 94.44 241 ILE B CA 1
ATOM 7068 C C . ILE B 1 241 ? 3.703 -37.219 -0.591 1 94.44 241 ILE B C 1
ATOM 7070 O O . ILE B 1 241 ? 4.883 -36.906 -0.433 1 94.44 241 ILE B O 1
ATOM 7074 N N . GLY B 1 242 ? 2.949 -37.656 0.38 1 92 242 GLY B N 1
ATOM 7075 C CA . GLY B 1 242 ? 3.459 -37.75 1.737 1 92 242 GLY B CA 1
ATOM 7076 C C . GLY B 1 242 ? 4.625 -38.719 1.856 1 92 242 GLY B C 1
ATOM 7077 O O . GLY B 1 242 ? 5.609 -38.438 2.537 1 92 242 GLY B O 1
ATOM 7078 N N . MET B 1 243 ? 4.48 -39.844 1.207 1 95.38 243 MET B N 1
ATOM 7079 C CA . MET B 1 243 ? 5.555 -40.812 1.222 1 95.38 243 MET B CA 1
ATOM 7080 C C . MET B 1 243 ? 6.816 -40.25 0.567 1 95.38 243 MET B C 1
ATOM 7082 O O . MET B 1 243 ? 7.918 -40.438 1.088 1 95.38 243 MET B O 1
ATOM 7086 N N . ALA B 1 244 ? 6.625 -39.656 -0.554 1 96.5 244 ALA B N 1
ATOM 7087 C CA . ALA B 1 244 ? 7.766 -39.031 -1.233 1 96.5 244 ALA B CA 1
ATOM 7088 C C . ALA B 1 244 ? 8.445 -38 -0.343 1 96.5 244 ALA B C 1
ATOM 7090 O O . ALA B 1 244 ? 9.672 -37.938 -0.261 1 96.5 244 ALA B O 1
ATOM 7091 N N . ALA B 1 245 ? 7.66 -37.188 0.315 1 94.06 245 ALA B N 1
ATOM 7092 C CA . ALA B 1 245 ? 8.18 -36.125 1.185 1 94.06 245 ALA B CA 1
ATOM 7093 C C . ALA B 1 245 ? 8.945 -36.719 2.363 1 94.06 245 ALA B C 1
ATOM 7095 O O . ALA B 1 245 ? 9.992 -36.188 2.76 1 94.06 245 ALA B O 1
ATOM 7096 N N . LYS B 1 246 ? 8.422 -37.781 2.943 1 92.88 246 LYS B N 1
ATOM 7097 C CA . LYS B 1 246 ? 9.078 -38.406 4.074 1 92.88 246 LYS B CA 1
ATOM 7098 C C . LYS B 1 246 ? 10.414 -39.031 3.656 1 92.88 246 LYS B C 1
ATOM 7100 O O . LYS B 1 246 ? 11.398 -38.938 4.387 1 92.88 246 LYS B O 1
ATOM 7105 N N . LEU B 1 247 ? 10.352 -39.688 2.527 1 95.56 247 LEU B N 1
ATOM 7106 C CA . LEU B 1 247 ? 11.594 -40.25 2.018 1 95.56 247 LEU B CA 1
ATOM 7107 C C . LEU B 1 247 ? 12.625 -39.156 1.769 1 95.56 247 LEU B C 1
ATOM 7109 O O . LEU B 1 247 ? 13.805 -39.344 2.084 1 95.56 247 LEU B O 1
ATOM 7113 N N . GLU B 1 248 ? 12.172 -38.094 1.188 1 94.31 248 GLU B N 1
ATOM 7114 C CA . GLU B 1 248 ? 13.07 -36.969 0.95 1 94.31 248 GLU B CA 1
ATOM 7115 C C . GLU B 1 248 ? 13.625 -36.406 2.26 1 94.31 248 GLU B C 1
ATOM 7117 O O . GLU B 1 248 ? 14.797 -36.031 2.336 1 94.31 248 GLU B O 1
ATOM 7122 N N . SER B 1 249 ? 12.859 -36.344 3.27 1 89.88 249 SER B N 1
ATOM 7123 C CA . SER B 1 249 ? 13.305 -35.875 4.578 1 89.88 249 SER B CA 1
ATOM 7124 C C . SER B 1 249 ? 14.391 -36.781 5.141 1 89.88 249 SER B C 1
ATOM 7126 O O . SER B 1 249 ? 15.344 -36.312 5.77 1 89.88 249 SER B O 1
ATOM 7128 N N . ILE B 1 250 ? 14.156 -38.062 4.953 1 89.75 250 ILE B N 1
ATOM 7129 C CA . ILE B 1 250 ? 15.156 -39.031 5.395 1 89.75 250 ILE B CA 1
ATOM 7130 C C . ILE B 1 250 ? 16.469 -38.781 4.645 1 89.75 250 ILE B C 1
ATOM 7132 O O . ILE B 1 250 ? 17.547 -38.781 5.246 1 89.75 250 ILE B O 1
ATOM 7136 N N . ARG B 1 251 ? 16.359 -38.625 3.395 1 90.25 251 ARG B N 1
ATOM 7137 C CA . ARG B 1 251 ? 17.547 -38.375 2.582 1 90.25 251 ARG B CA 1
ATOM 7138 C C . ARG B 1 251 ? 18.281 -37.125 3.064 1 90.25 251 ARG B C 1
ATOM 7140 O O . ARG B 1 251 ? 19.516 -37.125 3.168 1 90.25 251 ARG B O 1
ATOM 7147 N N . LEU B 1 252 ? 17.594 -36.062 3.266 1 88.12 252 LEU B N 1
ATOM 7148 C CA . LEU B 1 252 ? 18.172 -34.781 3.705 1 88.12 252 LEU B CA 1
ATOM 7149 C C . LEU B 1 252 ? 18.859 -34.969 5.059 1 88.12 252 LEU B C 1
ATOM 7151 O O . LEU B 1 252 ? 19.906 -34.344 5.301 1 88.12 252 LEU B O 1
ATOM 7155 N N . SER B 1 253 ? 18.281 -35.688 5.926 1 83.38 253 SER B N 1
ATOM 7156 C CA . SER B 1 253 ? 18.859 -35.906 7.242 1 83.38 253 SER B CA 1
ATOM 7157 C C . SER B 1 253 ? 20.188 -36.688 7.137 1 83.38 253 SER B C 1
ATOM 7159 O O . SER B 1 253 ? 21.109 -36.406 7.898 1 83.38 253 SER B O 1
ATOM 7161 N N . ASP B 1 254 ? 20.203 -37.562 6.254 1 81.75 254 ASP B N 1
ATOM 7162 C CA . ASP B 1 254 ? 21.406 -38.344 6.031 1 81.75 254 ASP B CA 1
ATOM 7163 C C . ASP B 1 254 ? 22.5 -37.5 5.391 1 81.75 254 ASP B C 1
ATOM 7165 O O . ASP B 1 254 ? 23.688 -37.719 5.656 1 81.75 254 ASP B O 1
ATOM 7169 N N . SER B 1 255 ? 22.109 -36.688 4.457 1 76.06 255 SER B N 1
ATOM 7170 C CA . SER B 1 255 ? 23.062 -35.812 3.781 1 76.06 255 SER B CA 1
ATOM 7171 C C . SER B 1 255 ? 23.688 -34.812 4.754 1 76.06 255 SER B C 1
ATOM 7173 O O . SER B 1 255 ? 24.844 -34.406 4.59 1 76.06 255 SER B O 1
ATOM 7175 N N . LYS B 1 256 ? 22.953 -34.25 5.543 1 67.38 256 LYS B N 1
ATOM 7176 C CA . LYS B 1 256 ? 23.453 -33.344 6.574 1 67.38 256 LYS B CA 1
ATOM 7177 C C . LYS B 1 256 ? 24.609 -33.969 7.336 1 67.38 256 LYS B C 1
ATOM 7179 O O . LYS B 1 256 ? 25.594 -33.312 7.648 1 67.38 256 LYS B O 1
ATOM 7184 N N . VAL B 1 257 ? 24.391 -35.188 7.551 1 58.53 257 VAL B N 1
ATOM 7185 C CA . VAL B 1 257 ? 25.391 -35.938 8.305 1 58.53 257 VAL B CA 1
ATOM 7186 C C . VAL B 1 257 ? 26.656 -36.094 7.457 1 58.53 257 VAL B C 1
ATOM 7188 O O . VAL B 1 257 ? 27.781 -36 7.973 1 58.53 257 VAL B O 1
ATOM 7191 N N . SER B 1 258 ? 26.391 -36.188 6.188 1 61.22 258 SER B N 1
ATOM 7192 C CA . SER B 1 258 ? 27.547 -36.406 5.328 1 61.22 258 SER B CA 1
ATOM 7193 C C . SER B 1 258 ? 28.156 -35.094 4.832 1 61.22 258 SER B C 1
ATOM 7195 O O . SER B 1 258 ? 29.281 -35.094 4.32 1 61.22 258 SER B O 1
ATOM 7197 N N . GLY B 1 259 ? 27.562 -33.906 5.195 1 59.19 259 GLY B N 1
ATOM 7198 C CA . GLY B 1 259 ? 28.047 -32.625 4.773 1 59.19 259 GLY B CA 1
ATOM 7199 C C . GLY B 1 259 ? 27.953 -32.406 3.273 1 59.19 259 GLY B C 1
ATOM 7200 O O . GLY B 1 259 ? 28.5 -31.422 2.746 1 59.19 259 GLY B O 1
ATOM 7201 N N . SER B 1 260 ? 27.531 -33.406 2.451 1 55.38 260 SER B N 1
ATOM 7202 C CA . SER B 1 260 ? 27.609 -33.281 0.999 1 55.38 260 SER B CA 1
ATOM 7203 C C . SER B 1 260 ? 26.344 -32.656 0.425 1 55.38 260 SER B C 1
ATOM 7205 O O . SER B 1 260 ? 25.25 -33.156 0.637 1 55.38 260 SER B O 1
ATOM 7207 N N . ARG B 1 261 ? 26.25 -31.438 0.26 1 59.25 261 ARG B N 1
ATOM 7208 C CA . ARG B 1 261 ? 25.188 -30.844 -0.549 1 59.25 261 ARG B CA 1
ATOM 7209 C C . ARG B 1 261 ? 25.156 -31.453 -1.946 1 59.25 261 ARG B C 1
ATOM 7211 O O . ARG B 1 261 ? 26.141 -31.359 -2.689 1 59.25 261 ARG B O 1
ATOM 7218 N N . GLN B 1 262 ? 24.453 -32.5 -2.086 1 58.91 262 GLN B N 1
ATOM 7219 C CA . GLN B 1 262 ? 24.469 -33.25 -3.332 1 58.91 262 GLN B CA 1
ATOM 7220 C C . GLN B 1 262 ? 24.109 -32.375 -4.52 1 58.91 262 GLN B C 1
ATOM 7222 O O . GLN B 1 262 ? 23.031 -31.75 -4.535 1 58.91 262 GLN B O 1
ATOM 7227 N N . SER B 1 263 ? 25.094 -31.984 -5.309 1 64.75 263 SER B N 1
ATOM 7228 C CA . SER B 1 263 ? 25.094 -31.125 -6.484 1 64.75 263 SER B CA 1
ATOM 7229 C C . SER B 1 263 ? 24.5 -31.844 -7.695 1 64.75 263 SER B C 1
ATOM 7231 O O . SER B 1 263 ? 24.594 -31.359 -8.82 1 64.75 263 SER B O 1
ATOM 7233 N N . ASP B 1 264 ? 23.766 -32.938 -7.391 1 86.19 264 ASP B N 1
ATOM 7234 C CA . ASP B 1 264 ? 23.219 -33.688 -8.531 1 86.19 264 ASP B CA 1
ATOM 7235 C C . ASP B 1 264 ? 21.891 -33.062 -8.977 1 86.19 264 ASP B C 1
ATOM 7237 O O . ASP B 1 264 ? 20.969 -32.938 -8.172 1 86.19 264 ASP B O 1
ATOM 7241 N N . ASP B 1 265 ? 21.797 -32.781 -10.172 1 92.12 265 ASP B N 1
ATOM 7242 C CA . ASP B 1 265 ? 20.625 -32.125 -10.758 1 92.12 265 ASP B CA 1
ATOM 7243 C C . ASP B 1 265 ? 19.375 -33 -10.609 1 92.12 265 ASP B C 1
ATOM 7245 O O . ASP B 1 265 ? 18.297 -32.469 -10.352 1 92.12 265 ASP B O 1
ATOM 7249 N N . ALA B 1 266 ? 19.562 -34.281 -10.781 1 92.94 266 ALA B N 1
ATOM 7250 C CA . ALA B 1 266 ? 18.422 -35.188 -10.672 1 92.94 266 ALA B CA 1
ATOM 7251 C C . ALA B 1 266 ? 17.844 -35.156 -9.266 1 92.94 266 ALA B C 1
ATOM 7253 O O . ALA B 1 266 ? 16.625 -35.219 -9.086 1 92.94 266 ALA B O 1
ATOM 7254 N N . VAL B 1 267 ? 18.688 -35.094 -8.305 1 93.38 267 VAL B N 1
ATOM 7255 C CA . VAL B 1 267 ? 18.266 -35.031 -6.91 1 93.38 267 VAL B CA 1
ATOM 7256 C C . VAL B 1 267 ? 17.562 -33.719 -6.629 1 93.38 267 VAL B C 1
ATOM 7258 O O . VAL B 1 267 ? 16.516 -33.688 -5.965 1 93.38 267 VAL B O 1
ATOM 7261 N N . SER B 1 268 ? 18.156 -32.688 -7.16 1 93.94 268 SER B N 1
ATOM 7262 C CA . SER B 1 268 ? 17.547 -31.391 -6.996 1 93.94 268 SER B CA 1
ATOM 7263 C C . SER B 1 268 ? 16.156 -31.328 -7.621 1 93.94 268 SER B C 1
ATOM 7265 O O . SER B 1 268 ? 15.211 -30.859 -6.996 1 93.94 268 SER B O 1
ATOM 7267 N N . ARG B 1 269 ? 16.062 -31.812 -8.758 1 95.81 269 ARG B N 1
ATOM 7268 C CA . ARG B 1 269 ? 14.797 -31.828 -9.469 1 95.81 269 ARG B CA 1
ATOM 7269 C C . ARG B 1 269 ? 13.742 -32.625 -8.703 1 95.81 269 ARG B C 1
ATOM 7271 O O . ARG B 1 269 ? 12.586 -32.188 -8.617 1 95.81 269 ARG B O 1
ATOM 7278 N N . CYS B 1 270 ? 14.156 -33.688 -8.219 1 96.31 270 CYS B N 1
ATOM 7279 C CA . CYS B 1 270 ? 13.227 -34.531 -7.465 1 96.31 270 CYS B CA 1
ATOM 7280 C C . CYS B 1 270 ? 12.75 -33.812 -6.203 1 96.31 270 CYS B C 1
ATOM 7282 O O . CYS B 1 270 ? 11.555 -33.781 -5.926 1 96.31 270 CYS B O 1
ATOM 7284 N N . HIS B 1 271 ? 13.656 -33.25 -5.449 1 94.69 271 HIS B N 1
ATOM 7285 C CA . HIS B 1 271 ? 13.328 -32.531 -4.238 1 94.69 271 HIS B CA 1
ATOM 7286 C C . HIS B 1 271 ? 12.305 -31.422 -4.523 1 94.69 271 HIS B C 1
ATOM 7288 O O . HIS B 1 271 ? 11.273 -31.344 -3.842 1 94.69 271 HIS B O 1
ATOM 7294 N N . TRP B 1 272 ? 12.602 -30.656 -5.477 1 95.12 272 TRP B N 1
ATOM 7295 C CA . TRP B 1 272 ? 11.766 -29.5 -5.754 1 95.12 272 TRP B CA 1
ATOM 7296 C C . TRP B 1 272 ? 10.445 -29.906 -6.387 1 95.12 272 TRP B C 1
ATOM 7298 O O . TRP B 1 272 ? 9.43 -29.219 -6.23 1 95.12 272 TRP B O 1
ATOM 7308 N N . SER B 1 273 ? 10.406 -31.016 -7.141 1 96.75 273 SER B N 1
ATOM 7309 C CA . SER B 1 273 ? 9.148 -31.547 -7.652 1 96.75 273 SER B CA 1
ATOM 7310 C C . SER B 1 273 ? 8.227 -31.969 -6.512 1 96.75 273 SER B C 1
ATOM 7312 O O . SER B 1 273 ? 7.016 -31.734 -6.562 1 96.75 273 SER B O 1
ATOM 7314 N N . ILE B 1 274 ? 8.758 -32.594 -5.516 1 96 274 ILE B N 1
ATOM 7315 C CA . ILE B 1 274 ? 7.961 -32.969 -4.352 1 96 274 ILE B CA 1
ATOM 7316 C C . ILE B 1 274 ? 7.434 -31.719 -3.658 1 96 274 ILE B C 1
ATOM 7318 O O . ILE B 1 274 ? 6.262 -31.656 -3.277 1 96 274 ILE B O 1
ATOM 7322 N N . ALA B 1 275 ? 8.297 -30.75 -3.576 1 93.75 275 ALA B N 1
ATOM 7323 C CA . ALA B 1 275 ? 7.902 -29.484 -2.961 1 93.75 275 ALA B CA 1
ATOM 7324 C C . ALA B 1 275 ? 6.762 -28.828 -3.734 1 93.75 275 ALA B C 1
ATOM 7326 O O . ALA B 1 275 ? 5.836 -28.281 -3.135 1 93.75 275 ALA B O 1
ATOM 7327 N N . ILE B 1 276 ? 6.828 -28.891 -5.023 1 95.06 276 ILE B N 1
ATOM 7328 C CA . ILE B 1 276 ? 5.785 -28.328 -5.879 1 95.06 276 ILE B CA 1
ATOM 7329 C C . ILE B 1 276 ? 4.473 -29.078 -5.656 1 95.06 276 ILE B C 1
ATOM 7331 O O . ILE B 1 276 ? 3.412 -28.453 -5.535 1 95.06 276 ILE B O 1
ATOM 7335 N N . LEU B 1 277 ? 4.578 -30.359 -5.609 1 94.31 277 LEU B N 1
ATOM 7336 C CA . LEU B 1 277 ? 3.379 -31.156 -5.398 1 94.31 277 LEU B CA 1
ATOM 7337 C C . LEU B 1 277 ? 2.725 -30.812 -4.062 1 94.31 277 LEU B C 1
ATOM 7339 O O . LEU B 1 277 ? 1.502 -30.688 -3.98 1 94.31 277 LEU B O 1
ATOM 7343 N N . GLU B 1 278 ? 3.523 -30.641 -3.084 1 90.38 278 GLU B N 1
ATOM 7344 C CA . GLU B 1 278 ? 2.992 -30.25 -1.783 1 90.38 278 GLU B CA 1
ATOM 7345 C C . GLU B 1 278 ? 2.303 -28.891 -1.861 1 90.38 278 GLU B C 1
ATOM 7347 O O . GLU B 1 278 ? 1.189 -28.719 -1.355 1 90.38 278 GLU B O 1
ATOM 7352 N N . SER B 1 279 ? 2.955 -28.016 -2.494 1 88.12 279 SER B N 1
ATOM 7353 C CA . SER B 1 279 ? 2.432 -26.656 -2.59 1 88.12 279 SER B CA 1
ATOM 7354 C C . SER B 1 279 ? 1.152 -26.609 -3.42 1 88.12 279 SER B C 1
ATOM 7356 O O . SER B 1 279 ? 0.277 -25.781 -3.18 1 88.12 279 SER B O 1
ATOM 7358 N N . THR B 1 280 ? 1.071 -27.484 -4.371 1 90 280 THR B N 1
ATOM 7359 C CA . THR B 1 280 ? -0.045 -27.484 -5.312 1 90 280 THR B CA 1
ATOM 7360 C C . THR B 1 280 ? -1.26 -28.188 -4.703 1 90 280 THR B C 1
ATOM 7362 O O . THR B 1 280 ? -2.387 -27.703 -4.836 1 90 280 THR B O 1
ATOM 7365 N N . PHE B 1 281 ? -0.976 -29.25 -3.959 1 88.56 281 PHE B N 1
ATOM 7366 C CA . PHE B 1 281 ? -2.111 -30.094 -3.617 1 88.56 281 PHE B CA 1
ATOM 7367 C C . PHE B 1 281 ? -2.297 -30.172 -2.105 1 88.56 281 PHE B C 1
ATOM 7369 O O . PHE B 1 281 ? -3.379 -30.5 -1.623 1 88.56 281 PHE B O 1
ATOM 7376 N N . THR B 1 282 ? -1.232 -29.891 -1.417 1 81.44 282 THR B N 1
ATOM 7377 C CA . THR B 1 282 ? -1.32 -29.922 0.038 1 81.44 282 THR B CA 1
ATOM 7378 C C . THR B 1 282 ? -0.548 -28.766 0.655 1 81.44 282 THR B C 1
ATOM 7380 O O . THR B 1 282 ? 0.33 -28.969 1.495 1 81.44 282 THR B O 1
ATOM 7383 N N . PRO B 1 283 ? -0.882 -27.594 0.357 1 73 283 PRO B N 1
ATOM 7384 C CA . PRO B 1 283 ? -0.054 -26.453 0.754 1 73 283 PRO B CA 1
ATOM 7385 C C . PRO B 1 283 ? 0.019 -26.281 2.27 1 73 283 PRO B C 1
ATOM 7387 O O . PRO B 1 283 ? 0.925 -25.609 2.773 1 73 283 PRO B O 1
ATOM 7390 N N . HIS B 1 284 ? -0.811 -26.844 2.984 1 70.12 284 HIS B N 1
ATOM 7391 C CA . HIS B 1 284 ? -0.804 -26.719 4.438 1 70.12 284 HIS B CA 1
ATOM 7392 C C . HIS B 1 284 ? 0.221 -27.656 5.066 1 70.12 284 HIS B C 1
ATOM 7394 O O . HIS B 1 284 ? 0.54 -27.516 6.254 1 70.12 284 HIS B O 1
ATOM 7400 N N . CYS B 1 285 ? 0.723 -28.531 4.281 1 69.88 285 CYS B N 1
ATOM 7401 C CA . CYS B 1 285 ? 1.729 -29.469 4.762 1 69.88 285 CYS B CA 1
ATOM 7402 C C . CYS B 1 285 ? 3.076 -29.219 4.098 1 69.88 285 CYS B C 1
ATOM 7404 O O . CYS B 1 285 ? 3.816 -30.156 3.801 1 69.88 285 CYS B O 1
ATOM 7406 N N . ASN B 1 286 ? 3.219 -27.938 3.867 1 73.38 286 ASN B N 1
ATOM 7407 C CA . ASN B 1 286 ? 4.473 -27.625 3.188 1 73.38 286 ASN B CA 1
ATOM 7408 C C . ASN B 1 286 ? 5.672 -27.812 4.113 1 73.38 286 ASN B C 1
ATOM 7410 O O . ASN B 1 286 ? 5.809 -27.109 5.109 1 73.38 286 ASN B O 1
ATOM 7414 N N . THR B 1 287 ? 6.551 -28.719 3.781 1 75.62 287 THR B N 1
ATOM 7415 C CA . THR B 1 287 ? 7.645 -29.078 4.676 1 75.62 287 THR B CA 1
ATOM 7416 C C . THR B 1 287 ? 8.992 -28.875 3.998 1 75.62 287 THR B C 1
ATOM 7418 O O . THR B 1 287 ? 10.023 -28.812 4.668 1 75.62 287 THR B O 1
ATOM 7421 N N . LEU B 1 288 ? 8.922 -28.703 2.688 1 82.06 288 LEU B N 1
ATOM 7422 C CA . LEU B 1 288 ? 10.203 -28.891 2.012 1 82.06 288 LEU B CA 1
ATOM 7423 C C . LEU B 1 288 ? 10.75 -27.562 1.506 1 82.06 288 LEU B C 1
ATOM 7425 O O . LEU B 1 288 ? 11.945 -27.453 1.205 1 82.06 288 LEU B O 1
ATOM 7429 N N . PHE B 1 289 ? 10.008 -26.547 1.36 1 76.56 289 PHE B N 1
ATOM 7430 C CA . PHE B 1 289 ? 10.5 -25.312 0.783 1 76.56 289 PHE B CA 1
ATOM 7431 C C . PHE B 1 289 ? 11.422 -24.578 1.761 1 76.56 289 PHE B C 1
ATOM 7433 O O . PHE B 1 289 ? 12.383 -23.922 1.35 1 76.56 289 PHE B O 1
ATOM 7440 N N . GLU B 1 290 ? 11.203 -24.703 3.004 1 74.75 290 GLU B N 1
ATOM 7441 C CA . GLU B 1 290 ? 11.969 -23.906 3.957 1 74.75 290 GLU B CA 1
ATOM 7442 C C . GLU B 1 290 ? 12.922 -24.781 4.777 1 74.75 290 GLU B C 1
ATOM 7444 O O . GLU B 1 290 ? 13.367 -24.375 5.852 1 74.75 290 GLU B O 1
ATOM 7449 N N . VAL B 1 291 ? 13.312 -25.75 4.16 1 75.81 291 VAL B N 1
ATOM 7450 C CA . VAL B 1 291 ? 14.195 -26.641 4.91 1 75.81 291 VAL B CA 1
ATOM 7451 C C . VAL B 1 291 ? 15.633 -26.141 4.824 1 75.81 291 VAL B C 1
ATOM 7453 O O . VAL B 1 291 ? 16.062 -25.656 3.775 1 75.81 291 VAL B O 1
ATOM 7456 N N . ALA B 1 292 ? 16.406 -26.094 5.852 1 70.06 292 ALA B N 1
ATOM 7457 C CA . ALA B 1 292 ? 17.766 -25.547 5.992 1 70.06 292 ALA B CA 1
ATOM 7458 C C . ALA B 1 292 ? 18.719 -26.219 5.016 1 70.06 292 ALA B C 1
ATOM 7460 O O . ALA B 1 292 ? 19.578 -25.547 4.438 1 70.06 292 ALA B O 1
ATOM 7461 N N . HIS B 1 293 ? 18.562 -27.422 4.633 1 78.06 293 HIS B N 1
ATOM 7462 C CA . HIS B 1 293 ? 19.516 -28.141 3.797 1 78.06 293 HIS B CA 1
ATOM 7463 C C . HIS B 1 293 ? 18.875 -28.594 2.49 1 78.06 293 HIS B C 1
ATOM 7465 O O . HIS B 1 293 ? 19.156 -29.688 2.01 1 78.06 293 HIS B O 1
ATOM 7471 N N . ALA B 1 294 ? 18.188 -27.562 2.006 1 84.25 294 ALA B N 1
ATOM 7472 C CA . ALA B 1 294 ? 17.578 -27.906 0.717 1 84.25 294 ALA B CA 1
ATOM 7473 C C . ALA B 1 294 ? 18.625 -27.922 -0.39 1 84.25 294 ALA B C 1
ATOM 7475 O O . ALA B 1 294 ? 19.594 -27.156 -0.346 1 84.25 294 ALA B O 1
ATOM 7476 N N . PRO B 1 295 ? 18.516 -28.844 -1.253 1 87.81 295 PRO B N 1
ATOM 7477 C CA . PRO B 1 295 ? 19.438 -28.844 -2.389 1 87.81 295 PRO B CA 1
ATOM 7478 C C . PRO B 1 295 ? 19.359 -27.547 -3.197 1 87.81 295 PRO B C 1
ATOM 7480 O O . PRO B 1 295 ? 18.438 -26.75 -3.021 1 87.81 295 PRO B O 1
ATOM 7483 N N . ASN B 1 296 ? 20.391 -27.359 -3.961 1 87.81 296 ASN B N 1
ATOM 7484 C CA . ASN B 1 296 ? 20.375 -26.219 -4.871 1 87.81 296 ASN B CA 1
ATOM 7485 C C . ASN B 1 296 ? 19.188 -26.297 -5.832 1 87.81 296 ASN B C 1
ATOM 7487 O O . ASN B 1 296 ? 18.641 -27.375 -6.066 1 87.81 296 ASN B O 1
ATOM 7491 N N . TYR B 1 297 ? 18.859 -25.234 -6.355 1 90.25 297 TYR B N 1
ATOM 7492 C CA . TYR B 1 297 ? 17.812 -25.234 -7.383 1 90.25 297 TYR B CA 1
ATOM 7493 C C . TYR B 1 297 ? 18.281 -26 -8.617 1 90.25 297 TYR B C 1
ATOM 7495 O O . TYR B 1 297 ? 19.469 -26.031 -8.93 1 90.25 297 TYR B O 1
ATOM 7503 N N . PRO B 1 298 ? 17.281 -26.609 -9.203 1 91 298 PRO B N 1
ATOM 7504 C CA . PRO B 1 298 ? 17.641 -27.281 -10.453 1 91 298 PRO B CA 1
ATOM 7505 C C . PRO B 1 298 ? 18.25 -26.328 -11.477 1 91 298 PRO B C 1
ATOM 7507 O O . PRO B 1 298 ? 17.969 -25.125 -11.461 1 91 298 PRO B O 1
ATOM 7510 N N . LYS B 1 299 ? 19.062 -26.891 -12.273 1 87.44 299 LYS B N 1
ATOM 7511 C CA . LYS B 1 299 ? 19.672 -26.094 -13.336 1 87.44 299 LYS B CA 1
ATOM 7512 C C . LYS B 1 299 ? 18.609 -25.5 -14.258 1 87.44 299 LYS B C 1
ATOM 7514 O O . LYS B 1 299 ? 17.688 -26.188 -14.68 1 87.44 299 LYS B O 1
ATOM 7519 N N . SER B 1 300 ? 18.812 -24.188 -14.461 1 87.81 300 SER B N 1
ATOM 7520 C CA . SER B 1 300 ? 17.859 -23.484 -15.32 1 87.81 300 SER B CA 1
ATOM 7521 C C . SER B 1 300 ? 18.328 -23.484 -16.781 1 87.81 300 SER B C 1
ATOM 7523 O O . SER B 1 300 ? 19.531 -23.469 -17.047 1 87.81 300 SER B O 1
ATOM 7525 N N . VAL B 1 301 ? 17.375 -23.625 -17.641 1 89 301 VAL B N 1
ATOM 7526 C CA . VAL B 1 301 ? 17.703 -23.438 -19.047 1 89 301 VAL B CA 1
ATOM 7527 C C . VAL B 1 301 ? 18.078 -21.984 -19.312 1 89 301 VAL B C 1
ATOM 7529 O O . VAL B 1 301 ? 17.594 -21.078 -18.625 1 89 301 VAL B O 1
ATOM 7532 N N . PRO B 1 302 ? 18.906 -21.812 -20.188 1 87.88 302 PRO B N 1
ATOM 7533 C CA . PRO B 1 302 ? 19.266 -20.438 -20.516 1 87.88 302 PRO B CA 1
ATOM 7534 C C . PRO B 1 302 ? 18.125 -19.672 -21.172 1 87.88 302 PRO B C 1
ATOM 7536 O O . PRO B 1 302 ? 17.234 -20.281 -21.797 1 87.88 302 PRO B O 1
ATOM 7539 N N . ARG B 1 303 ? 18.203 -18.438 -21.016 1 89.75 303 ARG B N 1
ATOM 7540 C CA . ARG B 1 303 ? 17.25 -17.547 -21.688 1 89.75 303 ARG B CA 1
ATOM 7541 C C . ARG B 1 303 ? 17.375 -17.672 -23.203 1 89.75 303 ARG B C 1
ATOM 7543 O O . ARG B 1 303 ? 18.484 -17.766 -23.734 1 89.75 303 ARG B O 1
ATOM 7550 N N . PRO B 1 304 ? 16.172 -17.672 -23.781 1 90 304 PRO B N 1
ATOM 7551 C CA . PRO B 1 304 ? 16.234 -17.781 -25.25 1 90 304 PRO B CA 1
ATOM 7552 C C . PRO B 1 304 ? 17.047 -16.656 -25.891 1 90 304 PRO B C 1
ATOM 7554 O O . PRO B 1 304 ? 16.938 -15.5 -25.469 1 90 304 PRO B O 1
ATOM 7557 N N . THR B 1 305 ? 17.875 -16.938 -26.781 1 81.31 305 THR B N 1
ATOM 7558 C CA . THR B 1 305 ? 18.781 -16 -27.422 1 81.31 305 THR B CA 1
ATOM 7559 C C . THR B 1 305 ? 18 -14.945 -28.203 1 81.31 305 THR B C 1
ATOM 7561 O O . THR B 1 305 ? 18.516 -13.859 -28.469 1 81.31 305 THR B O 1
ATOM 7564 N N . THR B 1 306 ? 16.812 -15.242 -28.609 1 78.12 306 THR B N 1
ATOM 7565 C CA . THR B 1 306 ? 15.992 -14.32 -29.375 1 78.12 306 THR B CA 1
ATOM 7566 C C . THR B 1 306 ? 15.578 -13.125 -28.531 1 78.12 306 THR B C 1
ATOM 7568 O O . THR B 1 306 ? 15.164 -12.094 -29.062 1 78.12 306 THR B O 1
ATOM 7571 N N . LEU B 1 307 ? 15.617 -13.242 -27.25 1 80.19 307 LEU B N 1
ATOM 7572 C CA . LEU B 1 307 ? 15.172 -12.18 -26.359 1 80.19 307 LEU B CA 1
ATOM 7573 C C . LEU B 1 307 ? 16.25 -11.117 -26.203 1 80.19 307 LEU B C 1
ATOM 7575 O O . LEU B 1 307 ? 15.992 -10.031 -25.672 1 80.19 307 LEU B O 1
ATOM 7579 N N . HIS B 1 308 ? 17.391 -11.414 -26.734 1 65.12 308 HIS B N 1
ATOM 7580 C CA . HIS B 1 308 ? 18.484 -10.453 -26.625 1 65.12 308 HIS B CA 1
ATOM 7581 C C . HIS B 1 308 ? 18.25 -9.25 -27.531 1 65.12 308 HIS B C 1
ATOM 7583 O O . HIS B 1 308 ? 17.969 -9.414 -28.734 1 65.12 308 HIS B O 1
ATOM 7589 N N . GLY B 1 309 ? 17.906 -8.016 -27.016 1 57.62 309 GLY B N 1
ATOM 7590 C CA . GLY B 1 309 ? 17.781 -6.824 -27.844 1 57.62 309 GLY B CA 1
ATOM 7591 C C . GLY B 1 309 ? 16.359 -6.277 -27.891 1 57.62 309 GLY B C 1
ATOM 7592 O O . GLY B 1 309 ? 16.094 -5.332 -28.641 1 57.62 309 GLY B O 1
ATOM 7593 N N . MET B 1 310 ? 15.469 -7.023 -27.406 1 51.5 310 MET B N 1
ATOM 7594 C CA . MET B 1 310 ? 14.094 -6.594 -27.625 1 51.5 310 MET B CA 1
ATOM 7595 C C . MET B 1 310 ? 13.781 -5.336 -26.812 1 51.5 310 MET B C 1
ATOM 7597 O O . MET B 1 310 ? 14.383 -5.102 -25.766 1 51.5 310 MET B O 1
ATOM 7601 N N . LYS B 1 311 ? 13 -4.457 -27.531 1 51.56 311 LYS B N 1
ATOM 7602 C CA . LYS B 1 311 ? 12.562 -3.121 -27.141 1 51.56 311 LYS B CA 1
ATOM 7603 C C . LYS B 1 311 ? 11.773 -3.168 -25.828 1 51.56 311 LYS B C 1
ATOM 7605 O O . LYS B 1 311 ? 11 -4.098 -25.609 1 51.56 311 LYS B O 1
ATOM 7610 N N . ALA B 1 312 ? 12.188 -2.375 -24.969 1 52.69 312 ALA B N 1
ATOM 7611 C CA . ALA B 1 312 ? 11.57 -2.25 -23.656 1 52.69 312 ALA B CA 1
ATOM 7612 C C . ALA B 1 312 ? 10.109 -1.818 -23.781 1 52.69 312 ALA B C 1
ATOM 7614 O O . ALA B 1 312 ? 9.797 -0.873 -24.5 1 52.69 312 ALA B O 1
ATOM 7615 N N . TYR B 1 313 ? 9.039 -2.695 -23.672 1 49.88 313 TYR B N 1
ATOM 7616 C CA . TYR B 1 313 ? 7.594 -2.5 -23.75 1 49.88 313 TYR B CA 1
ATOM 7617 C C . TYR B 1 313 ? 7.176 -1.228 -23.016 1 49.88 313 TYR B C 1
ATOM 7619 O O . TYR B 1 313 ? 6.172 -0.604 -23.375 1 49.88 313 TYR B O 1
ATOM 7627 N N . CYS B 1 314 ? 7.848 -0.859 -21.984 1 53.94 314 CYS B N 1
ATOM 7628 C CA . CYS B 1 314 ? 7.406 0.34 -21.281 1 53.94 314 CYS B CA 1
ATOM 7629 C C . CYS B 1 314 ? 8.562 1.312 -21.078 1 53.94 314 CYS B C 1
ATOM 7631 O O . CYS B 1 314 ? 9.43 1.085 -20.234 1 53.94 314 CYS B O 1
ATOM 7633 N N . ALA B 1 315 ? 8.562 2.295 -22.062 1 51.91 315 ALA B N 1
ATOM 7634 C CA . ALA B 1 315 ? 9.641 3.277 -22.062 1 51.91 315 ALA B CA 1
ATOM 7635 C C . ALA B 1 315 ? 9.852 3.869 -20.672 1 51.91 315 ALA B C 1
ATOM 7637 O O . ALA B 1 315 ? 10.969 4.23 -20.312 1 51.91 315 ALA B O 1
ATOM 7638 N N . ASP B 1 316 ? 8.688 3.889 -20.031 1 55.22 316 ASP B N 1
ATOM 7639 C CA . ASP B 1 316 ? 8.789 4.574 -18.75 1 55.22 316 ASP B CA 1
ATOM 7640 C C . ASP B 1 316 ? 9.367 3.654 -17.672 1 55.22 316 ASP B C 1
ATOM 7642 O O . ASP B 1 316 ? 9.797 4.117 -16.609 1 55.22 316 ASP B O 1
ATOM 7646 N N . LEU B 1 317 ? 9.234 2.359 -18.047 1 58.88 317 LEU B N 1
ATOM 7647 C CA . LEU B 1 317 ? 9.766 1.43 -17.047 1 58.88 317 LEU B CA 1
ATOM 7648 C C . LEU B 1 317 ? 11.281 1.308 -17.188 1 58.88 317 LEU B C 1
ATOM 7650 O O . LEU B 1 317 ? 11.805 1.118 -18.281 1 58.88 317 LEU B O 1
ATOM 7654 N N . THR B 1 318 ? 11.977 2.104 -16.438 1 52.84 318 THR B N 1
ATOM 7655 C CA . THR B 1 318 ? 13.43 2.086 -16.578 1 52.84 318 THR B CA 1
ATOM 7656 C C . THR B 1 318 ? 14.023 0.851 -15.898 1 52.84 318 THR B C 1
ATOM 7658 O O . THR B 1 318 ? 13.594 0.472 -14.805 1 52.84 318 THR B O 1
ATOM 7661 N N . ASP B 1 319 ? 14.5 -0.091 -16.766 1 51.91 319 ASP B N 1
ATOM 7662 C CA . ASP B 1 319 ? 15.258 -1.215 -16.234 1 51.91 319 ASP B CA 1
ATOM 7663 C C . ASP B 1 319 ? 16.562 -0.741 -15.586 1 51.91 319 ASP B C 1
ATOM 7665 O O . ASP B 1 319 ? 17.5 -1.528 -15.406 1 51.91 319 ASP B O 1
ATOM 7669 N N . ALA B 1 320 ? 16.594 0.491 -15.539 1 48.59 320 ALA B N 1
ATOM 7670 C CA . ALA B 1 320 ? 17.859 1.045 -15.07 1 48.59 320 ALA B CA 1
ATOM 7671 C C . ALA B 1 320 ? 18.328 0.347 -13.797 1 48.59 320 ALA B C 1
ATOM 7673 O O . ALA B 1 320 ? 19.516 0.262 -13.531 1 48.59 320 ALA B O 1
ATOM 7674 N N . TYR B 1 321 ? 17.312 -0.244 -13.148 1 48.91 321 TYR B N 1
ATOM 7675 C CA . TYR B 1 321 ? 17.703 -0.825 -11.867 1 48.91 321 TYR B CA 1
ATOM 7676 C C . TYR B 1 321 ? 18.188 -2.26 -12.039 1 48.91 321 TYR B C 1
ATOM 7678 O O . TYR B 1 321 ? 18.438 -2.965 -11.062 1 48.91 321 TYR B O 1
ATOM 7686 N N . GLU B 1 322 ? 18.297 -2.748 -13.297 1 53.75 322 GLU B N 1
ATOM 7687 C CA . GLU B 1 322 ? 18.5 -4.145 -13.672 1 53.75 322 GLU B CA 1
ATOM 7688 C C . GLU B 1 322 ? 19.922 -4.594 -13.328 1 53.75 322 GLU B C 1
ATOM 7690 O O . GLU B 1 322 ? 20.156 -5.773 -13.047 1 53.75 322 GLU B O 1
ATOM 7695 N N . ALA B 1 323 ? 20.891 -3.615 -13.367 1 50.72 323 ALA B N 1
ATOM 7696 C CA . ALA B 1 323 ? 22.234 -4.102 -13.648 1 50.72 323 ALA B CA 1
ATOM 7697 C C . ALA B 1 323 ? 22.75 -4.977 -12.508 1 50.72 323 ALA B C 1
ATOM 7699 O O . ALA B 1 323 ? 23.625 -5.824 -12.711 1 50.72 323 ALA B O 1
ATOM 7700 N N . ASN B 1 324 ? 22 -4.926 -11.266 1 56.66 324 ASN B N 1
ATOM 7701 C CA . ASN B 1 324 ? 22.828 -5.555 -10.242 1 56.66 324 ASN B CA 1
ATOM 7702 C C . ASN B 1 324 ? 22.172 -6.797 -9.664 1 56.66 324 ASN B C 1
ATOM 7704 O O . ASN B 1 324 ? 22.656 -7.383 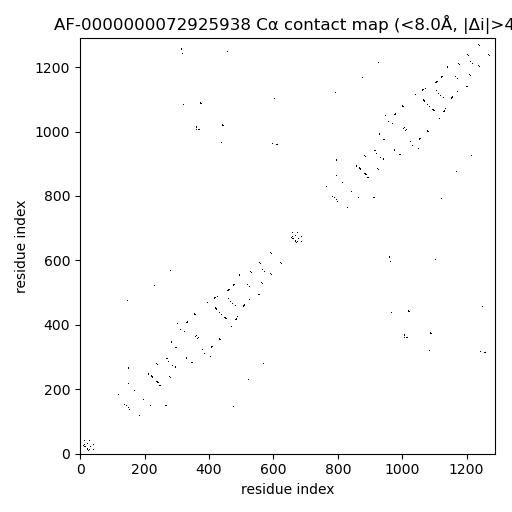-8.703 1 56.66 324 ASN B O 1
ATOM 7708 N N . VAL B 1 325 ? 21.094 -7.246 -10.336 1 68 325 VAL B N 1
ATOM 7709 C CA . VAL B 1 325 ? 20.5 -8.414 -9.68 1 68 325 VAL B CA 1
ATOM 7710 C C . VAL B 1 325 ? 21.047 -9.688 -10.336 1 68 325 VAL B C 1
ATOM 7712 O O . VAL B 1 325 ? 21.062 -9.797 -11.562 1 68 325 VAL B O 1
ATOM 7715 N N . GLN B 1 326 ? 21.672 -10.531 -9.484 1 78.44 326 GLN B N 1
ATOM 7716 C CA . GLN B 1 326 ? 22.125 -11.828 -9.977 1 78.44 326 GLN B CA 1
ATOM 7717 C C . GLN B 1 326 ? 20.969 -12.633 -10.555 1 78.44 326 GLN B C 1
ATOM 7719 O O . GLN B 1 326 ? 19.906 -12.734 -9.93 1 78.44 326 GLN B O 1
ATOM 7724 N N . ASP B 1 327 ? 21.188 -13.07 -11.727 1 87.06 327 ASP B N 1
ATOM 7725 C CA . ASP B 1 327 ? 20.172 -13.906 -12.352 1 87.06 327 ASP B CA 1
ATOM 7726 C C . ASP B 1 327 ? 20.297 -15.359 -11.898 1 87.06 327 ASP B C 1
ATOM 7728 O O . ASP B 1 327 ? 21.172 -16.094 -12.359 1 87.06 327 ASP B O 1
ATOM 7732 N N . VAL B 1 328 ? 19.438 -15.789 -11.086 1 89 328 VAL B N 1
ATOM 7733 C CA . VAL B 1 328 ? 19.484 -17.141 -10.539 1 89 328 VAL B CA 1
ATOM 7734 C C . VAL B 1 328 ? 18.812 -18.109 -11.508 1 89 328 VAL B C 1
ATOM 7736 O O . VAL B 1 328 ? 18.797 -19.312 -11.273 1 89 328 VAL B O 1
ATOM 7739 N N . GLY B 1 329 ? 18.266 -17.594 -12.586 1 93.31 329 GLY B N 1
ATOM 7740 C CA . GLY B 1 329 ? 17.609 -18.438 -13.57 1 93.31 329 GLY B CA 1
ATOM 7741 C C . GLY B 1 329 ? 16.094 -18.469 -13.406 1 93.31 329 GLY B C 1
ATOM 7742 O O . GLY B 1 329 ? 15.578 -18.172 -12.328 1 93.31 329 GLY B O 1
ATOM 7743 N N . ILE B 1 330 ? 15.398 -18.844 -14.445 1 95.19 330 ILE B N 1
ATOM 7744 C CA . ILE B 1 330 ? 13.945 -18.781 -14.484 1 95.19 330 ILE B CA 1
ATOM 7745 C C . ILE B 1 330 ? 13.367 -19.844 -13.547 1 95.19 330 ILE B C 1
ATOM 7747 O O . ILE B 1 330 ? 12.32 -19.625 -12.922 1 95.19 330 ILE B O 1
ATOM 7751 N N . VAL B 1 331 ? 14.039 -20.984 -13.414 1 95.06 331 VAL B N 1
ATOM 7752 C CA . VAL B 1 331 ? 13.539 -22.078 -12.594 1 95.06 331 VAL B CA 1
ATOM 7753 C C . VAL B 1 331 ? 13.594 -21.672 -11.117 1 95.06 331 VAL B C 1
ATOM 7755 O O . VAL B 1 331 ? 12.602 -21.812 -10.398 1 95.06 331 VAL B O 1
ATOM 7758 N N . ALA B 1 332 ? 14.703 -21.188 -10.719 1 94.19 332 ALA B N 1
ATOM 7759 C CA . ALA B 1 332 ? 14.844 -20.75 -9.336 1 94.19 332 ALA B CA 1
ATOM 7760 C C . ALA B 1 332 ? 13.867 -19.625 -9.016 1 94.19 332 ALA B C 1
ATOM 7762 O O . ALA B 1 332 ? 13.273 -19.594 -7.934 1 94.19 332 ALA B O 1
ATOM 7763 N N . THR B 1 333 ? 13.75 -18.703 -9.945 1 95.19 333 THR B N 1
ATOM 7764 C CA . THR B 1 333 ? 12.805 -17.609 -9.773 1 95.19 333 THR B CA 1
ATOM 7765 C C . THR B 1 333 ? 11.383 -18.141 -9.602 1 95.19 333 THR B C 1
ATOM 7767 O O . THR B 1 333 ? 10.664 -17.703 -8.695 1 95.19 333 THR B O 1
ATOM 7770 N N . CYS B 1 334 ? 11.086 -19.016 -10.422 1 95.88 334 CYS B N 1
ATOM 7771 C CA . CYS B 1 334 ? 9.766 -19.625 -10.375 1 95.88 334 CYS B CA 1
ATOM 7772 C C . CYS B 1 334 ? 9.531 -20.328 -9.039 1 95.88 334 CYS B C 1
ATOM 7774 O O . CYS B 1 334 ? 8.484 -20.156 -8.422 1 95.88 334 CYS B O 1
ATOM 7776 N N . LEU B 1 335 ? 10.484 -21.062 -8.555 1 94.75 335 LEU B N 1
ATOM 7777 C CA . LEU B 1 335 ? 10.367 -21.812 -7.305 1 94.75 335 LEU B CA 1
ATOM 7778 C C . LEU B 1 335 ? 10.234 -20.859 -6.117 1 94.75 335 LEU B C 1
ATOM 7780 O O . LEU B 1 335 ? 9.539 -21.172 -5.145 1 94.75 335 LEU B O 1
ATOM 7784 N N . GLY B 1 336 ? 10.875 -19.734 -6.215 1 93.62 336 GLY B N 1
ATOM 7785 C CA . GLY B 1 336 ? 10.703 -18.734 -5.18 1 93.62 336 GLY B CA 1
ATOM 7786 C C . GLY B 1 336 ? 9.266 -18.281 -5.012 1 93.62 336 GLY B C 1
ATOM 7787 O O . GLY B 1 336 ? 8.766 -18.188 -3.889 1 93.62 336 GLY B O 1
ATOM 7788 N N . TYR B 1 337 ? 8.602 -18.062 -6.07 1 95.88 337 TYR B N 1
ATOM 7789 C CA . TYR B 1 337 ? 7.223 -17.594 -6.02 1 95.88 337 TYR B CA 1
ATOM 7790 C C . TYR B 1 337 ? 6.277 -18.703 -5.602 1 95.88 337 TYR B C 1
ATOM 7792 O O . TYR B 1 337 ? 5.262 -18.469 -4.941 1 95.88 337 TYR B O 1
ATOM 7800 N N . ILE B 1 338 ? 6.625 -19.953 -5.957 1 94.12 338 ILE B N 1
ATOM 7801 C CA . ILE B 1 338 ? 5.824 -21.094 -5.504 1 94.12 338 ILE B CA 1
ATOM 7802 C C . ILE B 1 338 ? 5.902 -21.203 -3.984 1 94.12 338 ILE B C 1
ATOM 7804 O O . ILE B 1 338 ? 4.898 -21.469 -3.324 1 94.12 338 ILE B O 1
ATOM 7808 N N . SER B 1 339 ? 7.059 -20.938 -3.508 1 90.94 339 SER B N 1
ATOM 7809 C CA . SER B 1 339 ? 7.246 -20.984 -2.062 1 90.94 339 SER B CA 1
ATOM 7810 C C . SER B 1 339 ? 6.367 -19.953 -1.359 1 90.94 339 SER B C 1
ATOM 7812 O O . SER B 1 339 ? 5.691 -20.281 -0.38 1 90.94 339 SER B O 1
ATOM 7814 N N . VAL B 1 340 ? 6.367 -18.781 -1.844 1 93.06 340 VAL B N 1
ATOM 7815 C CA . VAL B 1 340 ? 5.566 -17.719 -1.24 1 93.06 340 VAL B CA 1
ATOM 7816 C C . VAL B 1 340 ? 4.082 -18.031 -1.397 1 93.06 340 VAL B C 1
ATOM 7818 O O . VAL B 1 340 ? 3.285 -17.766 -0.497 1 93.06 340 VAL B O 1
ATOM 7821 N N . TRP B 1 341 ? 3.744 -18.609 -2.516 1 93.94 341 TRP B N 1
ATOM 7822 C CA . TRP B 1 341 ? 2.369 -19.031 -2.73 1 93.94 341 TRP B CA 1
ATOM 7823 C C . TRP B 1 341 ? 1.922 -20 -1.633 1 93.94 341 TRP B C 1
ATOM 7825 O O . TRP B 1 341 ? 0.843 -19.828 -1.058 1 93.94 341 TRP B O 1
ATOM 7835 N N . GLY B 1 342 ? 2.793 -20.969 -1.349 1 89.81 342 GLY B N 1
ATOM 7836 C CA . GLY B 1 342 ? 2.482 -21.891 -0.273 1 89.81 342 GLY B CA 1
ATOM 7837 C C . GLY B 1 342 ? 2.25 -21.203 1.06 1 89.81 342 GLY B C 1
ATOM 7838 O O . GLY B 1 342 ? 1.326 -21.562 1.794 1 89.81 342 GLY B O 1
ATOM 7839 N N . SER B 1 343 ? 2.994 -20.188 1.332 1 90.69 343 SER B N 1
ATOM 7840 C CA . SER B 1 343 ? 2.857 -19.438 2.58 1 90.69 343 SER B CA 1
ATOM 7841 C C . SER B 1 343 ? 1.545 -18.656 2.619 1 90.69 343 SER B C 1
ATOM 7843 O O . SER B 1 343 ? 0.915 -18.547 3.672 1 90.69 343 SER B O 1
ATOM 7845 N N . ILE B 1 344 ? 1.173 -18.141 1.541 1 93.5 344 ILE B N 1
ATOM 7846 C CA . ILE B 1 344 ? -0.047 -17.344 1.471 1 93.5 344 ILE B CA 1
ATOM 7847 C C . ILE B 1 344 ? -1.265 -18.25 1.645 1 93.5 344 ILE B C 1
ATOM 7849 O O . ILE B 1 344 ? -2.199 -17.906 2.375 1 93.5 344 ILE B O 1
ATOM 7853 N N . ILE B 1 345 ? -1.227 -19.375 1.033 1 91.69 345 ILE B N 1
ATOM 7854 C CA . ILE B 1 345 ? -2.334 -20.312 1.183 1 91.69 345 ILE B CA 1
ATOM 7855 C C . ILE B 1 345 ? -2.432 -20.766 2.637 1 91.69 345 ILE B C 1
ATOM 7857 O O . ILE B 1 345 ? -3.533 -20.922 3.174 1 91.69 345 ILE B O 1
ATOM 7861 N N . SER B 1 346 ? -1.297 -20.984 3.238 1 88 346 SER B N 1
ATOM 7862 C CA . SER B 1 346 ? -1.3 -21.312 4.66 1 88 346 SER B CA 1
ATOM 7863 C C . SER B 1 346 ? -1.927 -20.203 5.488 1 88 346 SER B C 1
ATOM 7865 O O . SER B 1 346 ? -2.695 -20.469 6.414 1 88 346 SER B O 1
ATOM 7867 N N . TYR B 1 347 ? -1.607 -19 5.152 1 92.12 347 TYR B N 1
ATOM 7868 C CA . TYR B 1 347 ? -2.184 -17.828 5.82 1 92.12 347 TYR B CA 1
ATOM 7869 C C . TYR B 1 347 ? -3.699 -17.812 5.66 1 92.12 347 TYR B C 1
ATOM 7871 O O . TYR B 1 347 ? -4.43 -17.562 6.621 1 92.12 347 TYR B O 1
ATOM 7879 N N . LEU B 1 348 ? -4.199 -18.094 4.477 1 92.31 348 LEU B N 1
ATOM 7880 C CA . LEU B 1 348 ? -5.641 -18.125 4.234 1 92.31 348 LEU B CA 1
ATOM 7881 C C . LEU B 1 348 ? -6.312 -19.188 5.082 1 92.31 348 LEU B C 1
ATOM 7883 O O . LEU B 1 348 ? -7.402 -18.969 5.625 1 92.31 348 LEU B O 1
ATOM 7887 N N . ARG B 1 349 ? -5.676 -20.234 5.195 1 88.06 349 ARG B N 1
ATOM 7888 C CA . ARG B 1 349 ? -6.227 -21.312 6 1 88.06 349 ARG B CA 1
ATOM 7889 C C . ARG B 1 349 ? -6.285 -20.922 7.473 1 88.06 349 ARG B C 1
ATOM 7891 O O . ARG B 1 349 ? -7.246 -21.266 8.172 1 88.06 349 ARG B O 1
ATOM 7898 N N . ASP B 1 350 ? -5.254 -20.281 7.867 1 88.06 350 ASP B N 1
ATOM 7899 C CA . ASP B 1 350 ? -5.25 -19.812 9.25 1 88.06 350 ASP B CA 1
ATOM 7900 C C . ASP B 1 350 ? -6.422 -18.875 9.508 1 88.06 350 ASP B C 1
ATOM 7902 O O . ASP B 1 350 ? -7.086 -18.969 10.547 1 88.06 350 ASP B O 1
ATOM 7906 N N . ILE B 1 351 ? -6.637 -17.984 8.617 1 89.31 351 ILE B N 1
ATOM 7907 C CA . ILE B 1 351 ? -7.742 -17.047 8.75 1 89.31 351 ILE B CA 1
ATOM 7908 C C . ILE B 1 351 ? -9.07 -17.797 8.734 1 89.31 351 ILE B C 1
ATOM 7910 O O . ILE B 1 351 ? -9.961 -17.516 9.547 1 89.31 351 ILE B O 1
ATOM 7914 N N . ARG B 1 352 ? -9.172 -18.766 7.859 1 86.12 352 ARG B N 1
ATOM 7915 C CA . ARG B 1 352 ? -10.375 -19.578 7.766 1 86.12 352 ARG B CA 1
ATOM 7916 C C . ARG B 1 352 ? -10.641 -20.312 9.07 1 86.12 352 ARG B C 1
ATOM 7918 O O . ARG B 1 352 ? -11.789 -20.453 9.492 1 86.12 352 ARG B O 1
ATOM 7925 N N . ASN B 1 353 ? -9.539 -20.734 9.688 1 85.19 353 ASN B N 1
ATOM 7926 C CA . ASN B 1 353 ? -9.656 -21.531 10.898 1 85.19 353 ASN B CA 1
ATOM 7927 C C . ASN B 1 353 ? -9.773 -20.656 12.141 1 85.19 353 ASN B C 1
ATOM 7929 O O . ASN B 1 353 ? -9.734 -21.172 13.266 1 85.19 353 ASN B O 1
ATOM 7933 N N . GLY B 1 354 ? -9.742 -19.328 11.992 1 84.25 354 GLY B N 1
ATOM 7934 C CA . GLY B 1 354 ? -10.102 -18.469 13.109 1 84.25 354 GLY B CA 1
ATOM 7935 C C . GLY B 1 354 ? -8.945 -17.625 13.602 1 84.25 354 GLY B C 1
ATOM 7936 O O . GLY B 1 354 ? -9.039 -17 14.664 1 84.25 354 GLY B O 1
ATOM 7937 N N . ALA B 1 355 ? -7.836 -17.703 12.891 1 84.38 355 ALA B N 1
ATOM 7938 C CA . ALA B 1 355 ? -6.742 -16.812 13.273 1 84.38 355 ALA B CA 1
ATOM 7939 C C . ALA B 1 355 ? -7.18 -15.352 13.227 1 84.38 355 ALA B C 1
ATOM 7941 O O . ALA B 1 355 ? -7.906 -14.945 12.32 1 84.38 355 ALA B O 1
ATOM 7942 N N . ASN B 1 356 ? -6.785 -14.625 14.289 1 82.12 356 ASN B N 1
ATOM 7943 C CA . ASN B 1 356 ? -7.156 -13.219 14.391 1 82.12 356 ASN B CA 1
ATOM 7944 C C 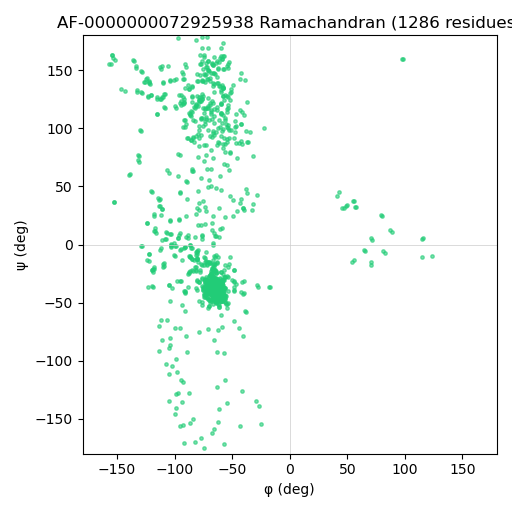. ASN B 1 356 ? -5.934 -12.312 14.344 1 82.12 356 ASN B C 1
ATOM 7946 O O . ASN B 1 356 ? -4.945 -12.555 15.031 1 82.12 356 ASN B O 1
ATOM 7950 N N . GLU B 1 357 ? -5.992 -11.391 13.422 1 84.88 357 GLU B N 1
ATOM 7951 C CA . GLU B 1 357 ? -4.941 -10.383 13.359 1 84.88 357 GLU B CA 1
ATOM 7952 C C . GLU B 1 357 ? -5.441 -9.102 12.695 1 84.88 357 GLU B C 1
ATOM 7954 O O . GLU B 1 357 ? -6.465 -9.109 12.008 1 84.88 357 GLU B O 1
ATOM 7959 N N . TYR B 1 358 ? -4.773 -8.062 13.055 1 87.19 358 TYR B N 1
ATOM 7960 C CA . TYR B 1 358 ? -4.953 -6.82 12.305 1 87.19 358 TYR B CA 1
ATOM 7961 C C . TYR B 1 358 ? -3.939 -6.723 11.172 1 87.19 358 TYR B C 1
ATOM 7963 O O . TYR B 1 358 ? -2.75 -6.492 11.406 1 87.19 358 TYR B O 1
ATOM 7971 N N . PRO B 1 359 ? -4.438 -6.91 9.969 1 88.25 359 PRO B N 1
ATOM 7972 C CA . PRO B 1 359 ? -3.527 -7.102 8.836 1 88.25 359 PRO B CA 1
ATOM 7973 C C . PRO B 1 359 ? -2.586 -5.918 8.633 1 88.25 359 PRO B C 1
ATOM 7975 O O . PRO B 1 359 ? -1.494 -6.082 8.078 1 88.25 359 PRO B O 1
ATOM 7978 N N . TRP B 1 360 ? -2.91 -4.73 9.078 1 88.62 360 TRP B N 1
ATOM 7979 C CA . TRP B 1 360 ? -2.09 -3.553 8.805 1 88.62 360 TRP B CA 1
ATOM 7980 C C . TRP B 1 360 ? -0.983 -3.406 9.844 1 88.62 360 TRP B C 1
ATOM 7982 O O . TRP B 1 360 ? -0.08 -2.582 9.68 1 88.62 360 TRP B O 1
ATOM 7992 N N . LEU B 1 361 ? -1.017 -4.141 10.875 1 89.75 361 LEU B N 1
ATOM 7993 C CA . LEU B 1 361 ? 0.014 -4.066 11.898 1 89.75 361 LEU B CA 1
ATOM 7994 C C . LEU B 1 361 ? 1.319 -4.684 11.414 1 89.75 361 LEU B C 1
ATOM 7996 O O . LEU B 1 361 ? 1.304 -5.633 10.617 1 89.75 361 LEU B O 1
ATOM 8000 N N . ALA B 1 362 ? 2.406 -4.242 11.938 1 88.5 362 ALA B N 1
ATOM 8001 C CA . ALA B 1 362 ? 3.734 -4.691 11.531 1 88.5 362 ALA B CA 1
ATOM 8002 C C . ALA B 1 362 ? 3.965 -6.148 11.93 1 88.5 362 ALA B C 1
ATOM 8004 O O . ALA B 1 362 ? 4.723 -6.863 11.273 1 88.5 362 ALA B O 1
ATOM 8005 N N . THR B 1 363 ? 3.289 -6.59 12.914 1 88.75 363 THR B N 1
ATOM 8006 C CA . THR B 1 363 ? 3.508 -7.93 13.445 1 88.75 363 THR B CA 1
ATOM 8007 C C . THR B 1 363 ? 2.531 -8.922 12.82 1 88.75 363 THR B C 1
ATOM 8009 O O . THR B 1 363 ? 2.607 -10.125 13.086 1 88.75 363 THR B O 1
ATOM 8012 N N . SER B 1 364 ? 1.664 -8.438 12.039 1 91.31 364 SER B N 1
ATOM 8013 C CA . SER B 1 364 ? 0.665 -9.32 11.445 1 91.31 364 SER B CA 1
ATOM 8014 C C . SER B 1 364 ? 1.289 -10.234 10.398 1 91.31 364 SER B C 1
ATOM 8016 O O . SER B 1 364 ? 2.314 -9.898 9.805 1 91.31 364 SER B O 1
ATOM 8018 N N . ARG B 1 365 ? 0.728 -11.406 10.242 1 93.31 365 ARG B N 1
ATOM 8019 C CA . ARG B 1 365 ? 1.173 -12.328 9.203 1 93.31 365 ARG B CA 1
ATOM 8020 C C . ARG B 1 365 ? 0.978 -11.727 7.812 1 93.31 365 ARG B C 1
ATOM 8022 O O . ARG B 1 365 ? 1.792 -11.953 6.914 1 93.31 365 ARG B O 1
ATOM 8029 N N . HIS B 1 366 ? -0.061 -10.992 7.621 1 93.75 366 HIS B N 1
ATOM 8030 C CA . HIS B 1 366 ? -0.287 -10.305 6.355 1 93.75 366 HIS B CA 1
ATOM 8031 C C . HIS B 1 366 ? 0.895 -9.406 6 1 93.75 366 HIS B C 1
ATOM 8033 O O . HIS B 1 366 ? 1.393 -9.445 4.871 1 93.75 366 HIS B O 1
ATOM 8039 N N . ASN B 1 367 ? 1.281 -8.625 6.941 1 93.38 367 ASN B N 1
ATOM 8040 C CA . ASN B 1 367 ? 2.402 -7.723 6.707 1 93.38 367 ASN B CA 1
ATOM 8041 C C . ASN B 1 367 ? 3.701 -8.492 6.48 1 93.38 367 ASN B C 1
ATOM 8043 O O . ASN B 1 367 ? 4.523 -8.094 5.648 1 93.38 367 ASN B O 1
ATOM 8047 N N . GLN B 1 368 ? 3.887 -9.562 7.191 1 93.81 368 GLN B N 1
ATOM 8048 C CA . GLN B 1 368 ? 5.082 -10.383 7.004 1 93.81 368 GLN B CA 1
ATOM 8049 C C . GLN B 1 368 ? 5.145 -10.945 5.59 1 93.81 368 GLN B C 1
ATOM 8051 O O . GLN B 1 368 ? 6.215 -10.984 4.977 1 93.81 368 GLN B O 1
ATOM 8056 N N . LEU B 1 369 ? 4.062 -11.391 5.141 1 95.81 369 LEU B N 1
ATOM 8057 C CA . LEU B 1 369 ? 4.008 -11.953 3.795 1 95.81 369 LEU B CA 1
ATOM 8058 C C . LEU B 1 369 ? 4.195 -10.867 2.744 1 95.81 369 LEU B C 1
ATOM 8060 O O . LEU B 1 369 ? 4.816 -11.102 1.703 1 95.81 369 LEU B O 1
ATOM 8064 N N . THR B 1 370 ? 3.672 -9.625 3.045 1 95.44 370 THR B N 1
ATOM 8065 C CA . THR B 1 370 ? 3.895 -8.5 2.148 1 95.44 370 THR B CA 1
ATOM 8066 C C . THR B 1 370 ? 5.383 -8.188 2.029 1 95.44 370 THR B C 1
ATOM 8068 O O . THR B 1 370 ? 5.895 -7.98 0.927 1 95.44 370 THR B O 1
ATOM 8071 N N . VAL B 1 371 ? 6.055 -8.227 3.137 1 93.62 371 VAL B N 1
ATOM 8072 C CA . VAL B 1 371 ? 7.492 -7.973 3.164 1 93.62 371 VAL B CA 1
ATOM 8073 C C . VAL B 1 371 ? 8.227 -9.086 2.412 1 93.62 371 VAL B C 1
ATOM 8075 O O . VAL B 1 371 ? 9.164 -8.812 1.658 1 93.62 371 VAL B O 1
ATOM 8078 N N . LYS B 1 372 ? 7.777 -10.297 2.613 1 93.94 372 LYS B N 1
ATOM 8079 C CA . LYS B 1 372 ? 8.383 -11.438 1.921 1 93.94 372 LYS B CA 1
ATOM 8080 C C . LYS B 1 372 ? 8.258 -11.281 0.407 1 93.94 372 LYS B C 1
ATOM 8082 O O . LYS B 1 372 ? 9.195 -11.602 -0.331 1 93.94 372 LYS B O 1
ATOM 8087 N N . LEU B 1 373 ? 7.133 -10.82 -0.04 1 95.38 373 LEU B N 1
ATOM 8088 C CA . LEU B 1 373 ? 6.914 -10.594 -1.465 1 95.38 373 LEU B CA 1
ATOM 8089 C C . LEU B 1 373 ? 7.824 -9.484 -1.987 1 95.38 373 LEU B C 1
ATOM 8091 O O . LEU B 1 373 ? 8.406 -9.617 -3.068 1 95.38 373 LEU B O 1
ATOM 8095 N N . TYR B 1 374 ? 7.98 -8.422 -1.175 1 92 374 TYR B N 1
ATOM 8096 C CA . TYR B 1 374 ? 8.875 -7.34 -1.567 1 92 374 TYR B CA 1
ATOM 8097 C C . TYR B 1 374 ? 10.312 -7.828 -1.677 1 92 374 TYR B C 1
ATOM 8099 O O . TYR B 1 374 ? 11.016 -7.5 -2.633 1 92 374 TYR B O 1
ATOM 8107 N N . GLU B 1 375 ? 10.688 -8.609 -0.81 1 90.06 375 GLU B N 1
ATOM 8108 C CA . GLU B 1 375 ? 12.055 -9.133 -0.825 1 90.06 375 GLU B CA 1
ATOM 8109 C C . GLU B 1 375 ? 12.273 -10.07 -2.008 1 90.06 375 GLU B C 1
ATOM 8111 O O . GLU B 1 375 ? 13.344 -10.062 -2.621 1 90.06 375 GLU B O 1
ATOM 8116 N N . LEU B 1 376 ? 11.281 -10.859 -2.238 1 92.81 376 LEU B N 1
ATOM 8117 C CA . LEU B 1 376 ? 11.367 -11.75 -3.389 1 92.81 376 LEU B CA 1
ATOM 8118 C C . LEU B 1 376 ? 11.484 -10.953 -4.684 1 92.81 376 LEU B C 1
ATOM 8120 O O . LEU B 1 376 ? 12.266 -11.312 -5.57 1 92.81 376 LEU B O 1
ATOM 8124 N N . GLU B 1 377 ? 10.766 -9.875 -4.828 1 89.25 377 GLU B N 1
ATOM 8125 C CA . GLU B 1 377 ? 10.844 -9 -5.992 1 89.25 377 GLU B CA 1
ATOM 8126 C C . GLU B 1 377 ? 12.234 -8.391 -6.133 1 89.25 377 GLU B C 1
ATOM 8128 O O . GLU B 1 377 ? 12.727 -8.211 -7.246 1 89.25 377 GLU B O 1
ATOM 8133 N N . ASN B 1 378 ? 12.734 -8.117 -5 1 83.44 378 ASN B N 1
ATOM 8134 C CA . ASN B 1 378 ? 14.039 -7.465 -4.984 1 83.44 378 ASN B CA 1
ATOM 8135 C C . ASN B 1 378 ? 15.125 -8.375 -5.559 1 83.44 378 ASN B C 1
ATOM 8137 O O . ASN B 1 378 ? 16.109 -7.891 -6.113 1 83.44 378 ASN B O 1
ATOM 8141 N N . ILE B 1 379 ? 14.953 -9.633 -5.441 1 85.5 379 ILE B N 1
ATOM 8142 C CA . ILE B 1 379 ? 16 -10.539 -5.898 1 85.5 379 ILE B CA 1
ATOM 8143 C C . ILE B 1 379 ? 15.602 -11.148 -7.242 1 85.5 379 ILE B C 1
ATOM 8145 O O . ILE B 1 379 ? 16.344 -11.969 -7.801 1 85.5 379 ILE B O 1
ATOM 8149 N N . THR B 1 380 ? 14.453 -10.797 -7.734 1 89.88 380 THR B N 1
ATOM 8150 C CA . THR B 1 380 ? 14.008 -11.297 -9.031 1 89.88 380 THR B CA 1
ATOM 8151 C C . THR B 1 380 ? 14.688 -10.539 -10.172 1 89.88 380 THR B C 1
ATOM 8153 O O . THR B 1 380 ? 14.625 -9.312 -10.227 1 89.88 380 THR B O 1
ATOM 8156 N N . SER B 1 381 ? 15.328 -11.336 -11.023 1 87.38 381 SER B N 1
ATOM 8157 C CA . SER B 1 381 ? 16.016 -10.727 -12.156 1 87.38 381 SER B CA 1
ATOM 8158 C C . SER B 1 381 ? 15.039 -10.07 -13.125 1 87.38 381 SER B C 1
ATOM 8160 O O . SER B 1 381 ? 14.039 -10.68 -13.5 1 87.38 381 SER B O 1
ATOM 8162 N N . HIS B 1 382 ? 15.336 -8.93 -13.633 1 81.06 382 HIS B N 1
ATOM 8163 C CA . HIS B 1 382 ? 14.492 -8.188 -14.562 1 81.06 382 HIS B CA 1
ATOM 8164 C C . HIS B 1 382 ? 14.461 -8.852 -15.93 1 81.06 382 HIS B C 1
ATOM 8166 O O . HIS B 1 382 ? 13.562 -8.594 -16.734 1 81.06 382 HIS B O 1
ATOM 8172 N N . ARG B 1 383 ? 15.398 -9.68 -16.125 1 84.19 383 ARG B N 1
ATOM 8173 C CA . ARG B 1 383 ? 15.523 -10.336 -17.422 1 84.19 383 ARG B CA 1
ATOM 8174 C C . ARG B 1 383 ? 14.32 -11.234 -17.703 1 84.19 383 ARG B C 1
ATOM 8176 O O . ARG B 1 383 ? 14 -11.5 -18.859 1 84.19 383 ARG B O 1
ATOM 8183 N N . HIS B 1 384 ? 13.672 -11.602 -16.656 1 90.44 384 HIS B N 1
ATOM 8184 C CA . HIS B 1 384 ? 12.594 -12.562 -16.812 1 90.44 384 HIS B CA 1
ATOM 8185 C C . HIS B 1 384 ? 11.234 -11.875 -16.75 1 90.44 384 HIS B C 1
ATOM 8187 O O . HIS B 1 384 ? 10.195 -12.523 -16.922 1 90.44 384 HIS B O 1
ATOM 8193 N N . LEU B 1 385 ? 11.297 -10.617 -16.531 1 89.38 385 LEU B N 1
ATOM 8194 C CA . LEU B 1 385 ? 10.031 -9.883 -16.484 1 89.38 385 LEU B CA 1
ATOM 8195 C C . LEU B 1 385 ? 9.5 -9.648 -17.906 1 89.38 385 LEU B C 1
ATOM 8197 O O . LEU B 1 385 ? 10.266 -9.672 -18.875 1 89.38 385 LEU B O 1
ATOM 8201 N N . ILE B 1 386 ? 8.242 -9.469 -18.031 1 86.38 386 ILE B N 1
ATOM 8202 C CA . ILE B 1 386 ? 7.547 -9.414 -19.312 1 86.38 386 ILE B CA 1
ATOM 8203 C C . ILE B 1 386 ? 8.164 -8.336 -20.188 1 86.38 386 ILE B C 1
ATOM 8205 O O . ILE B 1 386 ? 8.219 -8.477 -21.406 1 86.38 386 ILE B O 1
ATOM 8209 N N . ARG B 1 387 ? 8.703 -7.367 -19.609 1 79.5 387 ARG B N 1
ATOM 8210 C CA . ARG B 1 387 ? 9.32 -6.273 -20.359 1 79.5 387 ARG B CA 1
ATOM 8211 C C . ARG B 1 387 ? 10.539 -6.762 -21.125 1 79.5 387 ARG B C 1
ATOM 8213 O O . ARG B 1 387 ? 10.789 -6.312 -22.25 1 79.5 387 ARG B O 1
ATOM 8220 N N . ASN B 1 388 ? 11.25 -7.594 -20.453 1 82.19 388 ASN B N 1
ATOM 8221 C CA . ASN B 1 388 ? 12.492 -8.07 -21.047 1 82.19 388 ASN B CA 1
ATOM 8222 C C . ASN B 1 388 ? 12.328 -9.453 -21.656 1 82.19 388 ASN B C 1
ATOM 8224 O O . ASN B 1 388 ? 13.234 -9.953 -22.328 1 82.19 388 ASN B O 1
ATOM 8228 N N . ALA B 1 389 ? 11.234 -10.023 -21.406 1 89.25 389 ALA B N 1
ATOM 8229 C CA . ALA B 1 389 ? 10.828 -11.289 -22.016 1 89.25 389 ALA B CA 1
ATOM 8230 C C . ALA B 1 389 ? 9.406 -11.203 -22.547 1 89.25 389 ALA B C 1
ATOM 8232 O O . ALA B 1 389 ? 8.484 -11.781 -21.969 1 89.25 389 ALA B O 1
ATOM 8233 N N . PRO B 1 390 ? 9.297 -10.516 -23.75 1 89.06 390 PRO B N 1
ATOM 8234 C CA . PRO B 1 390 ? 7.961 -10.203 -24.266 1 89.06 390 PRO B CA 1
ATOM 8235 C C . PRO B 1 390 ? 7.25 -11.422 -24.844 1 89.06 390 PRO B C 1
ATOM 8237 O O . PRO B 1 390 ? 7.203 -11.602 -26.062 1 89.06 390 PRO B O 1
ATOM 8240 N N . PHE B 1 391 ? 6.613 -12.133 -24.047 1 91.5 391 PHE B N 1
ATOM 8241 C CA . PHE B 1 391 ? 5.891 -13.359 -24.375 1 91.5 391 PHE B CA 1
ATOM 8242 C C . PHE B 1 391 ? 4.844 -13.102 -25.453 1 91.5 391 PHE B C 1
ATOM 8244 O O . PHE B 1 391 ? 4.715 -13.883 -26.406 1 91.5 391 PHE B O 1
ATOM 8251 N N . PRO B 1 392 ? 4.145 -11.945 -25.359 1 87.25 392 PRO B N 1
ATOM 8252 C CA . PRO B 1 392 ? 3.082 -11.719 -26.344 1 87.25 392 PRO B CA 1
ATOM 8253 C C . PRO B 1 392 ? 3.621 -11.477 -27.75 1 87.25 392 PRO B C 1
ATOM 8255 O O . PRO B 1 392 ? 2.885 -11.609 -28.734 1 87.25 392 PRO B O 1
ATOM 8258 N N . ASP B 1 393 ? 4.891 -11.18 -27.875 1 86.25 393 ASP B N 1
ATOM 8259 C CA . ASP B 1 393 ? 5.473 -10.844 -29.172 1 86.25 393 ASP B CA 1
ATOM 8260 C C . ASP B 1 393 ? 6.188 -12.039 -29.781 1 86.25 393 ASP B C 1
ATOM 8262 O O . ASP B 1 393 ? 6.66 -11.977 -30.922 1 86.25 393 ASP B O 1
ATOM 8266 N N . GLN B 1 394 ? 6.211 -13.164 -29.062 1 91.38 394 GLN B N 1
ATOM 8267 C CA . GLN B 1 394 ? 6.922 -14.328 -29.562 1 91.38 394 GLN B CA 1
ATOM 8268 C C . GLN B 1 394 ? 6.02 -15.188 -30.453 1 91.38 394 GLN B C 1
ATOM 8270 O O . GLN B 1 394 ? 4.852 -15.414 -30.125 1 91.38 394 GLN B O 1
ATOM 8275 N N . PRO B 1 395 ? 6.574 -15.555 -31.547 1 92.19 395 PRO B N 1
ATOM 8276 C CA . PRO B 1 395 ? 5.777 -16.484 -32.375 1 92.19 395 PRO B CA 1
ATOM 8277 C C . PRO B 1 395 ? 5.605 -17.844 -31.703 1 92.19 395 PRO B C 1
ATOM 8279 O O . PRO B 1 395 ? 6.469 -18.281 -30.938 1 92.19 395 PRO B O 1
ATOM 8282 N N . PRO B 1 396 ? 4.57 -18.562 -32.031 1 94 396 PRO B N 1
ATOM 8283 C CA . PRO B 1 396 ? 4.293 -19.859 -31.438 1 94 396 PRO B CA 1
ATOM 8284 C C . PRO B 1 396 ? 5.434 -20.859 -31.625 1 94 396 PRO B C 1
ATOM 8286 O O . PRO B 1 396 ? 5.688 -21.703 -30.75 1 94 396 PRO B O 1
ATOM 8289 N N . SER B 1 397 ? 6.121 -20.797 -32.75 1 93.38 397 SER B N 1
ATOM 8290 C CA . SER B 1 397 ? 7.227 -21.703 -33 1 93.38 397 SER B CA 1
ATOM 8291 C C . SER B 1 397 ? 8.352 -21.516 -31.984 1 93.38 397 SER B C 1
ATOM 8293 O O . SER B 1 397 ? 8.914 -22.484 -31.484 1 93.38 397 SER B O 1
ATOM 8295 N N . GLU B 1 398 ? 8.57 -20.297 -31.703 1 92.62 398 GLU B N 1
ATOM 8296 C CA . GLU B 1 398 ? 9.594 -19.984 -30.719 1 92.62 398 GLU B CA 1
ATOM 8297 C C . GLU B 1 398 ? 9.188 -20.453 -29.328 1 92.62 398 GLU B C 1
ATOM 8299 O O . GLU B 1 398 ? 10.016 -20.969 -28.562 1 92.62 398 GLU B O 1
ATOM 8304 N N . LEU B 1 399 ? 7.961 -20.297 -28.984 1 94.88 399 LEU B N 1
ATOM 8305 C CA . LEU B 1 399 ? 7.449 -20.703 -27.672 1 94.88 399 LEU B CA 1
ATOM 8306 C C . LEU B 1 399 ? 7.516 -22.219 -27.516 1 94.88 399 LEU B C 1
ATOM 8308 O O . LEU B 1 399 ? 7.852 -22.703 -26.438 1 94.88 399 LEU B O 1
ATOM 8312 N N . SER B 1 400 ? 7.312 -22.906 -28.609 1 92.31 400 SER B N 1
ATOM 8313 C CA . SER B 1 400 ? 7.371 -24.359 -28.578 1 92.31 400 SER B CA 1
ATOM 8314 C C . SER B 1 400 ? 8.812 -24.859 -28.5 1 92.31 400 SER B C 1
ATOM 8316 O O . SER B 1 400 ? 9.109 -25.828 -27.797 1 92.31 400 SER B O 1
ATOM 8318 N N . GLU B 1 401 ? 9.688 -24.156 -29.203 1 92.56 401 GLU B N 1
ATOM 8319 C CA . GLU B 1 401 ? 11.094 -24.562 -29.25 1 92.56 401 GLU B CA 1
ATOM 8320 C C . GLU B 1 401 ? 11.773 -24.359 -27.891 1 92.56 401 GLU B C 1
ATOM 8322 O O . GLU B 1 401 ? 12.656 -25.125 -27.516 1 92.56 401 GLU B O 1
ATOM 8327 N N . ASN B 1 402 ? 11.352 -23.344 -27.25 1 94.25 402 ASN B N 1
ATOM 8328 C CA . ASN B 1 402 ? 11.953 -23.016 -25.969 1 94.25 402 ASN B CA 1
ATOM 8329 C C . ASN B 1 402 ? 10.961 -23.188 -24.828 1 94.25 402 ASN B C 1
ATOM 8331 O O . ASN B 1 402 ? 10.93 -22.375 -23.891 1 94.25 402 ASN B O 1
ATOM 8335 N N . ARG B 1 403 ? 10.195 -24.172 -24.938 1 93.88 403 ARG B N 1
ATOM 8336 C CA . ARG B 1 403 ? 9.125 -24.406 -23.969 1 93.88 403 ARG B CA 1
ATOM 8337 C C . ARG B 1 403 ? 9.672 -24.594 -22.562 1 93.88 403 ARG B C 1
ATOM 8339 O O . ARG B 1 403 ? 9.023 -24.219 -21.594 1 93.88 403 ARG B O 1
ATOM 8346 N N . GLU B 1 404 ? 10.891 -25.094 -22.438 1 93.69 404 GLU B N 1
ATOM 8347 C CA . GLU B 1 404 ? 11.5 -25.328 -21.141 1 93.69 404 GLU B CA 1
ATOM 8348 C C . GLU B 1 404 ? 11.758 -24.016 -20.391 1 93.69 404 GLU B C 1
ATOM 8350 O O . GLU B 1 404 ? 11.867 -24 -19.172 1 93.69 404 GLU B O 1
ATOM 8355 N N . TYR B 1 405 ? 11.828 -22.969 -21.109 1 95.38 405 TYR B N 1
ATOM 8356 C CA . TYR B 1 405 ? 11.953 -21.641 -20.516 1 95.38 405 TYR B CA 1
ATOM 8357 C C . TYR B 1 405 ? 10.586 -21.016 -20.281 1 95.38 405 TYR B C 1
ATOM 8359 O O . TYR B 1 405 ? 10.328 -20.438 -19.219 1 95.38 405 TYR B O 1
ATOM 8367 N N . TRP B 1 406 ? 9.75 -21.172 -21.172 1 96.31 406 TRP B N 1
ATOM 8368 C CA . TRP B 1 406 ? 8.516 -20.406 -21.172 1 96.31 406 TRP B CA 1
ATOM 8369 C C . TRP B 1 406 ? 7.496 -21.016 -20.203 1 96.31 406 TRP B C 1
ATOM 8371 O O . TRP B 1 406 ? 6.668 -20.297 -19.641 1 96.31 406 TRP B O 1
ATOM 8381 N N . ALA B 1 407 ? 7.531 -22.328 -20.016 1 96.44 407 ALA B N 1
ATOM 8382 C CA . ALA B 1 407 ? 6.594 -22.953 -19.094 1 96.44 407 ALA B CA 1
ATOM 8383 C C . ALA B 1 407 ? 6.793 -22.438 -17.672 1 96.44 407 ALA B C 1
ATOM 8385 O O . ALA B 1 407 ? 5.852 -21.922 -17.062 1 96.44 407 ALA B O 1
ATOM 8386 N N . PRO B 1 408 ? 8.039 -22.484 -17.203 1 96.56 408 PRO B N 1
ATOM 8387 C CA . PRO B 1 408 ? 8.227 -21.891 -15.875 1 96.56 408 PRO B CA 1
ATOM 8388 C C . PRO B 1 408 ? 8.047 -20.375 -15.875 1 96.56 408 PRO B C 1
ATOM 8390 O O . PRO B 1 408 ? 7.633 -19.797 -14.867 1 96.56 408 PRO B O 1
ATOM 8393 N N . TRP B 1 409 ? 8.289 -19.688 -16.969 1 96.94 409 TRP B N 1
ATOM 8394 C CA . TRP B 1 409 ? 8.086 -18.25 -17.078 1 96.94 409 TRP B CA 1
ATOM 8395 C C . TRP B 1 409 ? 6.617 -17.891 -16.875 1 96.94 409 TRP B C 1
ATOM 8397 O O . TRP B 1 409 ? 6.297 -16.953 -16.125 1 96.94 409 TRP B O 1
ATOM 8407 N N . VAL B 1 410 ? 5.742 -18.641 -17.5 1 97.62 410 VAL B N 1
ATOM 8408 C CA . VAL B 1 410 ? 4.309 -18.375 -17.391 1 97.62 410 VAL B CA 1
ATOM 8409 C C . VAL B 1 410 ? 3.865 -18.594 -15.945 1 97.62 410 VAL B C 1
ATOM 8411 O O . VAL B 1 410 ? 3.135 -17.766 -15.383 1 97.62 410 VAL B O 1
ATOM 8414 N N . LEU B 1 411 ? 4.34 -19.641 -15.398 1 97.69 411 LEU B N 1
ATOM 8415 C CA . LEU B 1 411 ? 3.986 -19.922 -14.008 1 97.69 411 LEU B CA 1
ATOM 8416 C C . LEU B 1 411 ? 4.48 -18.812 -13.094 1 97.69 411 LEU B C 1
ATOM 8418 O O . LEU B 1 411 ? 3.742 -18.344 -12.227 1 97.69 411 LEU B O 1
ATOM 8422 N N . PHE B 1 412 ? 5.68 -18.438 -13.297 1 96.62 412 PHE B N 1
ATOM 8423 C CA . PHE B 1 412 ? 6.289 -17.359 -12.516 1 96.62 412 PHE B CA 1
ATOM 8424 C C . PHE B 1 412 ? 5.484 -16.078 -12.648 1 96.62 412 PHE B C 1
ATOM 8426 O O . PHE B 1 412 ? 5.152 -15.438 -11.648 1 96.62 412 PHE B O 1
ATOM 8433 N N . GLN B 1 413 ? 5.133 -15.695 -13.852 1 97.56 413 GLN B N 1
ATOM 8434 C CA . GLN B 1 413 ? 4.406 -14.461 -14.094 1 97.56 413 GLN B CA 1
ATOM 8435 C C . GLN B 1 413 ? 3.018 -14.5 -13.461 1 97.56 413 GLN B C 1
ATOM 8437 O O . GLN B 1 413 ? 2.576 -13.523 -12.859 1 97.56 413 GLN B O 1
ATOM 8442 N N . VAL B 1 414 ? 2.381 -15.586 -13.586 1 98.19 414 VAL B N 1
ATOM 8443 C CA . VAL B 1 414 ? 1.048 -15.727 -13.016 1 98.19 414 VAL B CA 1
ATOM 8444 C C . VAL B 1 414 ? 1.128 -15.641 -11.492 1 98.19 414 VAL B C 1
ATOM 8446 O O . VAL B 1 414 ? 0.353 -14.922 -10.859 1 98.19 414 VAL B O 1
ATOM 8449 N N . LEU B 1 415 ? 2.096 -16.328 -10.938 1 97.88 415 LEU B N 1
ATOM 8450 C CA . LEU B 1 415 ? 2.199 -16.359 -9.484 1 97.88 415 LEU B CA 1
ATOM 8451 C C . LEU B 1 415 ? 2.646 -15.016 -8.938 1 97.88 415 LEU B C 1
ATOM 8453 O O . LEU B 1 415 ? 2.238 -14.617 -7.84 1 97.88 415 LEU B O 1
ATOM 8457 N N . MET B 1 416 ? 3.461 -14.312 -9.68 1 97.44 416 MET B N 1
ATOM 8458 C CA . MET B 1 416 ? 3.906 -12.984 -9.25 1 97.44 416 MET B CA 1
ATOM 8459 C C . MET B 1 416 ? 2.717 -12.062 -9.016 1 97.44 416 MET B C 1
ATOM 8461 O O . MET B 1 416 ? 2.695 -11.305 -8.047 1 97.44 416 MET B O 1
ATOM 8465 N N . HIS B 1 417 ? 1.725 -12.18 -9.789 1 97.62 417 HIS B N 1
ATOM 8466 C CA . HIS B 1 417 ? 0.535 -11.344 -9.656 1 97.62 417 HIS B CA 1
ATOM 8467 C C . HIS B 1 417 ? -0.505 -12.008 -8.758 1 97.62 417 HIS B C 1
ATOM 8469 O O . HIS B 1 417 ? -1.114 -11.344 -7.914 1 97.62 417 HIS B O 1
ATOM 8475 N N . ALA B 1 418 ? -0.655 -13.273 -8.906 1 98.25 418 ALA B N 1
ATOM 8476 C CA . ALA B 1 418 ? -1.691 -13.969 -8.141 1 98.25 418 ALA B CA 1
ATOM 8477 C C . ALA B 1 418 ? -1.414 -13.891 -6.645 1 98.25 418 ALA B C 1
ATOM 8479 O O . ALA B 1 418 ? -2.342 -13.773 -5.84 1 98.25 418 ALA B O 1
ATOM 8480 N N . THR B 1 419 ? -0.161 -14 -6.281 1 97.5 419 THR B N 1
ATOM 8481 C CA . THR B 1 419 ? 0.181 -13.938 -4.863 1 97.5 419 THR B CA 1
ATOM 8482 C C . THR B 1 419 ? -0.231 -12.602 -4.262 1 97.5 419 THR B C 1
ATOM 8484 O O . THR B 1 419 ? -0.794 -12.555 -3.168 1 97.5 419 THR B O 1
ATOM 8487 N N . GLN B 1 420 ? -0.023 -11.539 -4.988 1 96.81 420 GLN B N 1
ATOM 8488 C CA . GLN B 1 420 ? -0.417 -10.211 -4.527 1 96.81 420 GLN B CA 1
ATOM 8489 C C . GLN B 1 420 ? -1.936 -10.07 -4.477 1 96.81 420 GLN B C 1
ATOM 8491 O O . GLN B 1 420 ? -2.484 -9.516 -3.525 1 96.81 420 GLN B O 1
ATOM 8496 N N . ALA B 1 421 ? -2.576 -10.555 -5.441 1 97.56 421 ALA B N 1
ATOM 8497 C CA . ALA B 1 421 ? -4.031 -10.461 -5.508 1 97.56 421 ALA B CA 1
ATOM 8498 C C . ALA B 1 421 ? -4.684 -11.219 -4.355 1 97.56 421 ALA B C 1
ATOM 8500 O O . ALA B 1 421 ? -5.559 -10.688 -3.67 1 97.56 421 ALA B O 1
ATOM 8501 N N . ILE B 1 422 ? -4.195 -12.383 -4.113 1 97.31 422 ILE B N 1
ATOM 8502 C CA . ILE B 1 422 ? -4.828 -13.266 -3.143 1 97.31 422 ILE B CA 1
ATOM 8503 C C . ILE B 1 422 ? -4.516 -12.789 -1.727 1 97.31 422 ILE B C 1
ATOM 8505 O O . ILE B 1 422 ? -5.371 -12.852 -0.84 1 97.31 422 ILE B O 1
ATOM 8509 N N . LEU B 1 423 ? -3.299 -12.344 -1.533 1 96.62 423 LEU B N 1
ATOM 8510 C CA . LEU B 1 423 ? -2.945 -11.805 -0.224 1 96.62 423 LEU B CA 1
ATOM 8511 C C . LEU B 1 423 ? -3.85 -10.633 0.142 1 96.62 423 LEU B C 1
ATOM 8513 O O . LEU B 1 423 ? -4.168 -10.438 1.316 1 96.62 423 LEU B O 1
ATOM 8517 N N . ASN B 1 424 ? -4.289 -9.883 -0.851 1 95 424 ASN B N 1
ATOM 8518 C CA . ASN B 1 424 ? -5.117 -8.703 -0.642 1 95 424 ASN B CA 1
ATOM 8519 C C . ASN B 1 424 ? -6.578 -8.977 -0.988 1 95 424 ASN B C 1
ATOM 8521 O O . ASN B 1 424 ? -7.332 -8.047 -1.28 1 95 424 ASN B O 1
ATOM 8525 N N . ASN B 1 425 ? -7.004 -10.219 -1.008 1 94.81 425 ASN B N 1
ATOM 8526 C CA . ASN B 1 425 ? -8.375 -10.594 -1.323 1 94.81 425 ASN B CA 1
ATOM 8527 C C . ASN B 1 425 ? -9.367 -9.969 -0.344 1 94.81 425 ASN B C 1
ATOM 8529 O O . ASN B 1 425 ? -9.281 -10.195 0.863 1 94.81 425 ASN B O 1
ATOM 8533 N N . PRO B 1 426 ? -10.297 -9.211 -0.875 1 87.69 426 PRO B N 1
ATOM 8534 C CA . PRO B 1 426 ? -11.211 -8.492 0.012 1 87.69 426 PRO B CA 1
ATOM 8535 C C . PRO B 1 426 ? -12.031 -9.422 0.898 1 87.69 426 PRO B C 1
ATOM 8537 O O . PRO B 1 426 ? -12.359 -9.07 2.035 1 87.69 426 PRO B O 1
ATOM 8540 N N . PHE B 1 427 ? -12.453 -10.57 0.436 1 89.5 427 PHE B N 1
ATOM 8541 C CA . PHE B 1 427 ? -13.203 -11.531 1.23 1 89.5 427 PHE B CA 1
ATOM 8542 C C . PHE B 1 427 ? -12.391 -11.992 2.439 1 89.5 427 PHE B C 1
ATOM 8544 O O . PHE B 1 427 ? -12.906 -12.039 3.557 1 89.5 427 PHE B O 1
ATOM 8551 N N . VAL B 1 428 ? -11.141 -12.266 2.189 1 89.44 428 VAL B N 1
ATOM 8552 C CA . VAL B 1 428 ? -10.25 -12.727 3.252 1 89.44 428 VAL B CA 1
ATOM 8553 C C . VAL B 1 428 ? -10.039 -11.609 4.27 1 89.44 428 VAL B C 1
ATOM 8555 O O . VAL B 1 428 ? -10.086 -11.844 5.48 1 89.44 428 VAL B O 1
ATOM 8558 N N . GLN B 1 429 ? -9.828 -10.391 3.781 1 84.69 429 GLN B N 1
ATOM 8559 C CA . GLN B 1 429 ? -9.586 -9.258 4.664 1 84.69 429 GLN B CA 1
ATOM 8560 C C . GLN B 1 429 ? -10.812 -8.945 5.508 1 84.69 429 GLN B C 1
ATOM 8562 O O . GLN B 1 429 ? -10.695 -8.578 6.68 1 84.69 429 GLN B O 1
ATOM 8567 N N . LEU B 1 430 ? -11.914 -9.109 4.918 1 79.81 430 LEU B N 1
ATOM 8568 C CA . LEU B 1 430 ? -13.156 -8.875 5.645 1 79.81 430 LEU B CA 1
ATOM 8569 C C . LEU B 1 430 ? -13.344 -9.906 6.75 1 79.81 430 LEU B C 1
ATOM 8571 O O . LEU B 1 430 ? -13.766 -9.57 7.859 1 79.81 430 LEU B O 1
ATOM 8575 N N . VAL B 1 431 ? -13.047 -11.109 6.418 1 79.94 431 VAL B N 1
ATOM 8576 C CA . VAL B 1 431 ? -13.156 -12.18 7.406 1 79.94 431 VAL B CA 1
ATOM 8577 C C . VAL B 1 431 ? -12.164 -11.938 8.547 1 79.94 431 VAL B C 1
ATOM 8579 O O . VAL B 1 431 ? -12.516 -12.078 9.719 1 79.94 431 VAL B O 1
ATOM 8582 N N . ALA B 1 432 ? -10.977 -11.539 8.227 1 77.38 432 ALA B N 1
ATOM 8583 C CA . ALA B 1 432 ? -9.953 -11.273 9.227 1 77.38 432 ALA B CA 1
ATOM 8584 C C . ALA B 1 432 ? -10.367 -10.133 10.148 1 77.38 432 ALA B C 1
ATOM 8586 O O . ALA B 1 432 ? -10.156 -10.195 11.359 1 77.38 432 ALA B O 1
ATOM 8587 N N . LEU B 1 433 ? -10.898 -9.125 9.602 1 72.38 433 LEU B N 1
ATOM 8588 C CA . LEU B 1 433 ? -11.281 -7.941 10.359 1 72.38 433 LEU B CA 1
ATOM 8589 C C . LEU B 1 433 ? -12.461 -8.242 11.273 1 72.38 433 LEU B C 1
ATOM 8591 O O . LEU B 1 433 ? -12.5 -7.785 12.422 1 72.38 433 LEU B O 1
ATOM 8595 N N . ARG B 1 434 ? -13.281 -8.906 10.781 1 67.62 434 ARG B N 1
ATOM 8596 C CA . ARG B 1 434 ? -14.461 -9.266 11.562 1 67.62 434 ARG B CA 1
ATOM 8597 C C . ARG B 1 434 ? -14.078 -10.078 12.789 1 67.62 434 ARG B C 1
ATOM 8599 O O . ARG B 1 434 ? -14.617 -9.859 13.875 1 67.62 434 ARG B O 1
ATOM 8606 N N . ARG B 1 435 ? -13.25 -10.82 12.641 1 67 435 ARG B N 1
ATOM 8607 C CA . ARG B 1 435 ? -12.805 -11.68 13.727 1 67 435 ARG B CA 1
ATOM 8608 C C . ARG B 1 435 ? -12.047 -10.883 14.781 1 67 435 ARG B C 1
ATOM 8610 O O . ARG B 1 435 ? -12.117 -11.188 15.977 1 67 435 ARG B O 1
ATOM 8617 N N . ALA B 1 436 ? -11.352 -9.883 14.352 1 63.81 436 ALA B N 1
ATOM 8618 C CA . ALA B 1 436 ? -10.562 -9.062 15.266 1 63.81 436 ALA B CA 1
ATOM 8619 C C . ALA B 1 436 ? -11.453 -8.109 16.062 1 63.81 436 ALA B C 1
ATOM 8621 O O . ALA B 1 436 ? -10.984 -7.434 16.984 1 63.81 436 ALA B O 1
ATOM 8622 N N . GLY B 1 437 ? -12.688 -8.227 15.977 1 58.44 437 GLY B N 1
ATOM 8623 C CA . GLY B 1 437 ? -13.641 -7.457 16.766 1 58.44 437 GLY B CA 1
ATOM 8624 C C . GLY B 1 437 ? -13.703 -5.992 16.359 1 58.44 437 GLY B C 1
ATOM 8625 O O . GLY B 1 437 ? -14.344 -5.184 17.031 1 58.44 437 GLY B O 1
ATOM 8626 N N . ARG B 1 438 ? -12.703 -5.613 15.672 1 55.81 438 ARG B N 1
ATOM 8627 C CA . ARG B 1 438 ? -12.719 -4.195 15.32 1 55.81 438 ARG B CA 1
ATOM 8628 C C . ARG B 1 438 ? -13.531 -3.955 14.055 1 55.81 438 ARG B C 1
ATOM 8630 O O . ARG B 1 438 ? -13.391 -4.691 13.07 1 55.81 438 ARG B O 1
ATOM 8637 N N . ASN B 1 439 ? -14.555 -3.285 14.305 1 54.81 439 ASN B N 1
ATOM 8638 C CA . ASN B 1 439 ? -15.477 -3.021 13.203 1 54.81 439 ASN B CA 1
ATOM 8639 C C . ASN B 1 439 ? -14.828 -2.164 12.125 1 54.81 439 ASN B C 1
ATOM 8641 O O . ASN B 1 439 ? -15.398 -1.978 11.047 1 54.81 439 ASN B O 1
ATOM 8645 N N . PHE B 1 440 ? -13.523 -1.613 12.492 1 61.56 440 PHE B N 1
ATOM 8646 C CA . PHE B 1 440 ? -13.133 -0.664 11.461 1 61.56 440 PHE B CA 1
ATOM 8647 C C . PHE B 1 440 ? -11.688 -0.898 11.023 1 61.56 440 PHE B C 1
ATOM 8649 O O . PHE B 1 440 ? -10.867 -1.364 11.812 1 61.56 440 PHE B O 1
ATOM 8656 N N . GLN B 1 441 ? -11.617 -0.937 9.734 1 72.44 441 GLN B N 1
ATOM 8657 C CA . GLN B 1 441 ? -10.297 -0.924 9.109 1 72.44 441 GLN B CA 1
ATOM 8658 C C . GLN B 1 441 ? -9.93 0.475 8.625 1 72.44 441 GLN B C 1
ATOM 8660 O O . GLN B 1 441 ? -10.812 1.263 8.266 1 72.44 441 GLN B O 1
ATOM 8665 N N . PRO B 1 442 ? -8.633 0.715 8.828 1 82.88 442 PRO B N 1
ATOM 8666 C CA . PRO B 1 442 ? -8.203 1.984 8.234 1 82.88 442 PRO B CA 1
ATOM 8667 C C . PRO B 1 442 ? -8.594 2.111 6.766 1 82.88 442 PRO B C 1
ATOM 8669 O O . PRO B 1 442 ? -8.375 1.182 5.984 1 82.88 442 PRO B O 1
ATOM 8672 N N . ARG B 1 443 ? -9.164 3.145 6.422 1 83.94 443 ARG B N 1
ATOM 8673 C CA . ARG B 1 443 ? -9.688 3.373 5.078 1 83.94 443 ARG B CA 1
ATOM 8674 C C . ARG B 1 443 ? -8.57 3.311 4.039 1 83.94 443 ARG B C 1
ATOM 8676 O O . ARG B 1 443 ? -8.75 2.744 2.959 1 83.94 443 ARG B O 1
ATOM 8683 N N . SER B 1 444 ? -7.508 3.896 4.367 1 86.38 444 SER B N 1
ATOM 8684 C CA . SER B 1 444 ? -6.387 3.891 3.436 1 86.38 444 SER B CA 1
ATOM 8685 C C . SER B 1 444 ? -5.867 2.475 3.205 1 86.38 444 SER B C 1
ATOM 8687 O O . SER B 1 444 ? -5.477 2.125 2.088 1 86.38 444 SER B O 1
ATOM 8689 N N . PHE B 1 445 ? -5.883 1.658 4.188 1 88.25 445 PHE B N 1
ATOM 8690 C CA . PHE B 1 445 ? -5.465 0.268 4.059 1 88.25 445 PHE B CA 1
ATOM 8691 C C . PHE B 1 445 ? -6.43 -0.506 3.166 1 88.25 445 PHE B C 1
ATOM 8693 O O . PHE B 1 445 ? -6.004 -1.247 2.279 1 88.25 445 PHE B O 1
ATOM 8700 N N . LEU B 1 446 ? -7.684 -0.269 3.418 1 85.12 446 LEU B N 1
ATOM 8701 C CA . LEU B 1 446 ? -8.703 -0.959 2.629 1 85.12 446 LEU B CA 1
ATOM 8702 C C . LEU B 1 446 ? -8.617 -0.557 1.161 1 85.12 446 LEU B C 1
ATOM 8704 O O . LEU B 1 446 ? -8.719 -1.406 0.273 1 85.12 446 LEU B O 1
ATOM 8708 N N . GLN B 1 447 ? -8.43 0.71 0.969 1 87.06 447 GLN B N 1
ATOM 8709 C CA . GLN B 1 447 ? -8.312 1.18 -0.408 1 87.06 447 GLN B CA 1
ATOM 8710 C C . GLN B 1 447 ? -7.121 0.539 -1.11 1 87.06 447 GLN B C 1
ATOM 8712 O O . GLN B 1 447 ? -7.234 0.092 -2.254 1 87.06 447 GLN B O 1
ATOM 8717 N N . ASN B 1 448 ? -6.043 0.466 -0.427 1 87.38 448 ASN B N 1
ATOM 8718 C CA . ASN B 1 448 ? -4.844 -0.143 -0.991 1 87.38 448 ASN B CA 1
ATOM 8719 C C . ASN B 1 448 ? -5.055 -1.625 -1.287 1 87.38 448 ASN B C 1
ATOM 8721 O O . ASN B 1 448 ? -4.613 -2.123 -2.324 1 87.38 448 ASN B O 1
ATOM 8725 N N . THR B 1 449 ? -5.703 -2.332 -0.409 1 88.75 449 THR B N 1
ATOM 8726 C CA . THR B 1 449 ? -5.949 -3.764 -0.551 1 88.75 449 THR B CA 1
ATOM 8727 C C . THR B 1 449 ? -6.836 -4.043 -1.76 1 88.75 449 THR B C 1
ATOM 8729 O O . THR B 1 449 ? -6.543 -4.938 -2.559 1 88.75 449 THR B O 1
ATOM 8732 N N . VAL B 1 450 ? -7.848 -3.242 -1.912 1 87.94 450 VAL B N 1
ATOM 8733 C CA . VAL B 1 450 ? -8.781 -3.438 -3.014 1 87.94 450 VAL B CA 1
ATOM 8734 C C . VAL B 1 450 ? -8.102 -3.105 -4.34 1 87.94 450 VAL B C 1
ATOM 8736 O O . VAL B 1 450 ? -8.234 -3.844 -5.316 1 87.94 450 VAL B O 1
ATOM 8739 N N . ASP B 1 451 ? -7.332 -2.055 -4.348 1 89.31 451 ASP B N 1
ATOM 8740 C CA . ASP B 1 451 ? -6.629 -1.657 -5.562 1 89.31 451 ASP B CA 1
ATOM 8741 C C . ASP B 1 451 ? -5.633 -2.73 -6 1 89.31 451 ASP B C 1
ATOM 8743 O O . ASP B 1 451 ? -5.543 -3.062 -7.184 1 89.31 451 ASP B O 1
ATOM 8747 N N . GLN B 1 452 ? -4.957 -3.275 -5.047 1 92.81 452 GLN B N 1
ATOM 8748 C CA . GLN B 1 452 ? -3.977 -4.312 -5.352 1 92.81 452 GLN B CA 1
ATOM 8749 C C . GLN B 1 452 ? -4.656 -5.59 -5.836 1 92.81 452 GLN B C 1
ATOM 8751 O O . GLN B 1 452 ? -4.211 -6.203 -6.809 1 92.81 452 GLN B O 1
ATOM 8756 N N . ALA B 1 453 ? -5.715 -5.957 -5.176 1 95.06 453 ALA B N 1
ATOM 8757 C CA . ALA B 1 453 ? -6.438 -7.164 -5.562 1 95.06 453 ALA B CA 1
ATOM 8758 C C . ALA B 1 453 ? -6.945 -7.07 -6.996 1 95.06 453 ALA B C 1
ATOM 8760 O O . ALA B 1 453 ? -6.734 -7.98 -7.797 1 95.06 453 ALA B O 1
ATOM 8761 N N . LEU B 1 454 ? -7.504 -5.914 -7.336 1 92.38 454 LEU B N 1
ATOM 8762 C CA . LEU B 1 454 ? -8.102 -5.734 -8.656 1 92.38 454 LEU B CA 1
ATOM 8763 C C . LEU B 1 454 ? -7.023 -5.645 -9.734 1 92.38 454 LEU B C 1
ATOM 8765 O O . LEU B 1 454 ? -7.137 -6.281 -10.781 1 92.38 454 LEU B O 1
ATOM 8769 N N . PHE B 1 455 ? -5.965 -4.934 -9.422 1 92.5 455 PHE B N 1
ATOM 8770 C CA . PHE B 1 455 ? -4.883 -4.746 -10.383 1 92.5 455 PHE B CA 1
ATOM 8771 C C . PHE B 1 455 ? -4.227 -6.074 -10.734 1 92.5 455 PHE B C 1
ATOM 8773 O O . PHE B 1 455 ? -4.066 -6.406 -11.906 1 92.5 455 PHE B O 1
ATOM 8780 N N . HIS B 1 456 ? -3.93 -6.809 -9.797 1 95.94 456 HIS B N 1
ATOM 8781 C CA . HIS B 1 456 ? -3.182 -8.039 -10.023 1 95.94 456 HIS B CA 1
ATOM 8782 C C . HIS B 1 456 ? -4.09 -9.148 -10.539 1 95.94 456 HIS B C 1
ATOM 8784 O O . HIS B 1 456 ? -3.66 -9.992 -11.328 1 95.94 456 HIS B O 1
ATOM 8790 N N . ALA B 1 457 ? -5.352 -9.172 -10.133 1 97.25 457 ALA B N 1
ATOM 8791 C CA . ALA B 1 457 ? -6.277 -10.141 -10.719 1 97.25 457 ALA B CA 1
ATOM 8792 C C . ALA B 1 457 ? -6.461 -9.891 -12.211 1 97.25 457 ALA B C 1
ATOM 8794 O O . ALA B 1 457 ? -6.555 -10.844 -12.992 1 97.25 457 ALA B O 1
ATOM 8795 N N . GLU B 1 458 ? -6.504 -8.664 -12.539 1 95.38 458 GLU B N 1
ATOM 8796 C CA . GLU B 1 458 ? -6.609 -8.336 -13.961 1 95.38 458 GLU B CA 1
ATOM 8797 C C . GLU B 1 458 ? -5.379 -8.797 -14.727 1 95.38 458 GLU B C 1
ATOM 8799 O O . GLU B 1 458 ? -5.492 -9.266 -15.867 1 95.38 458 GLU B O 1
ATOM 8804 N N . TRP B 1 459 ? -4.246 -8.641 -14.125 1 96.56 459 TRP B N 1
ATOM 8805 C CA . TRP B 1 459 ? -3.018 -9.094 -14.766 1 96.56 459 TRP B CA 1
ATOM 8806 C C . TRP B 1 459 ? -3.047 -10.602 -15 1 96.56 459 TRP B C 1
ATOM 8808 O O . TRP B 1 459 ? -2.59 -11.078 -16.031 1 96.56 459 TRP B O 1
ATOM 8818 N N . VAL B 1 460 ? -3.5 -11.336 -14.062 1 98.12 460 VAL B N 1
ATOM 8819 C CA . VAL B 1 460 ? -3.582 -12.781 -14.234 1 98.12 460 VAL B CA 1
ATOM 8820 C C . VAL B 1 460 ? -4.488 -13.117 -15.414 1 98.12 460 VAL B C 1
ATOM 8822 O O . VAL B 1 460 ? -4.16 -13.977 -16.234 1 98.12 460 VAL B O 1
ATOM 8825 N N . SER B 1 461 ? -5.613 -12.375 -15.516 1 97.31 461 SER B N 1
ATOM 8826 C CA . SER B 1 461 ? -6.512 -12.578 -16.641 1 97.31 461 SER B CA 1
ATOM 8827 C C . SER B 1 461 ? -5.816 -12.258 -17.969 1 97.31 461 SER B C 1
ATOM 8829 O O . SER B 1 461 ? -5.992 -12.977 -18.953 1 97.31 461 SER B O 1
ATOM 8831 N N . ARG B 1 462 ? -5.031 -11.273 -17.953 1 96.56 462 ARG B N 1
ATOM 8832 C CA . ARG B 1 462 ? -4.305 -10.883 -19.156 1 96.56 462 ARG B CA 1
ATOM 8833 C C . ARG B 1 462 ? -3.283 -11.945 -19.547 1 96.56 462 ARG B C 1
ATOM 8835 O O . ARG B 1 462 ? -3.109 -12.242 -20.734 1 96.56 462 ARG B O 1
ATOM 8842 N N . LEU B 1 463 ? -2.627 -12.469 -18.594 1 97.06 463 LEU B N 1
ATOM 8843 C CA . LEU B 1 463 ? -1.623 -13.492 -18.859 1 97.06 463 LEU B CA 1
ATOM 8844 C C . LEU B 1 463 ? -2.266 -14.742 -19.453 1 97.06 463 LEU B C 1
ATOM 8846 O O . LEU B 1 463 ? -1.725 -15.344 -20.375 1 97.06 463 LEU B O 1
ATOM 8850 N N . VAL B 1 464 ? -3.371 -15.062 -18.906 1 97.19 464 VAL B N 1
ATOM 8851 C CA . VAL B 1 464 ? -4.117 -16.219 -19.422 1 97.19 464 VAL B CA 1
ATOM 8852 C C . VAL B 1 464 ? -4.543 -15.953 -20.859 1 97.19 464 VAL B C 1
ATOM 8854 O O . VAL B 1 464 ? -4.449 -16.828 -21.719 1 97.19 464 VAL B O 1
ATOM 8857 N N . ARG B 1 465 ? -4.988 -14.781 -21.094 1 95.62 465 ARG B N 1
ATOM 8858 C CA . ARG B 1 465 ? -5.391 -14.406 -22.438 1 95.62 465 ARG B CA 1
ATOM 8859 C C . ARG B 1 465 ? -4.203 -14.461 -23.406 1 95.62 465 ARG B C 1
ATOM 8861 O O . ARG B 1 465 ? -4.344 -14.914 -24.547 1 95.62 465 ARG B O 1
ATOM 8868 N N . MET B 1 466 ? -3.057 -14.047 -22.938 1 95.44 466 MET B N 1
ATOM 8869 C CA . MET B 1 466 ? -1.849 -14.086 -23.75 1 95.44 466 MET B CA 1
ATOM 8870 C C . MET B 1 466 ? -1.511 -15.523 -24.141 1 95.44 466 MET B C 1
ATOM 8872 O O . MET B 1 466 ? -1.102 -15.773 -25.281 1 95.44 466 MET B O 1
ATOM 8876 N N . CYS B 1 467 ? -1.653 -16.406 -23.203 1 96.81 467 CYS B N 1
ATOM 8877 C CA . CYS B 1 467 ? -1.384 -17.812 -23.484 1 96.81 467 CYS B CA 1
ATOM 8878 C C . CYS B 1 467 ? -2.34 -18.344 -24.547 1 96.81 467 CYS B C 1
ATOM 8880 O O . CYS B 1 467 ? -1.922 -19.047 -25.469 1 96.81 467 CYS B O 1
ATOM 8882 N N . ALA B 1 468 ? -3.58 -17.984 -24.469 1 95.31 468 ALA B N 1
ATOM 8883 C CA . ALA B 1 468 ? -4.578 -18.406 -25.438 1 95.31 468 ALA B CA 1
ATOM 8884 C C . ALA B 1 468 ? -4.285 -17.812 -26.812 1 95.31 468 ALA B C 1
ATOM 8886 O O . ALA B 1 468 ? -4.34 -18.516 -27.828 1 95.31 468 ALA B O 1
ATOM 8887 N N . ASP B 1 469 ? -3.951 -16.562 -26.812 1 93.5 469 ASP B N 1
ATOM 8888 C CA . ASP B 1 469 ? -3.693 -15.867 -28.078 1 93.5 469 ASP B CA 1
ATOM 8889 C C . ASP B 1 469 ? -2.479 -16.453 -28.797 1 93.5 469 ASP B C 1
ATOM 8891 O O . ASP B 1 469 ? -2.439 -16.5 -30.016 1 93.5 469 ASP B O 1
ATOM 8895 N N . ARG B 1 470 ? -1.544 -16.906 -28 1 95.31 470 ARG B N 1
ATOM 8896 C CA . ARG B 1 470 ? -0.312 -17.438 -28.594 1 95.31 470 ARG B CA 1
ATOM 8897 C C . ARG B 1 470 ? -0.363 -18.953 -28.719 1 95.31 470 ARG B C 1
ATOM 8899 O O . ARG B 1 470 ? 0.647 -19.594 -29.016 1 95.31 470 ARG B O 1
ATOM 8906 N N . GLN B 1 471 ? -1.455 -19.516 -28.406 1 93.56 471 GLN B N 1
ATOM 8907 C CA . GLN B 1 471 ? -1.681 -20.953 -28.484 1 93.56 471 GLN B CA 1
ATOM 8908 C C . GLN B 1 471 ? -0.662 -21.703 -27.625 1 93.56 471 GLN B C 1
ATOM 8910 O O . GLN B 1 471 ? -0.127 -22.734 -28.062 1 93.56 471 GLN B O 1
ATOM 8915 N N . PHE B 1 472 ? -0.303 -21.078 -26.609 1 95.94 472 PHE B N 1
ATOM 8916 C CA . PHE B 1 472 ? 0.558 -21.734 -25.641 1 95.94 472 PHE B CA 1
ATOM 8917 C C . PHE B 1 472 ? -0.269 -22.531 -24.625 1 95.94 472 PHE B C 1
ATOM 8919 O O . PHE B 1 472 ? -0.939 -21.953 -23.766 1 95.94 472 PHE B O 1
ATOM 8926 N N . GLU B 1 473 ? -0.187 -23.812 -24.672 1 93.25 473 GLU B N 1
ATOM 8927 C CA . GLU B 1 473 ? -1.043 -24.656 -23.859 1 93.25 473 GLU B CA 1
ATOM 8928 C C . GLU B 1 473 ? -0.545 -24.719 -22.422 1 93.25 473 GLU B C 1
ATOM 8930 O O . GLU B 1 473 ? 0.621 -25.031 -22.172 1 93.25 473 GLU B O 1
ATOM 8935 N N . VAL B 1 474 ? -1.432 -24.359 -21.516 1 95.69 474 VAL B N 1
ATOM 8936 C CA . VAL B 1 474 ? -1.132 -24.406 -20.094 1 95.69 474 VAL B CA 1
ATOM 8937 C C . VAL B 1 474 ? -1.927 -25.547 -19.438 1 95.69 474 VAL B C 1
ATOM 8939 O O . VAL B 1 474 ? -3.16 -25.531 -19.438 1 95.69 474 VAL B O 1
ATOM 8942 N N . ASN B 1 475 ? -1.245 -26.531 -18.875 1 94.5 475 ASN B N 1
ATOM 8943 C CA . ASN B 1 475 ? -1.87 -27.672 -18.219 1 94.5 475 ASN B CA 1
ATOM 8944 C C . ASN B 1 475 ? -1.53 -27.719 -16.734 1 94.5 475 ASN B C 1
ATOM 8946 O O . ASN B 1 475 ? -1.798 -28.719 -16.062 1 94.5 475 ASN B O 1
ATOM 8950 N N . ASP B 1 476 ? -1 -26.75 -16.203 1 96.38 476 ASP B N 1
ATOM 8951 C CA . ASP B 1 476 ? -0.491 -26.703 -14.836 1 96.38 476 ASP B CA 1
ATOM 8952 C C . ASP B 1 476 ? -1.625 -26.484 -13.836 1 96.38 476 ASP B C 1
ATOM 8954 O O . ASP B 1 476 ? -2.275 -25.438 -13.844 1 96.38 476 ASP B O 1
ATOM 8958 N N . PRO B 1 477 ? -1.847 -27.406 -12.914 1 95.44 477 PRO B N 1
ATOM 8959 C CA . PRO B 1 477 ? -2.914 -27.219 -11.922 1 95.44 477 PRO B CA 1
ATOM 8960 C C . PRO B 1 477 ? -2.633 -26.078 -10.961 1 95.44 477 PRO B C 1
ATOM 8962 O O . PRO B 1 477 ? -3.564 -25.484 -10.406 1 95.44 477 PRO B O 1
ATOM 8965 N N . LEU B 1 478 ? -1.389 -25.797 -10.734 1 95.94 478 LEU B N 1
ATOM 8966 C CA . LEU B 1 478 ? -1.057 -24.672 -9.867 1 95.94 478 LEU B CA 1
ATOM 8967 C C . LEU B 1 478 ? -1.511 -23.359 -10.492 1 95.94 478 LEU B C 1
ATOM 8969 O O . LEU B 1 478 ? -2.014 -22.469 -9.789 1 95.94 478 LEU B O 1
ATOM 8973 N N . VAL B 1 479 ? -1.32 -23.188 -11.789 1 97.62 479 VAL B N 1
ATOM 8974 C CA . VAL B 1 479 ? -1.843 -22.016 -12.5 1 97.62 479 VAL B CA 1
ATOM 8975 C C . VAL B 1 479 ? -3.365 -21.984 -12.383 1 97.62 479 VAL B C 1
ATOM 8977 O O . VAL B 1 479 ? -3.955 -20.938 -12.164 1 97.62 479 VAL B O 1
ATOM 8980 N N . GLY B 1 480 ? -3.936 -23.172 -12.57 1 97.38 480 GLY B N 1
ATOM 8981 C CA . GLY B 1 480 ? -5.379 -23.25 -12.414 1 97.38 480 GLY B CA 1
ATOM 8982 C C . GLY B 1 480 ? -5.863 -22.766 -11.07 1 97.38 480 GLY B C 1
ATOM 8983 O O . GLY B 1 480 ? -6.828 -22 -10.992 1 97.38 480 GLY B O 1
ATOM 8984 N N . GLN B 1 481 ? -5.176 -23.156 -10.055 1 95.88 481 GLN B N 1
ATOM 8985 C CA . GLN B 1 481 ? -5.535 -22.734 -8.703 1 95.88 481 GLN B CA 1
ATOM 8986 C C . GLN B 1 481 ? -5.352 -21.234 -8.523 1 95.88 481 GLN B C 1
ATOM 8988 O O . GLN B 1 481 ? -6.172 -20.578 -7.879 1 95.88 481 GLN B O 1
ATOM 8993 N N . ALA B 1 482 ? -4.266 -20.75 -9.008 1 97.25 482 ALA B N 1
ATOM 8994 C CA . ALA B 1 482 ? -4.008 -19.312 -8.93 1 97.25 482 ALA B CA 1
ATOM 8995 C C . ALA B 1 482 ? -5.105 -18.531 -9.633 1 97.25 482 ALA B C 1
ATOM 8997 O O . ALA B 1 482 ? -5.59 -17.516 -9.102 1 97.25 482 ALA B O 1
ATOM 8998 N N . VAL B 1 483 ? -5.52 -18.969 -10.758 1 98.44 483 VAL B N 1
ATOM 8999 C CA . VAL B 1 483 ? -6.57 -18.312 -11.523 1 98.44 483 VAL B CA 1
ATOM 9000 C C . VAL B 1 483 ? -7.895 -18.406 -10.773 1 98.44 483 VAL B C 1
ATOM 9002 O O . VAL B 1 483 ? -8.648 -17.438 -10.711 1 98.44 483 VAL B O 1
ATOM 9005 N N . ALA B 1 484 ? -8.141 -19.547 -10.211 1 97.75 484 ALA B N 1
ATOM 9006 C CA . ALA B 1 484 ? -9.367 -19.703 -9.438 1 97.75 484 ALA B CA 1
ATOM 9007 C C . ALA B 1 484 ? -9.414 -18.719 -8.273 1 97.75 484 ALA B C 1
ATOM 9009 O O . ALA B 1 484 ? -10.469 -18.156 -7.969 1 97.75 484 ALA B O 1
ATOM 9010 N N . GLY B 1 485 ? -8.305 -18.594 -7.641 1 97.19 485 GLY B N 1
ATOM 9011 C CA . GLY B 1 485 ? -8.242 -17.594 -6.582 1 97.19 485 GLY B CA 1
ATOM 9012 C C . GLY B 1 485 ? -8.555 -16.203 -7.062 1 97.19 485 GLY B C 1
ATOM 9013 O O . GLY B 1 485 ? -9.297 -15.461 -6.402 1 97.19 485 GLY B O 1
ATOM 9014 N N . CYS B 1 486 ? -8.016 -15.82 -8.172 1 98.06 486 CYS B N 1
ATOM 9015 C CA . CYS B 1 486 ? -8.25 -14.492 -8.727 1 98.06 486 CYS B CA 1
ATOM 9016 C C . CYS B 1 486 ? -9.695 -14.328 -9.18 1 98.06 486 CYS B C 1
ATOM 9018 O O . CYS B 1 486 ? -10.258 -13.234 -9.102 1 98.06 486 CYS B O 1
ATOM 9020 N N . VAL B 1 487 ? -10.289 -15.391 -9.57 1 97.88 487 VAL B N 1
ATOM 9021 C CA . VAL B 1 487 ? -11.688 -15.406 -9.984 1 97.88 487 VAL B CA 1
ATOM 9022 C C . VAL B 1 487 ? -12.586 -15.023 -8.812 1 97.88 487 VAL B C 1
ATOM 9024 O O . VAL B 1 487 ? -13.602 -14.352 -8.984 1 97.88 487 VAL B O 1
ATOM 9027 N N . SER B 1 488 ? -12.25 -15.484 -7.66 1 96.69 488 SER B N 1
ATOM 9028 C CA . SER B 1 488 ? -13.023 -15.125 -6.48 1 96.69 488 SER B CA 1
ATOM 9029 C C . SER B 1 488 ? -13.094 -13.609 -6.309 1 96.69 488 SER B C 1
ATOM 9031 O O . SER B 1 488 ? -14.117 -13.07 -5.887 1 96.69 488 SER B O 1
ATOM 9033 N N . ILE B 1 489 ? -12.023 -12.891 -6.613 1 96.81 489 ILE B N 1
ATOM 9034 C CA . ILE B 1 489 ? -11.961 -11.438 -6.531 1 96.81 489 ILE B CA 1
ATOM 9035 C C . ILE B 1 489 ? -12.828 -10.828 -7.629 1 96.81 489 ILE B C 1
ATOM 9037 O O . ILE B 1 489 ? -13.656 -9.961 -7.359 1 96.81 489 ILE B O 1
ATOM 9041 N N . LEU B 1 490 ? -12.625 -11.367 -8.82 1 97 490 LEU B N 1
ATOM 9042 C CA . LEU B 1 490 ? -13.344 -10.844 -9.977 1 97 490 LEU B CA 1
ATOM 9043 C C . LEU B 1 490 ? -14.844 -11.086 -9.844 1 97 490 LEU B C 1
ATOM 9045 O O . LEU B 1 490 ? -15.648 -10.242 -10.227 1 97 490 LEU B O 1
ATOM 9049 N N . TRP B 1 491 ? -15.148 -12.172 -9.281 1 96.38 491 TRP B N 1
ATOM 9050 C CA . TRP B 1 491 ? -16.562 -12.5 -9.086 1 96.38 491 TRP B CA 1
ATOM 9051 C C . TRP B 1 491 ? -17.219 -11.492 -8.148 1 96.38 491 TRP B C 1
ATOM 9053 O O . TRP B 1 491 ? -18.328 -11.039 -8.406 1 96.38 491 TRP B O 1
ATOM 9063 N N . ILE B 1 492 ? -16.578 -11.102 -7.129 1 92.25 492 ILE B N 1
ATOM 9064 C CA . ILE B 1 492 ? -17.109 -10.148 -6.164 1 92.25 492 ILE B CA 1
ATOM 9065 C C . ILE B 1 492 ? -17.281 -8.781 -6.828 1 92.25 492 ILE B C 1
ATOM 9067 O O . ILE B 1 492 ? -18.344 -8.164 -6.727 1 92.25 492 ILE B O 1
ATOM 9071 N N . PHE B 1 493 ? -16.344 -8.367 -7.617 1 92.69 493 PHE B N 1
ATOM 9072 C CA . PHE B 1 493 ? -16.312 -6.98 -8.078 1 92.69 493 PHE B CA 1
ATOM 9073 C C . PHE B 1 493 ? -17.141 -6.809 -9.344 1 92.69 493 PHE B C 1
ATOM 9075 O O . PHE B 1 493 ? -17.375 -5.688 -9.797 1 92.69 493 PHE B O 1
ATOM 9082 N N . GLN B 1 494 ? -17.562 -7.906 -9.914 1 93.38 494 GLN B N 1
ATOM 9083 C CA . GLN B 1 494 ? -18.484 -7.77 -11.039 1 93.38 494 GLN B CA 1
ATOM 9084 C C . GLN B 1 494 ? -19.797 -7.117 -10.602 1 93.38 494 GLN B C 1
ATOM 9086 O O . GLN B 1 494 ? -20.547 -6.621 -11.43 1 93.38 494 GLN B O 1
ATOM 9091 N N . PHE B 1 495 ? -19.984 -7.09 -9.266 1 88.69 495 PHE B N 1
ATOM 9092 C CA . PHE B 1 495 ? -21.203 -6.531 -8.711 1 88.69 495 PHE B CA 1
ATOM 9093 C C . PHE B 1 495 ? -20.953 -5.145 -8.133 1 88.69 495 PHE B C 1
ATOM 9095 O O . PHE B 1 495 ? -21.781 -4.609 -7.398 1 88.69 495 PHE B O 1
ATOM 9102 N N . ALA B 1 496 ? -19.766 -4.59 -8.367 1 83.19 496 ALA B N 1
ATOM 9103 C CA . ALA B 1 496 ? -19.453 -3.25 -7.879 1 83.19 496 ALA B CA 1
ATOM 9104 C C . ALA B 1 496 ? -20.375 -2.209 -8.492 1 83.19 496 ALA B C 1
ATOM 9106 O O . ALA B 1 496 ? -20.859 -2.379 -9.617 1 83.19 496 ALA B O 1
ATOM 9107 N N . ARG B 1 497 ? -20.625 -1.182 -7.82 1 78.31 497 ARG B N 1
ATOM 9108 C CA . ARG B 1 497 ? -21.453 -0.092 -8.305 1 78.31 497 ARG B CA 1
ATOM 9109 C C . ARG B 1 497 ? -20.766 0.676 -9.422 1 78.31 497 ARG B C 1
ATOM 9111 O O . ARG B 1 497 ? -21.406 1.15 -10.359 1 78.31 497 ARG B O 1
ATOM 9118 N N . ASP B 1 498 ? -19.516 0.799 -9.25 1 76.38 498 ASP B N 1
ATOM 9119 C CA . ASP B 1 498 ? -18.719 1.428 -10.305 1 76.38 498 ASP B CA 1
ATOM 9120 C C . ASP B 1 498 ? -18.766 0.602 -11.586 1 76.38 498 ASP B C 1
ATOM 9122 O O . ASP B 1 498 ? -18.188 -0.484 -11.656 1 76.38 498 ASP B O 1
ATOM 9126 N N . ARG B 1 499 ? -19.312 1.12 -12.641 1 82.88 499 ARG B N 1
ATOM 9127 C CA . ARG B 1 499 ? -19.547 0.389 -13.883 1 82.88 499 ARG B CA 1
ATOM 9128 C C . ARG B 1 499 ? -18.219 0.025 -14.562 1 82.88 499 ARG B C 1
ATOM 9130 O O . ARG B 1 499 ? -18.094 -1.051 -15.156 1 82.88 499 ARG B O 1
ATOM 9137 N N . LYS B 1 500 ? -17.281 0.945 -14.43 1 82.19 500 LYS B N 1
ATOM 9138 C CA . LYS B 1 500 ? -15.992 0.652 -15.055 1 82.19 500 LYS B CA 1
ATOM 9139 C C . LYS B 1 500 ? -15.336 -0.573 -14.422 1 82.19 500 LYS B C 1
ATOM 9141 O O . LYS B 1 500 ? -14.812 -1.438 -15.133 1 82.19 500 LYS B O 1
ATOM 9146 N N . VAL B 1 501 ? -15.508 -0.596 -13.148 1 88.19 501 VAL B N 1
ATOM 9147 C CA . VAL B 1 501 ? -14.914 -1.708 -12.414 1 88.19 501 VAL B CA 1
ATOM 9148 C C . VAL B 1 501 ? -15.719 -2.98 -12.656 1 88.19 501 VAL B C 1
ATOM 9150 O O . VAL B 1 501 ? -15.156 -4.043 -12.922 1 88.19 501 VAL B O 1
ATOM 9153 N N . SER B 1 502 ? -17.031 -2.902 -12.633 1 90.38 502 SER B N 1
ATOM 9154 C CA . SER B 1 502 ? -17.906 -4.074 -12.766 1 90.38 502 SER B CA 1
ATOM 9155 C C . SER B 1 502 ? -17.781 -4.691 -14.156 1 90.38 502 SER B C 1
ATOM 9157 O O . SER B 1 502 ? -17.703 -5.914 -14.289 1 90.38 502 SER B O 1
ATOM 9159 N N . GLU B 1 503 ? -17.703 -3.879 -15.172 1 91.38 503 GLU B N 1
ATOM 9160 C CA . GLU B 1 503 ? -17.609 -4.375 -16.531 1 91.38 503 GLU B CA 1
ATOM 9161 C C . GLU B 1 503 ? -16.25 -5.039 -16.797 1 91.38 503 GLU B C 1
ATOM 9163 O O . GLU B 1 503 ? -16.188 -6.105 -17.406 1 91.38 503 GLU B O 1
ATOM 9168 N N . LYS B 1 504 ? -15.281 -4.402 -16.297 1 91.5 504 LYS B N 1
ATOM 9169 C CA . LYS B 1 504 ? -13.953 -4.977 -16.453 1 91.5 504 LYS B CA 1
ATOM 9170 C C . LYS B 1 504 ? -13.828 -6.297 -15.703 1 91.5 504 LYS B C 1
ATOM 9172 O O . LYS B 1 504 ? -13.219 -7.246 -16.203 1 91.5 504 LYS B O 1
ATOM 9177 N N . ALA B 1 505 ? -14.383 -6.316 -14.508 1 93.94 505 ALA B N 1
ATOM 9178 C CA . ALA B 1 505 ? -14.352 -7.539 -13.711 1 93.94 505 ALA B CA 1
ATOM 9179 C C . ALA B 1 505 ? -15.109 -8.664 -14.414 1 93.94 505 ALA B C 1
ATOM 9181 O O . ALA B 1 505 ? -14.656 -9.812 -14.43 1 93.94 505 ALA B O 1
ATOM 9182 N N . LYS B 1 506 ? -16.188 -8.32 -15.039 1 95.25 506 LYS B N 1
ATOM 9183 C CA . LYS B 1 506 ? -17 -9.305 -15.75 1 95.25 506 LYS B CA 1
ATOM 9184 C C . LYS B 1 506 ? -16.25 -9.859 -16.969 1 95.25 506 LYS B C 1
ATOM 9186 O O . LYS B 1 506 ? -16.266 -11.062 -17.219 1 95.25 506 LYS B O 1
ATOM 9191 N N . GLU B 1 507 ? -15.625 -8.969 -17.625 1 95.75 507 GLU B N 1
ATOM 9192 C CA . GLU B 1 507 ? -14.852 -9.383 -18.797 1 95.75 507 GLU B CA 1
ATOM 9193 C C . GLU B 1 507 ? -13.703 -10.305 -18.391 1 95.75 507 GLU B C 1
ATOM 9195 O O . GLU B 1 507 ? -13.516 -11.367 -18.984 1 95.75 507 GLU B O 1
ATOM 9200 N N . ASN B 1 508 ? -12.984 -9.922 -17.453 1 96.75 508 ASN B N 1
ATOM 9201 C CA . ASN B 1 508 ? -11.859 -10.719 -16.969 1 96.75 508 ASN B CA 1
ATOM 9202 C C . ASN B 1 508 ? -12.328 -12.055 -16.406 1 96.75 508 ASN B C 1
ATOM 9204 O O . ASN B 1 508 ? -11.648 -13.07 -16.547 1 96.75 508 ASN B O 1
ATOM 9208 N N . LEU B 1 509 ? -13.469 -12.047 -15.75 1 97.44 509 LEU B N 1
ATOM 9209 C CA . LEU B 1 509 ? -14.055 -13.273 -15.219 1 97.44 509 LEU B CA 1
ATOM 9210 C C . LEU B 1 509 ? -14.344 -14.266 -16.328 1 97.44 509 LEU B C 1
ATOM 9212 O O . LEU B 1 509 ? -14.039 -15.453 -16.219 1 97.44 509 LEU B O 1
ATOM 9216 N N . GLY B 1 510 ? -14.844 -13.75 -17.375 1 96.81 510 GLY B N 1
ATOM 9217 C CA . GLY B 1 510 ? -15.117 -14.609 -18.516 1 96.81 510 GLY B CA 1
ATOM 9218 C C . GLY B 1 510 ? -13.875 -15.266 -19.078 1 96.81 510 GLY B C 1
ATOM 9219 O O . GLY B 1 510 ? -13.891 -16.453 -19.406 1 96.81 510 GLY B O 1
ATOM 9220 N N . ILE B 1 511 ? -12.812 -14.516 -19.141 1 97.62 511 ILE B N 1
ATOM 9221 C CA . ILE B 1 511 ? -11.539 -15.023 -19.656 1 97.62 511 ILE B CA 1
ATOM 9222 C C . ILE B 1 511 ? -11.023 -16.125 -18.734 1 97.62 511 ILE B C 1
ATOM 9224 O O . ILE B 1 511 ? -10.625 -17.203 -19.203 1 97.62 511 ILE B O 1
ATOM 9228 N N . CYS B 1 512 ? -11.062 -15.891 -17.484 1 98.12 512 CYS B N 1
ATOM 9229 C CA . CYS B 1 512 ? -10.547 -16.844 -16.5 1 98.12 512 CYS B CA 1
ATOM 9230 C C . CYS B 1 512 ? -11.43 -18.094 -16.438 1 98.12 512 CYS B C 1
ATOM 9232 O O . CYS B 1 512 ? -10.922 -19.203 -16.297 1 98.12 512 CYS B O 1
ATOM 9234 N N . GLU B 1 513 ? -12.742 -17.938 -16.594 1 97.5 513 GLU B N 1
ATOM 9235 C CA . GLU B 1 513 ? -13.664 -19.078 -16.578 1 97.5 513 GLU B CA 1
ATOM 9236 C C . GLU B 1 513 ? -13.398 -20.016 -17.766 1 97.5 513 GLU B C 1
ATOM 9238 O O . GLU B 1 513 ? -13.398 -21.234 -17.609 1 97.5 513 GLU B O 1
ATOM 9243 N N . THR B 1 514 ? -13.203 -19.406 -18.859 1 97.44 514 THR B N 1
ATOM 9244 C CA . THR B 1 514 ? -12.906 -20.203 -20.047 1 97.44 514 THR B CA 1
ATOM 9245 C C . THR B 1 514 ? -11.617 -21 -19.859 1 97.44 514 THR B C 1
ATOM 9247 O O . THR B 1 514 ? -11.547 -22.172 -20.234 1 97.44 514 THR B O 1
ATOM 9250 N N . PHE B 1 515 ? -10.703 -20.391 -19.375 1 98.12 515 PHE B N 1
ATOM 9251 C CA . PHE B 1 515 ? -9.422 -21.031 -19.094 1 98.12 515 PHE B CA 1
ATOM 9252 C C . PHE B 1 515 ? -9.594 -22.188 -18.125 1 98.12 515 PHE B C 1
ATOM 9254 O O . PHE B 1 515 ? -9.07 -23.281 -18.344 1 98.12 515 PHE B O 1
ATOM 9261 N N . LEU B 1 516 ? -10.305 -21.969 -17.016 1 98.19 516 LEU B N 1
ATOM 9262 C CA . LEU B 1 516 ? -10.516 -22.984 -16 1 98.19 516 LEU B CA 1
ATOM 9263 C C . LEU B 1 516 ? -11.336 -24.141 -16.562 1 98.19 516 LEU B C 1
ATOM 9265 O O . LEU B 1 516 ? -11.102 -25.297 -16.188 1 98.19 516 LEU B O 1
ATOM 9269 N N . GLU B 1 517 ? -12.273 -23.844 -17.406 1 97.44 517 GLU B N 1
ATOM 9270 C CA . GLU B 1 517 ? -13.07 -24.906 -18.031 1 97.44 517 GLU B CA 1
ATOM 9271 C C . GLU B 1 517 ? -12.195 -25.844 -18.844 1 97.44 517 GLU B C 1
ATOM 9273 O O . GLU B 1 517 ? -12.391 -27.062 -18.828 1 97.44 517 GLU B O 1
ATOM 9278 N N . ARG B 1 518 ? -11.297 -25.25 -19.484 1 96.19 518 ARG B N 1
ATOM 9279 C CA . ARG B 1 518 ? -10.383 -26.078 -20.266 1 96.19 518 ARG B CA 1
ATOM 9280 C C . ARG B 1 518 ? -9.531 -26.953 -19.359 1 96.19 518 ARG B C 1
ATOM 9282 O O . ARG B 1 518 ? -9.359 -28.141 -19.625 1 96.19 518 ARG B O 1
ATOM 9289 N N . LEU B 1 519 ? -8.984 -26.406 -18.297 1 96.19 519 LEU B N 1
ATOM 9290 C CA . LEU B 1 519 ? -8.125 -27.156 -17.391 1 96.19 519 LEU B CA 1
ATOM 9291 C C . LEU B 1 519 ? -8.93 -28.203 -16.609 1 96.19 519 LEU B C 1
ATOM 9293 O O . LEU B 1 519 ? -8.375 -29.203 -16.172 1 96.19 519 LEU B O 1
ATOM 9297 N N . SER B 1 520 ? -10.195 -27.953 -16.438 1 95.5 520 SER B N 1
ATOM 9298 C CA . SER B 1 520 ? -11.07 -28.812 -15.648 1 95.5 520 SER B CA 1
ATOM 9299 C C . SER B 1 520 ? -11.242 -30.172 -16.312 1 95.5 520 SER B C 1
ATOM 9301 O O . SER B 1 520 ? -11.609 -31.156 -15.656 1 95.5 520 SER B O 1
ATOM 9303 N N . ARG B 1 521 ? -10.961 -30.25 -17.547 1 93.5 521 ARG B N 1
ATOM 9304 C CA . ARG B 1 521 ? -11.062 -31.516 -18.266 1 93.5 521 ARG B CA 1
ATOM 9305 C C . ARG B 1 521 ? -9.992 -32.5 -17.797 1 93.5 521 ARG B C 1
ATOM 9307 O O . ARG B 1 521 ? -10.203 -33.719 -17.828 1 93.5 521 ARG B O 1
ATOM 9314 N N . LYS B 1 522 ? -8.992 -31.953 -17.328 1 92.12 522 LYS B N 1
ATOM 9315 C CA . LYS B 1 522 ? -7.871 -32.812 -16.922 1 92.12 522 LYS B CA 1
ATOM 9316 C C . LYS B 1 522 ? -7.809 -32.938 -15.406 1 92.12 522 LYS B C 1
ATOM 9318 O O . LYS B 1 522 ? -7.359 -33.969 -14.891 1 92.12 522 LYS B O 1
ATOM 9323 N N . TRP B 1 523 ? -8.133 -31.938 -14.742 1 94.31 523 TRP B N 1
ATOM 9324 C CA . TRP B 1 523 ? -7.93 -31.906 -13.297 1 94.31 523 TRP B CA 1
ATOM 9325 C C . TRP B 1 523 ? -9.266 -31.828 -12.562 1 94.31 523 TRP B C 1
ATOM 9327 O O . TRP B 1 523 ? -9.898 -30.766 -12.508 1 94.31 523 TRP B O 1
ATOM 9337 N N . PRO B 1 524 ? -9.625 -32.844 -11.859 1 91.69 524 PRO B N 1
ATOM 9338 C CA . PRO B 1 524 ? -10.93 -32.906 -11.195 1 91.69 524 PRO B CA 1
ATOM 9339 C C . PRO B 1 524 ? -11.094 -31.812 -10.141 1 91.69 524 PRO B C 1
ATOM 9341 O O . PRO B 1 524 ? -12.203 -31.297 -9.945 1 91.69 524 PRO B O 1
ATOM 9344 N N . HIS B 1 525 ? -10.07 -31.484 -9.391 1 90.19 525 HIS B N 1
ATOM 9345 C CA . HIS B 1 525 ? -10.211 -30.469 -8.359 1 90.19 525 HIS B CA 1
ATOM 9346 C C . HIS B 1 525 ? -10.492 -29.094 -8.977 1 90.19 525 HIS B C 1
ATOM 9348 O O . HIS B 1 525 ? -11.117 -28.25 -8.352 1 90.19 525 HIS B O 1
ATOM 9354 N N . ILE B 1 526 ? -10.031 -28.828 -10.188 1 94.81 526 ILE B N 1
ATOM 9355 C CA . ILE B 1 526 ? -10.352 -27.594 -10.891 1 94.81 526 ILE B CA 1
ATOM 9356 C C . ILE B 1 526 ? -11.797 -27.625 -11.383 1 94.81 526 ILE B C 1
ATOM 9358 O O . ILE B 1 526 ? -12.477 -26.609 -11.406 1 94.81 526 ILE B O 1
ATOM 9362 N N . ALA B 1 527 ? -12.227 -28.859 -11.758 1 94.31 527 ALA B N 1
ATOM 9363 C CA . ALA B 1 527 ? -13.617 -29.016 -12.164 1 94.31 527 ALA B CA 1
ATOM 9364 C C . ALA B 1 527 ? -14.562 -28.641 -11.031 1 94.31 527 ALA B C 1
ATOM 9366 O O . ALA B 1 527 ? -15.625 -28.062 -11.266 1 94.31 527 ALA B O 1
ATOM 9367 N N . GLU B 1 528 ? -14.219 -29 -9.898 1 92.69 528 GLU B N 1
ATOM 9368 C CA . GLU B 1 528 ? -15.008 -28.625 -8.727 1 92.69 528 GLU B CA 1
ATOM 9369 C C . GLU B 1 528 ? -15.109 -27.109 -8.594 1 92.69 528 GLU B C 1
ATOM 9371 O O . GLU B 1 528 ? -16.172 -26.578 -8.227 1 92.69 528 GLU B O 1
ATOM 9376 N N . LYS B 1 529 ? -14.031 -26.406 -8.836 1 94.88 529 LYS B N 1
ATOM 9377 C CA . LYS B 1 529 ? -14.031 -24.953 -8.75 1 94.88 529 LYS B CA 1
ATOM 9378 C C . LYS B 1 529 ? -14.953 -24.328 -9.797 1 94.88 529 LYS B C 1
ATOM 9380 O O . LYS B 1 529 ? -15.656 -23.359 -9.516 1 94.88 529 LYS B O 1
ATOM 9385 N N . VAL B 1 530 ? -14.922 -24.891 -10.953 1 95.38 530 VAL B N 1
ATOM 9386 C CA . VAL B 1 530 ? -15.789 -24.406 -12.023 1 95.38 530 VAL B CA 1
ATOM 9387 C C . VAL B 1 530 ? -17.25 -24.609 -11.633 1 95.38 530 VAL B C 1
ATOM 9389 O O . VAL B 1 530 ? -18.094 -23.734 -11.883 1 95.38 530 VAL B O 1
ATOM 9392 N N . GLU B 1 531 ? -17.531 -25.703 -11.008 1 93.75 531 GLU B N 1
ATOM 9393 C CA . GLU B 1 531 ? -18.891 -25.984 -10.57 1 93.75 531 GLU B CA 1
ATOM 9394 C C . GLU B 1 531 ? -19.328 -25 -9.484 1 93.75 531 GLU B C 1
ATOM 9396 O O . GLU B 1 531 ? -20.484 -24.562 -9.461 1 93.75 531 GLU B O 1
ATOM 9401 N N . ILE B 1 532 ? -18.438 -24.703 -8.617 1 93.69 532 ILE B N 1
ATOM 9402 C CA . ILE B 1 532 ? -18.734 -23.734 -7.57 1 93.69 532 ILE B CA 1
ATOM 9403 C C . ILE B 1 532 ? -19.062 -22.391 -8.195 1 93.69 532 ILE B C 1
ATOM 9405 O O . ILE B 1 532 ? -20.031 -21.734 -7.805 1 93.69 532 ILE B O 1
ATOM 9409 N N . LEU B 1 533 ? -18.297 -21.984 -9.164 1 94.06 533 LEU B N 1
ATOM 9410 C CA . LEU B 1 533 ? -18.516 -20.703 -9.836 1 94.06 533 LEU B CA 1
ATOM 9411 C C . LEU B 1 533 ? -19.859 -20.688 -10.547 1 94.06 533 LEU B C 1
ATOM 9413 O O . LEU B 1 533 ? -20.578 -19.688 -10.5 1 94.06 533 LEU B O 1
ATOM 9417 N N . ARG B 1 534 ? -20.203 -21.75 -11.156 1 92.75 534 ARG B N 1
ATOM 9418 C CA . ARG B 1 534 ? -21.5 -21.875 -11.82 1 92.75 534 ARG B CA 1
ATOM 9419 C C . ARG B 1 534 ? -22.641 -21.75 -10.82 1 92.75 534 ARG B C 1
ATOM 9421 O O . ARG B 1 534 ? -23.641 -21.078 -11.078 1 92.75 534 ARG B O 1
ATOM 9428 N N . THR B 1 535 ? -22.453 -22.391 -9.711 1 91.44 535 THR B N 1
ATOM 9429 C CA . THR B 1 535 ? -23.469 -22.375 -8.664 1 91.44 535 THR B CA 1
ATOM 9430 C C . THR B 1 535 ? -23.641 -20.969 -8.102 1 91.44 535 THR B C 1
ATOM 9432 O O . THR B 1 535 ? -24.75 -20.5 -7.859 1 91.44 535 THR B O 1
ATOM 9435 N N . LEU B 1 536 ? -22.531 -20.281 -7.91 1 91 536 LEU B N 1
ATOM 9436 C CA . LEU B 1 536 ? -22.562 -18.906 -7.418 1 91 536 LEU B CA 1
ATOM 9437 C C . LEU B 1 536 ? -23.297 -18 -8.398 1 91 536 LEU B C 1
ATOM 9439 O O . LEU B 1 536 ? -24.109 -17.172 -7.992 1 91 536 LEU B O 1
ATOM 9443 N N . ASN B 1 537 ? -23.031 -18.203 -9.633 1 88.31 537 ASN B N 1
ATOM 9444 C CA . ASN B 1 537 ? -23.672 -17.391 -10.664 1 88.31 537 ASN B CA 1
ATOM 9445 C C . ASN B 1 537 ? -25.172 -17.625 -10.719 1 88.31 537 ASN B C 1
ATOM 9447 O O . ASN B 1 537 ? -25.953 -16.688 -10.883 1 88.31 537 ASN B O 1
ATOM 9451 N N . ILE B 1 538 ? -25.547 -18.812 -10.531 1 86.12 538 ILE B N 1
ATOM 9452 C CA . ILE B 1 538 ? -26.969 -19.156 -10.57 1 86.12 538 ILE B CA 1
ATOM 9453 C C . ILE B 1 538 ? -27.672 -18.562 -9.359 1 86.12 538 ILE B C 1
ATOM 9455 O O . ILE B 1 538 ? -28.781 -18.031 -9.484 1 86.12 538 ILE B O 1
ATOM 9459 N N . LYS B 1 539 ? -27.094 -18.594 -8.305 1 83.88 539 LYS B N 1
ATOM 9460 C CA . LYS B 1 539 ? -27.688 -18.078 -7.078 1 83.88 539 LYS B CA 1
ATOM 9461 C C . LYS B 1 539 ? -27.922 -16.562 -7.184 1 83.88 539 LYS B C 1
ATOM 9463 O O . LYS B 1 539 ? -28.984 -16.078 -6.77 1 83.88 539 LYS B O 1
ATOM 9468 N N . VAL B 1 540 ? -26.984 -15.867 -7.641 1 82.44 540 VAL B N 1
ATOM 9469 C CA . VAL B 1 540 ? -27.109 -14.422 -7.742 1 82.44 540 VAL B CA 1
ATOM 9470 C C . VAL B 1 540 ? -28.172 -14.062 -8.781 1 82.44 540 VAL B C 1
ATOM 9472 O O . VAL B 1 540 ? -28.938 -13.109 -8.602 1 82.44 540 VAL B O 1
ATOM 9475 N N . LYS B 1 541 ? -28.219 -14.789 -9.844 1 79.25 541 LYS B N 1
ATOM 9476 C CA . LYS B 1 541 ? -29.219 -14.539 -10.883 1 79.25 541 LYS B CA 1
ATOM 9477 C C . LYS B 1 541 ? -30.625 -14.781 -10.359 1 79.25 541 LYS B C 1
ATOM 9479 O O . LYS B 1 541 ? -31.547 -14.031 -10.68 1 79.25 541 LYS B O 1
ATOM 9484 N N . LYS B 1 542 ? -30.797 -15.734 -9.578 1 77 542 LYS B N 1
ATOM 9485 C CA . LYS B 1 542 ? -32.094 -16.062 -9.008 1 77 542 LYS B CA 1
ATOM 9486 C C . LYS B 1 542 ? -32.562 -14.969 -8.039 1 77 542 LYS B C 1
ATOM 9488 O O . LYS B 1 542 ? -33.75 -14.594 -8.031 1 77 542 LYS B O 1
ATOM 9493 N N . LYS B 1 543 ? -31.719 -14.469 -7.312 1 72.5 543 LYS B N 1
ATOM 9494 C CA . LYS B 1 543 ? -32.062 -13.43 -6.344 1 72.5 543 LYS B CA 1
ATOM 9495 C C . LYS B 1 543 ? -32.375 -12.117 -7.043 1 72.5 543 LYS B C 1
ATOM 9497 O O . LYS B 1 543 ? -33.281 -11.383 -6.609 1 72.5 543 LYS B O 1
ATOM 9502 N N . ARG B 1 544 ? -31.688 -11.797 -8.031 1 70.12 544 ARG B N 1
ATOM 9503 C CA . ARG B 1 544 ? -31.938 -10.547 -8.758 1 70.12 544 ARG B CA 1
ATOM 9504 C C . ARG B 1 544 ? -33.25 -10.609 -9.523 1 70.12 544 ARG B C 1
ATOM 9506 O O . ARG B 1 544 ? -33.875 -9.578 -9.766 1 70.12 544 ARG B O 1
ATOM 9513 N N . GLN B 1 545 ? -33.719 -11.742 -9.914 1 62.75 545 GLN B N 1
ATOM 9514 C CA . GLN B 1 545 ? -35 -11.906 -10.625 1 62.75 545 GLN B CA 1
ATOM 9515 C C . GLN B 1 545 ? -36.188 -11.898 -9.656 1 62.75 545 GLN B C 1
ATOM 9517 O O . GLN B 1 545 ? -37.312 -11.75 -10.078 1 62.75 545 GLN B O 1
ATOM 9522 N N . SER B 1 546 ? -35.875 -12.008 -8.391 1 60 546 SER B N 1
ATOM 9523 C CA . SER B 1 546 ? -36.969 -11.961 -7.449 1 60 546 SER B CA 1
ATOM 9524 C C . SER B 1 546 ? -37.531 -10.547 -7.297 1 60 546 SER B C 1
ATOM 9526 O O . SER B 1 546 ? -36.75 -9.586 -7.203 1 60 546 SER B O 1
ATOM 9528 N N . PRO B 1 547 ? -38.875 -10.273 -7.688 1 54.62 547 PRO B N 1
ATOM 9529 C CA . PRO B 1 547 ? -39.562 -8.977 -7.688 1 54.62 547 PRO B CA 1
ATOM 9530 C C . PRO B 1 547 ? -39.219 -8.125 -6.473 1 54.62 547 PRO B C 1
ATOM 9532 O O . PRO B 1 547 ? -39.375 -6.898 -6.504 1 54.62 547 PRO B O 1
ATOM 9535 N N . GLN B 1 548 ? -39.156 -8.734 -5.371 1 48.62 548 GLN B N 1
ATOM 9536 C CA . GLN B 1 548 ? -38.969 -7.941 -4.156 1 48.62 548 GLN B CA 1
ATOM 9537 C C . GLN B 1 548 ? -37.656 -7.188 -4.176 1 48.62 548 GLN B C 1
ATOM 9539 O O . GLN B 1 548 ? -37.469 -6.227 -3.426 1 48.62 548 GLN B O 1
ATOM 9544 N N . ASP B 1 549 ? -36.75 -7.777 -4.762 1 49.5 549 ASP B N 1
ATOM 9545 C CA . ASP B 1 549 ? -35.406 -7.164 -4.762 1 49.5 549 ASP B CA 1
ATOM 9546 C C . ASP B 1 549 ? -35.188 -6.348 -6.031 1 49.5 549 ASP B C 1
ATOM 9548 O O . ASP B 1 549 ? -34.781 -6.891 -7.062 1 49.5 549 ASP B O 1
ATOM 9552 N N . ASP B 1 550 ? -36.125 -5.617 -6.359 1 43.78 550 ASP B N 1
ATOM 9553 C CA . ASP B 1 550 ? -36.156 -4.691 -7.488 1 43.78 550 ASP B CA 1
ATOM 9554 C C . ASP B 1 550 ? -34.75 -4.219 -7.824 1 43.78 550 ASP B C 1
ATOM 9556 O O . ASP B 1 550 ? -34.531 -3.416 -8.742 1 43.78 550 ASP B O 1
ATOM 9560 N N . GLU B 1 551 ? -33.781 -3.98 -6.875 1 45.38 551 GLU B N 1
ATOM 9561 C CA . GLU B 1 551 ? -32.688 -3.064 -7.168 1 45.38 551 GLU B CA 1
ATOM 9562 C C . GLU B 1 551 ? -31.547 -3.773 -7.914 1 45.38 551 GLU B C 1
ATOM 9564 O O . GLU B 1 551 ? -30.719 -4.438 -7.301 1 45.38 551 GLU B O 1
ATOM 9569 N N . SER B 1 552 ? -31.75 -4.293 -9.141 1 47.59 552 SER B N 1
ATOM 9570 C CA . SER B 1 552 ? -30.812 -4.727 -10.164 1 47.59 552 SER B CA 1
ATOM 9571 C C . SER B 1 552 ? -29.422 -4.168 -9.914 1 47.59 552 SER B C 1
ATOM 9573 O O . SER B 1 552 ? -28.438 -4.688 -10.43 1 47.59 552 SER B O 1
ATOM 9575 N N . SER B 1 553 ? -29.375 -2.953 -9.438 1 53 553 SER B N 1
ATOM 9576 C CA . SER B 1 553 ? -28.188 -2.111 -9.328 1 53 553 SER B CA 1
ATOM 9577 C C . SER B 1 553 ? -27.578 -2.189 -7.93 1 53 553 SER B C 1
ATOM 9579 O O . SER B 1 553 ? -26.75 -1.358 -7.562 1 53 553 SER B O 1
ATOM 9581 N N . SER B 1 554 ? -27.984 -3.398 -7.219 1 63.09 554 SER B N 1
ATOM 9582 C CA . SER B 1 554 ? -27.578 -3.391 -5.816 1 63.09 554 SER B CA 1
ATOM 9583 C C . SER B 1 554 ? -26.156 -3.922 -5.645 1 63.09 554 SER B C 1
ATOM 9585 O O . SER B 1 554 ? -25.797 -4.953 -6.215 1 63.09 554 SER B O 1
ATOM 9587 N N . ALA B 1 555 ? -25.234 -3.219 -5.25 1 72.81 555 ALA B N 1
ATOM 9588 C CA . ALA B 1 555 ? -23.859 -3.57 -4.887 1 72.81 555 ALA B CA 1
ATOM 9589 C C . ALA B 1 555 ? -23.844 -4.559 -3.723 1 72.81 555 ALA B C 1
ATOM 9591 O O . ALA B 1 555 ? -22.766 -4.949 -3.252 1 72.81 555 ALA B O 1
ATOM 9592 N N . THR B 1 556 ? -25.078 -5.191 -3.381 1 75.38 556 THR B N 1
ATOM 9593 C CA . THR B 1 556 ? -25.156 -6.148 -2.281 1 75.38 556 THR B CA 1
ATOM 9594 C C . THR B 1 556 ? -25.344 -7.566 -2.807 1 75.38 556 THR B C 1
ATOM 9596 O O . THR B 1 556 ? -26.203 -7.809 -3.658 1 75.38 556 THR B O 1
ATOM 9599 N N . ILE B 1 557 ? -24.531 -8.469 -2.352 1 80.31 557 ILE B N 1
ATOM 9600 C CA . ILE B 1 557 ? -24.578 -9.844 -2.822 1 80.31 557 ILE B CA 1
ATOM 9601 C C . ILE B 1 557 ? -24.656 -10.797 -1.63 1 80.31 557 ILE B C 1
ATOM 9603 O O . ILE B 1 557 ? -24.156 -10.484 -0.548 1 80.31 557 ILE B O 1
ATOM 9607 N N . GLN B 1 558 ? -25.328 -11.906 -1.862 1 82.56 558 GLN B N 1
ATOM 9608 C CA . GLN B 1 558 ? -25.422 -12.961 -0.859 1 82.56 558 GLN B CA 1
ATOM 9609 C C . GLN B 1 558 ? -24.844 -14.273 -1.381 1 82.56 558 GLN B C 1
ATOM 9611 O O . GLN B 1 558 ? -25.109 -14.664 -2.521 1 82.56 558 GLN B O 1
ATOM 9616 N N . PHE B 1 559 ? -23.969 -14.867 -0.652 1 84.12 559 PHE B N 1
ATOM 9617 C CA . PHE B 1 559 ? -23.328 -16.125 -1.041 1 84.12 559 PHE B CA 1
ATOM 9618 C C . PHE B 1 559 ? -22.875 -16.891 0.187 1 84.12 559 PHE B C 1
ATOM 9620 O O . PHE B 1 559 ? -22.875 -16.359 1.301 1 84.12 559 PHE B O 1
ATOM 9627 N N . GLU B 1 560 ? -22.625 -18.156 -0.033 1 84.12 560 GLU B N 1
ATOM 9628 C CA . GLU B 1 560 ? -22.062 -18.984 1.027 1 84.12 560 GLU B CA 1
ATOM 9629 C C . GLU B 1 560 ? -20.562 -18.797 1.129 1 84.12 560 GLU B C 1
ATOM 9631 O O . GLU B 1 560 ? -19.828 -19.109 0.189 1 84.12 560 GLU B O 1
ATOM 9636 N N . PRO B 1 561 ? -20 -18.375 2.215 1 85.75 561 PRO B N 1
ATOM 9637 C CA . PRO B 1 561 ? -18.562 -18.141 2.381 1 85.75 561 PRO B CA 1
ATOM 9638 C C . PRO B 1 561 ? -17.719 -19.391 2.109 1 85.75 561 PRO B C 1
ATOM 9640 O O . PRO B 1 561 ? -16.594 -19.281 1.638 1 85.75 561 PRO B O 1
ATOM 9643 N N . ASP B 1 562 ? -18.297 -20.531 2.393 1 87.62 562 ASP B N 1
ATOM 9644 C CA . ASP B 1 562 ? -17.547 -21.766 2.193 1 87.62 562 ASP B CA 1
ATOM 9645 C C . ASP B 1 562 ? -17.219 -21.984 0.716 1 87.62 562 ASP B C 1
ATOM 9647 O O . ASP B 1 562 ? -16.172 -22.531 0.38 1 87.62 562 ASP B O 1
ATOM 9651 N N . MET B 1 563 ? -18.094 -21.547 -0.157 1 91.12 563 MET B N 1
ATOM 9652 C CA . MET B 1 563 ? -17.812 -21.656 -1.587 1 91.12 563 MET B CA 1
ATOM 9653 C C . MET B 1 563 ? -16.641 -20.766 -1.979 1 91.12 563 MET B C 1
ATOM 9655 O O . MET B 1 563 ? -15.797 -21.172 -2.793 1 91.12 563 MET B O 1
ATOM 9659 N N . MET B 1 564 ? -16.578 -19.578 -1.363 1 91.75 564 MET B N 1
ATOM 9660 C CA . MET B 1 564 ? -15.445 -18.688 -1.626 1 91.75 564 MET B CA 1
ATOM 9661 C C . MET B 1 564 ? -14.141 -19.281 -1.107 1 91.75 564 MET B C 1
ATOM 9663 O O . MET B 1 564 ? -13.117 -19.219 -1.78 1 91.75 564 MET B O 1
ATOM 9667 N N . TRP B 1 565 ? -14.234 -19.844 0.045 1 91.5 565 TRP B N 1
ATOM 9668 C CA . TRP B 1 565 ? -13.055 -20.484 0.615 1 91.5 565 TRP B CA 1
ATOM 9669 C C . TRP B 1 565 ? -12.594 -21.641 -0.26 1 91.5 565 TRP B C 1
ATOM 9671 O O . TRP B 1 565 ? -11.391 -21.875 -0.405 1 91.5 565 TRP B O 1
ATOM 9681 N N . GLU B 1 566 ? -13.492 -22.344 -0.85 1 91.88 566 GLU B N 1
ATOM 9682 C CA . GLU B 1 566 ? -13.141 -23.484 -1.69 1 91.88 566 GLU B CA 1
ATOM 9683 C C . GLU B 1 566 ? -12.477 -23.031 -2.988 1 91.88 566 GLU B C 1
ATOM 9685 O O . GLU B 1 566 ? -11.641 -23.75 -3.551 1 91.88 566 GLU B O 1
ATOM 9690 N N . LEU B 1 567 ? -12.867 -21.859 -3.461 1 93.88 567 LEU B N 1
ATOM 9691 C CA . LEU B 1 567 ? -12.188 -21.312 -4.625 1 93.88 567 LEU B CA 1
ATOM 9692 C C . LEU B 1 567 ? -10.734 -20.969 -4.297 1 93.88 567 LEU B C 1
ATOM 9694 O O . LEU B 1 567 ? -9.867 -21.047 -5.168 1 93.88 567 LEU B O 1
ATOM 9698 N N . LEU B 1 568 ? -10.516 -20.594 -3.035 1 92.56 568 LEU B N 1
ATOM 9699 C CA . LEU B 1 568 ? -9.195 -20.156 -2.609 1 92.56 568 LEU B CA 1
ATOM 9700 C C . LEU B 1 568 ? -8.336 -21.328 -2.164 1 92.56 568 LEU B C 1
ATOM 9702 O O . LEU B 1 568 ? -7.109 -21.281 -2.26 1 92.56 568 LEU B O 1
ATOM 9706 N N . ASP B 1 569 ? -8.906 -22.391 -1.749 1 86 569 ASP B N 1
ATOM 9707 C CA . ASP B 1 569 ? -8.219 -23.562 -1.222 1 86 569 ASP B CA 1
ATOM 9708 C C . ASP B 1 569 ? -8.023 -24.609 -2.307 1 86 569 ASP B C 1
ATOM 9710 O O . ASP B 1 569 ? -8.992 -25.078 -2.916 1 86 569 ASP B O 1
ATOM 9714 N N . PRO B 1 570 ? -6.812 -25.047 -2.418 1 82.06 570 PRO B N 1
ATOM 9715 C CA . PRO B 1 570 ? -6.582 -26.078 -3.426 1 82.06 570 PRO B CA 1
ATOM 9716 C C . PRO B 1 570 ? -7.164 -27.438 -3.023 1 82.06 570 PRO B C 1
ATOM 9718 O O . PRO B 1 570 ? -7.359 -28.297 -3.875 1 82.06 570 PRO B O 1
ATOM 9721 N N . ALA B 1 571 ? -7.523 -27.594 -1.783 1 76.62 571 ALA B N 1
ATOM 9722 C CA . ALA B 1 571 ? -8.039 -28.891 -1.334 1 76.62 571 ALA B CA 1
ATOM 9723 C C . ALA B 1 571 ? -9.477 -29.094 -1.812 1 76.62 571 ALA B C 1
ATOM 9725 O O . ALA B 1 571 ? -10.258 -28.156 -1.893 1 76.62 571 ALA B O 1
ATOM 9726 N N . MET B 1 572 ? -9.758 -30.297 -2.189 1 72.06 572 MET B N 1
ATOM 9727 C CA . MET B 1 572 ? -11.117 -30.656 -2.596 1 72.06 572 MET B CA 1
ATOM 9728 C C . MET B 1 572 ? -11.992 -30.922 -1.38 1 72.06 572 MET B C 1
ATOM 9730 O O . MET B 1 572 ? -11.578 -31.594 -0.435 1 72.06 572 MET B O 1
ATOM 9734 N N . SER B 1 573 ? -13.039 -30.281 -1.383 1 68.25 573 SER B N 1
ATOM 9735 C CA . SER B 1 573 ? -13.953 -30.5 -0.272 1 68.25 573 SER B CA 1
ATOM 9736 C C . SER B 1 573 ? -14.891 -31.672 -0.56 1 68.25 573 SER B C 1
ATOM 9738 O O . SER B 1 573 ? -15.312 -32.375 0.359 1 68.25 573 SER B O 1
ATOM 9740 N N . GLY B 1 574 ? -15.125 -32 -1.83 1 70.19 574 GLY B N 1
ATOM 9741 C CA . GLY B 1 574 ? -16.062 -33.031 -2.215 1 70.19 574 GLY B CA 1
ATOM 9742 C C . GLY B 1 574 ? -17.516 -32.656 -1.985 1 70.19 574 GLY B C 1
ATOM 9743 O O . GLY B 1 574 ? -18.406 -33.5 -2.158 1 70.19 574 GLY B O 1
ATOM 9744 N N . VAL B 1 575 ? -17.734 -31.422 -1.576 1 73.31 575 VAL B N 1
ATOM 9745 C CA . VAL B 1 575 ? -19.094 -30.969 -1.324 1 73.31 575 VAL B CA 1
ATOM 9746 C C . VAL B 1 575 ? -19.797 -30.688 -2.648 1 73.31 575 VAL B C 1
ATOM 9748 O O . VAL B 1 575 ? -19.234 -30.047 -3.539 1 73.31 575 VAL B O 1
ATOM 9751 N N . ASP B 1 576 ? -20.875 -31.297 -2.812 1 77 576 ASP B N 1
ATOM 9752 C CA . ASP B 1 576 ? -21.688 -31.031 -3.99 1 77 576 ASP B CA 1
ATOM 9753 C C . ASP B 1 576 ? -22.578 -29.797 -3.777 1 77 576 ASP B C 1
ATOM 9755 O O . ASP B 1 576 ? -23.75 -29.938 -3.422 1 77 576 ASP B O 1
ATOM 9759 N N . TRP B 1 577 ? -22.141 -28.656 -4.133 1 77.06 577 TRP B N 1
ATOM 9760 C CA . TRP B 1 577 ? -22.812 -27.391 -3.883 1 77.06 577 TRP B CA 1
ATOM 9761 C C . TRP B 1 577 ? -24.062 -27.25 -4.746 1 77.06 577 TRP B C 1
ATOM 9763 O O . TRP B 1 577 ? -25.062 -26.688 -4.312 1 77.06 577 TRP B O 1
ATOM 9773 N N . ALA B 1 578 ? -24.062 -27.75 -5.977 1 74.94 578 ALA B N 1
ATOM 9774 C CA . ALA B 1 578 ? -25.203 -27.641 -6.871 1 74.94 578 ALA B CA 1
ATOM 9775 C C . ALA B 1 578 ? -26.422 -28.344 -6.285 1 74.94 578 ALA B C 1
ATOM 9777 O O . ALA B 1 578 ? -27.531 -27.781 -6.27 1 74.94 578 ALA B O 1
ATOM 9778 N N . SER B 1 579 ? -26.188 -29.453 -5.758 1 76.62 579 SER B N 1
ATOM 9779 C CA . SER B 1 579 ? -27.281 -30.219 -5.164 1 76.62 579 SER B CA 1
ATOM 9780 C C . SER B 1 579 ? -27.766 -29.578 -3.869 1 76.62 579 SER B C 1
ATOM 9782 O O . SER B 1 579 ? -28.969 -29.562 -3.592 1 76.62 579 SER B O 1
ATOM 9784 N N . LEU B 1 580 ? -26.891 -29 -3.139 1 75.81 580 LEU B N 1
ATOM 9785 C CA . LEU B 1 580 ? -27.234 -28.375 -1.866 1 75.81 580 LEU B CA 1
ATOM 9786 C C . LEU B 1 580 ? -28.047 -27.109 -2.086 1 75.81 580 LEU B C 1
ATOM 9788 O O . LEU B 1 580 ? -28.984 -26.828 -1.338 1 75.81 580 LEU B O 1
ATOM 9792 N N . CYS B 1 581 ? -27.734 -26.375 -3.107 1 71.38 581 CYS B N 1
ATOM 9793 C CA . CYS B 1 581 ? -28.422 -25.125 -3.389 1 71.38 581 CYS B CA 1
ATOM 9794 C C . CYS B 1 581 ? -29.797 -25.375 -3.986 1 71.38 581 CYS B C 1
ATOM 9796 O O . CYS B 1 581 ? -30.719 -24.578 -3.791 1 71.38 581 CYS B O 1
ATOM 9798 N N . LYS B 1 582 ? -30.047 -26.453 -4.691 1 69.62 582 LYS B N 1
ATOM 9799 C CA . LYS B 1 582 ? -31.344 -26.828 -5.25 1 69.62 582 LYS B CA 1
ATOM 9800 C C . LYS B 1 582 ? -32.281 -27.328 -4.16 1 69.62 582 LYS B C 1
ATOM 9802 O O . LYS B 1 582 ? -33.5 -27.109 -4.23 1 69.62 582 LYS B O 1
ATOM 9807 N N . ALA B 1 583 ? -31.75 -28.125 -3.268 1 63.16 583 ALA B N 1
ATOM 9808 C CA . ALA B 1 583 ? -32.594 -28.734 -2.238 1 63.16 583 ALA B CA 1
ATOM 9809 C C . ALA B 1 583 ? -33.156 -27.672 -1.301 1 63.16 583 ALA B C 1
ATOM 9811 O O . ALA B 1 583 ? -34.062 -27.938 -0.515 1 63.16 583 ALA B O 1
ATOM 9812 N N . GLY B 1 584 ? -33.062 -26.312 -1.534 1 57.25 584 GLY B N 1
ATOM 9813 C CA . GLY B 1 584 ? -33.688 -25.234 -0.796 1 57.25 584 GLY B CA 1
ATOM 9814 C C . GLY B 1 584 ? -33.375 -25.25 0.685 1 57.25 584 GLY B C 1
ATOM 9815 O O . GLY B 1 584 ? -33.969 -24.5 1.467 1 57.25 584 GLY B O 1
ATOM 9816 N N . GLY B 1 585 ? -32.844 -26.281 1.244 1 45.12 585 GLY B N 1
ATOM 9817 C CA . GLY B 1 585 ? -32.844 -26.484 2.684 1 45.12 585 GLY B CA 1
ATOM 9818 C C . GLY B 1 585 ? -31.984 -25.469 3.432 1 45.12 585 GLY B C 1
ATOM 9819 O O . GLY B 1 585 ? -31.578 -24.453 2.863 1 45.12 585 GLY B O 1
ATOM 9820 N N . THR B 1 586 ? -31.594 -25.812 4.824 1 45.97 586 THR B N 1
ATOM 9821 C CA . THR B 1 586 ? -31.016 -25.188 6.008 1 45.97 586 THR B CA 1
ATOM 9822 C C . THR B 1 586 ? -29.703 -24.484 5.664 1 45.97 586 THR B C 1
ATOM 9824 O O . THR B 1 586 ? -29.094 -23.844 6.523 1 45.97 586 THR B O 1
ATOM 9827 N N . TYR B 1 587 ? -29.156 -24.734 4.68 1 47.31 587 TYR B N 1
ATOM 9828 C CA . TYR B 1 587 ? -27.844 -24.125 4.457 1 47.31 587 TYR B CA 1
ATOM 9829 C C . TYR B 1 587 ? -27.969 -22.641 4.129 1 47.31 587 TYR B C 1
ATOM 9831 O O . TYR B 1 587 ? -26.969 -21.953 3.986 1 47.31 587 TYR B O 1
ATOM 9839 N N . ALA B 1 588 ? -29.266 -22.266 3.785 1 48.31 588 ALA B N 1
ATOM 9840 C CA . ALA B 1 588 ? -29.609 -20.844 3.707 1 48.31 588 ALA B CA 1
ATOM 9841 C C . ALA B 1 588 ? -29.125 -20.094 4.941 1 48.31 588 ALA B C 1
ATOM 9843 O O . ALA B 1 588 ? -28.859 -18.891 4.875 1 48.31 588 ALA B O 1
ATOM 9844 N N . ALA B 1 589 ? -29.125 -20.797 6.086 1 46.94 589 ALA B N 1
ATOM 9845 C CA . ALA B 1 589 ? -28.844 -20.172 7.379 1 46.94 589 ALA B CA 1
ATOM 9846 C C . ALA B 1 589 ? -27.391 -19.672 7.441 1 46.94 589 ALA B C 1
ATOM 9848 O O . ALA B 1 589 ? -27.047 -18.891 8.328 1 46.94 589 ALA B O 1
ATOM 9849 N N . THR B 1 590 ? -26.484 -20.031 6.418 1 62.41 590 THR B N 1
ATOM 9850 C CA . THR B 1 590 ? -25.094 -19.625 6.613 1 62.41 590 THR B CA 1
ATOM 9851 C C . THR B 1 590 ? -24.641 -18.672 5.504 1 62.41 590 THR B C 1
ATOM 9853 O O . THR B 1 590 ? -23.453 -18.547 5.234 1 62.41 590 THR B O 1
ATOM 9856 N N . SER B 1 591 ? -25.594 -18.047 4.957 1 74.12 591 SER B N 1
ATOM 9857 C CA . SER B 1 591 ? -25.25 -17.141 3.873 1 74.12 591 SER B CA 1
ATOM 9858 C C . SER B 1 591 ? -24.719 -15.812 4.418 1 74.12 591 SER B C 1
ATOM 9860 O O . SER B 1 591 ? -25.062 -15.406 5.527 1 74.12 591 SER B O 1
ATOM 9862 N N . ALA B 1 592 ? -23.719 -15.367 3.695 1 74.38 592 ALA B N 1
ATOM 9863 C CA . ALA B 1 592 ? -23.156 -14.062 4.023 1 74.38 592 ALA B CA 1
ATOM 9864 C C . ALA B 1 592 ? -23.609 -13 3.018 1 74.38 592 ALA B C 1
ATOM 9866 O O . ALA B 1 592 ? -23.844 -13.312 1.85 1 74.38 592 ALA B O 1
ATOM 9867 N N . THR B 1 593 ? -23.859 -11.852 3.535 1 76.69 593 THR B N 1
ATOM 9868 C CA . THR B 1 593 ? -24.203 -10.711 2.695 1 76.69 593 THR B CA 1
ATOM 9869 C C . THR B 1 593 ? -23.109 -9.648 2.744 1 76.69 593 THR B C 1
ATOM 9871 O O . THR B 1 593 ? -22.641 -9.273 3.824 1 76.69 593 THR B O 1
ATOM 9874 N N . ILE B 1 594 ? -22.641 -9.312 1.542 1 74.62 594 ILE B N 1
ATOM 9875 C CA . ILE B 1 594 ? -21.609 -8.273 1.504 1 74.62 594 ILE B CA 1
ATOM 9876 C C . ILE B 1 594 ? -22.031 -7.156 0.56 1 74.62 594 ILE B C 1
ATOM 9878 O O . ILE B 1 594 ? -22.688 -7.41 -0.461 1 74.62 594 ILE B O 1
ATOM 9882 N N . LYS B 1 595 ? -21.75 -5.953 0.971 1 76.88 595 LYS B N 1
ATOM 9883 C CA . LYS B 1 595 ? -21.844 -4.816 0.06 1 76.88 595 LYS B CA 1
ATOM 9884 C C . LYS B 1 595 ? -20.516 -4.535 -0.613 1 76.88 595 LYS B C 1
ATOM 9886 O O . LYS B 1 595 ? -19.531 -4.211 0.058 1 76.88 595 LYS B O 1
ATOM 9891 N N . VAL B 1 596 ? -20.516 -4.598 -1.88 1 81.25 596 VAL B N 1
ATOM 9892 C CA . VAL B 1 596 ? -19.281 -4.469 -2.631 1 81.25 596 VAL B CA 1
ATOM 9893 C C . VAL B 1 596 ? -18.922 -2.992 -2.801 1 81.25 596 VAL B C 1
ATOM 9895 O O . VAL B 1 596 ? -19.719 -2.219 -3.34 1 81.25 596 VAL B O 1
ATOM 9898 N N . ALA B 1 597 ? -17.734 -2.615 -2.221 1 76.19 597 ALA B N 1
ATOM 9899 C CA . ALA B 1 597 ? -17.25 -1.245 -2.328 1 76.19 597 ALA B CA 1
ATOM 9900 C C . ALA B 1 597 ? -15.867 -1.207 -2.971 1 76.19 597 ALA B C 1
ATOM 9902 O O . ALA B 1 597 ? -15.039 -2.09 -2.73 1 76.19 597 ALA B O 1
ATOM 9903 N N . THR B 1 598 ? -15.703 -0.193 -3.848 1 79.12 598 THR B N 1
ATOM 9904 C CA . THR B 1 598 ? -14.414 -0.053 -4.516 1 79.12 598 THR B CA 1
ATOM 9905 C C . THR B 1 598 ? -13.664 1.168 -3.994 1 79.12 598 THR B C 1
ATOM 9907 O O . THR B 1 598 ? -12.461 1.314 -4.234 1 79.12 598 THR B O 1
ATOM 9910 N N . LYS B 1 599 ? -14.445 2.023 -3.316 1 78.69 599 LYS B N 1
ATOM 9911 C CA . LYS B 1 599 ? -13.844 3.264 -2.834 1 78.69 599 LYS B CA 1
ATOM 9912 C C . LYS B 1 599 ? -14.008 3.402 -1.323 1 78.69 599 LYS B C 1
ATOM 9914 O O . LYS B 1 599 ? -15.117 3.281 -0.801 1 78.69 599 LYS B O 1
ATOM 9919 N N . PHE B 1 600 ? -12.914 3.617 -0.713 1 78.56 600 PHE B N 1
ATOM 9920 C CA . PHE B 1 600 ? -12.922 3.773 0.737 1 78.56 600 PHE B CA 1
ATOM 9921 C C . PHE B 1 600 ? -12.406 5.152 1.135 1 78.56 600 PHE B C 1
ATOM 9923 O O . PHE B 1 600 ? -12.641 5.609 2.256 1 78.56 600 PHE B O 1
ATOM 9930 N N . ILE B 1 601 ? -11.68 5.781 0.272 1 77.25 601 ILE B N 1
ATOM 9931 C CA . ILE B 1 601 ? -11.266 7.172 0.405 1 77.25 601 ILE B CA 1
ATOM 9932 C C . ILE B 1 601 ? -11.984 8.031 -0.633 1 77.25 601 ILE B C 1
ATOM 9934 O O . ILE B 1 601 ? -12.188 7.602 -1.771 1 77.25 601 ILE B O 1
ATOM 9938 N N . HIS B 1 602 ? -12.367 9.125 -0.189 1 77.94 602 HIS B N 1
ATOM 9939 C CA . HIS B 1 602 ? -13.07 10.016 -1.109 1 77.94 602 HIS B CA 1
ATOM 9940 C C . HIS B 1 602 ? -12.25 10.25 -2.375 1 77.94 602 HIS B C 1
ATOM 9942 O O . HIS B 1 602 ? -11.062 10.562 -2.299 1 77.94 602 HIS B O 1
ATOM 9948 N N . PRO B 1 603 ? -12.906 10 -3.529 1 73.88 603 PRO B N 1
ATOM 9949 C CA . PRO B 1 603 ? -12.172 10.203 -4.777 1 73.88 603 PRO B CA 1
ATOM 9950 C C . PRO B 1 603 ? -11.914 11.672 -5.086 1 73.88 603 PRO B C 1
ATOM 9952 O O . PRO B 1 603 ? -12.578 12.547 -4.535 1 73.88 603 PRO B O 1
ATOM 9955 N N . ILE B 1 604 ? -10.93 11.977 -5.891 1 69.44 604 ILE B N 1
ATOM 9956 C CA . ILE B 1 604 ? -10.562 13.344 -6.238 1 69.44 604 ILE B CA 1
ATOM 9957 C C . ILE B 1 604 ? -11.641 13.953 -7.137 1 69.44 604 ILE B C 1
ATOM 9959 O O . ILE B 1 604 ? -12.055 15.094 -6.941 1 69.44 604 ILE B O 1
ATOM 9963 N N . ASN B 1 605 ? -12.016 13.227 -8.32 1 61.66 605 ASN B N 1
ATOM 9964 C CA . ASN B 1 605 ? -13.031 13.734 -9.242 1 61.66 605 ASN B CA 1
ATOM 9965 C C . ASN B 1 605 ? -14.422 13.219 -8.875 1 61.66 605 ASN B C 1
ATOM 9967 O O . ASN B 1 605 ? -14.633 12.016 -8.781 1 61.66 605 ASN B O 1
ATOM 9971 N N . SER B 1 606 ? -15.258 14.07 -8.203 1 57.72 606 SER B N 1
ATOM 9972 C CA . SER B 1 606 ? -16.594 13.688 -7.777 1 57.72 606 SER B CA 1
ATOM 9973 C C . SER B 1 606 ? -17.516 13.484 -8.977 1 57.72 606 SER B C 1
ATOM 9975 O O . SER B 1 606 ? -18.672 13.062 -8.82 1 57.72 606 SER B O 1
ATOM 9977 N N . ASP B 1 607 ? -17.25 14.023 -10.094 1 48.97 607 ASP B N 1
ATOM 9978 C CA . ASP B 1 607 ? -18.281 14.062 -11.117 1 48.97 607 ASP B CA 1
ATOM 9979 C C . ASP B 1 607 ? -18.797 12.656 -11.438 1 48.97 607 ASP B C 1
ATOM 9981 O O . ASP B 1 607 ? -19.656 12.484 -12.297 1 48.97 607 ASP B O 1
ATOM 9985 N N . GLU B 1 608 ? -18.188 11.75 -11.141 1 46.19 608 GLU B N 1
ATOM 9986 C CA . GLU B 1 608 ? -18.891 10.594 -11.688 1 46.19 608 GLU B CA 1
ATOM 9987 C C . GLU B 1 608 ? -20.281 10.453 -11.086 1 46.19 608 GLU B C 1
ATOM 9989 O O . GLU B 1 608 ? -20.625 11.18 -10.148 1 46.19 608 GLU B O 1
ATOM 9994 N N . ASP B 1 609 ? -20.922 9.047 -11.016 1 43.78 609 ASP B N 1
ATOM 9995 C CA . ASP B 1 609 ? -22.328 8.664 -11.039 1 43.78 609 ASP B CA 1
ATOM 9996 C C . ASP B 1 609 ? -23 8.984 -9.703 1 43.78 609 ASP B C 1
ATOM 9998 O O . ASP B 1 609 ? -22.859 8.234 -8.734 1 43.78 609 ASP B O 1
ATOM 10002 N N . ASN B 1 610 ? -23.203 10.188 -9.445 1 40.38 610 ASN B N 1
ATOM 10003 C CA . ASN B 1 610 ? -24.078 10.656 -8.375 1 40.38 610 ASN B CA 1
ATOM 10004 C C . ASN B 1 610 ? -25.438 9.969 -8.414 1 40.38 610 ASN B C 1
ATOM 10006 O O . ASN B 1 610 ? -26.469 10.617 -8.633 1 40.38 610 ASN B O 1
ATOM 10010 N N . ALA B 1 611 ? -25.688 8.867 -8.906 1 38.06 611 ALA B N 1
ATOM 10011 C CA . ALA B 1 611 ? -27.062 8.453 -8.617 1 38.06 611 ALA B CA 1
ATOM 10012 C C . ALA B 1 611 ? -27.312 8.391 -7.117 1 38.06 611 ALA B C 1
ATOM 10014 O O . ALA B 1 611 ? -26.547 7.766 -6.379 1 38.06 611 ALA B O 1
ATOM 10015 N N . PRO B 1 612 ? -28.172 9.344 -6.625 1 37.66 612 PRO B N 1
ATOM 10016 C CA . PRO B 1 612 ? -28.594 9.359 -5.223 1 37.66 612 PRO B CA 1
ATOM 10017 C C . PRO B 1 612 ? -28.922 7.973 -4.688 1 37.66 612 PRO B C 1
ATOM 10019 O O . PRO B 1 612 ? -29.672 7.227 -5.32 1 37.66 612 PRO B O 1
ATOM 10022 N N . MET B 1 613 ? -28.078 7.215 -4.168 1 36.19 613 MET B N 1
ATOM 10023 C CA . MET B 1 613 ? -28.625 5.988 -3.596 1 36.19 613 MET B CA 1
ATOM 10024 C C . MET B 1 613 ? -29.484 6.297 -2.377 1 36.19 613 MET B C 1
ATOM 10026 O O . MET B 1 613 ? -29.188 7.219 -1.615 1 36.19 613 MET B O 1
ATOM 10030 N N . GLU B 1 614 ? -30.719 5.895 -2.369 1 32.12 614 GLU B N 1
ATOM 10031 C CA . GLU B 1 614 ? -31.516 5.801 -1.155 1 32.12 614 GLU B CA 1
ATOM 10032 C C . GLU B 1 614 ? -30.703 5.23 0.003 1 32.12 614 GLU B C 1
ATOM 10034 O O . GLU B 1 614 ? -29.922 4.297 -0.181 1 32.12 614 GLU B O 1
ATOM 10039 N N . ASN B 1 615 ? -30.5 6.059 0.946 1 31.41 615 ASN B N 1
ATOM 10040 C CA . ASN B 1 615 ? -29.828 5.832 2.225 1 31.41 615 ASN B CA 1
ATOM 10041 C C . ASN B 1 615 ? -30.188 4.469 2.811 1 31.41 615 ASN B C 1
ATOM 10043 O O . ASN B 1 615 ? -31.078 4.367 3.652 1 31.41 615 ASN B O 1
ATOM 10047 N N . VAL B 1 616 ? -30.484 3.447 2.105 1 28.45 616 VAL B N 1
ATOM 10048 C CA . VAL B 1 616 ? -30.766 2.234 2.863 1 28.45 616 VAL B CA 1
ATOM 10049 C C . VAL B 1 616 ? -29.562 1.849 3.707 1 28.45 616 VAL B C 1
ATOM 10051 O O . VAL B 1 616 ? -28.438 1.777 3.199 1 28.45 616 VAL B O 1
ATOM 10054 N N . SER B 1 617 ? -29.625 2.078 4.977 1 29.2 617 SER B N 1
ATOM 10055 C CA . SER B 1 617 ? -28.719 1.697 6.066 1 29.2 617 SER B CA 1
ATOM 10056 C C . SER B 1 617 ? -28.234 0.26 5.906 1 29.2 617 SER B C 1
ATOM 10058 O O . SER B 1 617 ? -28.953 -0.684 6.254 1 29.2 617 SER B O 1
ATOM 10060 N N . HIS B 1 618 ? -27.969 -0.135 4.758 1 27.16 618 HIS B N 1
ATOM 10061 C CA . HIS B 1 618 ? -27.609 -1.549 4.73 1 27.16 618 HIS B CA 1
ATOM 10062 C C . HIS B 1 618 ? -26.25 -1.786 5.375 1 27.16 618 HIS B C 1
ATOM 10064 O O . HIS B 1 618 ? -25.312 -1.012 5.164 1 27.16 618 HIS B O 1
ATOM 10070 N N . ASN B 1 619 ? -26.297 -2.363 6.547 1 27.94 619 ASN B N 1
ATOM 10071 C CA . ASN B 1 619 ? -25.141 -2.893 7.254 1 27.94 619 ASN B CA 1
ATOM 10072 C C . ASN B 1 619 ? -24.312 -3.818 6.371 1 27.94 619 ASN B C 1
ATOM 10074 O O . ASN B 1 619 ? -24.859 -4.723 5.73 1 27.94 619 ASN B O 1
ATOM 10078 N N . LEU B 1 620 ? -23.406 -3.414 5.875 1 29.09 620 LEU B N 1
ATOM 10079 C CA . LEU B 1 620 ? -22.609 -4.207 4.945 1 29.09 620 LEU B CA 1
ATOM 10080 C C . LEU B 1 620 ? -22.516 -5.656 5.402 1 29.09 620 LEU B C 1
ATOM 10082 O O . LEU B 1 620 ? -22.562 -6.574 4.578 1 29.09 620 LEU B O 1
ATOM 10086 N N . PHE B 1 621 ? -21.984 -5.859 6.648 1 29.88 621 PHE B N 1
ATOM 10087 C CA . PHE B 1 621 ? -21.609 -7.219 7.031 1 29.88 621 PHE B CA 1
ATOM 10088 C C . PHE B 1 621 ? -22.625 -7.809 7.996 1 29.88 621 PHE B C 1
ATOM 10090 O O . PHE B 1 621 ? -22.609 -7.496 9.188 1 29.88 621 PHE B O 1
ATOM 10097 N N . ASP B 1 622 ? -23.828 -7.98 7.684 1 28.06 622 ASP B N 1
ATOM 10098 C CA . ASP B 1 622 ? -24.703 -8.781 8.539 1 28.06 622 ASP B CA 1
ATOM 10099 C C . ASP B 1 622 ? -24.297 -10.25 8.516 1 28.06 622 ASP B C 1
ATOM 10101 O O . ASP B 1 622 ? -24.734 -11.016 7.66 1 28.06 622 ASP B O 1
ATOM 10105 N N . LEU B 1 623 ? -23.172 -10.531 9 1 28.05 623 LEU B N 1
ATOM 10106 C CA . LEU B 1 623 ? -22.891 -11.961 9.156 1 28.05 623 LEU B CA 1
ATOM 10107 C C . LEU B 1 623 ? -23.688 -12.539 10.32 1 28.05 623 LEU B C 1
ATOM 10109 O O . LEU B 1 623 ? -23.141 -12.766 11.398 1 28.05 623 LEU B O 1
ATOM 10113 N N . GLU B 1 624 ? -24.875 -12.172 10.734 1 27.97 624 GLU B N 1
ATOM 10114 C CA . GLU B 1 624 ? -25.641 -12.703 11.859 1 27.97 624 GLU B CA 1
ATOM 10115 C C . GLU B 1 624 ? -25.594 -14.227 11.883 1 27.97 624 GLU B C 1
ATOM 10117 O O . GLU B 1 624 ? -25.484 -14.836 12.953 1 27.97 624 GLU B O 1
ATOM 10122 N N . ASP B 1 625 ? -26.25 -14.859 10.977 1 26.92 625 ASP B N 1
ATOM 10123 C CA . ASP B 1 625 ? -26.797 -16.203 11.172 1 26.92 625 ASP B CA 1
ATOM 10124 C C . ASP B 1 625 ? -25.688 -17.234 11.367 1 26.92 625 ASP B C 1
ATOM 10126 O O . ASP B 1 625 ? -25.938 -18.438 11.375 1 26.92 625 ASP B O 1
ATOM 10130 N N . ILE B 1 626 ? -24.594 -17.062 10.992 1 26.2 626 ILE B N 1
ATOM 10131 C CA . ILE B 1 626 ? -23.953 -18.375 11.008 1 26.2 626 ILE B CA 1
ATOM 10132 C C . ILE B 1 626 ? -23.719 -18.797 12.453 1 26.2 626 ILE B C 1
ATOM 10134 O O . ILE B 1 626 ? -23.734 -20 12.766 1 26.2 626 ILE B O 1
ATOM 10138 N N . TYR B 1 627 ? -22.969 -18.031 13.547 1 27.12 627 TYR B N 1
ATOM 10139 C CA . TYR B 1 627 ? -22.719 -18.844 14.734 1 27.12 627 TYR B CA 1
ATOM 10140 C C . TYR B 1 627 ? -23.875 -18.75 15.711 1 27.12 627 TYR B C 1
ATOM 10142 O O . TYR B 1 627 ? -24.625 -17.766 15.711 1 27.12 627 TYR B O 1
ATOM 10150 N N . GLY B 1 628 ? -24.516 -19.719 16.453 1 24.81 628 GLY B N 1
ATOM 10151 C CA . GLY B 1 628 ? -25.375 -19.891 17.609 1 24.81 628 GLY B CA 1
ATOM 10152 C C . GLY B 1 628 ? -25.219 -18.781 18.641 1 24.81 628 GLY B C 1
ATOM 10153 O O . GLY B 1 628 ? -24.828 -17.656 18.297 1 24.81 628 GLY B O 1
ATOM 10154 N N . GLU B 1 629 ? -25.188 -19.078 20.172 1 24.62 629 GLU B N 1
ATOM 10155 C CA . GLU B 1 629 ? -25.609 -18.234 21.281 1 24.62 629 GLU B CA 1
ATOM 10156 C C . GLU B 1 629 ? -25.141 -16.797 21.094 1 24.62 629 GLU B C 1
ATOM 10158 O O . GLU B 1 629 ? -24.328 -16.5 20.219 1 24.62 629 GLU B O 1
ATOM 10163 N N . PRO B 1 630 ? -25.031 -15.961 22.594 1 23.27 630 PRO B N 1
ATOM 10164 C CA . PRO B 1 630 ? -25.141 -14.625 23.188 1 23.27 630 PRO B CA 1
ATOM 10165 C C . PRO B 1 630 ? -24.094 -13.648 22.656 1 23.27 630 PRO B C 1
ATOM 10167 O O . PRO B 1 630 ? -23.938 -12.555 23.188 1 23.27 630 PRO B O 1
ATOM 10170 N N . PHE B 1 631 ? -23.203 -14.117 22.25 1 22.75 631 PHE B N 1
ATOM 10171 C CA . PHE B 1 631 ? -22.047 -13.297 22.547 1 22.75 631 PHE B CA 1
ATOM 10172 C C . PHE B 1 631 ? -22.188 -11.906 21.938 1 22.75 631 PHE B C 1
ATOM 10174 O O . PHE B 1 631 ? -21.734 -10.914 22.531 1 22.75 631 PHE B O 1
ATOM 10181 N N . LEU B 1 632 ? -22.297 -11.867 20.688 1 23.95 632 LEU B N 1
ATOM 10182 C CA . LEU B 1 632 ? -21.875 -10.555 20.203 1 23.95 632 LEU B CA 1
ATOM 10183 C C . LEU B 1 632 ? -22.969 -9.516 20.406 1 23.95 632 LEU B C 1
ATOM 10185 O O . LEU B 1 632 ? -23.828 -9.344 19.547 1 23.95 632 LEU B O 1
ATOM 10189 N N . ASP B 1 633 ? -23.75 -9.617 21.547 1 23.14 633 ASP B N 1
ATOM 10190 C CA . ASP B 1 633 ? -24.828 -8.68 21.859 1 23.14 633 ASP B CA 1
ATOM 10191 C C . ASP B 1 633 ? -24.422 -7.246 21.531 1 23.14 633 ASP B C 1
ATOM 10193 O O . ASP B 1 633 ? -25.203 -6.48 20.984 1 23.14 633 ASP B O 1
ATOM 10197 N N . GLN B 1 634 ? -23.641 -6.738 22.484 1 22.89 634 GLN B N 1
ATOM 10198 C CA . GLN B 1 634 ? -23.766 -5.32 22.812 1 22.89 634 GLN B CA 1
ATOM 10199 C C . GLN B 1 634 ? -23.312 -4.441 21.656 1 22.89 634 GLN B C 1
ATOM 10201 O O . GLN B 1 634 ? -23.453 -3.217 21.703 1 22.89 634 GLN B O 1
ATOM 10206 N N . PHE B 1 635 ? -22.375 -4.957 21.016 1 23.67 635 PHE B N 1
ATOM 10207 C CA . PHE B 1 635 ? -21.828 -3.686 20.562 1 23.67 635 PHE B CA 1
ATOM 10208 C C . PHE B 1 635 ? -22.734 -3.043 19.531 1 23.67 635 PHE B C 1
ATOM 10210 O O . PHE B 1 635 ? -22.422 -1.991 18.969 1 23.67 635 PHE B O 1
ATOM 10217 N N . PHE B 1 636 ? -23.469 -3.949 18.734 1 26.38 636 PHE B N 1
ATOM 10218 C CA . PHE B 1 636 ? -24.25 -3.391 17.625 1 26.38 636 PHE B CA 1
ATOM 10219 C C . PHE B 1 636 ? -25.562 -2.818 18.141 1 26.38 636 PHE B C 1
ATOM 10221 O O . PHE B 1 636 ? -26.266 -3.455 18.938 1 26.38 636 PHE B O 1
ATOM 10228 N N . SER B 1 637 ? -25.672 -1.601 18.422 1 25.31 637 SER B N 1
ATOM 10229 C CA . SER B 1 637 ? -26.953 -1.095 18.922 1 25.31 637 SER B CA 1
ATOM 10230 C C . SER B 1 637 ? -28.125 -1.688 18.141 1 25.31 637 SER B C 1
ATOM 10232 O O . SER B 1 637 ? -27.953 -2.129 17 1 25.31 637 SER B O 1
ATOM 10234 N N . ASP B 1 638 ? -29.297 -1.888 18.844 1 24.05 638 ASP B N 1
ATOM 10235 C CA . ASP B 1 638 ? -30.672 -2.371 18.734 1 24.05 638 ASP B CA 1
ATOM 10236 C C . ASP B 1 638 ? -31.375 -1.771 17.516 1 24.05 638 ASP B C 1
ATOM 10238 O O . ASP B 1 638 ? -32.5 -2.178 17.172 1 24.05 638 ASP B O 1
ATOM 10242 N N . SER B 1 639 ? -31.266 -0.686 17.078 1 24.03 639 SER B N 1
ATOM 10243 C CA . SER B 1 639 ? -32.469 -0.188 16.438 1 24.03 639 SER B CA 1
ATOM 10244 C C . SER B 1 639 ? -32.875 -1.041 15.234 1 24.03 639 SER B C 1
ATOM 10246 O O . SER B 1 639 ? -33.906 -0.832 14.633 1 24.03 639 SER B O 1
ATOM 10248 N N . LEU B 1 640 ? -32.125 -1.553 14.328 1 22.83 640 LEU B N 1
ATOM 10249 C CA . LEU B 1 640 ? -33 -2.135 13.328 1 22.83 640 LEU B CA 1
ATOM 10250 C C . LEU B 1 640 ? -33.5 -3.506 13.773 1 22.83 640 LEU B C 1
ATOM 10252 O O . LEU B 1 640 ? -33.688 -4.406 12.945 1 22.83 640 LEU B O 1
ATOM 10256 N N . LEU B 1 641 ? -33.688 -3.734 15.227 1 20.39 641 LEU B N 1
ATOM 10257 C CA . LEU B 1 641 ? -34.406 -4.957 15.609 1 20.39 641 LEU B CA 1
ATOM 10258 C C . LEU B 1 641 ? -35.875 -4.875 15.25 1 20.39 641 LEU B C 1
ATOM 10260 O O . LEU B 1 641 ? -36.656 -4.195 15.93 1 20.39 641 LEU B O 1
ATOM 10264 N N . VAL B 1 642 ? -36.344 -4.613 13.992 1 19.7 642 VAL B N 1
ATOM 10265 C CA . VAL B 1 642 ? -37.781 -4.832 13.953 1 19.7 642 VAL B CA 1
ATOM 10266 C C . VAL B 1 642 ? -38.125 -6.281 14.312 1 19.7 642 VAL B C 1
ATOM 10268 O O . VAL B 1 642 ? -37.25 -7.156 14.195 1 19.7 642 VAL B O 1
ATOM 10271 N N . ASN B 1 643 ? -39.594 -6.707 14.578 1 16.48 643 ASN B N 1
ATOM 10272 C CA . ASN B 1 643 ? -40.438 -7.773 15.102 1 16.48 643 ASN B CA 1
ATOM 10273 C C . ASN B 1 643 ? -40.312 -9.047 14.258 1 16.48 643 ASN B C 1
ATOM 10275 O O . ASN B 1 643 ? -40.562 -9.016 13.047 1 16.48 643 ASN B O 1
ATOM 10279 N N . ILE B 1 644 ? -39.594 -10.039 14.461 1 15.7 644 ILE B N 1
ATOM 10280 C CA . ILE B 1 644 ? -40.219 -11.352 14.32 1 15.7 644 ILE B CA 1
ATOM 10281 C C . ILE B 1 644 ? -41.25 -11.562 15.453 1 15.7 644 ILE B C 1
ATOM 10283 O O . ILE B 1 644 ? -40.875 -11.602 16.625 1 15.7 644 ILE B O 1
ATOM 10287 N N . SER B 1 645 ? -42.594 -10.906 15.211 1 17.11 645 SER B N 1
ATOM 10288 C CA . SER B 1 645 ? -43.562 -11.992 15.258 1 17.11 645 SER B CA 1
ATOM 10289 C C . SER B 1 645 ? -43.5 -12.836 13.992 1 17.11 645 SER B C 1
ATOM 10291 O O . SER B 1 645 ? -43.281 -12.312 12.898 1 17.11 645 SER B O 1
#

Nearest PDB structures (foldseek):
  3qtm-assembly2_B  TM=3.225E-01  e=3.467E+00  Schizosaccharomyces pombe
  3qtn-assembly1_B  TM=2.848E-01  e=3.894E+00  Schizosaccharomyces pombe
  3qtm-assembly2_B  TM=3.225E-01  e=2.908E+00  Schizosaccharomyces pombe
  3qtn-assembly1_B  TM=2.934E-01  e=3.141E+00  Schizosaccharomyces pombe

pLDDT: mean 73.63, std 27.31, range [13.43, 98.5]

Solvent-accessible surface area (backbone atoms only — not comparable to full-atom values): 74604 Å² total; per-residue (Å²): 130,78,80,76,76,73,73,81,76,77,73,58,56,28,56,61,30,60,74,68,71,45,91,51,78,35,39,82,81,47,22,68,66,32,55,77,68,72,45,94,41,51,67,83,76,83,78,74,73,74,69,74,75,81,77,81,70,79,76,75,57,92,76,88,95,82,93,83,80,87,90,92,82,94,83,90,84,86,88,78,86,88,80,89,80,90,81,86,90,82,93,81,82,75,90,73,82,83,87,76,82,79,76,80,69,79,76,74,75,83,85,69,71,85,65,66,80,71,70,55,62,38,92,92,42,69,72,74,60,75,76,54,52,55,54,45,46,52,45,36,53,69,51,31,42,44,22,69,37,50,51,63,57,62,74,55,43,66,73,38,56,85,71,44,56,64,45,36,42,28,18,50,49,30,44,37,53,78,77,54,84,53,77,45,38,64,94,41,51,67,57,48,30,51,48,25,41,55,57,19,45,58,55,42,51,53,40,49,72,71,63,56,78,41,71,62,47,39,50,27,27,54,37,43,20,51,43,25,34,51,72,61,37,53,69,62,17,49,50,29,47,48,50,34,49,51,40,49,50,52,50,46,58,54,29,62,73,65,68,52,76,63,83,45,51,64,58,19,16,41,54,52,29,50,36,46,49,26,41,47,60,37,30,81,66,61,67,55,78,80,39,92,75,55,56,60,67,40,83,46,65,71,76,66,73,81,48,68,80,61,69,63,72,41,64,56,43,66,64,62,64,42,84,74,43,66,70,76,36,54,47,40,52,24,51,52,46,50,46,51,41,24,52,47,52,38,50,51,47,38,44,73,74,62,48,65,45,56,56,72,37,59,84,18,68,56,35,47,52,52,34,50,51,36,53,52,47,43,56,48,37,51,66,71,34,58,51,45,39,53,64,85,76,50,54,53,68,56,50,63,74,42,33,82,48,48,38,34,44,51,50,30,56,40,40,64,26,31,48,51,13,54,75,28,27,62,68,60,51,50,54,24,33,57,65,52,69,43,80,58,68,23,38,68,58,52,34,52,30,48,50,43,18,53,54,22,32,50,45,40,31,49,52,53,49,44,29,59,75,45,69,49,82,78,64,26,62,56,56,46,43,44,49,38,34,35,39,57,53,25,60,54,36,39,42,28,65,52,59,72,54,10,52,49,21,45,53,40,37,51,53,45,49,53,52,42,56,59,44,22,75,54,31,45,63,48,35,52,42,54,50,48,52,52,43,53,53,51,51,49,53,54,52,54,67,36,77,87,44,65,61,80,78,49,27,61,48,68,46,50,59,65,59,57,49,46,35,62,38,65,54,73,80,83,71,62,59,65,61,55,64,68,65,68,52,76,68,66,52,46,44,32,38,42,52,44,64,87,44,57,55,87,68,87,75,70,76,65,79,70,62,83,62,79,81,69,84,60,64,39,73,56,66,66,61,60,73,87,89,76,70,84,66,70,77,62,81,66,73,85,66,67,80,86,120,130,76,80,70,78,68,69,78,71,79,63,56,55,27,54,59,31,58,72,68,72,44,90,48,77,29,39,82,83,46,22,65,66,32,58,76,64,74,45,91,42,50,70,87,82,84,86,77,86,72,84,82,76,78,77,94,76,83,75,88,70,82,76,77,80,70,78,75,71,81,78,82,84,84,84,76,85,76,80,85,82,86,80,85,73,84,73,86,74,81,75,85,84,78,85,77,85,86,89,77,89,78,80,90,80,87,81,80,76,85,88,76,70,84,70,66,79,73,69,55,61,38,91,90,40,69,72,73,60,74,76,53,52,56,55,44,45,51,44,36,54,68,52,30,43,44,22,69,37,52,50,63,58,62,74,57,45,64,75,38,56,86,73,44,56,66,46,38,44,27,17,51,49,30,43,39,52,78,77,52,87,52,78,47,38,63,96,40,51,69,59,49,30,50,49,26,42,54,56,19,44,58,56,43,52,53,41,50,72,72,63,56,78,42,70,61,48,40,49,24,26,53,37,43,19,52,42,26,35,50,72,60,37,54,70,60,17,49,49,30,47,49,50,33,49,50,42,49,51,52,50,46,57,52,30,62,74,64,67,51,74,64,85,45,52,63,58,17,16,39,55,52,29,51,37,46,49,27,40,47,58,37,31,79,65,63,67,57,79,80,40,91,76,55,57,60,68,40,81,48,64,70,76,65,74,81,46,67,83,61,69,63,71,41,61,57,44,66,63,63,63,41,84,75,44,66,71,75,37,54,48,41,53,24,51,53,46,48,46,52,42,23,52,50,52,36,50,51,48,39,43,74,74,62,48,65,47,57,54,73,37,58,83,19,68,57,35,48,51,51,36,51,50,37,53,50,48,44,57,48,38,56,66,72,34,57,50,44,39,52,64,84,76,49,53,52,67,56,49,62,73,42,32,84,48,47,37,35,45,52,49,32,56,39,40,63,26,32,46,51,12,54,73,27,27,62,69,58,52,50,54,24,35,57,64,53,68,43,82,56,68,24,36,69,57,52,33,50,29,48,52,44,18,53,54,22,31,49,45,38,30,48,52,54,49,44,30,59,75,44,67,48,81,77,64,27,62,56,57,49,45,44,50,38,34,36,38,56,51,26,60,55,36,38,41,28,66,52,57,72,55,10,52,50,22,46,52,40,36,52,53,45,49,54,53,41,56,60,47,21,76,55,30,47,64,48,36,52,42,54,51,49,53,52,42,52,51,50,53,49,53,55,51,53,68,36,76,87,43,66,61,81,76,48,28,60,47,69,46,51,58,67,59,56,50,46,35,60,38,66,56,74,80,83,72,61,60,63,62,56,64,68,66,68,51,77,68,67,50,45,44,33,38,44,53,44,62,87,44,57,57,86,67,86,76,65,80,58,87,72,61,80,62,79,82,67,84,56,64,40,72,55,67,62,58,58,73,77,89,78,66,85,53,72,79,62,78,63,78,86,68,72,80,85,121

Foldseek 3Di:
DPPPPDDPPPQAAFPVCVVVVHDFPSDPPATPVCVVVVHGGHGDDPPPCPPPPDPPDPPPDDDDDDDDDDDDDDDDYDDDDDDDDDDDYDDDDDPDDDDDDDDPPPDPPDPPPPVVVLAADDPVRLDDDLVVQLVLLLLCLACPCPLPAVQDDSVVCNVCLVVAPLLLNLLSLLQSLVRDDDPNCPPPSVVSSVSSLVVSCVVLVVCLVVLPQDLSSLNSLLSSLLSCQLVVNNVVSVVSLVSSQVSLVVVQVVCVVVVDLPQDLNNQRSLLRSQLSCLQAPLLPRDRLPDPSRHDHHDADDDDPVLPPDDQPDPVPPCVVQPPADASHLRVLLSLLSNLSSLLLNVLVCLVVQDADDLVDCPDSLNVSVVSLVVSVVNHHCCLPCRSVVLLPDALVVCSVVVSRVSSSLSSQLSNLLSQLLSLQPLSNVSRCVSNVHPDDDLVSNLVSLVSNLVSLLSNLVSLVSCVVNVRDNQRSSSLLSNLSSLLRLVLQLLELPPVRNVSSVVSNVSSLVSLVVNCNRGVLSVVSNQLVVLQVVVQVVVCPPVVNVPVSFLKDKDAVVSSSSSNHSYRPPDDVNVVVVVVDDSSLQIWMARDYNHSDDDPDPPDDPPPDDPPVDDGTPRPRDDDDDPDPPPDDPPVPPDPD/DDPPVPDPPPLQAFPVCVVVVHDFPSDPPATPVCVVVVHGGHGDDDPPPPPPPDDDDDDPDPPPPPDPPDDDDDDDDDDDDDDDDDDDDDDDDDDDDDDDDDDDDDDDDDPPDPPPPLAADDPVRLDDDLVCQLVLLLLCLACPCPLPAVQDDSVVCNVCLVPAPLLLNLLSLLQSLVRDDDPNCPPPSVVSSVSSLVVSCVVLVVCLVVLPQDLSSLNSLLSSLLSCQLVVNNVVSVVSLVSSQVSLVVVQVVCVVVVDLPQDLNNQRSLLRSQLSCLQAPLLPRDRLPDPSRHDHHDADDDDPVLPPDDQPDPVPDCVVQPPADASHLRVLLSLLSNLSSLLLNVLVCLVVQDADDLVDCPDSLNVSVVSLVVSVVNHHPCLPCRSVVLLPDALVVCSVVVSRVSSSLSSQLSNLLSQLLSLQPLSNVSRCVSNVHPDDDLVSNLVSLVSNLVSLLSNLVSLVSCVVNVRDNQRSSSLLSNLSSLLRLVLQLLELPPVRNVSSVVSNVSSLVSLVVNCNRGVLSVVSNQLVVLQVVVQVVVCPPVVNVPVSFLKGKDAVVSSSSSNHSYRPPDDSNVVVVVVDDSSLQIWMARDYNHSDDDPDPPDDPPPPDPPVPPGTCRPRDDDDDPPPPPPDPPVPDDPD

InterPro domains:
  IPR001138 Zn(2)Cys(6) fungal-type DNA-binding domain [PF00172] (12-45)
  IPR001138 Zn(2)Cys(6) fungal-type DNA-binding domain [PS00463] (13-41)
  IPR001138 Zn(2)Cys(6) fungal-type DNA-binding domain [PS50048] (13-43)
  IPR001138 Zn(2)Cys(6) fungal-type DNA-binding domain [SM00066] (8-52)
  IPR001138 Zn(2)Cys(6) fungal-type DNA-binding domain [cd00067] (9-43)
  IPR036864 Zn(2)-C6 fungal-type DNA-binding domain superfamily [G3DSA:4.10.240.10] (7-69)
  IPR036864 Zn(2)-C6 fungal-type DNA-binding domain superfamily [SSF57701] (7-47)
  IPR050815 Transcription factor, fungi [PTHR47338] (6-552)

Organism: Fusarium oxysporum f. sp. lycopersici (strain 4287 / CBS 123668 / FGSC 9935 / NRRL 34936) (NCBI:txid426428)

Sequence (1290 aa):
MPRTTGEPRVRRSCERCREKKIKCPAEKPGCSHCRIANQTCTYLPRNHVSSNRRSFARSFRPLKAQHASISPTASSHEPDQAFGNRHQSQEVNTWNSHTNSPRIHQQLPPITAMLSETSSWSPANPEPPSDLLTDFVNAYREKIYFQPLPLFDPKRLQLKTGTLPQYLRWSFLALSLHYTSHNFYYGLEAKAIEYYTTSARSVVVDMAAEGLVKLEVMQALCLLALCDHIAGKSSRAWMMIGMAAKLESIRLSDSKVSGSRQSDDAVSRCHWSIAILESTFTPHCNTLFEVAHAPNYPKSVPRPTTLHGMKAYCADLTDAYEANVQDVGIVATCLGYISVWGSIISYLRDIRNGANEYPWLATSRHNQLTVKLYELENITSHRHLIRNAPFPDQPPSELSENREYWAPWVLFQVLMHATQAILNNPFVQLVALRRAGRNFQPRSFLQNTVDQALFHAEWVSRLVRMCADRQFEVNDPLVGQAVAGCVSILWIFQFARDRKVSEKAKENLGICETFLERLSRKWPHIAEKVEILRTLNIKVKKKRQSPQDDESSSATIQFEPDMMWELLDPAMSGVDWASLCKAGGTYAATSATIKVATKFIHPINSDEDNAPMENVSHNLFDLEDIYGEPFLDQFFSDSLLVNISMPRTTGEPRVRRSCERCREKKIKCPAEKPGCSHCRIANQTCTYLPRNHVSSNRRSFARSFRPLKAQHASISPTASSHEPDQAFGNRHQSQEVNTWNSHTNSPRIHQQLPPITAMLSETSSWSPANPEPPSDLLTDFVNAYREKIYFQPLPLFDPKRLQLKTGTLPQYLRWSFLALSLHYTSHNFYYGLEAKAIEYYTTSARSVVVDMAAEGLVKLEVMQALCLLALCDHIAGKSSRAWMMIGMAAKLESIRLSDSKVSGSRQSDDAVSRCHWSIAILESTFTPHCNTLFEVAHAPNYPKSVPRPTTLHGMKAYCADLTDAYEANVQDVGIVATCLGYISVWGSIISYLRDIRNGANEYPWLATSRHNQLTVKLYELENITSHRHLIRNAPFPDQPPSELSENREYWAPWVLFQVLMHATQAILNNPFVQLVALRRAGRNFQPRSFLQNTVDQALFHAEWVSRLVRMCADRQFEVNDPLVGQAVAGCVSILWIFQFARDRKVSEKAKENLGICETFLERLSRKWPHIAEKVEILRTLNIKVKKKRQSPQDDESSSATIQFEPDMMWELLDPAMSGVDWASLCKAGGTYAATSATIKVATKFIHPINSDEDNAPMENVSHNLFDLEDIYGEPFLDQFFSDSLLVNIS

Radius of gyration: 40.34 Å; Cα contacts (8 Å, |Δi|>4): 1567; chains: 2; bounding box: 97×138×140 Å

Secondary structure (DSSP, 8-state):
-----------PPPHHHHHTT------SSS-HHHHHTT---PPPP-------------------------------------------------------------------S--------BTTB-PPPHHHHHHHHHHIIIIITTTT---S-HHHHHHHGGGS-HHHHHHHHHHHTTT---GGGTT-HHHHHHHHHHHHHHHHHHHHHTT---HHHHHHHHHHHHHHHHTT-HHHHHHHHHHHHHHHHHHHHHHHHHT-----HHHHHHHHHHHHHHHHH-GGG--STT-TTPPPPPPPPPPPGGGTT---S-TTS-GGGGGG-----HHHHHHHHHHHHHHHHHHHHHHHTT----TTSTTSHHHHHHHHHHHHHHHS-GGGSTTTS-GGGS-HHHHHHTHHHHHHHHHHHHHHHHHHHHHT-HHHHHHHHHHTT-S---HHHHHHHHHHHHHHHHHHHHHHHHHHHTT-----HHHHHHHHHHHHHHHHHTT-SSHHHHHHHHHHHHHHHHHHHHHHTT-HHHHHHHHHHHHHHHHHHHHHHSTT---TT--EEEE-HHHHHHHH--S-----HHHHHHT--GGGGG-EEEE--S-SS--S---S-----------S----SSS-SSSS-SSS-STT-----/-----------PPPHHHHHTT------SSS-HHHHHTT---PPPP-----------------------------------------------------------------S-S--------BTTB-PPPHHHHHHHHHHIIIIITTTT---S-HHHHHHHGGGS-HHHHHHHHHHHTTT---GGGTT-HHHHHHHHHHHHHHHHHHHHHTT---HHHHHHHHHHHHHHHHTT-HHHHHHHHHHHHHHHHHHHHHHHHHT-----HHHHHHHHHHHHHHHHH-GGG--STT-TTPPPPPPPPPPPGGGTT---S-TTS-GGGGGG-----HHHHHHHHHHHHHHHHHHHHHHHTT----TTSTTSHHHHHHHHHHHHHHHS-GGGSTTTS-GGGS-HHHHHHTHHHHHHHHHHHHHHHHHHHHHT-HHHHHHHHHHTT-----HHHHHHHHHHHHHHHHHHHHHHHHHHHTT-----HHHHHHHHHHHHHHHHHTT-SSHHHHHHHHHHHHHHHHHHHHHHTT-HHHHHHHHHHHHHHHHHHHHHHSTT---TT--EEEE-HHHHHHHH--S-----HHHHHHT--GGGGG-EEEE--S-SS--S---S-----------S-B--SSS-SSGGGTTS-STT-----